Protein 3CMB (pdb70)

Foldseek 3Di:
DDDADPQFDDDVCRVHTDGDDQQDKKKWWKKKKKWKFAFDPVLVVVQPDDQKDFPGRMKIWMKMKTALIVVVNTDIKIKIWIWGWIWGDFPPDTDIDTETSEMEIADVVVCSCCQAVFQHHYDYWDKDDWDDDPPKTKIFIADPPHTFKIIWGFPFWQDDPRVVVVQVVFAWWYKHWHFDADPPDGGTPDTFMKTFIWGGFDIKTFTDDDMAGDQDDCSPVPCNVVSVSVNPTDRPDTDGTMMTIDMIIGSSPMDTTD/DADDDDDQFDDDVCRVDGGGDDQQDKKKWWKKKKKWKFAFDVVLVVVQDDPQKDFPGRMKMWMKMKTALIVVVNTDIKIKIWIWGWIWGRAPFDTDIDTETSEMEIADVVVCSCCQAVFQRHYDYWDKDDWDDDPPKTKIFTAQPPHTFKIIWGFDFWDDDPRVVVVQVVFQWWYKHWHFDADPPDGDTPDIFMKIFIWGGFDIKTFTDDDMAGDQDDCSPVVCRVVSVSVNPTDRPDTPGTMMTIDMTIGSSPMDTDD/DADDADDQFDDDVCRVDTDGDDLQDKKKWWKKKKKWKFAFDPVLVVVQPDPQKDQPGRMKIWMKMKTALIVVVNTHIWIKIWIWTWIWGDFPFDTDIDTETRAMEIADCVVQSCCQVVFQHRYDYWDKDDWDDPPQKTKIWIAHPPHTFKIIWGFDDWDDDPRVVVVFVVQAWWYKHWHFDADPPDGDTPDIFMKIFIWGGWDIKTWTDDDMAGDQDDCSPVVCNCSSVSVNVTDRPDTDGIMITIGMIIGSSPMDTTD/DDDDDDQFDDDVCRVDTGGDDQQDKKKWWKKKKKWKFAFDPVLVVVQPDPQKDQPGRMKIWMKMKTALIDVVNTHIWIKIWIWGWIWGNFPFDTDIDTETREMEIADVVVCSCCQQVFQRHYDYWDKDDWDDDPQKTKIWIADPPHTFKIIWGFDDWDDDPRVVVVQVVFAWWYKHWHFDADDPDGDTPDIFMKIFIWGGFDIKTFTDDDMAGDQDDCSPVVPRCSSVSVNPTDRPDTDGTMITIDMIIGSSPMDTTD

Sequence (1034 aa):
GFRPQDDFTYLPVHFGGGKFDPETLVTQKATALSLSSFETERDDLLENYIPEGFELLAPEVQVAFNKKFTEINWLHGGQYNLINVAAPVRFHGKKDELDGAYTLVVWENKTAPILGGREQTGIPKIYADIEDDLHIVRPHFATTVSYEGNTFLNDFEATGSITGRDLDALKSQFLTNTLGWRYIPKVGAPGAELSQFVLYPQGGEVETAEVGKGSLKWTELTPQSPAQYYIVNSLASLPIKRVTQAVLVEEGRAILRAGARVIEQGFRPQDDFTYLPVHFGGGKFDPETLVTQKATALSSLSFETEERDLLENYIPEGFELLAPEVQVAFNKKFTEINWLHGGQQYNLINVAAPVRFHGKKDEELDGAYTLVVWENKTAPILGGREQTTGIPKIYADIEDLHIVRPHFATTVSYEGNTFLNDFEATGSITGRDLDALKSQFLTNTLGWRYIPKVGAPGAELSQFVLYPQGEVEETAEVGKGSLKWTELTPQSPAQYYIVNSLASLPIKRVTQAVLVEGRAILRAGARRVIEQGFRPQDDFTYLPVHFGGGKFDPETLVTQKATALSLSFETERDDLLENYIPEGFELLAPEVQVAFNKFTEINWLHGGQYNLINVAAPVRFHGKKDELDGAYTLVVWENKTAPILGGREQTGIPKIYADIEDLHIVRPHFATTVSYEGNTFLNDFEATGSITGRDLDALKSQFLTNTLGWRYIPKVGAPGAELSQFVLYPQGEVEETAEVGKGSLKWTELTPQSPAQYYIVNSLASLPIKRVTQQAVLVEEGRAILRAGARVIEGFRPQDDDFTYLPVHFGGGKFDPETLVTQKATALSLSFETERDDLLENYIPEGFELLAPEVQVAFNKFTEINWLHGGQYNLINVAAPVRFHGKKDELDGAYTLVVWENKTAPILGGREQTGIPKIYADIEDDLHIVRPHFATTVSYEGNTFLNDFEATGSITGRDLDALKSQFLTNTLGWRYIPKVGAPGAELSQFVLYPQGEVEETAEVGKGSLKWTELTPQSPAQYYIVNSLASLPIKRVTQAVLVEEGRAILRAGARRVIE

Structure (mmCIF, N/CA/C/O backbone):
data_3CMB
#
_entry.id   3CMB
#
_cell.length_a   129.340
_cell.length_b   136.710
_cell.length_c   168.120
_cell.angle_alpha   90.000
_cell.angle_beta   90.000
_cell.angle_gamma   90.000
#
_symmetry.space_group_name_H-M   'I 2 2 2'
#
loop_
_entity.id
_entity.type
_entity.pdbx_description
1 polymer 'Acetoacetate decarboxylase'
2 non-polymer 'SODIUM ION'
3 non-polymer 'CHLORIDE ION'
4 non-polymer 3,6,9,12,15,18-HEXAOXAICOSANE-1,20-DIOL
5 non-polymer DI(HYDROXYETHYL)ETHER
6 non-polymer 3,6,9,12,15,18,21-HEPTAOXATRICOSANE-1,23-DIOL
7 water water
#
loop_
_atom_site.group_PDB
_atom_site.id
_atom_site.type_symbol
_atom_site.label_atom_id
_atom_site.label_alt_id
_atom_site.label_comp_id
_atom_site.label_asym_id
_atom_site.label_entity_id
_atom_site.label_seq_id
_atom_site.pdbx_PDB_ins_code
_atom_site.Cartn_x
_atom_site.Cartn_y
_atom_site.Cartn_z
_atom_site.occupancy
_atom_site.B_iso_or_equiv
_atom_site.auth_seq_id
_atom_site.auth_comp_id
_atom_site.auth_asym_id
_atom_site.auth_atom_id
_atom_site.pdbx_PDB_model_num
ATOM 1 N N . GLY A 1 19 ? 20.178 9.597 30.380 1.00 32.39 0 GLY A N 1
ATOM 2 C CA . GLY A 1 19 ? 19.786 9.406 31.801 1.00 38.52 0 GLY A CA 1
ATOM 3 C C . GLY A 1 19 ? 20.415 10.525 32.584 1.00 38.95 0 GLY A C 1
ATOM 4 O O . GLY A 1 19 ? 20.229 10.681 33.787 1.00 44.05 0 GLY A O 1
ATOM 13 N N . PHE A 1 21 ? 22.305 14.597 32.810 1.00 25.67 2 PHE A N 1
ATOM 14 C CA . PHE A 1 21 ? 21.865 15.970 32.943 1.00 24.10 2 PHE A CA 1
ATOM 15 C C . PHE A 1 21 ? 22.030 16.760 31.642 1.00 21.87 2 PHE A C 1
ATOM 16 O O . PHE A 1 21 ? 23.085 16.758 30.977 1.00 22.82 2 PHE A O 1
ATOM 24 N N . ARG A 1 22 ? 20.957 17.440 31.318 1.00 25.03 3 ARG A N 1
ATOM 25 C CA . ARG A 1 22 ? 20.922 18.423 30.236 1.00 24.53 3 ARG A CA 1
ATOM 26 C C . ARG A 1 22 ? 20.198 19.662 30.731 1.00 21.32 3 ARG A C 1
ATOM 27 O O . ARG A 1 22 ? 19.124 19.544 31.311 1.00 23.38 3 ARG A O 1
ATOM 29 N N . PRO A 1 23 ? 20.768 20.849 30.514 1.00 24.31 4 PRO A N 1
ATOM 30 C CA . PRO A 1 23 ? 20.004 22.032 30.913 1.00 27.92 4 PRO A CA 1
ATOM 31 C C . PRO A 1 23 ? 18.718 22.181 30.106 1.00 28.21 4 PRO A C 1
ATOM 32 O O . PRO A 1 23 ? 18.568 21.609 29.035 1.00 32.88 4 PRO A O 1
ATOM 36 N N . GLN A 1 24 ? 17.810 22.944 30.670 1.00 29.63 5 GLN A N 1
ATOM 37 C CA . GLN A 1 24 ? 16.558 23.287 30.004 1.00 32.02 5 GLN A CA 1
ATOM 38 C C . GLN A 1 24 ? 16.669 24.614 29.325 1.00 33.96 5 GLN A C 1
ATOM 39 O O . GLN A 1 24 ? 17.331 25.526 29.811 1.00 32.08 5 GLN A O 1
ATOM 45 N N . ASP A 1 25 ? 15.971 24.726 28.206 1.00 34.77 6 ASP A N 1
ATOM 46 C CA . ASP A 1 25 ? 16.049 25.936 27.391 1.00 36.95 6 ASP A CA 1
ATOM 47 C C . ASP A 1 25 ? 15.328 27.042 28.134 1.00 34.86 6 ASP A C 1
ATOM 48 O O . ASP A 1 25 ? 15.595 28.216 27.985 1.00 38.35 6 ASP A O 1
ATOM 53 N N . ASP A 1 26 ? 14.418 26.619 28.968 1.00 33.51 7 ASP A N 1
ATOM 54 C CA . ASP A 1 26 ? 13.575 27.562 29.678 1.00 34.60 7 ASP A CA 1
ATOM 55 C C . ASP A 1 26 ? 14.337 28.358 30.756 1.00 30.60 7 ASP A C 1
ATOM 56 O O . ASP A 1 26 ? 13.840 29.351 31.284 1.00 26.59 7 ASP A O 1
ATOM 58 N N . PHE A 1 27 ? 15.550 27.904 31.060 1.00 26.49 8 PHE A N 1
ATOM 59 C CA . PHE A 1 27 ? 16.130 28.085 32.408 1.00 26.36 8 PHE A CA 1
ATOM 60 C C . PHE A 1 27 ? 17.375 28.978 32.600 1.00 20.65 8 PHE A C 1
ATOM 61 O O . PHE A 1 27 ? 18.174 29.212 31.692 1.00 24.94 8 PHE A O 1
ATOM 69 N N . THR A 1 28 ? 17.401 29.545 33.795 1.00 19.21 9 THR A N 1
ATOM 70 C CA . THR A 1 28 ? 18.554 30.247 34.365 1.00 19.95 9 THR A CA 1
ATOM 71 C C . THR A 1 28 ? 19.271 29.360 35.394 1.00 19.93 9 THR A C 1
ATOM 72 O O . THR A 1 28 ? 18.656 28.696 36.229 1.00 20.07 9 THR A O 1
ATOM 76 N N . TYR A 1 29 ? 20.593 29.447 35.321 1.00 18.22 10 TYR A N 1
ATOM 77 C CA . TYR A 1 29 ? 21.507 28.632 36.172 1.00 19.12 10 TYR A CA 1
ATOM 78 C C . TYR A 1 29 ? 22.738 29.422 36.594 1.00 18.92 10 TYR A C 1
ATOM 79 O O . TYR A 1 29 ? 23.141 30.408 35.967 1.00 17.24 10 TYR A O 1
ATOM 88 N N . LEU A 1 30 ? 23.256 28.969 37.723 1.00 19.73 11 LEU A N 1
ATOM 89 C CA . LEU A 1 30 ? 24.587 29.281 38.211 1.00 19.82 11 LEU A CA 1
ATOM 90 C C . LEU A 1 30 ? 25.307 27.975 38.541 1.00 16.57 11 LEU A C 1
ATOM 91 O O . LEU A 1 30 ? 24.699 26.938 38.814 1.00 16.49 11 LEU A O 1
ATOM 112 N N . PRO A 1 32 ? 26.905 25.159 40.686 1.00 16.41 13 PRO A N 1
ATOM 113 C CA . PRO A 1 32 ? 26.836 23.955 39.768 1.00 20.39 13 PRO A CA 1
ATOM 114 C C . PRO A 1 32 ? 25.521 23.774 39.021 1.00 19.04 13 PRO A C 1
ATOM 115 O O . PRO A 1 32 ? 24.439 23.646 39.598 1.00 20.27 13 PRO A O 1
ATOM 119 N N . VAL A 1 33 ? 25.639 23.775 37.716 1.00 21.30 14 VAL A N 1
ATOM 120 C CA . VAL A 1 33 ? 24.459 23.813 36.835 1.00 20.02 14 VAL A CA 1
ATOM 121 C C . VAL A 1 33 ? 23.623 22.523 36.990 1.00 17.80 14 VAL A C 1
ATOM 122 O O . VAL A 1 33 ? 22.400 22.503 36.865 1.00 19.22 14 VAL A O 1
ATOM 126 N N . HIS A 1 34 ? 24.315 21.448 37.321 1.00 20.48 15 HIS A N 1
ATOM 127 C CA . HIS A 1 34 ? 23.713 20.091 37.272 1.00 16.49 15 HIS A CA 1
ATOM 128 C C . HIS A 1 34 ? 22.836 19.731 38.450 1.00 19.43 15 HIS A C 1
ATOM 129 O O . HIS A 1 34 ? 22.212 18.656 38.480 1.00 21.19 15 HIS A O 1
ATOM 136 N N . PHE A 1 35 ? 22.758 20.629 39.417 1.00 18.61 16 PHE A N 1
ATOM 137 C CA . PHE A 1 35 ? 21.793 20.439 40.470 1.00 21.98 16 PHE A CA 1
ATOM 138 C C . PHE A 1 35 ? 20.542 21.212 40.187 1.00 27.01 16 PHE A C 1
ATOM 139 O O . PHE A 1 35 ? 19.591 21.204 40.956 1.00 30.78 16 PHE A O 1
ATOM 147 N N . GLY A 1 36 ? 20.550 21.833 39.018 1.00 26.59 17 GLY A N 1
ATOM 148 C CA . GLY A 1 36 ? 19.341 22.401 38.449 1.00 26.97 17 GLY A CA 1
ATOM 149 C C . GLY A 1 36 ? 19.265 23.891 38.583 1.00 26.33 17 GLY A C 1
ATOM 150 O O . GLY A 1 36 ? 20.190 24.546 39.065 1.00 25.29 17 GLY A O 1
ATOM 151 N N . GLY A 1 37 ? 18.147 24.418 38.119 1.00 26.34 18 GLY A N 1
ATOM 152 C CA . GLY A 1 37 ? 17.968 25.878 37.971 1.00 27.18 18 GLY A CA 1
ATOM 153 C C . GLY A 1 37 ? 16.525 26.321 38.096 1.00 25.13 18 GLY A C 1
ATOM 154 O O . GLY A 1 37 ? 15.708 25.698 38.750 1.00 26.34 18 GLY A O 1
ATOM 155 N N . GLY A 1 38 ? 16.219 27.456 37.507 1.00 25.81 19 GLY A N 1
ATOM 156 C CA . GLY A 1 38 ? 14.832 27.947 37.556 1.00 26.07 19 GLY A CA 1
ATOM 157 C C . GLY A 1 38 ? 14.387 28.555 36.256 1.00 24.60 19 GLY A C 1
ATOM 158 O O . GLY A 1 38 ? 15.161 29.174 35.549 1.00 26.00 19 GLY A O 1
ATOM 159 N N . LYS A 1 39 ? 13.113 28.366 35.971 1.00 25.24 20 LYS A N 1
ATOM 160 C CA . LYS A 1 39 ? 12.529 28.934 34.779 1.00 22.28 20 LYS A CA 1
ATOM 161 C C . LYS A 1 39 ? 12.712 30.453 34.756 1.00 22.52 20 LYS A C 1
ATOM 162 O O . LYS A 1 39 ? 12.460 31.178 35.737 1.00 24.19 20 LYS A O 1
ATOM 165 N N . PHE A 1 40 ? 13.151 30.927 33.611 1.00 19.50 21 PHE A N 1
ATOM 166 C CA . PHE A 1 40 ? 13.283 32.358 33.398 1.00 24.16 21 PHE A CA 1
ATOM 167 C C . PHE A 1 40 ? 11.957 33.096 33.573 1.00 25.48 21 PHE A C 1
ATOM 168 O O . PHE A 1 40 ? 10.905 32.664 33.084 1.00 25.30 21 PHE A O 1
ATOM 176 N N . ASP A 1 41 ? 12.046 34.226 34.265 1.00 27.59 22 ASP A N 1
ATOM 177 C CA . ASP A 1 41 ? 10.929 35.167 34.414 1.00 25.12 22 ASP A CA 1
ATOM 178 C C . ASP A 1 41 ? 11.408 36.610 34.234 1.00 27.73 22 ASP A C 1
ATOM 179 O O . ASP A 1 41 ? 12.234 37.088 35.006 1.00 23.27 22 ASP A O 1
ATOM 184 N N . PRO A 1 42 ? 10.883 37.330 33.227 1.00 27.14 23 PRO A N 1
ATOM 185 C CA . PRO A 1 42 ? 11.444 38.644 33.017 1.00 25.52 23 PRO A CA 1
ATOM 186 C C . PRO A 1 42 ? 11.188 39.582 34.201 1.00 21.86 23 PRO A C 1
ATOM 187 O O . PRO A 1 42 ? 11.832 40.626 34.339 1.00 22.74 23 PRO A O 1
ATOM 191 N N . GLU A 1 43 ? 10.247 39.179 35.029 1.00 22.07 24 GLU A N 1
ATOM 192 C CA . GLU A 1 43 ? 9.833 39.959 36.191 1.00 25.87 24 GLU A CA 1
ATOM 193 C C . GLU A 1 43 ? 10.343 39.419 37.554 1.00 23.64 24 GLU A C 1
ATOM 194 O O . GLU A 1 43 ? 9.761 39.689 38.614 1.00 25.40 24 GLU A O 1
ATOM 200 N N . THR A 1 44 ? 11.424 38.650 37.505 1.00 20.06 25 THR A N 1
ATOM 201 C CA . THR A 1 44 ? 12.132 38.229 38.747 1.00 21.83 25 THR A CA 1
ATOM 202 C C . THR A 1 44 ? 12.592 39.446 39.545 1.00 19.29 25 THR A C 1
ATOM 203 O O . THR A 1 44 ? 13.287 40.310 39.034 1.00 18.48 25 THR A O 1
ATOM 207 N N . LEU A 1 45 ? 12.198 39.488 40.807 1.00 20.06 26 LEU A N 1
ATOM 208 C CA . LEU A 1 45 ? 12.495 40.605 41.660 1.00 22.20 26 LEU A CA 1
ATOM 209 C C . LEU A 1 45 ? 13.459 40.235 42.748 1.00 23.67 26 LEU A C 1
ATOM 210 O O . LEU A 1 45 ? 13.456 39.117 43.228 1.00 20.01 26 LEU A O 1
ATOM 215 N N . VAL A 1 46 ? 14.201 41.251 43.160 1.00 20.77 27 VAL A N 1
ATOM 216 C CA . VAL A 1 46 ? 14.794 41.304 44.516 1.00 21.98 27 VAL A CA 1
ATOM 217 C C . VAL A 1 46 ? 13.974 42.308 45.323 1.00 19.50 27 VAL A C 1
ATOM 218 O O . VAL A 1 46 ? 13.767 43.436 44.910 1.00 22.39 27 VAL A O 1
ATOM 222 N N . THR A 1 47 ? 13.522 41.872 46.480 1.00 17.90 28 THR A N 1
ATOM 223 C CA . THR A 1 47 ? 12.772 42.677 47.446 1.00 17.62 28 THR A CA 1
ATOM 224 C C . THR A 1 47 ? 13.362 42.478 48.877 1.00 19.14 28 THR A C 1
ATOM 225 O O . THR A 1 47 ? 13.642 41.370 49.287 1.00 18.48 28 THR A O 1
ATOM 229 N N . GLN A 1 48 ? 13.596 43.591 49.563 1.00 19.18 29 GLN A N 1
ATOM 230 C CA . GLN A 1 48 ? 14.321 43.598 50.833 1.00 17.27 29 GLN A CA 1
ATOM 231 C C . GLN A 1 48 ? 14.054 44.912 51.522 1.00 18.00 29 GLN A C 1
ATOM 232 O O . GLN A 1 48 ? 13.825 45.931 50.856 1.00 17.79 29 GLN A O 1
ATOM 238 N N . LYS A 1 49 ? 14.109 44.865 52.840 1.00 16.92 30 LYS A N 1
ATOM 239 C CA . LYS A 1 49 ? 14.186 46.067 53.642 1.00 18.75 30 LYS A CA 1
ATOM 240 C C . LYS A 1 49 ? 15.621 46.535 53.543 1.00 19.17 30 LYS A C 1
ATOM 241 O O . LYS A 1 49 ? 16.542 45.731 53.338 1.00 18.25 30 LYS A O 1
ATOM 247 N N . ALA A 1 50 ? 15.813 47.837 53.680 1.00 19.23 31 ALA A N 1
ATOM 248 C CA . ALA A 1 50 ? 17.167 48.419 53.560 1.00 13.88 31 ALA A CA 1
ATOM 249 C C . ALA A 1 50 ? 17.470 49.614 54.430 1.00 17.29 31 ALA A C 1
ATOM 250 O O . ALA A 1 50 ? 16.688 50.530 54.543 1.00 18.73 31 ALA A O 1
ATOM 252 N N . THR A 1 51 ? 18.679 49.583 54.984 1.00 15.53 32 THR A N 1
ATOM 253 C CA . THR A 1 51 ? 19.298 50.748 55.640 1.00 16.22 32 THR A CA 1
ATOM 254 C C . THR A 1 51 ? 20.537 51.067 54.882 1.00 16.61 32 THR A C 1
ATOM 255 O O . THR A 1 51 ? 21.257 50.164 54.498 1.00 15.76 32 THR A O 1
ATOM 259 N N . ALA A 1 52 ? 20.789 52.354 54.643 1.00 19.29 33 ALA A N 1
ATOM 260 C CA . ALA A 1 52 ? 22.090 52.817 54.109 1.00 17.72 33 ALA A CA 1
ATOM 261 C C . ALA A 1 52 ? 22.689 54.026 54.785 1.00 18.06 33 ALA A C 1
ATOM 262 O O . ALA A 1 52 ? 21.996 54.990 55.103 1.00 17.30 33 ALA A O 1
ATOM 264 N N . LEU A 1 53 ? 24.013 53.942 54.956 1.00 16.05 34 LEU A N 1
ATOM 265 C CA . LEU A 1 53 ? 24.843 55.055 55.409 1.00 16.48 34 LEU A CA 1
ATOM 266 C C . LEU A 1 53 ? 25.660 55.358 54.173 1.00 15.40 34 LEU A C 1
ATOM 267 O O . LEU A 1 53 ? 26.587 54.623 53.801 1.00 16.35 34 LEU A O 1
ATOM 272 N N . SER A 1 54 ? 25.278 56.446 53.526 1.00 20.23 35 SER A N 1
ATOM 273 C CA . SER A 1 54 ? 25.875 56.853 52.270 1.00 17.03 35 SER A CA 1
ATOM 274 C C . SER A 1 54 ? 26.735 58.114 52.378 1.00 18.46 35 SER A C 1
ATOM 275 O O . SER A 1 54 ? 26.242 59.198 52.766 1.00 16.88 35 SER A O 1
ATOM 278 N N . LEU A 1 55 ? 28.010 57.940 52.021 1.00 18.07 36 LEU A N 1
ATOM 279 C CA . LEU A 1 55 ? 29.001 59.010 51.956 1.00 20.64 36 LEU A CA 1
ATOM 280 C C . LEU A 1 55 ? 29.554 59.148 50.566 1.00 21.05 36 LEU A C 1
ATOM 281 O O . LEU A 1 55 ? 29.588 58.219 49.715 1.00 20.84 36 LEU A O 1
ATOM 286 N N A SER A 1 56 ? 30.003 60.361 50.331 0.50 21.08 37 SER A N 1
ATOM 287 N N B SER A 1 56 ? 30.012 60.363 50.346 0.50 20.61 37 SER A N 1
ATOM 288 C CA A SER A 1 56 ? 30.813 60.658 49.166 0.50 20.36 37 SER A CA 1
ATOM 289 C CA B SER A 1 56 ? 30.742 60.727 49.140 0.50 19.45 37 SER A CA 1
ATOM 290 C C A SER A 1 56 ? 31.887 61.620 49.560 0.50 19.36 37 SER A C 1
ATOM 291 C C B SER A 1 56 ? 31.876 61.639 49.550 0.50 18.94 37 SER A C 1
ATOM 292 O O A SER A 1 56 ? 31.713 62.470 50.439 0.50 18.83 37 SER A O 1
ATOM 293 O O B SER A 1 56 ? 31.730 62.476 50.446 0.50 18.51 37 SER A O 1
ATOM 298 N N . PHE A 1 57 ? 33.018 61.434 48.914 1.00 18.56 38 PHE A N 1
ATOM 299 C CA . PHE A 1 57 ? 34.178 62.266 49.136 1.00 20.56 38 PHE A CA 1
ATOM 300 C C . PHE A 1 57 ? 34.867 62.654 47.841 1.00 18.04 38 PHE A C 1
ATOM 301 O O . PHE A 1 57 ? 34.855 61.927 46.844 1.00 20.80 38 PHE A O 1
ATOM 309 N N . GLU A 1 58 ? 35.462 63.838 47.935 1.00 18.60 39 GLU A N 1
ATOM 310 C CA . GLU A 1 58 ? 36.208 64.470 46.833 1.00 17.79 39 GLU A CA 1
ATOM 311 C C . GLU A 1 58 ? 37.632 64.073 46.952 1.00 19.26 39 GLU A C 1
ATOM 312 O O . GLU A 1 58 ? 38.191 64.089 48.048 1.00 18.29 39 GLU A O 1
ATOM 318 N N . THR A 1 59 ? 38.227 63.752 45.808 1.00 19.27 40 THR A N 1
ATOM 319 C CA . THR A 1 59 ? 39.622 63.292 45.744 1.00 18.47 40 THR A CA 1
ATOM 320 C C . THR A 1 59 ? 40.325 63.894 44.518 1.00 20.18 40 THR A C 1
ATOM 321 O O . THR A 1 59 ? 39.900 64.917 43.973 1.00 20.48 40 THR A O 1
ATOM 325 N N . GLU A 1 60 ? 41.366 63.212 44.103 1.00 20.17 41 GLU A N 1
ATOM 326 C CA . GLU A 1 60 ? 42.242 63.685 43.012 1.00 24.28 41 GLU A CA 1
ATOM 327 C C . GLU A 1 60 ? 41.902 63.011 41.692 1.00 25.95 41 GLU A C 1
ATOM 328 O O . GLU A 1 60 ? 41.980 61.812 41.561 1.00 20.36 41 GLU A O 1
ATOM 334 N N . ARG A 1 61 ? 41.508 63.824 40.711 1.00 23.41 42 ARG A N 1
ATOM 335 C CA . ARG A 1 61 ? 40.987 63.277 39.474 1.00 21.78 42 ARG A CA 1
ATOM 336 C C . ARG A 1 61 ? 41.968 62.303 38.868 1.00 22.19 42 ARG A C 1
ATOM 337 O O . ARG A 1 61 ? 41.618 61.201 38.474 1.00 22.22 42 ARG A O 1
ATOM 345 N N A ASP A 1 62 ? 43.208 62.734 38.734 0.50 21.83 43 ASP A N 1
ATOM 346 N N B ASP A 1 62 ? 43.214 62.729 38.785 0.50 22.10 43 ASP A N 1
ATOM 347 C CA A ASP A 1 62 ? 44.141 61.954 37.935 0.50 23.37 43 ASP A CA 1
ATOM 348 C CA B ASP A 1 62 ? 44.182 62.012 37.961 0.50 23.35 43 ASP A CA 1
ATOM 349 C C A ASP A 1 62 ? 44.271 60.570 38.560 0.50 22.51 43 ASP A C 1
ATOM 350 C C B ASP A 1 62 ? 44.528 60.667 38.595 0.50 23.04 43 ASP A C 1
ATOM 351 O O A ASP A 1 62 ? 44.292 59.538 37.875 0.50 20.85 43 ASP A O 1
ATOM 352 O O B ASP A 1 62 ? 45.032 59.760 37.945 0.50 22.31 43 ASP A O 1
ATOM 361 N N . LEU A 1 63 ? 44.252 60.568 39.883 1.00 22.58 44 LEU A N 1
ATOM 362 C CA . LEU A 1 63 ? 44.575 59.342 40.644 1.00 20.31 44 LEU A CA 1
ATOM 363 C C . LEU A 1 63 ? 43.427 58.364 40.485 1.00 23.39 44 LEU A C 1
ATOM 364 O O . LEU A 1 63 ? 43.634 57.161 40.291 1.00 20.81 44 LEU A O 1
ATOM 369 N N . LEU A 1 64 ? 42.214 58.918 40.511 1.00 20.66 45 LEU A N 1
ATOM 370 C CA . LEU A 1 64 ? 40.993 58.113 40.394 1.00 19.00 45 LEU A CA 1
ATOM 371 C C . LEU A 1 64 ? 40.868 57.530 38.991 1.00 21.23 45 LEU A C 1
ATOM 372 O O . LEU A 1 64 ? 40.476 56.375 38.823 1.00 18.96 45 LEU A O 1
ATOM 377 N N . GLU A 1 65 ? 41.212 58.340 37.980 1.00 19.73 46 GLU A N 1
ATOM 378 C CA . GLU A 1 65 ? 41.020 57.925 36.588 1.00 20.57 46 GLU A CA 1
ATOM 379 C C . GLU A 1 65 ? 41.860 56.700 36.321 1.00 20.24 46 GLU A C 1
ATOM 380 O O . GLU A 1 65 ? 41.575 55.939 35.405 1.00 25.24 46 GLU A O 1
ATOM 386 N N . ASN A 1 66 ? 42.914 56.527 37.113 1.00 19.41 47 ASN A N 1
ATOM 387 C CA . ASN A 1 66 ? 43.793 55.335 36.973 1.00 21.66 47 ASN A CA 1
ATOM 388 C C . ASN A 1 66 ? 43.030 54.030 37.153 1.00 22.03 47 ASN A C 1
ATOM 389 O O . ASN A 1 66 ? 43.458 52.968 36.693 1.00 18.24 47 ASN A O 1
ATOM 394 N N . TYR A 1 67 ? 41.860 54.140 37.754 1.00 23.09 48 TYR A N 1
ATOM 395 C CA . TYR A 1 67 ? 41.067 52.953 38.108 1.00 21.22 48 TYR A CA 1
ATOM 396 C C . TYR A 1 67 ? 39.781 52.815 37.298 1.00 22.59 48 TYR A C 1
ATOM 397 O O . TYR A 1 67 ? 38.982 51.911 37.522 1.00 24.95 48 TYR A O 1
ATOM 406 N N . ILE A 1 68 ? 39.594 53.732 36.354 1.00 19.99 49 ILE A N 1
ATOM 407 C CA . ILE A 1 68 ? 38.399 53.769 35.508 1.00 23.09 49 ILE A CA 1
ATOM 408 C C . ILE A 1 68 ? 38.773 53.287 34.107 1.00 21.13 49 ILE A C 1
ATOM 409 O O . ILE A 1 68 ? 39.658 53.858 33.480 1.00 24.51 49 ILE A O 1
ATOM 414 N N . PRO A 1 69 ? 38.105 52.242 33.602 1.00 22.77 50 PRO A N 1
ATOM 415 C CA . PRO A 1 69 ? 38.360 51.741 32.253 1.00 24.02 50 PRO A CA 1
ATOM 416 C C . PRO A 1 69 ? 38.089 52.760 31.154 1.00 25.01 50 PRO A C 1
ATOM 417 O O . PRO A 1 69 ? 37.191 53.598 31.236 1.00 22.45 50 PRO A O 1
ATOM 421 N N . GLU A 1 70 ? 38.929 52.642 30.134 1.00 28.71 51 GLU A N 1
ATOM 422 C CA . GLU A 1 70 ? 38.741 53.326 28.849 1.00 28.85 51 GLU A CA 1
ATOM 423 C C . GLU A 1 70 ? 37.346 53.011 28.378 1.00 28.09 51 GLU A C 1
ATOM 424 O O . GLU A 1 70 ? 36.871 51.877 28.467 1.00 31.56 51 GLU A O 1
ATOM 430 N N . GLY A 1 71 ? 36.669 54.036 27.894 1.00 30.57 52 GLY A N 1
ATOM 431 C CA . GLY A 1 71 ? 35.287 53.894 27.471 1.00 31.01 52 GLY A CA 1
ATOM 432 C C . GLY A 1 71 ? 34.362 54.619 28.401 1.00 30.34 52 GLY A C 1
ATOM 433 O O . GLY A 1 71 ? 33.210 54.914 28.070 1.00 29.89 52 GLY A O 1
ATOM 434 N N . PHE A 1 72 ? 34.908 54.925 29.574 1.00 27.10 53 PHE A N 1
ATOM 435 C CA . PHE A 1 72 ? 34.221 55.748 30.567 1.00 24.54 53 PHE A CA 1
ATOM 436 C C . PHE A 1 72 ? 34.918 57.077 30.766 1.00 24.12 53 PHE A C 1
ATOM 437 O O . PHE A 1 72 ? 36.144 57.162 30.750 1.00 26.21 53 PHE A O 1
ATOM 445 N N . GLU A 1 73 ? 34.098 58.108 30.948 1.00 23.01 54 GLU A N 1
ATOM 446 C CA . GLU A 1 73 ? 34.563 59.453 31.351 1.00 22.81 54 GLU A CA 1
ATOM 447 C C . GLU A 1 73 ? 34.163 59.667 32.795 1.00 18.18 54 GLU A C 1
ATOM 448 O O . GLU A 1 73 ? 32.996 59.529 33.157 1.00 20.39 54 GLU A O 1
ATOM 454 N N . LEU A 1 74 ? 35.139 59.987 33.633 1.00 20.75 55 LEU A N 1
ATOM 455 C CA . LEU A 1 74 ? 34.847 60.347 35.042 1.00 19.85 55 LEU A CA 1
ATOM 456 C C . LEU A 1 74 ? 34.211 61.711 35.115 1.00 18.45 55 LEU A C 1
ATOM 457 O O . LEU A 1 74 ? 34.848 62.698 34.714 1.00 19.53 55 LEU A O 1
ATOM 462 N N . LEU A 1 75 ? 32.971 61.760 35.604 1.00 18.04 56 LEU A N 1
ATOM 463 C CA . LEU A 1 75 ? 32.180 62.993 35.614 1.00 19.71 56 LEU A CA 1
ATOM 464 C C . LEU A 1 75 ? 32.658 63.982 36.657 1.00 21.58 56 LEU A C 1
ATOM 465 O O . LEU A 1 75 ? 32.584 65.193 36.474 1.00 25.15 56 LEU A O 1
ATOM 470 N N . ALA A 1 76 ? 33.237 63.457 37.723 1.00 21.85 57 ALA A N 1
ATOM 471 C CA . ALA A 1 76 ? 33.661 64.262 38.891 1.00 21.90 57 ALA A CA 1
ATOM 472 C C . ALA A 1 76 ? 34.699 63.471 39.705 1.00 22.18 57 ALA A C 1
ATOM 473 O O . ALA A 1 76 ? 34.667 62.243 39.646 1.00 21.34 57 ALA A O 1
ATOM 475 N N . PRO A 1 77 ? 35.621 64.167 40.417 1.00 21.51 58 PRO A N 1
ATOM 476 C CA . PRO A 1 77 ? 36.633 63.557 41.283 1.00 19.87 58 PRO A CA 1
ATOM 477 C C . PRO A 1 77 ? 36.001 63.127 42.627 1.00 19.66 58 PRO A C 1
ATOM 478 O O . PRO A 1 77 ? 36.200 63.736 43.671 1.00 18.44 58 PRO A O 1
ATOM 482 N N . GLU A 1 78 ? 35.171 62.119 42.493 1.00 20.95 59 GLU A N 1
ATOM 483 C CA . GLU A 1 78 ? 34.277 61.689 43.579 1.00 23.26 59 GLU A CA 1
ATOM 484 C C . GLU A 1 78 ? 34.278 60.189 43.721 1.00 19.81 59 GLU A C 1
ATOM 485 O O . GLU A 1 78 ? 34.222 59.470 42.735 1.00 21.90 59 GLU A O 1
ATOM 491 N N . VAL A 1 79 ? 34.348 59.742 44.975 1.00 20.53 60 VAL A N 1
ATOM 492 C CA . VAL A 1 79 ? 34.139 58.339 45.328 1.00 16.63 60 VAL A CA 1
ATOM 493 C C . VAL A 1 79 ? 32.982 58.262 46.320 1.00 17.27 60 VAL A C 1
ATOM 494 O O . VAL A 1 79 ? 32.926 58.985 47.310 1.00 17.04 60 VAL A O 1
ATOM 498 N N . GLN A 1 80 ? 32.056 57.395 45.959 1.00 17.66 61 GLN A N 1
ATOM 499 C CA . GLN A 1 80 ? 30.827 57.122 46.705 1.00 15.26 61 GLN A CA 1
ATOM 500 C C . GLN A 1 80 ? 31.107 55.864 47.548 1.00 16.79 61 GLN A C 1
ATOM 501 O O . GLN A 1 80 ? 31.472 54.839 47.015 1.00 19.86 61 GLN A O 1
ATOM 507 N N . VAL A 1 81 ? 31.004 55.994 48.868 1.00 16.36 62 VAL A N 1
ATOM 508 C CA . VAL A 1 81 ? 31.152 54.840 49.768 1.00 13.96 62 VAL A CA 1
ATOM 509 C C . VAL A 1 81 ? 29.926 54.673 50.685 1.00 16.32 62 VAL A C 1
ATOM 510 O O . VAL A 1 81 ? 29.563 55.550 51.454 1.00 15.07 62 VAL A O 1
ATOM 514 N N . ALA A 1 82 ? 29.255 53.555 50.578 1.00 14.49 63 ALA A N 1
ATOM 515 C CA . ALA A 1 82 ? 27.991 53.368 51.274 1.00 14.86 63 ALA A CA 1
ATOM 516 C C . ALA A 1 82 ? 27.898 51.999 51.902 1.00 14.67 63 ALA A C 1
ATOM 517 O O . ALA A 1 82 ? 27.985 50.977 51.230 1.00 16.41 63 ALA A O 1
ATOM 519 N N . PHE A 1 83 ? 27.653 52.045 53.191 1.00 16.66 64 PHE A N 1
ATOM 520 C CA . PHE A 1 83 ? 27.180 50.855 53.921 1.00 15.39 64 PHE A CA 1
ATOM 521 C C . PHE A 1 83 ? 25.672 50.636 53.692 1.00 18.73 64 PHE A C 1
ATOM 522 O O . PHE A 1 83 ? 24.823 51.587 53.798 1.00 15.06 64 PHE A O 1
ATOM 530 N N . ASN A 1 84 ? 25.362 49.388 53.305 1.00 12.25 65 ASN A N 1
ATOM 531 C CA . ASN A 1 84 ? 23.957 48.933 53.174 1.00 12.24 65 ASN A CA 1
ATOM 532 C C . ASN A 1 84 ? 23.773 47.660 53.965 1.00 14.53 65 ASN A C 1
ATOM 533 O O . ASN A 1 84 ? 24.610 46.734 53.945 1.00 16.05 65 ASN A O 1
ATOM 538 N N A LYS A 1 85 ? 22.639 47.630 54.632 0.50 14.24 66 LYS A N 1
ATOM 539 N N B LYS A 1 85 ? 22.679 47.641 54.697 0.50 13.54 66 LYS A N 1
ATOM 540 C CA A LYS A 1 85 ? 22.134 46.444 55.314 0.50 14.58 66 LYS A CA 1
ATOM 541 C CA B LYS A 1 85 ? 22.152 46.415 55.287 0.50 13.50 66 LYS A CA 1
ATOM 542 C C A LYS A 1 85 ? 20.739 46.063 54.828 0.50 14.77 66 LYS A C 1
ATOM 543 C C B LYS A 1 85 ? 20.785 46.098 54.721 0.50 13.58 66 LYS A C 1
ATOM 544 O O A LYS A 1 85 ? 19.783 46.826 54.966 0.50 16.44 66 LYS A O 1
ATOM 545 O O B LYS A 1 85 ? 19.906 46.948 54.664 0.50 11.25 66 LYS A O 1
ATOM 556 N N . PHE A 1 86 ? 20.680 44.858 54.282 1.00 12.40 67 PHE A N 1
ATOM 557 C CA . PHE A 1 86 ? 19.493 44.340 53.559 1.00 14.49 67 PHE A CA 1
ATOM 558 C C . PHE A 1 86 ? 18.937 43.248 54.463 1.00 16.02 67 PHE A C 1
ATOM 559 O O . PHE A 1 86 ? 19.662 42.356 54.943 1.00 14.53 67 PHE A O 1
ATOM 567 N N . THR A 1 87 ? 17.650 43.349 54.740 1.00 15.78 68 THR A N 1
ATOM 568 C CA . THR A 1 87 ? 16.950 42.328 55.557 1.00 15.46 68 THR A CA 1
ATOM 569 C C . THR A 1 87 ? 15.670 41.865 54.892 1.00 17.91 68 THR A C 1
ATOM 570 O O . THR A 1 87 ? 15.136 42.521 54.008 1.00 15.10 68 THR A O 1
ATOM 574 N N . GLU A 1 88 ? 15.165 40.755 55.399 1.00 17.69 69 GLU A N 1
ATOM 575 C CA . GLU A 1 88 ? 13.932 40.129 54.954 1.00 19.82 69 GLU A CA 1
ATOM 576 C C . GLU A 1 88 ? 14.035 39.915 53.455 1.00 18.41 69 GLU A C 1
ATOM 577 O O . GLU A 1 88 ? 13.106 40.142 52.710 1.00 17.82 69 GLU A O 1
ATOM 583 N N . ILE A 1 89 ? 15.218 39.492 53.032 1.00 15.13 70 ILE A N 1
ATOM 584 C CA . ILE A 1 89 ? 15.557 39.340 51.612 1.00 14.03 70 ILE A CA 1
ATOM 585 C C . ILE A 1 89 ? 14.838 38.141 50.939 1.00 14.68 70 ILE A C 1
ATOM 586 O O . ILE A 1 89 ? 14.950 36.977 51.314 1.00 16.73 70 ILE A O 1
ATOM 591 N N . ASN A 1 90 ? 14.046 38.425 49.917 1.00 16.44 71 ASN A N 1
ATOM 592 C CA . ASN A 1 90 ? 13.168 37.394 49.354 1.00 16.49 71 ASN A CA 1
ATOM 593 C C . ASN A 1 90 ? 13.961 36.208 48.825 1.00 16.49 71 ASN A C 1
ATOM 594 O O . ASN A 1 90 ? 13.666 35.073 49.081 1.00 15.63 71 ASN A O 1
ATOM 599 N N . TRP A 1 91 ? 14.971 36.490 48.038 1.00 13.14 72 TRP A N 1
ATOM 600 C CA . TRP A 1 91 ? 15.654 35.436 47.329 1.00 14.75 72 TRP A CA 1
ATOM 601 C C . TRP A 1 91 ? 16.556 34.602 48.253 1.00 16.18 72 TRP A C 1
ATOM 602 O O . TRP A 1 91 ? 16.973 33.530 47.884 1.00 15.87 72 TRP A O 1
ATOM 613 N N . LEU A 1 92 ? 16.787 35.135 49.464 1.00 16.71 73 LEU A N 1
ATOM 614 C CA . LEU A 1 92 ? 17.539 34.470 50.540 1.00 15.98 73 LEU A CA 1
ATOM 615 C C . LEU A 1 92 ? 16.531 33.984 51.587 1.00 16.26 73 LEU A C 1
ATOM 616 O O . LEU A 1 92 ? 16.832 33.758 52.723 1.00 13.59 73 LEU A O 1
ATOM 621 N N . HIS A 1 93 ? 15.305 33.847 51.138 1.00 16.52 74 HIS A N 1
ATOM 622 C CA . HIS A 1 93 ? 14.219 33.323 51.956 1.00 18.76 74 HIS A CA 1
ATOM 623 C C . HIS A 1 93 ? 14.350 33.834 53.354 1.00 15.00 74 HIS A C 1
ATOM 624 O O . HIS A 1 93 ? 14.326 33.136 54.331 1.00 17.53 74 HIS A O 1
ATOM 631 N N . GLY A 1 94 ? 14.548 35.135 53.421 1.00 17.47 75 GLY A N 1
ATOM 632 C CA . GLY A 1 94 ? 14.294 35.855 54.649 1.00 16.03 75 GLY A CA 1
ATOM 633 C C . GLY A 1 94 ? 15.532 36.190 55.431 1.00 19.16 75 GLY A C 1
ATOM 634 O O . GLY A 1 94 ? 15.442 36.778 56.509 1.00 15.93 75 GLY A O 1
ATOM 635 N N . GLY A 1 95 ? 16.662 35.881 54.807 1.00 16.67 76 GLY A N 1
ATOM 636 C CA . GLY A 1 95 ? 18.016 36.226 55.298 1.00 13.84 76 GLY A CA 1
ATOM 637 C C . GLY A 1 95 ? 18.411 37.649 55.062 1.00 15.15 76 GLY A C 1
ATOM 638 O O . GLY A 1 95 ? 17.601 38.482 54.598 1.00 14.39 76 GLY A O 1
ATOM 639 N N . GLN A 1 96 ? 19.659 37.932 55.450 1.00 13.38 77 GLN A N 1
ATOM 640 C CA . GLN A 1 96 ? 20.208 39.301 55.522 1.00 16.07 77 GLN A CA 1
ATOM 641 C C . GLN A 1 96 ? 21.670 39.317 55.206 1.00 13.50 77 GLN A C 1
ATOM 642 O O . GLN A 1 96 ? 22.361 38.296 55.379 1.00 15.02 77 GLN A O 1
ATOM 648 N N . TYR A 1 97 ? 22.146 40.459 54.719 1.00 10.79 78 TYR A N 1
ATOM 649 C CA . TYR A 1 97 ? 23.572 40.715 54.680 1.00 11.25 78 TYR A CA 1
ATOM 650 C C . TYR A 1 97 ? 23.868 42.179 54.629 1.00 16.32 78 TYR A C 1
ATOM 651 O O . TYR A 1 97 ? 22.973 43.006 54.424 1.00 16.58 78 TYR A O 1
ATOM 660 N N . ASN A 1 98 ? 25.149 42.447 54.818 1.00 10.22 79 ASN A N 1
ATOM 661 C CA . ASN A 1 98 ? 25.726 43.797 54.815 1.00 14.38 79 ASN A CA 1
ATOM 662 C C . ASN A 1 98 ? 26.644 43.959 53.644 1.00 14.08 79 ASN A C 1
ATOM 663 O O . ASN A 1 98 ? 27.236 42.994 53.184 1.00 13.74 79 ASN A O 1
ATOM 668 N N . LEU A 1 99 ? 26.783 45.208 53.180 1.00 18.48 80 LEU A N 1
ATOM 669 C CA . LEU A 1 99 ? 27.737 45.518 52.117 1.00 13.56 80 LEU A CA 1
ATOM 670 C C . LEU A 1 99 ? 28.299 46.899 52.245 1.00 17.45 80 LEU A C 1
ATOM 671 O O . LEU A 1 99 ? 27.665 47.765 52.875 1.00 13.66 80 LEU A O 1
ATOM 676 N N . ILE A 1 100 ? 29.475 47.054 51.627 1.00 14.95 81 ILE A N 1
ATOM 677 C CA . ILE A 1 100 ? 30.139 48.344 51.415 1.00 18.59 81 ILE A CA 1
ATOM 678 C C . ILE A 1 100 ? 30.275 48.536 49.904 1.00 14.47 81 ILE A C 1
ATOM 679 O O . ILE A 1 100 ? 30.995 47.801 49.225 1.00 13.39 81 ILE A O 1
ATOM 684 N N . ASN A 1 101 ? 29.571 49.520 49.377 1.00 16.68 82 ASN A N 1
ATOM 685 C CA . ASN A 1 101 ? 29.650 49.832 47.949 1.00 16.72 82 ASN A CA 1
ATOM 686 C C . ASN A 1 101 ? 30.605 51.024 47.706 1.00 14.49 82 ASN A C 1
ATOM 687 O O . ASN A 1 101 ? 30.458 52.067 48.344 1.00 17.59 82 ASN A O 1
ATOM 692 N N . VAL A 1 102 ? 31.570 50.836 46.807 1.00 14.13 83 VAL A N 1
ATOM 693 C CA . VAL A 1 102 ? 32.533 51.892 46.413 1.00 14.82 83 VAL A CA 1
ATOM 694 C C . VAL A 1 102 ? 32.373 52.098 44.921 1.00 14.26 83 VAL A C 1
ATOM 695 O O . VAL A 1 102 ? 32.552 51.179 44.132 1.00 14.18 83 VAL A O 1
ATOM 699 N N . ALA A 1 103 ? 32.042 53.334 44.558 1.00 17.47 84 ALA A N 1
ATOM 700 C CA . ALA A 1 103 ? 31.838 53.680 43.136 1.00 15.34 84 ALA A CA 1
ATOM 701 C C . ALA A 1 103 ? 32.285 55.091 42.787 1.00 17.62 84 ALA A C 1
ATOM 702 O O . ALA A 1 103 ? 32.589 55.910 43.652 1.00 14.86 84 ALA A O 1
ATOM 704 N N . ALA A 1 104 ? 32.262 55.384 41.493 1.00 18.43 85 ALA A N 1
ATOM 705 C CA . ALA A 1 104 ? 32.589 56.757 41.002 1.00 18.90 85 ALA A CA 1
ATOM 706 C C . ALA A 1 104 ? 31.607 57.124 39.885 1.00 17.18 85 ALA A C 1
ATOM 707 O O . ALA A 1 104 ? 31.262 56.262 39.077 1.00 19.58 85 ALA A O 1
ATOM 709 N N . PRO A 1 105 ? 31.166 58.411 39.840 1.00 19.01 86 PRO A N 1
ATOM 710 C CA . PRO A 1 105 ? 30.257 58.859 38.736 1.00 16.96 86 PRO A CA 1
ATOM 711 C C . PRO A 1 105 ? 30.927 58.988 37.348 1.00 18.30 86 PRO A C 1
ATOM 712 O O . PRO A 1 105 ? 31.947 59.672 37.143 1.00 18.41 86 PRO A O 1
ATOM 716 N N . VAL A 1 106 ? 30.345 58.259 36.414 1.00 18.10 87 VAL A N 1
ATOM 717 C CA . VAL A 1 106 ? 30.852 58.161 35.060 1.00 17.51 87 VAL A CA 1
ATOM 718 C C . VAL A 1 106 ? 29.766 58.351 33.991 1.00 18.80 87 VAL A C 1
ATOM 719 O O . VAL A 1 106 ? 28.552 58.230 34.219 1.00 19.42 87 VAL A O 1
ATOM 723 N N . ARG A 1 107 ? 30.271 58.695 32.825 1.00 19.95 88 ARG A N 1
ATOM 724 C CA . ARG A 1 107 ? 29.535 58.665 31.571 1.00 19.59 88 ARG A CA 1
ATOM 725 C C . ARG A 1 107 ? 30.120 57.616 30.679 1.00 18.61 88 ARG A C 1
ATOM 726 O O . ARG A 1 107 ? 31.311 57.605 30.382 1.00 18.91 88 ARG A O 1
ATOM 734 N N . PHE A 1 108 ? 29.241 56.754 30.201 1.00 22.08 89 PHE A N 1
ATOM 735 C CA . PHE A 1 108 ? 29.630 55.688 29.273 1.00 24.59 89 PHE A CA 1
ATOM 736 C C . PHE A 1 108 ? 29.405 56.166 27.848 1.00 26.88 89 PHE A C 1
ATOM 737 O O . PHE A 1 108 ? 28.302 56.564 27.447 1.00 27.03 89 PHE A O 1
ATOM 745 N N . HIS A 1 109 ? 30.498 56.127 27.121 1.00 29.98 90 HIS A N 1
ATOM 746 C CA . HIS A 1 109 ? 30.504 56.528 25.729 1.00 31.28 90 HIS A CA 1
ATOM 747 C C . HIS A 1 109 ? 30.538 55.285 24.862 1.00 30.25 90 HIS A C 1
ATOM 748 O O . HIS A 1 109 ? 31.572 54.909 24.357 1.00 29.59 90 HIS A O 1
ATOM 755 N N . GLY A 1 110 ? 29.387 54.647 24.715 1.00 30.66 91 GLY A N 1
ATOM 756 C CA . GLY A 1 110 ? 29.317 53.393 23.997 1.00 32.32 91 GLY A CA 1
ATOM 757 C C . GLY A 1 110 ? 29.158 53.582 22.507 1.00 34.88 91 GLY A C 1
ATOM 758 O O . GLY A 1 110 ? 28.901 54.685 22.025 1.00 33.69 91 GLY A O 1
ATOM 759 N N . LYS A 1 111 ? 29.348 52.474 21.806 1.00 36.17 92 LYS A N 1
ATOM 760 C CA . LYS A 1 111 ? 29.057 52.378 20.373 1.00 38.35 92 LYS A CA 1
ATOM 761 C C . LYS A 1 111 ? 27.575 52.302 20.128 1.00 40.15 92 LYS A C 1
ATOM 762 O O . LYS A 1 111 ? 27.111 52.697 19.051 1.00 40.84 92 LYS A O 1
ATOM 768 N N . LYS A 1 112 ? 26.839 51.803 21.129 1.00 36.23 93 LYS A N 1
ATOM 769 C CA . LYS A 1 112 ? 25.355 51.725 21.072 1.00 36.36 93 LYS A CA 1
ATOM 770 C C . LYS A 1 112 ? 24.687 52.400 22.236 1.00 35.69 93 LYS A C 1
ATOM 771 O O . LYS A 1 112 ? 23.633 53.027 22.117 1.00 35.91 93 LYS A O 1
ATOM 777 N N . ASP A 1 113 ? 25.310 52.247 23.391 1.00 34.26 94 ASP A N 1
ATOM 778 C CA . ASP A 1 113 ? 24.746 52.784 24.614 1.00 31.44 94 ASP A CA 1
ATOM 779 C C . ASP A 1 113 ? 25.463 54.014 25.079 1.00 31.46 94 ASP A C 1
ATOM 780 O O . ASP A 1 113 ? 26.680 54.092 25.110 1.00 31.37 94 ASP A O 1
ATOM 785 N N . GLU A 1 114 ? 24.652 54.978 25.449 1.00 31.46 95 GLU A N 1
ATOM 786 C CA . GLU A 1 114 ? 25.166 56.231 25.965 1.00 32.41 95 GLU A CA 1
ATOM 787 C C . GLU A 1 114 ? 24.355 56.586 27.191 1.00 31.25 95 GLU A C 1
ATOM 788 O O . GLU A 1 114 ? 23.149 56.806 27.122 1.00 32.95 95 GLU A O 1
ATOM 794 N N . LEU A 1 115 ? 25.025 56.547 28.338 1.00 26.86 96 LEU A N 1
ATOM 795 C CA . LEU A 1 115 ? 24.346 56.749 29.597 1.00 26.19 96 LEU A CA 1
ATOM 796 C C . LEU A 1 115 ? 25.285 57.173 30.700 1.00 22.22 96 LEU A C 1
ATOM 797 O O . LEU A 1 115 ? 26.483 57.020 30.572 1.00 24.02 96 LEU A O 1
ATOM 802 N N . ASP A 1 116 ? 24.704 57.772 31.730 1.00 22.78 97 ASP A N 1
ATOM 803 C CA . ASP A 1 116 ? 25.448 58.134 32.946 1.00 21.51 97 ASP A CA 1
ATOM 804 C C . ASP A 1 116 ? 25.181 57.050 33.996 1.00 21.46 97 ASP A C 1
ATOM 805 O O . ASP A 1 116 ? 24.107 56.472 34.058 1.00 24.59 97 ASP A O 1
ATOM 810 N N . GLY A 1 117 ? 26.192 56.787 34.813 1.00 22.54 98 GLY A N 1
ATOM 811 C CA . GLY A 1 117 ? 26.049 55.782 35.875 1.00 22.69 98 GLY A CA 1
ATOM 812 C C . GLY A 1 117 ? 27.118 55.860 36.939 1.00 21.87 98 GLY A C 1
ATOM 813 O O . GLY A 1 117 ? 27.940 56.789 37.003 1.00 23.12 98 GLY A O 1
ATOM 814 N N . ALA A 1 118 ? 27.066 54.867 37.815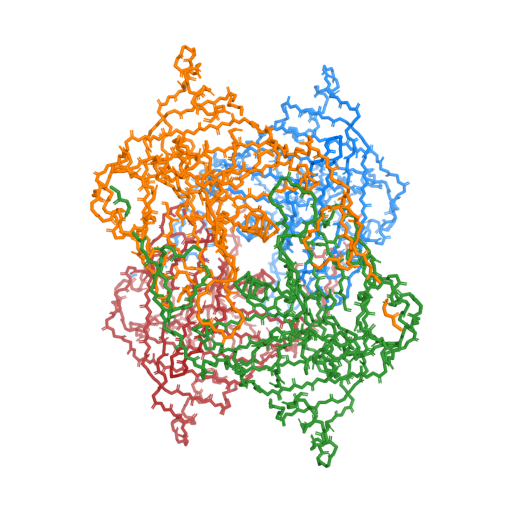 1.00 20.87 99 ALA A N 1
ATOM 815 C CA . ALA A 1 118 ? 28.021 54.740 38.921 1.00 20.44 99 ALA A CA 1
ATOM 816 C C . ALA A 1 118 ? 28.884 53.542 38.574 1.00 19.77 99 ALA A C 1
ATOM 817 O O . ALA A 1 118 ? 28.426 52.390 38.545 1.00 20.39 99 ALA A O 1
ATOM 819 N N . TYR A 1 119 ? 30.124 53.827 38.235 1.00 16.82 100 TYR A N 1
ATOM 820 C CA . TYR A 1 119 ? 31.070 52.753 37.992 1.00 15.73 100 TYR A CA 1
ATOM 821 C C . TYR A 1 119 ? 31.568 52.116 39.314 1.00 16.45 100 TYR A C 1
ATOM 822 O O . TYR A 1 119 ? 32.064 52.788 40.202 1.00 15.56 100 TYR A O 1
ATOM 831 N N . THR A 1 120 ? 31.357 50.801 39.417 1.00 14.28 101 THR A N 1
ATOM 832 C CA . THR A 1 120 ? 31.633 50.069 40.680 1.00 15.52 101 THR A CA 1
ATOM 833 C C . THR A 1 120 ? 33.080 49.710 40.769 1.00 13.26 101 THR A C 1
ATOM 834 O O . THR A 1 120 ? 33.541 48.927 39.932 1.00 16.11 101 THR A O 1
ATOM 838 N N . LEU A 1 121 ? 33.785 50.305 41.717 1.00 13.64 102 LEU A N 1
ATOM 839 C CA . LEU A 1 121 ? 35.231 50.044 41.928 1.00 13.27 102 LEU A CA 1
ATOM 840 C C . LEU A 1 121 ? 35.390 48.699 42.642 1.00 15.67 102 LEU A C 1
ATOM 841 O O . LEU A 1 121 ? 36.223 47.863 42.291 1.00 16.48 102 LEU A O 1
ATOM 846 N N . VAL A 1 122 ? 34.513 48.529 43.612 1.00 18.14 103 VAL A N 1
ATOM 847 C CA . VAL A 1 122 ? 34.486 47.328 44.495 1.00 17.01 103 VAL A CA 1
ATOM 848 C C . VAL A 1 122 ? 33.257 47.338 45.411 1.00 16.16 103 VAL A C 1
ATOM 849 O O . VAL A 1 122 ? 32.753 48.384 45.838 1.00 13.54 103 VAL A O 1
ATOM 853 N N . VAL A 1 123 ? 32.743 46.152 45.686 1.00 13.58 104 VAL A N 1
ATOM 854 C CA . VAL A 1 123 ? 31.697 45.966 46.697 1.00 14.64 104 VAL A CA 1
ATOM 855 C C . VAL A 1 123 ? 32.151 44.882 47.677 1.00 14.52 104 VAL A C 1
ATOM 856 O O . VAL A 1 123 ? 32.384 43.733 47.294 1.00 15.00 104 VAL A O 1
ATOM 860 N N . TRP A 1 124 ? 32.330 45.268 48.937 1.00 13.55 105 TRP A N 1
ATOM 861 C CA . TRP A 1 124 ? 32.463 44.249 49.958 1.00 12.55 105 TRP A CA 1
ATOM 862 C C . TRP A 1 124 ? 31.078 43.813 50.473 1.00 16.68 105 TRP A C 1
ATOM 863 O O . TRP A 1 124 ? 30.192 44.629 50.739 1.00 12.84 105 TRP A O 1
ATOM 874 N N . GLU A 1 125 ? 30.937 42.498 50.606 1.00 10.80 106 GLU A N 1
ATOM 875 C CA . GLU A 1 125 ? 29.776 41.841 51.238 1.00 13.37 106 GLU A CA 1
ATOM 876 C C . GLU A 1 125 ? 30.202 40.796 52.251 1.00 12.12 106 GLU A C 1
ATOM 877 O O . GLU A 1 125 ? 31.306 40.218 52.176 1.00 11.75 106 GLU A O 1
ATOM 883 N N . ASN A 1 126 ? 29.329 40.570 53.210 1.00 12.52 107 ASN A N 1
ATOM 884 C CA . ASN A 1 126 ? 29.660 39.626 54.269 1.00 13.67 107 ASN A CA 1
ATOM 885 C C . ASN A 1 126 ? 28.967 38.304 54.165 1.00 15.54 107 ASN A C 1
ATOM 886 O O . ASN A 1 126 ? 28.791 37.581 55.161 1.00 15.10 107 ASN A O 1
ATOM 891 N N . LYS A 1 127 ? 28.621 37.988 52.935 1.00 14.53 108 LYS A N 1
ATOM 892 C CA . LYS A 1 127 ? 28.021 36.695 52.614 1.00 13.95 108 LYS A CA 1
ATOM 893 C C . LYS A 1 127 ? 28.255 36.284 51.178 1.00 17.19 108 LYS A C 1
ATOM 894 O O . LYS A 1 127 ? 28.216 37.117 50.282 1.00 15.21 108 LYS A O 1
ATOM 900 N N . THR A 1 128 ? 28.564 35.018 50.980 1.00 14.83 109 THR A N 1
ATOM 901 C CA . THR A 1 128 ? 29.097 34.583 49.682 1.00 16.09 109 THR A CA 1
ATOM 902 C C . THR A 1 128 ? 28.076 34.564 48.602 1.00 13.51 109 THR A C 1
ATOM 903 O O . THR A 1 128 ? 28.370 34.859 47.454 1.00 14.00 109 THR A O 1
ATOM 907 N N . ALA A 1 129 ? 26.868 34.164 48.945 1.00 15.26 110 ALA A N 1
ATOM 908 C CA . ALA A 1 129 ? 25.805 34.027 47.917 1.00 13.42 110 ALA A CA 1
ATOM 909 C C . ALA A 1 129 ? 25.598 35.286 47.030 1.00 11.94 110 ALA A C 1
ATOM 910 O O . ALA A 1 129 ? 25.619 35.128 45.783 1.00 14.94 110 ALA A O 1
ATOM 912 N N . PRO A 1 130 ? 25.411 36.480 47.626 1.00 14.33 111 PRO A N 1
ATOM 913 C CA . PRO A 1 130 ? 25.301 37.693 46.783 1.00 13.92 111 PRO A CA 1
ATOM 914 C C . PRO A 1 130 ? 26.607 37.993 46.041 1.00 14.87 111 PRO A C 1
ATOM 915 O O . PRO A 1 130 ? 26.591 38.650 44.982 1.00 16.45 111 PRO A O 1
ATOM 919 N N . ILE A 1 131 ? 27.749 37.555 46.593 1.00 12.74 112 ILE A N 1
ATOM 920 C CA . ILE A 1 131 ? 29.075 37.819 45.980 1.00 12.44 112 ILE A CA 1
ATOM 921 C C . ILE A 1 131 ? 29.201 37.037 44.627 1.00 15.04 112 ILE A C 1
ATOM 922 O O . ILE A 1 131 ? 29.474 37.612 43.545 1.00 13.59 112 ILE A O 1
ATOM 927 N N . LEU A 1 132 ? 28.901 35.740 44.658 1.00 13.39 113 LEU A N 1
ATOM 928 C CA . LEU A 1 132 ? 28.954 34.906 43.435 1.00 15.87 113 LEU A CA 1
ATOM 929 C C . LEU A 1 132 ? 27.904 35.422 42.396 1.00 16.43 113 LEU A C 1
ATOM 930 O O . LEU A 1 132 ? 28.165 35.519 41.178 1.00 15.21 113 LEU A O 1
ATOM 935 N N . GLY A 1 133 ? 26.730 35.756 42.885 1.00 19.02 114 GLY A N 1
ATOM 936 C CA . GLY A 1 133 ? 25.663 36.226 42.024 1.00 20.11 114 GLY A CA 1
ATOM 937 C C . GLY A 1 133 ? 26.019 37.500 41.289 1.00 21.16 114 GLY A C 1
ATOM 938 O O . GLY A 1 133 ? 25.832 37.646 40.060 1.00 19.99 114 GLY A O 1
ATOM 939 N N . GLY A 1 134 ? 26.530 38.436 42.060 1.00 17.38 115 GLY A N 1
ATOM 940 C CA . GLY A 1 134 ? 26.844 39.741 41.530 1.00 19.30 115 GLY A CA 1
ATOM 941 C C . GLY A 1 134 ? 27.909 39.669 40.472 1.00 20.27 115 GLY A C 1
ATOM 942 O O . GLY A 1 134 ? 27.843 40.342 39.457 1.00 15.73 115 GLY A O 1
ATOM 943 N N . ARG A 1 135 ? 28.938 38.884 40.767 1.00 16.22 116 ARG A N 1
ATOM 944 C CA . ARG A 1 135 ? 30.103 38.752 39.878 1.00 13.06 116 ARG A CA 1
ATOM 945 C C . ARG A 1 135 ? 29.682 38.073 38.583 1.00 17.32 116 ARG A C 1
ATOM 946 O O . ARG A 1 135 ? 29.860 38.592 37.475 1.00 16.64 116 ARG A O 1
ATOM 954 N N . GLU A 1 136 ? 29.070 36.922 38.749 1.00 14.05 117 GLU A N 1
ATOM 955 C CA . GLU A 1 136 ? 28.789 36.048 37.613 1.00 14.76 117 GLU A CA 1
ATOM 956 C C . GLU A 1 136 ? 27.589 36.472 36.803 1.00 14.60 117 GLU A C 1
ATOM 957 O O . GLU A 1 136 ? 27.535 36.215 35.609 1.00 15.47 117 GLU A O 1
ATOM 963 N N . GLN A 1 137 ? 26.617 37.117 37.430 1.00 17.93 118 GLN A N 1
ATOM 964 C CA . GLN A 1 137 ? 25.430 37.522 36.665 1.00 19.09 118 GLN A CA 1
ATOM 965 C C . GLN A 1 137 ? 25.492 38.910 36.064 1.00 20.92 118 GLN A C 1
ATOM 966 O O . GLN A 1 137 ? 24.809 39.197 35.065 1.00 21.56 118 GLN A O 1
ATOM 972 N N . THR A 1 138 ? 26.283 39.764 36.677 1.00 18.68 119 THR A N 1
ATOM 973 C CA . THR A 1 138 ? 26.219 41.176 36.362 1.00 21.16 119 THR A CA 1
ATOM 974 C C . THR A 1 138 ? 27.541 41.900 36.393 1.00 17.16 119 THR A C 1
ATOM 975 O O . THR A 1 138 ? 27.581 43.129 36.189 1.00 19.52 119 THR A O 1
ATOM 979 N N . GLY A 1 139 ? 28.613 41.167 36.670 1.00 19.82 120 GLY A N 1
ATOM 980 C CA . GLY A 1 139 ? 29.987 41.740 36.664 1.00 17.49 120 GLY A CA 1
ATOM 981 C C . GLY A 1 139 ? 30.260 42.835 37.681 1.00 16.62 120 GLY A C 1
ATOM 982 O O . GLY A 1 139 ? 31.150 43.713 37.517 1.00 18.84 120 GLY A O 1
ATOM 983 N N . ILE A 1 140 ? 29.532 42.745 38.780 1.00 15.31 121 ILE A N 1
ATOM 984 C CA . ILE A 1 140 ? 29.778 43.589 39.922 1.00 12.05 121 ILE A CA 1
ATOM 985 C C . ILE A 1 140 ? 30.944 42.995 40.726 1.00 17.61 121 ILE A C 1
ATOM 986 O O . ILE A 1 140 ? 30.890 41.824 41.074 1.00 17.70 121 ILE A O 1
ATOM 991 N N . PRO A 1 141 ? 32.005 43.793 40.961 1.00 13.88 122 PRO A N 1
ATOM 992 C CA . PRO A 1 141 ? 33.232 43.291 41.613 1.00 14.18 122 PRO A CA 1
ATOM 993 C C . PRO A 1 141 ? 33.110 43.111 43.142 1.00 15.23 122 PRO A C 1
ATOM 994 O O . PRO A 1 141 ? 33.658 43.857 43.949 1.00 14.57 122 PRO A O 1
ATOM 998 N N . LYS A 1 142 ? 32.356 42.087 43.494 1.00 15.81 123 LYS A N 1
ATOM 999 C CA . LYS A 1 142 ? 32.028 41.780 44.888 1.00 14.56 123 LYS A CA 1
ATOM 1000 C C . LYS A 1 142 ? 33.123 40.893 45.466 1.00 12.04 123 LYS A C 1
ATOM 1001 O O . LYS A 1 142 ? 33.622 39.976 44.816 1.00 13.82 123 LYS A O 1
ATOM 1007 N N . ILE A 1 143 ? 33.536 41.230 46.670 1.00 12.00 124 ILE A N 1
ATOM 1008 C CA . ILE A 1 143 ? 34.518 40.427 47.371 1.00 12.92 124 ILE A CA 1
ATOM 1009 C C . ILE A 1 143 ? 34.135 40.372 48.836 1.00 13.96 124 ILE A C 1
ATOM 1010 O O . ILE A 1 143 ? 33.244 41.100 49.259 1.00 11.96 124 ILE A O 1
ATOM 1015 N N . TYR A 1 144 ? 34.816 39.530 49.614 1.00 13.12 125 TYR A N 1
ATOM 1016 C CA . TYR A 1 144 ? 34.344 39.297 50.957 1.00 13.83 125 TYR A CA 1
ATOM 1017 C C . TYR A 1 144 ? 35.058 40.170 51.996 1.00 12.45 125 TYR A C 1
ATOM 1018 O O . TYR A 1 144 ? 36.258 40.373 51.954 1.00 14.63 125 TYR A O 1
ATOM 1027 N N . ALA A 1 145 ? 34.270 40.595 52.953 1.00 11.10 126 ALA A N 1
ATOM 1028 C CA . ALA A 1 145 ? 34.814 41.060 54.248 1.00 11.49 126 ALA A CA 1
ATOM 1029 C C . ALA A 1 145 ? 33.795 40.967 55.390 1.00 12.29 126 ALA A C 1
ATOM 1030 O O . ALA A 1 145 ? 32.572 40.843 55.158 1.00 14.90 126 ALA A O 1
ATOM 1032 N N . ASP A 1 146 ? 34.340 40.965 56.603 1.0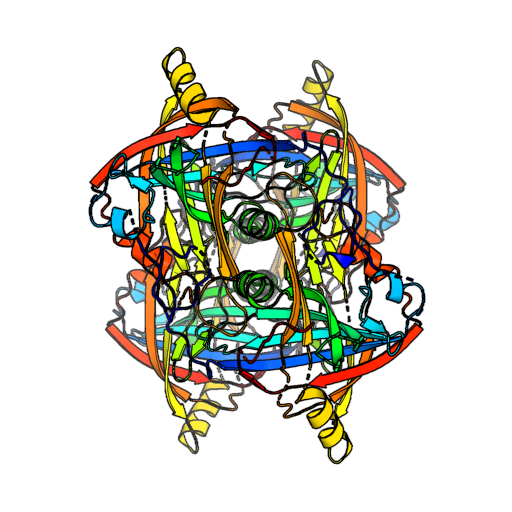0 15.37 127 ASP A N 1
ATOM 1033 C CA . ASP A 1 146 ? 33.540 41.129 57.838 1.00 11.88 127 ASP A CA 1
ATOM 1034 C C . ASP A 1 146 ? 33.119 42.585 57.942 1.00 14.07 127 ASP A C 1
ATOM 1035 O O . ASP A 1 146 ? 33.966 43.492 57.852 1.00 14.86 127 ASP A O 1
ATOM 1040 N N . ILE A 1 147 ? 31.792 42.759 58.068 1.00 14.74 128 ILE A N 1
ATOM 1041 C CA . ILE A 1 147 ? 31.147 44.066 58.110 1.00 16.05 128 ILE A CA 1
ATOM 1042 C C . ILE A 1 147 ? 30.240 44.159 59.306 1.00 13.73 128 ILE A C 1
ATOM 1043 O O . ILE A 1 147 ? 29.177 43.499 59.310 1.00 13.95 128 ILE A O 1
ATOM 1048 N N . GLU A 1 148 ? 30.583 44.999 60.290 1.00 13.00 129 GLU A N 1
ATOM 1049 C CA . GLU A 1 148 ? 29.718 45.162 61.478 1.00 13.92 129 GLU A CA 1
ATOM 1050 C C . GLU A 1 148 ? 28.377 45.806 61.056 1.00 13.20 129 GLU A C 1
ATOM 1051 O O . GLU A 1 148 ? 28.343 46.670 60.158 1.00 16.35 129 GLU A O 1
ATOM 1057 N N A ASP A 1 149 ? 27.316 45.366 61.725 0.50 14.19 130 ASP A N 1
ATOM 1058 N N B ASP A 1 149 ? 27.272 45.417 61.681 0.50 13.30 130 ASP A N 1
ATOM 1059 C CA A ASP A 1 149 ? 26.049 46.086 61.774 0.50 14.90 130 ASP A CA 1
ATOM 1060 C CA B ASP A 1 149 ? 26.053 46.231 61.570 0.50 13.28 130 ASP A CA 1
ATOM 1061 C C A ASP A 1 149 ? 26.398 47.488 62.353 0.50 14.68 130 ASP A C 1
ATOM 1062 C C B ASP A 1 149 ? 26.342 47.461 62.398 0.50 14.49 130 ASP A C 1
ATOM 1063 O O A ASP A 1 149 ? 27.484 47.670 62.912 0.50 13.78 130 ASP A O 1
ATOM 1064 O O B ASP A 1 149 ? 27.280 47.470 63.211 0.50 16.03 130 ASP A O 1
ATOM 1073 N N . LEU A 1 150 ? 25.518 48.484 62.193 1.00 14.94 131 LEU A N 1
ATOM 1074 C CA . LEU A 1 150 ? 25.768 49.786 62.792 1.00 17.10 131 LEU A CA 1
ATOM 1075 C C . LEU A 1 150 ? 25.812 49.664 64.287 1.00 14.42 131 LEU A C 1
ATOM 1076 O O . LEU A 1 150 ? 24.972 48.982 64.890 1.00 16.99 131 LEU A O 1
ATOM 1081 N N . HIS A 1 151 ? 26.796 50.338 64.882 1.00 15.15 132 HIS A N 1
ATOM 1082 C CA . HIS A 1 151 ? 26.831 50.584 66.316 1.00 12.09 132 HIS A CA 1
ATOM 1083 C C . HIS A 1 151 ? 26.315 51.974 66.566 1.00 13.25 132 HIS A C 1
ATOM 1084 O O . HIS A 1 151 ? 26.710 52.909 65.893 1.00 14.92 132 HIS A O 1
ATOM 1091 N N . ILE A 1 152 ? 25.367 52.021 67.496 1.00 15.96 133 ILE A N 1
ATOM 1092 C CA . ILE A 1 152 ? 24.475 53.163 67.661 1.00 17.68 133 ILE A CA 1
ATOM 1093 C C . ILE A 1 152 ? 24.428 53.634 69.111 1.00 14.58 133 ILE A C 1
ATOM 1094 O O . ILE A 1 152 ? 23.875 52.982 70.010 1.00 19.61 133 ILE A O 1
ATOM 1099 N N . VAL A 1 153 ? 25.025 54.807 69.301 1.00 18.46 134 VAL A N 1
ATOM 1100 C CA . VAL A 1 153 ? 24.789 55.670 70.472 1.00 15.23 134 VAL A CA 1
ATOM 1101 C C . VAL A 1 153 ? 24.405 57.062 69.971 1.00 17.90 134 VAL A C 1
ATOM 1102 O O . VAL A 1 153 ? 25.249 57.915 69.673 1.00 16.80 134 VAL A O 1
ATOM 1106 N N . ARG A 1 154 ? 23.114 57.241 69.820 1.00 18.57 135 ARG A N 1
ATOM 1107 C CA . ARG A 1 154 ? 22.589 58.408 69.100 1.00 17.51 135 ARG A CA 1
ATOM 1108 C C . ARG A 1 154 ? 23.142 59.662 69.762 1.00 18.24 135 ARG A C 1
ATOM 1109 O O . ARG A 1 154 ? 23.096 59.769 70.982 1.00 18.95 135 ARG A O 1
ATOM 1117 N N . PRO A 1 155 ? 23.650 60.603 68.959 1.00 17.87 136 PRO A N 1
ATOM 1118 C CA . PRO A 1 155 ? 23.425 60.636 67.518 1.00 19.65 136 PRO A CA 1
ATOM 1119 C C . PRO A 1 155 ? 24.508 60.025 66.649 1.00 20.52 136 PRO A C 1
ATOM 1120 O O . PRO A 1 155 ? 24.541 60.284 65.477 1.00 18.59 136 PRO A O 1
ATOM 1124 N N . HIS A 1 156 ? 25.358 59.239 67.285 1.00 18.14 137 HIS A N 1
ATOM 1125 C CA . HIS A 1 156 ? 26.551 58.595 66.667 1.00 19.42 137 HIS A CA 1
ATOM 1126 C C . HIS A 1 156 ? 26.285 57.172 66.183 1.00 16.75 137 HIS A C 1
ATOM 1127 O O . HIS A 1 156 ? 25.739 56.333 66.907 1.00 19.21 137 HIS A O 1
ATOM 1134 N N . PHE A 1 157 ? 26.692 56.945 64.945 1.00 19.49 138 PHE A N 1
ATOM 1135 C CA . PHE A 1 157 ? 26.651 55.646 64.267 1.00 18.08 138 PHE A CA 1
ATOM 1136 C C . PHE A 1 157 ? 28.038 55.310 63.714 1.00 20.68 138 PHE A C 1
ATOM 1137 O O . PHE A 1 157 ? 28.807 56.182 63.277 1.00 18.91 138 PHE A O 1
ATOM 1145 N N . ALA A 1 158 ? 28.357 54.019 63.743 1.00 12.79 139 ALA A N 1
ATOM 1146 C CA . ALA A 1 158 ? 29.702 53.591 63.331 1.00 14.73 139 ALA A CA 1
ATOM 1147 C C . ALA A 1 158 ? 29.660 52.142 62.848 1.00 13.48 139 ALA A C 1
ATOM 1148 O O . ALA A 1 158 ? 28.833 51.338 63.296 1.00 14.10 139 ALA A O 1
ATOM 1150 N N . THR A 1 159 ? 30.512 51.859 61.906 1.00 16.18 140 THR A N 1
ATOM 1151 C CA . THR A 1 159 ? 30.850 50.470 61.520 1.00 13.76 140 THR A CA 1
ATOM 1152 C C . THR A 1 159 ? 32.355 50.353 61.217 1.00 16.47 140 THR A C 1
ATOM 1153 O O . THR A 1 159 ? 33.071 51.312 60.927 1.00 14.39 140 THR A O 1
ATOM 1157 N N . THR A 1 160 ? 32.787 49.102 61.262 1.00 11.69 141 THR A N 1
ATOM 1158 C CA . THR A 1 160 ? 34.168 48.645 61.068 1.00 13.75 141 THR A CA 1
ATOM 1159 C C . THR A 1 160 ? 34.138 47.462 60.106 1.00 12.31 141 THR A C 1
ATOM 1160 O O . THR A 1 160 ? 33.291 46.532 60.197 1.00 13.14 141 THR A O 1
ATOM 1164 N N . VAL A 1 161 ? 35.024 47.534 59.146 1.00 12.20 142 VAL A N 1
ATOM 1165 C CA . VAL A 1 161 ? 35.187 46.512 58.151 1.00 12.42 142 VAL A CA 1
ATOM 1166 C C . VAL A 1 161 ? 36.623 46.003 58.185 1.00 15.89 142 VAL A C 1
ATOM 1167 O O . VAL A 1 161 ? 37.597 46.772 58.194 1.00 11.81 142 VAL A O 1
ATOM 1171 N N . SER A 1 162 ? 36.712 44.689 58.151 1.00 11.75 143 SER A N 1
ATOM 1172 C CA . SER A 1 162 ? 37.943 43.980 58.390 1.00 13.85 143 SER A CA 1
ATOM 1173 C C . SER A 1 162 ? 38.023 42.693 57.565 1.00 8.45 143 SER A C 1
ATOM 1174 O O . SER A 1 162 ? 37.025 42.115 57.100 1.00 12.65 143 SER A O 1
ATOM 1177 N N . TYR A 1 163 ? 39.259 42.265 57.402 1.00 11.25 144 TYR A N 1
ATOM 1178 C CA . TYR A 1 163 ? 39.574 40.973 56.796 1.00 10.43 144 TYR A CA 1
ATOM 1179 C C . TYR A 1 163 ? 40.467 40.129 57.702 1.00 13.78 144 TYR A C 1
ATOM 1180 O O . TYR A 1 163 ? 41.571 40.517 58.044 1.00 11.86 144 TYR A O 1
ATOM 1189 N N . GLU A 1 164 ? 39.948 38.967 58.096 1.00 16.56 145 GLU A N 1
ATOM 1190 C CA . GLU A 1 164 ? 40.627 38.024 59.036 1.00 16.55 145 GLU A CA 1
ATOM 1191 C C . GLU A 1 164 ? 41.283 38.744 60.221 1.00 13.92 145 GLU A C 1
ATOM 1192 O O . GLU A 1 164 ? 42.455 38.543 60.593 1.00 16.35 145 GLU A O 1
ATOM 1198 N N . GLY A 1 165 ? 40.511 39.648 60.803 1.00 13.38 146 GLY A N 1
ATOM 1199 C CA . GLY A 1 165 ? 40.943 40.335 62.005 1.00 12.03 146 GLY A CA 1
ATOM 1200 C C . GLY A 1 165 ? 41.618 41.683 61.804 1.00 13.99 146 GLY A C 1
ATOM 1201 O O . GLY A 1 165 ? 41.900 42.415 62.750 1.00 15.07 146 GLY A O 1
ATOM 1202 N N . ASN A 1 166 ? 41.916 41.968 60.546 1.00 11.85 147 ASN A N 1
ATOM 1203 C CA . ASN A 1 166 ? 42.580 43.202 60.144 1.00 14.37 147 ASN A CA 1
ATOM 1204 C C . ASN A 1 166 ? 41.615 44.289 59.640 1.00 13.86 147 ASN A C 1
ATOM 1205 O O . ASN A 1 166 ? 41.120 44.238 58.519 1.00 15.15 147 ASN A O 1
ATOM 1210 N N . THR A 1 167 ? 41.358 45.263 60.502 1.00 14.26 148 THR A N 1
ATOM 1211 C CA . THR A 1 167 ? 40.618 46.494 60.117 1.00 10.71 148 THR A CA 1
ATOM 1212 C C . THR A 1 167 ? 41.226 47.165 58.921 1.00 10.43 148 THR A C 1
ATOM 1213 O O . THR A 1 167 ? 42.432 47.437 58.878 1.00 13.58 148 THR A O 1
ATOM 1217 N N . PHE A 1 168 ? 40.335 47.473 57.977 1.00 12.91 149 PHE A N 1
ATOM 1218 C CA . PHE A 1 168 ? 40.666 48.301 56.782 1.00 12.61 149 PHE A CA 1
ATOM 1219 C C . PHE A 1 168 ? 39.770 49.477 56.429 1.00 14.06 149 PHE A C 1
ATOM 1220 O O . PHE A 1 168 ? 40.210 50.368 55.672 1.00 13.83 149 PHE A O 1
ATOM 1228 N N . LEU A 1 169 ? 38.527 49.475 56.916 1.00 13.61 150 LEU A N 1
ATOM 1229 C CA . LEU A 1 169 ? 37.666 50.654 56.754 1.00 12.38 150 LEU A CA 1
ATOM 1230 C C . LEU A 1 169 ? 36.967 50.928 58.089 1.00 13.63 150 LEU A C 1
ATOM 1231 O O . LEU A 1 169 ? 36.413 50.038 58.677 1.00 15.92 150 LEU A O 1
ATOM 1236 N N . ASN A 1 170 ? 36.992 52.187 58.543 1.00 15.98 151 ASN A N 1
ATOM 1237 C CA . ASN A 1 170 ? 36.060 52.646 59.554 1.00 14.41 151 ASN A CA 1
ATOM 1238 C C . ASN A 1 170 ? 35.135 53.729 58.954 1.00 15.82 151 ASN A C 1
ATOM 1239 O O . ASN A 1 170 ? 35.610 54.608 58.235 1.00 16.60 151 ASN A O 1
ATOM 1260 N N . ASP A 1 172 ? 32.068 56.576 60.172 1.00 19.69 153 ASP A N 1
ATOM 1261 C CA . ASP A 1 172 ? 31.316 57.216 61.260 1.00 16.87 153 ASP A CA 1
ATOM 1262 C C . ASP A 1 172 ? 30.337 58.255 60.720 1.00 19.34 153 ASP A C 1
ATOM 1263 O O . ASP A 1 172 ? 30.556 58.879 59.682 1.00 17.85 153 ASP A O 1
ATOM 1268 N N . PHE A 1 173 ? 29.271 58.435 61.483 1.00 17.11 154 PHE A N 1
ATOM 1269 C CA . PHE A 1 173 ? 28.197 59.391 61.111 1.00 16.65 154 PHE A CA 1
ATOM 1270 C C . PHE A 1 173 ? 27.555 59.932 62.328 1.00 12.87 154 PHE A C 1
ATOM 1271 O O . PHE A 1 173 ? 27.145 59.196 63.203 1.00 16.55 154 PHE A O 1
ATOM 1279 N N . GLU A 1 174 ? 27.536 61.262 62.426 1.00 20.38 155 GLU A N 1
ATOM 1280 C CA . GLU A 1 174 ? 26.754 61.950 63.481 1.00 17.80 155 GLU A CA 1
ATOM 1281 C C . GLU A 1 174 ? 25.556 62.648 62.876 1.00 17.51 155 GLU A C 1
ATOM 1282 O O . GLU A 1 174 ? 25.695 63.562 62.069 1.00 20.09 155 GLU A O 1
ATOM 1288 N N . ALA A 1 175 ? 24.381 62.155 63.243 1.00 18.07 156 ALA A N 1
ATOM 1289 C CA . ALA A 1 175 ? 23.093 62.687 62.778 1.00 19.58 156 ALA A CA 1
ATOM 1290 C C . ALA A 1 175 ? 22.867 64.059 63.387 1.00 22.25 156 ALA A C 1
ATOM 1291 O O . ALA A 1 175 ? 22.977 64.255 64.584 1.00 23.57 156 ALA A O 1
ATOM 1293 N N . THR A 1 176 ? 22.559 64.999 62.512 1.00 22.02 157 THR A N 1
ATOM 1294 C CA . THR A 1 176 ? 22.323 66.379 62.926 1.00 23.47 157 THR A CA 1
ATOM 1295 C C . THR A 1 176 ? 20.859 66.768 62.712 1.00 27.13 157 THR A C 1
ATOM 1296 O O . THR A 1 176 ? 20.373 67.755 63.269 1.00 28.51 157 THR A O 1
ATOM 1300 N N . GLY A 1 177 ? 20.150 65.970 61.939 1.00 25.22 158 GLY A N 1
ATOM 1301 C CA . GLY A 1 177 ? 18.710 66.205 61.723 1.00 26.37 158 GLY A CA 1
ATOM 1302 C C . GLY A 1 177 ? 18.008 65.320 60.732 1.00 26.57 158 GLY A C 1
ATOM 1303 O O . GLY A 1 177 ? 18.639 64.644 59.942 1.00 26.71 158 GLY A O 1
ATOM 1304 N N . SER A 1 178 ? 16.677 65.328 60.801 1.00 28.37 159 SER A N 1
ATOM 1305 C CA . SER A 1 178 ? 15.825 64.638 59.807 1.00 28.32 159 SER A CA 1
ATOM 1306 C C . SER A 1 178 ? 15.735 65.436 58.542 1.00 29.06 159 SER A C 1
ATOM 1307 O O . SER A 1 178 ? 15.774 66.674 58.552 1.00 32.55 159 SER A O 1
ATOM 1310 N N . ILE A 1 179 ? 15.651 64.711 57.447 1.00 28.28 160 ILE A N 1
ATOM 1311 C CA . ILE A 1 179 ? 15.522 65.296 56.117 1.00 30.50 160 ILE A CA 1
ATOM 1312 C C . ILE A 1 179 ? 14.075 65.150 55.744 1.00 32.31 160 ILE A C 1
ATOM 1313 O O . ILE A 1 179 ? 13.527 64.046 55.768 1.00 33.66 160 ILE A O 1
ATOM 1318 N N . THR A 1 180 ? 13.455 66.276 55.416 1.00 35.32 161 THR A N 1
ATOM 1319 C CA . THR A 1 180 ? 12.033 66.294 55.099 1.00 36.26 161 THR A CA 1
ATOM 1320 C C . THR A 1 180 ? 11.655 67.172 53.920 1.00 38.13 161 THR A C 1
ATOM 1321 O O . THR A 1 180 ? 12.491 67.733 53.209 1.00 38.74 161 THR A O 1
ATOM 1325 N N . GLY A 1 181 ? 10.352 67.214 53.712 1.00 38.63 162 GLY A N 1
ATOM 1326 C CA . GLY A 1 181 ? 9.749 67.919 52.596 1.00 40.52 162 GLY A CA 1
ATOM 1327 C C . GLY A 1 181 ? 10.494 67.829 51.284 1.00 40.71 162 GLY A C 1
ATOM 1328 O O . GLY A 1 181 ? 10.753 66.754 50.761 1.00 41.06 162 GLY A O 1
ATOM 1329 N N . ARG A 1 182 ? 10.830 68.982 50.734 1.00 40.89 163 ARG A N 1
ATOM 1330 C CA . ARG A 1 182 ? 11.308 68.996 49.369 1.00 40.65 163 ARG A CA 1
ATOM 1331 C C . ARG A 1 182 ? 12.679 68.366 49.364 1.00 39.51 163 ARG A C 1
ATOM 1332 O O . ARG A 1 182 ? 13.139 67.821 48.366 1.00 38.78 163 ARG A O 1
ATOM 1334 N N . ASP A 1 183 ? 13.333 68.444 50.511 1.00 40.32 164 ASP A N 1
ATOM 1335 C CA . ASP A 1 183 ? 14.703 67.907 50.633 1.00 39.46 164 ASP A CA 1
ATOM 1336 C C . ASP A 1 183 ? 14.665 66.387 50.524 1.00 34.80 164 ASP A C 1
ATOM 1337 O O . ASP A 1 183 ? 15.517 65.755 49.915 1.00 34.54 164 ASP A O 1
ATOM 1339 N N . LEU A 1 184 ? 13.628 65.841 51.122 1.00 33.09 165 LEU A N 1
ATOM 1340 C CA . LEU A 1 184 ? 13.386 64.404 51.147 1.00 31.94 165 LEU A CA 1
ATOM 1341 C C . LEU A 1 184 ? 12.961 63.945 49.755 1.00 32.98 165 LEU A C 1
ATOM 1342 O O . LEU A 1 184 ? 13.452 62.935 49.250 1.00 33.03 165 LEU A O 1
ATOM 1347 N N . ASP A 1 185 ? 12.109 64.722 49.093 1.00 31.21 166 ASP A N 1
ATOM 1348 C CA . ASP A 1 185 ? 11.751 64.404 47.699 1.00 30.70 166 ASP A CA 1
ATOM 1349 C C . ASP A 1 185 ? 13.004 64.269 46.818 1.00 30.38 166 ASP A C 1
ATOM 1350 O O . ASP A 1 185 ? 13.129 63.371 45.980 1.00 32.76 166 ASP A O 1
ATOM 1355 N N . ALA A 1 186 ? 13.967 65.146 47.030 1.00 30.39 167 ALA A N 1
ATOM 1356 C CA . ALA A 1 186 ? 15.110 65.215 46.127 1.00 31.23 167 ALA A CA 1
ATOM 1357 C C . ALA A 1 186 ? 15.951 63.974 46.372 1.00 30.23 167 ALA A C 1
ATOM 1358 O O . ALA A 1 186 ? 16.407 63.307 45.458 1.00 33.33 167 ALA A O 1
ATOM 1360 N N . LEU A 1 187 ? 16.107 63.669 47.649 1.00 32.68 168 LEU A N 1
ATOM 1361 C CA . LEU A 1 187 ? 16.966 62.549 48.056 1.00 30.92 168 LEU A CA 1
ATOM 1362 C C . LEU A 1 187 ? 16.345 61.236 47.588 1.00 29.39 168 LEU A C 1
ATOM 1363 O O . LEU A 1 187 ? 17.035 60.336 47.119 1.00 27.77 168 LEU A O 1
ATOM 1368 N N . LYS A 1 188 ? 15.029 61.150 47.717 1.00 28.40 169 LYS A N 1
ATOM 1369 C CA . LYS A 1 188 ? 14.287 59.977 47.222 1.00 29.41 169 LYS A CA 1
ATOM 1370 C C . LYS A 1 188 ? 14.521 59.752 45.738 1.00 31.49 169 LYS A C 1
ATOM 1371 O O . LYS A 1 188 ? 14.645 58.617 45.266 1.00 29.27 169 LYS A O 1
ATOM 1377 N N . SER A 1 189 ? 14.578 60.863 45.003 1.00 33.50 170 SER A N 1
ATOM 1378 C CA . SER A 1 189 ? 14.840 60.811 43.551 1.00 32.39 170 SER A CA 1
ATOM 1379 C C . SER A 1 189 ? 16.235 60.316 43.264 1.00 30.06 170 SER A C 1
ATOM 1380 O O . SER A 1 189 ? 16.462 59.528 42.354 1.00 30.34 170 SER A O 1
ATOM 1383 N N . GLN A 1 190 ? 17.168 60.821 44.050 1.00 28.03 171 GLN A N 1
ATOM 1384 C CA . GLN A 1 190 ? 18.581 60.464 43.877 1.00 30.40 171 GLN A CA 1
ATOM 1385 C C . GLN A 1 190 ? 18.716 58.916 44.000 1.00 28.10 171 GLN A C 1
ATOM 1386 O O . GLN A 1 190 ? 19.420 58.255 43.241 1.00 28.86 171 GLN A O 1
ATOM 1392 N N . PHE A 1 191 ? 17.968 58.352 44.937 1.00 30.39 172 PHE A N 1
ATOM 1393 C CA . PHE A 1 191 ? 18.139 56.929 45.351 1.00 28.96 172 PHE A CA 1
ATOM 1394 C C . PHE A 1 191 ? 17.291 55.930 44.555 1.00 30.07 172 PHE A C 1
ATOM 1395 O O . PHE A 1 191 ? 17.676 54.777 44.386 1.00 26.50 172 PHE A O 1
ATOM 1403 N N . LEU A 1 192 ? 16.146 56.388 44.061 1.00 26.68 173 LEU A N 1
ATOM 1404 C CA . LEU A 1 192 ? 15.167 55.493 43.396 1.00 28.50 173 LEU A CA 1
ATOM 1405 C C . LEU A 1 192 ? 15.708 54.861 42.130 1.00 29.08 173 LEU A C 1
ATOM 1406 O O . LEU A 1 192 ? 15.437 53.703 41.800 1.00 30.54 173 LEU A O 1
ATOM 1411 N N . THR A 1 193 ? 16.458 55.652 41.393 1.00 29.31 174 THR A N 1
ATOM 1412 C CA . THR A 1 193 ? 16.978 55.179 40.110 1.00 30.25 174 THR A CA 1
ATOM 1413 C C . THR A 1 193 ? 18.456 55.410 40.036 1.00 30.65 174 THR A C 1
ATOM 1414 O O . THR A 1 193 ? 18.954 56.547 39.988 1.00 38.10 174 THR A O 1
ATOM 1426 N N . ASN A 1 195 ? 21.845 53.821 38.026 1.00 23.09 176 ASN A N 1
ATOM 1427 C CA . ASN A 1 195 ? 22.499 53.018 36.977 1.00 21.54 176 ASN A CA 1
ATOM 1428 C C . ASN A 1 195 ? 23.849 52.472 37.442 1.00 20.46 176 ASN A C 1
ATOM 1429 O O . ASN A 1 195 ? 24.892 53.075 37.278 1.00 21.57 176 ASN A O 1
ATOM 1434 N N . THR A 1 196 ? 23.802 51.283 38.007 1.00 16.74 177 THR A N 1
ATOM 1435 C CA . THR A 1 196 ? 25.007 50.634 38.552 1.00 18.90 177 THR A CA 1
ATOM 1436 C C . THR A 1 196 ? 25.725 50.001 37.414 1.00 17.77 177 THR A C 1
ATOM 1437 O O . THR A 1 196 ? 25.126 49.238 36.672 1.00 19.69 177 THR A O 1
ATOM 1441 N N . LEU A 1 197 ? 27.001 50.340 37.259 1.00 15.47 178 LEU A N 1
ATOM 1442 C CA . LEU A 1 197 ? 27.809 49.810 36.182 1.00 16.12 178 LEU A CA 1
ATOM 1443 C C . LEU A 1 197 ? 28.857 48.828 36.680 1.00 19.97 178 LEU A C 1
ATOM 1444 O O . LEU A 1 197 ? 29.588 49.068 37.644 1.00 19.14 178 LEU A O 1
ATOM 1449 N N . GLY A 1 198 ? 28.899 47.711 35.979 1.00 19.88 179 GLY A N 1
ATOM 1450 C CA . GLY A 1 198 ? 29.904 46.667 36.199 1.00 20.34 179 GLY A CA 1
ATOM 1451 C C . GLY A 1 198 ? 30.768 46.332 35.007 1.00 21.61 179 GLY A C 1
ATOM 1452 O O . GLY A 1 198 ? 30.612 46.844 33.896 1.00 17.82 179 GLY A O 1
ATOM 1453 N N . TRP A 1 199 ? 31.710 45.453 35.283 1.00 20.31 180 TRP A N 1
ATOM 1454 C CA . TRP A 1 199 ? 32.573 44.853 34.252 1.00 21.48 180 TRP A CA 1
ATOM 1455 C C . TRP A 1 199 ? 32.719 43.353 34.519 1.00 17.69 180 TRP A C 1
ATOM 1456 O O . TRP A 1 199 ? 33.429 42.926 35.401 1.00 21.25 180 TRP A O 1
ATOM 1467 N N . ARG A 1 200 ? 32.000 42.569 33.725 1.00 18.35 181 ARG A N 1
ATOM 1468 C CA . ARG A 1 200 ? 32.038 41.101 33.810 1.00 14.59 181 ARG A CA 1
ATOM 1469 C C . ARG A 1 200 ? 33.210 40.604 32.991 1.00 19.28 181 ARG A C 1
ATOM 1470 O O . ARG A 1 200 ? 33.251 40.741 31.758 1.00 17.38 181 ARG A O 1
ATOM 1478 N N . TYR A 1 201 ? 34.197 40.066 33.703 1.00 15.68 182 TYR A N 1
ATOM 1479 C CA . TYR A 1 201 ? 35.456 39.587 33.152 1.00 18.90 182 TYR A CA 1
ATOM 1480 C C . TYR A 1 201 ? 35.710 38.201 33.680 1.00 19.58 182 TYR A C 1
ATOM 1481 O O . TYR A 1 201 ? 35.733 37.945 34.900 1.00 19.44 182 TYR A O 1
ATOM 1490 N N . ILE A 1 202 ? 35.859 37.312 32.729 1.00 16.92 183 ILE A N 1
ATOM 1491 C CA . ILE A 1 202 ? 36.225 35.919 32.980 1.00 15.86 183 ILE A CA 1
ATOM 1492 C C . ILE A 1 202 ? 37.575 35.587 32.283 1.00 20.58 183 ILE A C 1
ATOM 1493 O O . ILE A 1 202 ? 37.711 35.743 31.053 1.00 20.35 183 ILE A O 1
ATOM 1498 N N . PRO A 1 203 ? 38.563 35.109 33.055 1.00 16.49 184 PRO A N 1
ATOM 1499 C CA . PRO A 1 203 ? 39.883 34.910 32.463 1.00 18.66 184 PRO A CA 1
ATOM 1500 C C . PRO A 1 203 ? 39.911 33.666 31.586 1.00 20.03 184 PRO A C 1
ATOM 1501 O O . PRO A 1 203 ? 39.077 32.755 31.710 1.00 20.38 184 PRO A O 1
ATOM 1505 N N . LYS A 1 204 ? 40.834 33.653 30.647 1.00 20.75 185 LYS A N 1
ATOM 1506 C CA . LYS A 1 204 ? 41.060 32.435 29.937 1.00 18.41 185 LYS A CA 1
ATOM 1507 C C . LYS A 1 204 ? 41.633 31.427 30.892 1.00 21.74 185 LYS A C 1
ATOM 1508 O O . LYS A 1 204 ? 42.205 31.772 31.919 1.00 21.33 185 LYS A O 1
ATOM 1514 N N . VAL A 1 205 ? 41.442 30.170 30.547 1.00 21.16 186 VAL A N 1
ATOM 1515 C CA . VAL A 1 205 ? 41.990 29.058 31.329 1.00 23.13 186 VAL A CA 1
ATOM 1516 C C . VAL A 1 205 ? 43.404 28.760 30.892 1.00 26.99 186 VAL A C 1
ATOM 1517 O O . VAL A 1 205 ? 43.636 28.405 29.748 1.00 27.20 186 VAL A O 1
ATOM 1521 N N . GLY A 1 206 ? 44.338 28.941 31.816 1.00 27.07 187 GLY A N 1
ATOM 1522 C CA . GLY A 1 206 ? 45.754 28.567 31.632 1.00 29.04 187 GLY A CA 1
ATOM 1523 C C . GLY A 1 206 ? 46.510 29.410 30.641 1.00 29.20 187 GLY A C 1
ATOM 1524 O O . GLY A 1 206 ? 47.475 28.963 30.036 1.00 28.61 187 GLY A O 1
ATOM 1525 N N . ALA A 1 207 ? 46.036 30.643 30.482 1.00 27.88 188 ALA A N 1
ATOM 1526 C CA . ALA A 1 207 ? 46.614 31.608 29.539 1.00 28.73 188 ALA A CA 1
ATOM 1527 C C . ALA A 1 207 ? 46.248 33.039 29.924 1.00 28.13 188 ALA A C 1
ATOM 1528 O O . ALA A 1 207 ? 45.251 33.249 30.580 1.00 26.75 188 ALA A O 1
ATOM 1530 N N . PRO A 1 208 ? 47.052 34.020 29.511 1.00 27.74 189 PRO A N 1
ATOM 1531 C CA . PRO A 1 208 ? 46.731 35.401 29.853 1.00 27.91 189 PRO A CA 1
ATOM 1532 C C . PRO A 1 208 ? 45.496 35.878 29.116 1.00 25.20 189 PRO A C 1
ATOM 1533 O O . PRO A 1 208 ? 45.121 35.302 28.103 1.00 26.93 189 PRO A O 1
ATOM 1537 N N . GLY A 1 209 ? 44.823 36.856 29.694 1.00 22.89 190 GLY A N 1
ATOM 1538 C CA . GLY A 1 209 ? 43.691 37.459 29.042 1.00 22.55 190 GLY A CA 1
ATOM 1539 C C . GLY A 1 209 ? 42.345 36.879 29.363 1.00 22.59 190 GLY A C 1
ATOM 1540 O O . GLY A 1 209 ? 42.194 36.029 30.220 1.00 22.38 190 GLY A O 1
ATOM 1541 N N . ALA A 1 210 ? 41.380 37.372 28.614 1.00 22.53 191 ALA A N 1
ATOM 1542 C CA . ALA A 1 210 ? 39.945 37.149 28.861 1.00 21.32 191 ALA A CA 1
ATOM 1543 C C . ALA A 1 210 ? 39.291 36.212 27.895 1.00 25.28 191 ALA A C 1
ATOM 1544 O O . ALA A 1 210 ? 39.507 36.252 26.682 1.00 25.57 191 ALA A O 1
ATOM 1546 N N . GLU A 1 211 ? 38.407 35.428 28.476 1.00 23.50 192 GLU A N 1
ATOM 1547 C CA . GLU A 1 211 ? 37.477 34.575 27.743 1.00 24.32 192 GLU A CA 1
ATOM 1548 C C . GLU A 1 211 ? 36.202 35.346 27.502 1.00 24.93 192 GLU A C 1
ATOM 1549 O O . GLU A 1 211 ? 35.525 35.181 26.488 1.00 24.78 192 GLU A O 1
ATOM 1555 N N . LEU A 1 212 ? 35.869 36.198 28.473 1.00 20.21 193 LEU A N 1
ATOM 1556 C CA . LEU A 1 212 ? 34.659 37.050 28.437 1.00 20.84 193 LEU A CA 1
ATOM 1557 C C . LEU A 1 212 ? 34.981 38.391 29.054 1.00 20.08 193 LEU A C 1
ATOM 1558 O O . LEU A 1 212 ? 35.593 38.475 30.114 1.00 18.78 193 LEU A O 1
ATOM 1563 N N . SER A 1 213 ? 34.619 39.450 28.361 1.00 21.97 194 SER A N 1
ATOM 1564 C CA . SER A 1 213 ? 34.838 40.797 28.898 1.00 23.06 194 SER A CA 1
ATOM 1565 C C . SER A 1 213 ? 33.837 41.768 28.325 1.00 24.81 194 SER A C 1
ATOM 1566 O O . SER A 1 213 ? 33.843 42.071 27.127 1.00 25.86 194 SER A O 1
ATOM 1569 N N . GLN A 1 214 ? 32.959 42.219 29.200 1.00 23.02 195 GLN A N 1
ATOM 1570 C CA . GLN A 1 214 ? 31.823 43.037 28.807 1.00 21.30 195 GLN A CA 1
ATOM 1571 C C . GLN A 1 214 ? 31.358 43.949 29.920 1.00 22.22 195 GLN A C 1
ATOM 1572 O O . GLN A 1 214 ? 31.463 43.610 31.096 1.00 21.81 195 GLN A O 1
ATOM 1578 N N . PHE A 1 215 ? 30.853 45.110 29.553 1.00 21.85 196 PHE A N 1
ATOM 1579 C CA . PHE A 1 215 ? 30.366 46.032 30.565 1.00 20.35 196 PHE A CA 1
ATOM 1580 C C . PHE A 1 215 ? 28.879 45.735 30.723 1.00 21.47 196 PHE A C 1
ATOM 1581 O O . PHE A 1 215 ? 28.173 45.348 29.774 1.00 18.64 196 PHE A O 1
ATOM 1589 N N . VAL A 1 216 ? 28.414 45.942 31.950 1.00 18.66 197 VAL A N 1
ATOM 1590 C CA . VAL A 1 216 ? 27.021 45.655 32.331 1.00 19.27 197 VAL A CA 1
ATOM 1591 C C . VAL A 1 216 ? 26.382 46.838 33.079 1.00 18.13 197 VAL A C 1
ATOM 1592 O O . VAL A 1 216 ? 27.030 47.530 33.889 1.00 18.55 197 VAL A O 1
ATOM 1596 N N . LEU A 1 217 ? 25.108 47.064 32.784 1.00 17.24 198 LEU A N 1
ATOM 1597 C CA . LEU A 1 217 ? 24.280 48.006 33.525 1.00 17.96 198 LEU A CA 1
ATOM 1598 C C . LEU A 1 217 ? 23.218 47.210 34.292 1.00 19.39 198 LEU A C 1
ATOM 1599 O O . LEU A 1 217 ? 22.597 46.287 33.770 1.00 20.70 198 LEU A O 1
ATOM 1604 N N . TYR A 1 218 ? 23.072 47.555 35.559 1.00 19.81 199 TYR A N 1
ATOM 1605 C CA . TYR A 1 218 ? 22.044 46.986 36.404 1.00 17.51 199 TYR A CA 1
ATOM 1606 C C . TYR A 1 218 ? 21.219 48.151 36.964 1.00 20.76 199 TYR A C 1
ATOM 1607 O O . TYR A 1 218 ? 21.628 48.797 37.914 1.00 18.31 199 TYR A O 1
ATOM 1616 N N . PRO A 1 219 ? 20.107 48.496 36.303 1.00 19.51 200 PRO A N 1
ATOM 1617 C CA . PRO A 1 219 ? 19.307 49.543 36.910 1.00 18.23 200 PRO A CA 1
ATOM 1618 C C . PRO A 1 219 ? 18.711 49.084 38.221 1.00 19.78 200 PRO A C 1
ATOM 1619 O O . PRO A 1 219 ? 18.079 48.049 38.287 1.00 22.96 200 PRO A O 1
ATOM 1623 N N . GLN A 1 220 ? 18.959 49.866 39.252 1.00 21.17 201 GLN A N 1
ATOM 1624 C CA . GLN A 1 220 ? 18.395 49.579 40.605 1.00 20.35 201 GLN A CA 1
ATOM 1625 C C . GLN A 1 220 ? 18.178 50.780 41.451 1.00 26.18 201 GLN A C 1
ATOM 1626 O O . GLN A 1 220 ? 17.767 51.828 40.992 1.00 28.32 201 GLN A O 1
ATOM 1632 N N A GLY A 1 221 ? 18.520 50.616 42.723 0.50 26.56 202 GLY A N 1
ATOM 1633 N N B GLY A 1 221 ? 18.517 50.596 42.717 0.50 27.48 202 GLY A N 1
ATOM 1634 C CA A GLY A 1 221 ? 18.309 51.657 43.744 0.50 26.58 202 GLY A CA 1
ATOM 1635 C CA B GLY A 1 221 ? 18.264 51.591 43.756 0.50 28.04 202 GLY A CA 1
ATOM 1636 C C A GLY A 1 221 ? 17.524 51.211 44.966 0.50 24.86 202 GLY A C 1
ATOM 1637 C C B GLY A 1 221 ? 17.172 51.209 44.736 0.50 26.97 202 GLY A C 1
ATOM 1638 O O A GLY A 1 221 ? 17.638 50.066 45.410 0.50 22.10 202 GLY A O 1
ATOM 1639 O O B GLY A 1 221 ? 16.618 50.114 44.717 0.50 26.34 202 GLY A O 1
ATOM 1648 N N . GLU A 1 223 ? 13.756 52.615 47.468 1.00 23.26 204 GLU A N 1
ATOM 1649 C CA . GLU A 1 223 ? 12.727 53.536 47.938 1.00 22.75 204 GLU A CA 1
ATOM 1650 C C . GLU A 1 223 ? 13.070 54.001 49.343 1.00 22.29 204 GLU A C 1
ATOM 1651 O O . GLU A 1 223 ? 12.901 53.279 50.315 1.00 25.47 204 GLU A O 1
ATOM 1657 N N . VAL A 1 224 ? 13.507 55.242 49.449 1.00 20.63 205 VAL A N 1
ATOM 1658 C CA . VAL A 1 224 ? 13.710 55.858 50.768 1.00 21.44 205 VAL A CA 1
ATOM 1659 C C . VAL A 1 224 ? 12.393 56.280 51.396 1.00 23.73 205 VAL A C 1
ATOM 1660 O O . VAL A 1 224 ? 11.522 56.896 50.741 1.00 25.33 205 VAL A O 1
ATOM 1664 N N . GLU A 1 225 ? 12.260 55.938 52.676 1.00 22.45 206 GLU A N 1
ATOM 1665 C CA . GLU A 1 225 ? 11.081 56.256 53.496 1.00 22.49 206 GLU A CA 1
ATOM 1666 C C . GLU A 1 225 ? 11.371 57.365 54.513 1.00 22.69 206 GLU A C 1
ATOM 1667 O O . GLU A 1 225 ? 10.603 58.329 54.669 1.00 24.46 206 GLU A O 1
ATOM 1669 N N . THR A 1 226 ? 12.507 57.236 55.183 1.00 20.12 207 THR A N 1
ATOM 1670 C CA . THR A 1 226 ? 12.959 58.230 56.129 1.00 21.23 207 THR A CA 1
ATOM 1671 C C . THR A 1 226 ? 14.470 58.364 56.022 1.00 21.21 207 THR A C 1
ATOM 1672 O O . THR A 1 226 ? 15.156 57.500 55.498 1.00 19.42 207 THR A O 1
ATOM 1676 N N . ALA A 1 227 ? 14.946 59.500 56.501 1.00 22.58 208 ALA A N 1
ATOM 1677 C CA . ALA A 1 227 ? 16.326 59.930 56.287 1.00 21.99 208 ALA A CA 1
ATOM 1678 C C . ALA A 1 227 ? 16.811 60.998 57.240 1.00 25.14 208 ALA A C 1
ATOM 1679 O O . ALA A 1 227 ? 16.068 61.875 57.679 1.00 24.96 208 ALA A O 1
ATOM 1681 N N . GLU A 1 228 ? 18.100 60.893 57.524 1.00 21.16 209 GLU A N 1
ATOM 1682 C CA . GLU A 1 228 ? 18.796 61.821 58.376 1.00 23.31 209 GLU A CA 1
ATOM 1683 C C . GLU A 1 228 ? 20.034 62.318 57.666 1.00 22.17 209 GLU A C 1
ATOM 1684 O O . GLU A 1 228 ? 20.660 61.594 56.898 1.00 22.33 209 GLU A O 1
ATOM 1690 N N . VAL A 1 229 ? 20.328 63.585 57.935 1.00 23.64 210 VAL A N 1
ATOM 1691 C CA . VAL A 1 229 ? 21.521 64.243 57.467 1.00 21.93 210 VAL A CA 1
ATOM 1692 C C . VAL A 1 229 ? 22.493 64.333 58.636 1.00 20.24 210 VAL A C 1
ATOM 1693 O O . VAL A 1 229 ? 22.118 64.254 59.793 1.00 21.81 210 VAL A O 1
ATOM 1697 N N . GLY A 1 230 ? 23.759 64.459 58.313 1.00 22.44 211 GLY A N 1
ATOM 1698 C CA . GLY A 1 230 ? 24.761 64.575 59.361 1.00 22.05 211 GLY A CA 1
ATOM 1699 C C . GLY A 1 230 ? 26.181 64.719 58.892 1.00 21.09 211 GLY A C 1
ATOM 1700 O O . GLY A 1 230 ? 26.478 65.003 57.710 1.00 21.45 211 GLY A O 1
ATOM 1701 N N . LYS A 1 231 ? 27.056 64.530 59.862 1.00 20.27 212 LYS A N 1
ATOM 1702 C CA . LYS A 1 231 ? 28.473 64.635 59.653 1.00 20.91 212 LYS A CA 1
ATOM 1703 C C . LYS A 1 231 ? 29.061 63.262 59.519 1.00 19.45 212 LYS A C 1
ATOM 1704 O O . LYS A 1 231 ? 29.078 62.476 60.468 1.00 19.48 212 LYS A O 1
ATOM 1710 N N . GLY A 1 232 ? 29.558 63.016 58.322 1.00 20.13 213 GLY A N 1
ATOM 1711 C CA . GLY A 1 232 ? 30.201 61.735 57.947 1.00 17.36 213 GLY A CA 1
ATOM 1712 C C . GLY A 1 232 ? 31.729 61.785 57.841 1.00 20.03 213 GLY A C 1
ATOM 1713 O O . GLY A 1 232 ? 32.358 62.818 57.535 1.00 19.11 213 GLY A O 1
ATOM 1714 N N . SER A 1 233 ? 32.337 60.651 58.156 1.00 14.94 214 SER A N 1
ATOM 1715 C CA . SER A 1 233 ? 33.797 60.436 58.047 1.00 17.60 214 SER A CA 1
ATOM 1716 C C . SER A 1 233 ? 34.099 58.952 57.805 1.00 17.12 214 SER A C 1
ATOM 1717 O O . SER A 1 233 ? 33.311 58.095 58.144 1.00 17.68 214 SER A O 1
ATOM 1720 N N . LEU A 1 234 ? 35.176 58.742 57.082 1.00 20.09 215 LEU A N 1
ATOM 1721 C CA . LEU A 1 234 ? 35.708 57.415 56.783 1.00 17.09 215 LEU A CA 1
ATOM 1722 C C . LEU A 1 234 ? 37.232 57.443 56.786 1.00 18.42 215 LEU A C 1
ATOM 1723 O O . LEU A 1 234 ? 37.879 58.476 56.548 1.00 19.24 215 LEU A O 1
ATOM 1728 N N . LYS A 1 235 ? 37.794 56.298 57.115 1.00 16.81 216 LYS A N 1
ATOM 1729 C CA . LYS A 1 235 ? 39.265 56.113 57.211 1.00 18.96 216 LYS A CA 1
ATOM 1730 C C . LYS A 1 235 ? 39.642 54.741 56.755 1.00 16.68 216 LYS A C 1
ATOM 1731 O O . LYS A 1 235 ? 39.034 53.750 57.184 1.00 14.95 216 LYS A O 1
ATOM 1737 N N . TRP A 1 236 ? 40.645 54.693 55.895 1.00 17.30 217 TRP A N 1
ATOM 1738 C CA . TRP A 1 236 ? 41.194 53.450 55.373 1.00 15.37 217 TRP A CA 1
ATOM 1739 C C . TRP A 1 236 ? 42.482 53.162 56.112 1.00 18.25 217 TRP A C 1
ATOM 1740 O O . TRP A 1 236 ? 43.218 54.085 56.478 1.00 17.87 217 TRP A O 1
ATOM 1751 N N . THR A 1 237 ? 42.748 51.874 56.291 1.00 14.65 218 THR A N 1
ATOM 1752 C CA . THR A 1 237 ? 43.987 51.343 56.912 1.00 15.45 218 THR A CA 1
ATOM 1753 C C . THR A 1 237 ? 44.619 50.378 55.949 1.00 16.19 218 THR A C 1
ATOM 1754 O O . THR A 1 237 ? 44.027 49.389 55.509 1.00 15.44 218 THR A O 1
ATOM 1758 N N . GLU A 1 238 ? 45.783 50.778 55.476 1.00 16.08 219 GLU A N 1
ATOM 1759 C CA . GLU A 1 238 ? 46.524 49.958 54.510 1.00 16.57 219 GLU A CA 1
ATOM 1760 C C . GLU A 1 238 ? 46.902 48.642 55.150 1.00 16.03 219 GLU A C 1
ATOM 1761 O O . GLU A 1 238 ? 47.260 48.557 56.325 1.00 17.34 219 GLU A O 1
ATOM 1767 N N . LEU A 1 239 ? 46.808 47.626 54.314 1.00 16.13 220 LEU A N 1
ATOM 1768 C CA . LEU A 1 239 ? 47.122 46.235 54.684 1.00 15.16 220 LEU A CA 1
ATOM 1769 C C . LEU A 1 239 ? 48.314 45.620 53.942 1.00 14.05 220 LEU A C 1
ATOM 1770 O O . LEU A 1 239 ? 48.635 45.994 52.852 1.00 16.49 220 LEU A O 1
ATOM 1775 N N . THR A 1 240 ? 48.944 44.631 54.568 1.00 15.10 221 THR A N 1
ATOM 1776 C CA . THR A 1 240 ? 50.041 43.871 53.927 1.00 14.70 221 THR A CA 1
ATOM 1777 C C . THR A 1 240 ? 49.514 42.557 53.329 1.00 11.77 221 THR A C 1
ATOM 1778 O O . THR A 1 240 ? 48.342 42.138 53.563 1.00 15.89 221 THR A O 1
ATOM 1782 N N . PRO A 1 241 ? 50.319 41.945 52.468 1.00 15.14 222 PRO A N 1
ATOM 1783 C CA . PRO A 1 241 ? 49.886 40.725 51.835 1.00 14.54 222 PRO A CA 1
ATOM 1784 C C . PRO A 1 241 ? 49.559 39.639 52.821 1.00 14.39 222 PRO A C 1
ATOM 1785 O O . PRO A 1 241 ? 48.633 38.870 52.625 1.00 17.00 222 PRO A O 1
ATOM 1797 N N . GLN A 1 243 ? 48.269 40.087 55.598 1.00 16.30 224 GLN A N 1
ATOM 1798 C CA . GLN A 1 243 ? 47.017 40.442 56.314 1.00 14.11 224 GLN A CA 1
ATOM 1799 C C . GLN A 1 243 ? 45.746 40.238 55.464 1.00 15.36 224 GLN A C 1
ATOM 1800 O O . GLN A 1 243 ? 44.718 39.809 55.980 1.00 19.04 224 GLN A O 1
ATOM 1806 N N . SER A 1 244 ? 45.857 40.531 54.178 1.00 14.31 225 SER A N 1
ATOM 1807 C CA . SER A 1 244 ? 44.747 40.393 53.176 1.00 14.64 225 SER A CA 1
ATOM 1808 C C . SER A 1 244 ? 45.345 40.054 51.784 1.00 15.68 225 SER A C 1
ATOM 1809 O O . SER A 1 244 ? 45.565 40.910 50.916 1.00 14.37 225 SER A O 1
ATOM 1812 N N . PRO A 1 245 ? 45.706 38.795 51.600 1.00 12.64 226 PRO A N 1
ATOM 1813 C CA . PRO A 1 245 ? 46.521 38.333 50.481 1.00 15.46 226 PRO A CA 1
ATOM 1814 C C . PRO A 1 245 ? 45.836 38.532 49.162 1.00 13.19 226 PRO A C 1
ATOM 1815 O O . PRO A 1 245 ? 46.534 38.667 48.135 1.00 16.42 226 PRO A O 1
ATOM 1819 N N . ALA A 1 246 ? 44.502 38.558 49.183 1.00 15.41 227 ALA A N 1
ATOM 1820 C CA . ALA A 1 246 ? 43.777 38.702 47.900 1.00 16.88 227 ALA A CA 1
ATOM 1821 C C . ALA A 1 246 ? 43.212 40.080 47.614 1.00 16.38 227 ALA A C 1
ATOM 1822 O O . ALA A 1 246 ? 42.662 40.321 46.534 1.00 16.92 227 ALA A O 1
ATOM 1824 N N . GLN A 1 247 ? 43.319 40.949 48.598 1.00 14.58 228 GLN A N 1
ATOM 1825 C CA . GLN A 1 247 ? 42.731 42.268 48.496 1.00 13.38 228 GLN A CA 1
ATOM 1826 C C . GLN A 1 247 ? 43.624 43.416 48.920 1.00 12.72 228 GLN A C 1
ATOM 1827 O O . GLN A 1 247 ? 43.192 44.582 48.745 1.00 13.69 228 GLN A O 1
ATOM 1833 N N . TYR A 1 248 ? 44.851 43.164 49.409 1.00 14.71 229 TYR A N 1
ATOM 1834 C CA . TYR A 1 248 ? 45.651 44.266 49.959 1.00 13.71 229 TYR A CA 1
ATOM 1835 C C . TYR A 1 248 ? 45.825 45.422 48.985 1.00 11.53 229 TYR A C 1
ATOM 1836 O O . TYR A 1 248 ? 45.721 46.574 49.358 1.00 14.36 229 TYR A O 1
ATOM 1845 N N . TYR A 1 249 ? 45.938 45.071 47.717 1.00 14.61 230 TYR A N 1
ATOM 1846 C CA . TYR A 1 249 ? 46.241 46.062 46.656 1.00 18.73 230 TYR A CA 1
ATOM 1847 C C . TYR A 1 249 ? 45.025 46.906 46.267 1.00 16.51 230 TYR A C 1
ATOM 1848 O O . TYR A 1 249 ? 45.159 48.071 45.827 1.00 18.79 230 TYR A O 1
ATOM 1857 N N . ILE A 1 250 ? 43.855 46.384 46.592 1.00 14.87 231 ILE A N 1
ATOM 1858 C CA . ILE A 1 250 ? 42.583 47.101 46.405 1.00 14.54 231 ILE A CA 1
ATOM 1859 C C . ILE A 1 250 ? 42.419 48.119 47.498 1.00 15.35 231 ILE A C 1
ATOM 1860 O O . ILE A 1 250 ? 42.214 49.327 47.229 1.00 18.99 231 ILE A O 1
ATOM 1865 N N . VAL A 1 251 ? 42.540 47.633 48.730 1.00 16.95 232 VAL A N 1
ATOM 1866 C CA . VAL A 1 251 ? 42.536 48.510 49.894 1.00 12.72 232 VAL A CA 1
ATOM 1867 C C . VAL A 1 251 ? 43.533 49.619 49.773 1.00 16.18 232 VAL A C 1
ATOM 1868 O O . VAL A 1 251 ? 43.182 50.773 50.000 1.00 17.22 232 VAL A O 1
ATOM 1872 N N . ASN A 1 252 ? 44.743 49.274 49.347 1.00 16.33 233 ASN A N 1
ATOM 1873 C CA . ASN A 1 252 ? 45.863 50.242 49.353 1.00 14.85 233 ASN A CA 1
ATOM 1874 C C . ASN A 1 252 ? 45.707 51.268 48.241 1.00 13.19 233 ASN A C 1
ATOM 1875 O O . ASN A 1 252 ? 46.079 52.447 48.429 1.00 18.01 233 ASN A O 1
ATOM 1880 N N . SER A 1 253 ? 45.120 50.818 47.128 1.00 16.32 234 SER A N 1
ATOM 1881 C CA . SER A 1 253 ? 44.715 51.725 46.027 1.00 15.70 234 SER A CA 1
ATOM 1882 C C . SER A 1 253 ? 43.696 52.736 46.506 1.00 13.88 234 SER A C 1
ATOM 1883 O O . SER A 1 253 ? 43.864 53.969 46.324 1.00 18.65 234 SER A O 1
ATOM 1886 N N . LEU A 1 254 ? 42.640 52.264 47.158 1.00 16.63 235 LEU A N 1
ATOM 1887 C CA . LEU A 1 254 ? 41.593 53.167 47.660 1.00 18.25 235 LEU A CA 1
ATOM 1888 C C . LEU A 1 254 ? 42.147 54.134 48.719 1.00 16.57 235 LEU A C 1
ATOM 1889 O O . LEU A 1 254 ? 41.794 55.304 48.767 1.00 18.10 235 LEU A O 1
ATOM 1894 N N . ALA A 1 255 ? 43.055 53.633 49.544 1.00 18.28 236 ALA A N 1
ATOM 1895 C CA . ALA A 1 255 ? 43.650 54.407 50.639 1.00 19.22 236 ALA A CA 1
ATOM 1896 C C . ALA A 1 255 ? 44.517 55.530 50.112 1.00 16.38 236 ALA A C 1
ATOM 1897 O O . ALA A 1 255 ? 44.701 56.547 50.788 1.00 19.20 236 ALA A O 1
ATOM 1899 N N . SER A 1 256 ? 44.965 55.350 48.870 1.00 19.89 237 SER A N 1
ATOM 1900 C CA . SER A 1 256 ? 45.901 56.264 48.196 1.00 18.31 237 SER A CA 1
ATOM 1901 C C . SER A 1 256 ? 45.174 57.485 47.638 1.00 17.78 237 SER A C 1
ATOM 1902 O O . SER A 1 256 ? 45.815 58.526 47.281 1.00 20.73 237 SER A O 1
ATOM 1905 N N . LEU A 1 257 ? 43.851 57.380 47.615 1.00 16.91 238 LEU A N 1
ATOM 1906 C CA . LEU A 1 257 ? 42.988 58.467 47.107 1.00 16.56 238 LEU A CA 1
ATOM 1907 C C . LEU A 1 257 ? 42.749 59.510 48.208 1.00 19.51 238 LEU A C 1
ATOM 1908 O O . LEU A 1 257 ? 41.977 59.305 49.146 1.00 22.19 238 LEU A O 1
ATOM 1913 N N . PRO A 1 258 ? 43.400 60.674 48.103 1.00 19.79 239 PRO A N 1
ATOM 1914 C CA . PRO A 1 258 ? 43.225 61.582 49.235 1.00 19.07 239 PRO A CA 1
ATOM 1915 C C . PRO A 1 258 ? 41.796 61.983 49.438 1.00 18.29 239 PRO A C 1
ATOM 1916 O O . PRO A 1 258 ? 41.055 62.297 48.496 1.00 19.62 239 PRO A O 1
ATOM 1920 N N . ILE A 1 259 ? 41.398 62.003 50.690 1.00 19.29 240 ILE A N 1
ATOM 1921 C CA . ILE A 1 259 ? 40.018 62.417 51.065 1.00 20.22 240 ILE A CA 1
ATOM 1922 C C . ILE A 1 259 ? 39.979 63.924 51.347 1.00 24.31 240 ILE A C 1
ATOM 1923 O O . ILE A 1 259 ? 40.271 64.388 52.440 1.00 21.91 240 ILE A O 1
ATOM 1928 N N . LYS A 1 260 ? 39.672 64.696 50.309 1.00 22.41 241 LYS A N 1
ATOM 1929 C CA . LYS A 1 260 ? 39.856 66.149 50.401 1.00 24.27 241 LYS A CA 1
ATOM 1930 C C . LYS A 1 260 ? 38.735 66.783 51.170 1.00 22.13 241 LYS A C 1
ATOM 1931 O O . LYS A 1 260 ? 38.920 67.736 51.931 1.00 24.40 241 LYS A O 1
ATOM 1937 N N . ARG A 1 261 ? 37.557 66.230 50.940 1.00 22.36 242 ARG A N 1
ATOM 1938 C CA . ARG A 1 261 ? 36.320 66.746 51.508 1.00 21.67 242 ARG A CA 1
ATOM 1939 C C . ARG A 1 261 ? 35.252 65.670 51.516 1.00 20.01 242 ARG A C 1
ATOM 1940 O O . ARG A 1 261 ? 35.121 64.969 50.535 1.00 23.74 242 ARG A O 1
ATOM 1948 N N . VAL A 1 262 ? 34.504 65.532 52.619 1.00 22.09 243 VAL A N 1
ATOM 1949 C CA . VAL A 1 262 ? 33.263 64.720 52.597 1.00 21.06 243 VAL A CA 1
ATOM 1950 C C . VAL A 1 262 ? 32.097 65.565 52.134 1.00 18.87 243 VAL A C 1
ATOM 1951 O O . VAL A 1 262 ? 31.692 66.522 52.786 1.00 23.51 243 VAL A O 1
ATOM 1955 N N . THR A 1 263 ? 31.623 65.204 50.955 1.00 19.49 244 THR A N 1
ATOM 1956 C CA . THR A 1 263 ? 30.638 65.995 50.184 1.00 21.43 244 THR A CA 1
ATOM 1957 C C . THR A 1 263 ? 29.172 65.612 50.301 1.00 24.16 244 THR A C 1
ATOM 1958 O O . THR A 1 263 ? 28.281 66.403 49.972 1.00 25.00 244 THR A O 1
ATOM 1962 N N . GLN A 1 264 ? 28.904 64.410 50.778 1.00 22.04 245 GLN A N 1
ATOM 1963 C CA . GLN A 1 264 ? 27.528 64.040 51.168 1.00 21.28 245 GLN A CA 1
ATOM 1964 C C . GLN A 1 264 ? 27.613 62.981 52.235 1.00 20.47 245 GLN A C 1
ATOM 1965 O O . GLN A 1 264 ? 28.510 62.165 52.216 1.00 19.58 245 GLN A O 1
ATOM 1971 N N . ALA A 1 265 ? 26.707 63.095 53.193 1.00 20.68 246 ALA A N 1
ATOM 1972 C CA . ALA A 1 265 ? 26.528 62.106 54.312 1.00 18.53 246 ALA A CA 1
ATOM 1973 C C . ALA A 1 265 ? 25.098 62.014 54.829 1.00 19.65 246 ALA A C 1
ATOM 1974 O O . ALA A 1 265 ? 24.573 62.924 55.522 1.00 21.95 246 ALA A O 1
ATOM 1976 N N . VAL A 1 266 ? 24.472 60.903 54.473 1.00 16.85 247 VAL A N 1
ATOM 1977 C CA . VAL A 1 266 ? 23.053 60.650 54.775 1.00 21.94 247 VAL A CA 1
ATOM 1978 C C . VAL A 1 266 ? 22.852 59.215 55.234 1.00 20.24 247 VAL A C 1
ATOM 1979 O O . VAL A 1 266 ? 23.567 58.308 54.816 1.00 20.15 247 VAL A O 1
ATOM 1983 N N . LEU A 1 267 ? 21.887 59.074 56.112 1.00 19.95 248 LEU A N 1
ATOM 1984 C CA . LEU A 1 267 ? 21.483 57.798 56.691 1.00 17.39 248 LEU A CA 1
ATOM 1985 C C . LEU A 1 267 ? 19.975 57.610 56.419 1.00 20.09 248 LEU A C 1
ATOM 1986 O O . LEU A 1 267 ? 19.108 58.415 56.865 1.00 19.05 248 LEU A O 1
ATOM 1991 N N . VAL A 1 268 ? 19.710 56.600 55.611 1.00 17.44 249 VAL A N 1
ATOM 1992 C CA . VAL A 1 268 ? 18.387 56.349 55.011 1.00 18.96 249 VAL A CA 1
ATOM 1993 C C . VAL A 1 268 ? 17.882 54.954 55.332 1.00 19.07 249 VAL A C 1
ATOM 1994 O O . VAL A 1 268 ? 18.635 54.014 55.552 1.00 21.30 249 VAL A O 1
ATOM 1998 N N A GLU A 1 269 ? 16.565 54.885 55.461 0.50 20.11 250 GLU A N 1
ATOM 1999 N N B GLU A 1 269 ? 16.576 54.887 55.442 0.50 20.14 250 GLU A N 1
ATOM 2000 C CA A GLU A 1 269 ? 15.820 53.638 55.691 0.50 18.08 250 GLU A CA 1
ATOM 2001 C CA B GLU A 1 269 ? 15.903 53.624 55.526 0.50 17.89 250 GLU A CA 1
ATOM 2002 C C A GLU A 1 269 ? 14.590 53.550 54.794 0.50 17.88 250 GLU A C 1
ATOM 2003 C C B GLU A 1 269 ? 14.722 53.597 54.590 0.50 18.61 250 GLU A C 1
ATOM 2004 O O A GLU A 1 269 ? 13.816 54.491 54.661 0.50 18.15 250 GLU A O 1
ATOM 2005 O O B GLU A 1 269 ? 14.169 54.621 54.171 0.50 18.78 250 GLU A O 1
ATOM 2010 N N . GLY A 1 270 ? 14.422 52.381 54.207 1.00 15.89 251 GLY A N 1
ATOM 2011 C CA . GLY A 1 270 ? 13.268 52.071 53.373 1.00 18.25 251 GLY A CA 1
ATOM 2012 C C . GLY A 1 270 ? 13.283 50.651 52.877 1.00 19.90 251 GLY A C 1
ATOM 2013 O O . GLY A 1 270 ? 13.496 49.702 53.616 1.00 19.62 251 GLY A O 1
ATOM 2014 N N . ARG A 1 271 ? 13.027 50.510 51.610 1.00 20.08 252 ARG A N 1
ATOM 2015 C CA . ARG A 1 271 ? 13.038 49.198 50.981 1.00 20.03 252 ARG A CA 1
ATOM 2016 C C . ARG A 1 271 ? 13.491 49.265 49.533 1.00 22.78 252 ARG A C 1
ATOM 2017 O O . ARG A 1 271 ? 13.622 50.335 48.932 1.00 25.36 252 ARG A O 1
ATOM 2025 N N . ALA A 1 272 ? 13.734 48.095 48.965 1.00 18.46 253 ALA A N 1
ATOM 2026 C CA . ALA A 1 272 ? 14.138 47.991 47.543 1.00 19.22 253 ALA A CA 1
ATOM 2027 C C . ALA A 1 272 ? 13.338 46.955 46.822 1.00 20.18 253 ALA A C 1
ATOM 2028 O O . ALA A 1 272 ? 13.024 45.903 47.362 1.00 21.56 253 ALA A O 1
ATOM 2030 N N . ILE A 1 273 ? 12.965 47.301 45.593 1.00 20.94 254 ILE A N 1
ATOM 2031 C CA . ILE A 1 273 ? 12.250 46.403 44.657 1.00 20.14 254 ILE A CA 1
ATOM 2032 C C . ILE A 1 273 ? 12.938 46.462 43.280 1.00 19.75 254 ILE A C 1
ATOM 2033 O O . ILE A 1 273 ? 12.777 47.426 42.500 1.00 21.97 254 ILE A O 1
ATOM 2038 N N . LEU A 1 274 ? 13.761 45.448 43.032 1.00 19.76 255 LEU A N 1
ATOM 2039 C CA . LEU A 1 274 ? 14.729 45.444 41.922 1.00 18.87 255 LEU A CA 1
ATOM 2040 C C . LEU A 1 274 ? 14.325 44.429 40.877 1.00 19.31 255 LEU A C 1
ATOM 2041 O O . LEU A 1 274 ? 13.952 43.320 41.202 1.00 21.16 255 LEU A O 1
ATOM 2046 N N . ARG A 1 275 ? 14.353 44.865 39.612 1.00 20.65 256 ARG A N 1
ATOM 2047 C CA . ARG A 1 275 ? 14.070 43.987 38.477 1.00 20.70 256 ARG A CA 1
ATOM 2048 C C . ARG A 1 275 ? 15.362 43.323 38.027 1.00 22.91 256 ARG A C 1
ATOM 2049 O O . ARG A 1 275 ? 16.168 43.909 37.307 1.00 22.55 256 ARG A O 1
ATOM 2057 N N . ALA A 1 276 ? 15.567 42.106 38.497 1.00 21.00 257 ALA A N 1
ATOM 2058 C CA . ALA A 1 276 ? 16.874 41.430 38.343 1.00 23.69 257 ALA A CA 1
ATOM 2059 C C . ALA A 1 276 ? 17.187 41.160 36.885 1.00 23.55 257 ALA A C 1
ATOM 2060 O O . ALA A 1 276 ? 18.337 41.158 36.442 1.00 25.66 257 ALA A O 1
ATOM 2070 N N . GLY A 1 278 ? 16.501 42.955 34.434 1.00 23.82 259 GLY A N 1
ATOM 2071 C CA . GLY A 1 278 ? 16.630 44.235 33.731 1.00 23.50 259 GLY A CA 1
ATOM 2072 C C . GLY A 1 278 ? 18.066 44.629 33.460 1.00 22.37 259 GLY A C 1
ATOM 2073 O O . GLY A 1 278 ? 18.368 45.610 32.740 1.00 21.93 259 GLY A O 1
ATOM 2074 N N . ALA A 1 279 ? 18.973 43.889 34.087 1.00 20.56 260 ALA A N 1
ATOM 2075 C CA . ALA A 1 279 ? 20.393 44.077 33.815 1.00 20.53 260 ALA A CA 1
ATOM 2076 C C . ALA A 1 279 ? 20.625 43.724 32.342 1.00 16.80 260 ALA A C 1
ATOM 2077 O O . ALA A 1 279 ? 19.990 42.840 31.793 1.00 22.52 260 ALA A O 1
ATOM 2079 N N . ARG A 1 280 ? 21.493 44.490 31.705 1.00 18.72 261 ARG A N 1
ATOM 2080 C CA . ARG A 1 280 ? 21.883 44.263 30.310 1.00 22.62 261 ARG A CA 1
ATOM 2081 C C . ARG A 1 280 ? 23.333 44.655 30.050 1.00 20.24 261 ARG A C 1
ATOM 2082 O O . ARG A 1 280 ? 23.889 45.529 30.718 1.00 19.36 261 ARG A O 1
ATOM 2090 N N . VAL A 1 281 ? 23.891 43.980 29.049 1.00 22.37 262 VAL A N 1
ATOM 2091 C CA . VAL A 1 281 ? 2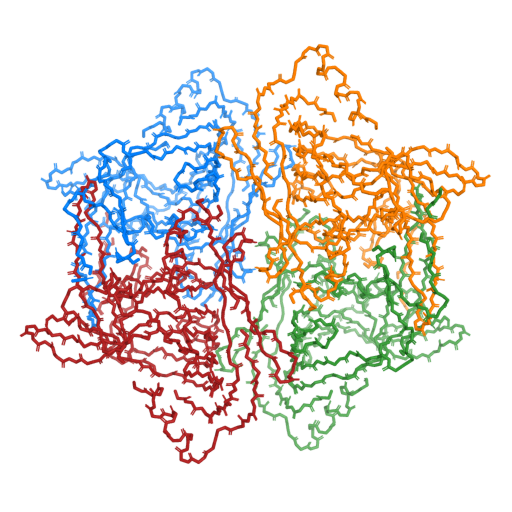5.208 44.290 28.490 1.00 22.07 262 VAL A CA 1
ATOM 2092 C C . VAL A 1 281 ? 25.117 45.596 27.721 1.00 24.67 262 VAL A C 1
ATOM 2093 O O . VAL A 1 281 ? 24.175 45.816 26.953 1.00 23.30 262 VAL A O 1
ATOM 2097 N N . ILE A 1 282 ? 26.093 46.445 27.973 1.00 22.30 263 ILE A N 1
ATOM 2098 C CA . ILE A 1 282 ? 26.221 47.749 27.314 1.00 22.69 263 ILE A CA 1
ATOM 2099 C C . ILE A 1 282 ? 27.459 47.758 26.426 1.00 25.99 263 ILE A C 1
ATOM 2100 O O . ILE A 1 282 ? 28.446 47.078 26.676 1.00 24.40 263 ILE A O 1
ATOM 2105 N N . GLU A 1 283 ? 27.335 48.491 25.330 1.00 25.46 264 GLU A N 1
ATOM 2106 C CA . GLU A 1 283 ? 28.339 48.511 24.272 1.00 27.66 264 GLU A CA 1
ATOM 2107 C C . GLU A 1 283 ? 28.423 49.864 23.596 1.00 28.02 264 GLU A C 1
ATOM 2108 O O . GLU A 1 283 ? 27.415 50.583 23.497 1.00 26.66 264 GLU A O 1
ATOM 2115 N N . GLN B 1 18 ? 57.218 46.666 95.457 1.00 28.91 -1 GLN B N 1
ATOM 2116 C CA . GLN B 1 18 ? 55.755 46.199 95.586 1.00 31.00 -1 GLN B CA 1
ATOM 2117 C C . GLN B 1 18 ? 54.694 46.869 94.691 1.00 27.18 -1 GLN B C 1
ATOM 2118 O O . GLN B 1 18 ? 54.799 48.013 94.267 1.00 28.47 -1 GLN B O 1
ATOM 2124 N N . GLY B 1 19 ? 53.662 46.095 94.401 1.00 23.96 0 GLY B N 1
ATOM 2125 C CA . GLY B 1 19 ? 52.580 46.551 93.514 1.00 24.86 0 GLY B CA 1
ATOM 2126 C C . GLY B 1 19 ? 51.788 47.706 94.074 1.00 23.78 0 GLY B C 1
ATOM 2127 O O . GLY B 1 19 ? 51.631 47.834 95.276 1.00 24.08 0 GLY B O 1
ATOM 2137 N N . PHE B 1 21 ? 48.591 48.681 92.905 1.00 17.96 2 PHE B N 1
ATOM 2138 C CA . PHE B 1 21 ? 47.119 48.588 92.738 1.00 18.11 2 PHE B CA 1
ATOM 2139 C C . PHE B 1 21 ? 46.366 48.181 93.969 1.00 20.07 2 PHE B C 1
ATOM 2140 O O . PHE B 1 21 ? 46.632 47.156 94.598 1.00 21.86 2 PHE B O 1
ATOM 2148 N N . ARG B 1 22 ? 45.363 49.001 94.268 1.00 21.97 3 ARG B N 1
ATOM 2149 C CA . ARG B 1 22 ? 44.416 48.714 95.329 1.00 23.29 3 ARG B CA 1
ATOM 2150 C C . ARG B 1 22 ? 43.010 49.132 94.891 1.00 20.34 3 ARG B C 1
ATOM 2151 O O . ARG B 1 22 ? 42.831 50.236 94.399 1.00 20.90 3 ARG B O 1
ATOM 2159 N N . PRO B 1 23 ? 42.030 48.239 95.023 1.00 20.69 4 PRO B N 1
ATOM 2160 C CA . PRO B 1 23 ? 40.631 48.673 94.742 1.00 22.30 4 PRO B CA 1
ATOM 2161 C C . PRO B 1 23 ? 40.182 49.919 95.551 1.00 24.69 4 PRO B C 1
ATOM 2162 O O . PRO B 1 23 ? 40.652 50.142 96.672 1.00 24.57 4 PRO B O 1
ATOM 2166 N N . GLN B 1 24 ? 39.303 50.705 94.933 1.00 24.68 5 GLN B N 1
ATOM 2167 C CA . GLN B 1 24 ? 38.619 51.854 95.580 1.00 26.79 5 GLN B CA 1
ATOM 2168 C C . GLN B 1 24 ? 37.349 51.408 96.247 1.00 28.98 5 GLN B C 1
ATOM 2169 O O . GLN B 1 24 ? 36.640 50.546 95.764 1.00 26.01 5 GLN B O 1
ATOM 2175 N N . ASP B 1 25 ? 37.093 52.000 97.404 1.00 31.17 6 ASP B N 1
ATOM 2176 C CA . ASP B 1 25 ? 35.959 51.572 98.240 1.00 34.16 6 ASP B CA 1
ATOM 2177 C C . ASP B 1 25 ? 34.600 51.623 97.582 1.00 33.11 6 ASP B C 1
ATOM 2178 O O . ASP B 1 25 ? 33.757 50.760 97.817 1.00 38.15 6 ASP B O 1
ATOM 2183 N N . ASP B 1 26 ? 34.388 52.634 96.779 1.00 30.17 7 ASP B N 1
ATOM 2184 C CA . ASP B 1 26 ? 33.017 52.916 96.309 1.00 28.49 7 ASP B CA 1
ATOM 2185 C C . ASP B 1 26 ? 32.847 52.506 94.870 1.00 26.24 7 ASP B C 1
ATOM 2186 O O . ASP B 1 26 ? 31.988 53.012 94.153 1.00 23.88 7 ASP B O 1
ATOM 2189 N N . PHE B 1 27 ? 33.759 51.630 94.465 1.00 25.04 8 PHE B N 1
ATOM 2190 C CA . PHE B 1 27 ? 33.852 51.137 93.078 1.00 22.70 8 PHE B CA 1
ATOM 2191 C C . PHE B 1 27 ? 33.296 49.717 92.954 1.00 18.36 8 PHE B C 1
ATOM 2192 O O . PHE B 1 27 ? 33.364 48.916 93.869 1.00 21.43 8 PHE B O 1
ATOM 2200 N N . THR B 1 28 ? 32.733 49.466 91.778 1.00 19.84 9 THR B N 1
ATOM 2201 C CA . THR B 1 28 ? 32.444 48.109 91.256 1.00 15.86 9 THR B CA 1
ATOM 2202 C C . THR B 1 28 ? 33.467 47.619 90.185 1.00 18.63 9 THR B C 1
ATOM 2203 O O . THR B 1 28 ? 33.960 48.390 89.365 1.00 17.78 9 THR B O 1
ATOM 2207 N N . TYR B 1 29 ? 33.762 46.327 90.263 1.00 16.17 10 TYR B N 1
ATOM 2208 C CA . TYR B 1 29 ? 34.777 45.634 89.441 1.00 16.04 10 TYR B CA 1
ATOM 2209 C C . TYR B 1 29 ? 34.289 44.279 88.976 1.00 15.78 10 TYR B C 1
ATOM 2210 O O . TYR B 1 29 ? 33.404 43.657 89.579 1.00 17.57 10 TYR B O 1
ATOM 2219 N N . LEU B 1 30 ? 34.883 43.872 87.861 1.00 21.67 11 LEU B N 1
ATOM 2220 C CA . LEU B 1 30 ? 34.913 42.475 87.371 1.00 18.22 11 LEU B CA 1
ATOM 2221 C C . LEU B 1 30 ? 36.373 42.166 87.051 1.00 17.20 11 LEU B C 1
ATOM 2222 O O . LEU B 1 30 ? 37.140 43.075 86.733 1.00 15.53 11 LEU B O 1
ATOM 2235 N N . PRO B 1 32 ? 39.557 41.432 84.968 1.00 18.12 13 PRO B N 1
ATOM 2236 C CA . PRO B 1 32 ? 40.712 41.837 85.833 1.00 16.39 13 PRO B CA 1
ATOM 2237 C C . PRO B 1 32 ? 40.445 43.136 86.584 1.00 19.11 13 PRO B C 1
ATOM 2238 O O . PRO B 1 32 ? 40.172 44.152 85.965 1.00 22.00 13 PRO B O 1
ATOM 2242 N N . VAL B 1 33 ? 40.522 43.053 87.912 1.00 18.43 14 VAL B N 1
ATOM 2243 C CA . VAL B 1 33 ? 40.206 44.173 88.809 1.00 17.92 14 VAL B CA 1
ATOM 2244 C C . VAL B 1 33 ? 41.285 45.253 88.693 1.00 12.99 14 VAL B C 1
ATOM 2245 O O . VAL B 1 33 ? 41.015 46.458 88.748 1.00 16.01 14 VAL B O 1
ATOM 2249 N N . HIS B 1 34 ? 42.496 44.819 88.409 1.00 17.12 15 HIS B N 1
ATOM 2250 C CA . HIS B 1 34 ? 43.660 45.716 88.387 1.00 16.25 15 HIS B CA 1
ATOM 2251 C C . HIS B 1 34 ? 43.705 46.660 87.197 1.00 16.86 15 HIS B C 1
ATOM 2252 O O . HIS B 1 34 ? 44.504 47.588 87.192 1.00 20.18 15 HIS B O 1
ATOM 2259 N N . PHE B 1 35 ? 42.785 46.485 86.234 1.00 20.38 16 PHE B N 1
ATOM 2260 C CA . PHE B 1 35 ? 42.635 47.444 85.135 1.00 22.87 16 PHE B CA 1
ATOM 2261 C C . PHE B 1 35 ? 41.538 48.471 85.412 1.00 27.39 16 PHE B C 1
ATOM 2262 O O . PHE B 1 35 ? 41.205 49.304 84.574 1.00 29.32 16 PHE B O 1
ATOM 2270 N N . GLY B 1 36 ? 41.043 48.448 86.649 1.00 27.67 17 GLY B N 1
ATOM 2271 C CA . GLY B 1 36 ? 40.046 49.441 87.114 1.00 28.73 17 GLY B CA 1
ATOM 2272 C C . GLY B 1 36 ? 38.589 49.067 86.983 1.00 26.33 17 GLY B C 1
ATOM 2273 O O . GLY B 1 36 ? 38.214 48.021 86.477 1.00 26.58 17 GLY B O 1
ATOM 2274 N N . GLY B 1 37 ? 37.761 49.969 87.470 1.00 27.08 18 GLY B N 1
ATOM 2275 C CA . GLY B 1 37 ? 36.298 49.758 87.438 1.00 23.48 18 GLY B CA 1
ATOM 2276 C C . GLY B 1 37 ? 35.549 51.054 87.329 1.00 22.47 18 GLY B C 1
ATOM 2277 O O . GLY B 1 37 ? 36.060 52.047 86.799 1.00 23.76 18 GLY B O 1
ATOM 2278 N N . GLY B 1 38 ? 34.331 51.050 87.864 1.00 21.51 19 GLY B N 1
ATOM 2279 C CA . GLY B 1 38 ? 33.463 52.255 87.852 1.00 25.07 19 GLY B CA 1
ATOM 2280 C C . GLY B 1 38 ? 32.884 52.583 89.204 1.00 22.56 19 GLY B C 1
ATOM 2281 O O . GLY B 1 38 ? 32.626 51.692 89.976 1.00 19.35 19 GLY B O 1
ATOM 2282 N N . LYS B 1 39 ? 32.672 53.865 89.486 1.00 26.00 20 LYS B N 1
ATOM 2283 C CA . LYS B 1 39 ? 32.059 54.250 90.782 1.00 23.07 20 LYS B CA 1
ATOM 2284 C C . LYS B 1 39 ? 30.642 53.713 90.782 1.00 18.90 20 LYS B C 1
ATOM 2285 O O . LYS B 1 39 ? 29.964 53.753 89.749 1.00 21.03 20 LYS B O 1
ATOM 2291 N N . PHE B 1 40 ? 30.260 53.202 91.938 1.00 20.58 21 PHE B N 1
ATOM 2292 C CA . PHE B 1 40 ? 28.894 52.687 92.191 1.00 20.60 21 PHE B CA 1
ATOM 2293 C C . PHE B 1 40 ? 27.872 53.778 92.023 1.00 20.31 21 PHE B C 1
ATOM 2294 O O . PHE B 1 40 ? 28.049 54.911 92.465 1.00 22.70 21 PHE B O 1
ATOM 2302 N N . ASP B 1 41 ? 26.803 53.425 91.334 1.00 21.24 22 ASP B N 1
ATOM 2303 C CA . ASP B 1 41 ? 25.669 54.318 91.164 1.00 20.59 22 ASP B CA 1
ATOM 2304 C C . ASP B 1 41 ? 24.413 53.472 91.340 1.00 21.44 22 ASP B C 1
ATOM 2305 O O . ASP B 1 41 ? 24.198 52.527 90.605 1.00 18.86 22 ASP B O 1
ATOM 2310 N N . PRO B 1 42 ? 23.600 53.786 92.349 1.00 21.69 23 PRO B N 1
ATOM 2311 C CA . PRO B 1 42 ? 22.432 52.940 92.531 1.00 23.53 23 PRO B CA 1
ATOM 2312 C C . PRO B 1 42 ? 21.475 52.947 91.352 1.00 21.30 23 PRO B C 1
ATOM 2313 O O . PRO B 1 42 ? 20.663 52.035 91.226 1.00 27.31 23 PRO B O 1
ATOM 2317 N N . GLU B 1 43 ? 21.590 53.963 90.516 1.00 20.73 24 GLU B N 1
ATOM 2318 C CA . GLU B 1 43 ? 20.702 54.116 89.345 1.00 24.32 24 GLU B CA 1
ATOM 2319 C C . GLU B 1 43 ? 21.417 53.771 88.038 1.00 22.85 24 GLU B C 1
ATOM 2320 O O . GLU B 1 43 ? 21.039 54.243 86.955 1.00 19.12 24 GLU B O 1
ATOM 2326 N N . THR B 1 44 ? 22.456 52.952 88.144 1.00 18.99 25 THR B N 1
ATOM 2327 C CA . THR B 1 44 ? 23.067 52.368 86.908 1.00 19.48 25 THR B CA 1
ATOM 2328 C C . THR B 1 44 ? 22.000 51.672 86.089 1.00 18.25 25 THR B C 1
ATOM 2329 O O . THR B 1 44 ? 21.318 50.811 86.577 1.00 19.98 25 THR B O 1
ATOM 2333 N N . LEU B 1 45 ? 21.863 52.061 84.826 1.00 18.44 26 LEU B N 1
ATOM 2334 C CA . LEU B 1 45 ? 20.843 51.483 83.936 1.00 18.49 26 LEU B CA 1
ATOM 2335 C C . LEU B 1 45 ? 21.446 50.676 82.817 1.00 21.00 26 LEU B C 1
ATOM 2336 O O . LEU B 1 45 ? 22.502 51.025 82.286 1.00 22.03 26 LEU B O 1
ATOM 2341 N N . VAL B 1 46 ? 20.698 49.650 82.451 1.00 18.51 27 VAL B N 1
ATOM 2342 C CA . VAL B 1 46 ? 20.759 49.019 81.127 1.00 18.09 27 VAL B CA 1
ATOM 2343 C C . VAL B 1 46 ? 19.603 49.515 80.257 1.00 17.01 27 VAL B C 1
ATOM 2344 O O . VAL B 1 46 ? 18.415 49.406 80.621 1.00 17.83 27 VAL B O 1
ATOM 2348 N N . THR B 1 47 ? 19.960 50.141 79.148 1.00 15.67 28 THR B N 1
ATOM 2349 C CA . THR B 1 47 ? 18.994 50.582 78.125 1.00 14.48 28 THR B CA 1
ATOM 2350 C C . THR B 1 47 ? 19.335 49.983 76.739 1.00 15.11 28 THR B C 1
ATOM 2351 O O . THR B 1 47 ? 20.486 49.923 76.321 1.00 12.68 28 THR B O 1
ATOM 2355 N N . GLN B 1 48 ? 18.287 49.562 76.046 1.00 13.45 29 GLN B N 1
ATOM 2356 C CA . GLN B 1 48 ? 18.386 48.875 74.740 1.00 13.64 29 GLN B CA 1
ATOM 2357 C C . GLN B 1 48 ? 17.053 48.770 74.059 1.00 18.46 29 GLN B C 1
ATOM 2358 O O . GLN B 1 48 ? 16.003 48.699 74.742 1.00 16.98 29 GLN B O 1
ATOM 2364 N N . LYS B 1 49 ? 17.104 48.733 72.743 1.00 14.84 30 LYS B N 1
ATOM 2365 C CA . LYS B 1 49 ? 15.967 48.265 71.925 1.00 14.90 30 LYS B CA 1
ATOM 2366 C C . LYS B 1 49 ? 15.864 46.739 72.032 1.00 14.53 30 LYS B C 1
ATOM 2367 O O . LYS B 1 49 ? 16.866 46.063 72.218 1.00 16.79 30 LYS B O 1
ATOM 2373 N N . ALA B 1 50 ? 14.661 46.189 71.905 1.00 17.49 31 ALA B N 1
ATOM 2374 C CA . ALA B 1 50 ? 14.415 44.751 72.114 1.00 12.95 31 ALA B CA 1
ATOM 2375 C C . ALA B 1 50 ? 13.300 44.209 71.254 1.00 18.03 31 ALA B C 1
ATOM 2376 O O . ALA B 1 50 ? 12.293 44.871 71.007 1.00 16.38 31 ALA B O 1
ATOM 2378 N N . THR B 1 51 ? 13.616 43.060 70.675 1.00 16.68 32 THR B N 1
ATOM 2379 C CA . THR B 1 51 ? 12.659 42.195 69.999 1.00 17.59 32 THR B CA 1
ATOM 2380 C C . THR B 1 51 ? 12.672 40.888 70.784 1.00 16.73 32 THR B C 1
ATOM 2381 O O . THR B 1 51 ? 13.719 40.439 71.246 1.00 17.91 32 THR B O 1
ATOM 2385 N N . ALA B 1 52 ? 11.510 40.292 70.973 1.00 18.59 33 ALA B N 1
ATOM 2386 C CA . ALA B 1 52 ? 11.439 38.970 71.674 1.00 15.68 33 ALA B CA 1
ATOM 2387 C C . ALA B 1 52 ? 10.419 38.109 71.032 1.00 19.72 33 ALA B C 1
ATOM 2388 O O . ALA B 1 52 ? 9.289 38.544 70.731 1.00 17.97 33 ALA B O 1
ATOM 2390 N N . LEU B 1 53 ? 10.843 36.884 70.793 1.00 17.85 34 LEU B N 1
ATOM 2391 C CA . LEU B 1 53 ? 9.930 35.854 70.364 1.00 14.27 34 LEU B CA 1
ATOM 2392 C C . LEU B 1 53 ? 9.828 34.909 71.544 1.00 16.99 34 LEU B C 1
ATOM 2393 O O . LEU B 1 53 ? 10.775 34.204 71.893 1.00 16.26 34 LEU B O 1
ATOM 2398 N N A SER B 1 54 ? 8.678 34.970 72.208 0.70 13.32 35 SER B N 1
ATOM 2399 N N B SER B 1 54 ? 8.685 34.956 72.211 0.30 15.21 35 SER B N 1
ATOM 2400 C CA A SER B 1 54 ? 8.478 34.277 73.492 0.70 13.96 35 SER B CA 1
ATOM 2401 C CA B SER B 1 54 ? 8.525 34.247 73.478 0.30 15.51 35 SER B CA 1
ATOM 2402 C C A SER B 1 54 ? 7.488 33.121 73.381 0.70 18.22 35 SER B C 1
ATOM 2403 C C B SER B 1 54 ? 7.501 33.126 73.393 0.30 17.22 35 SER B C 1
ATOM 2404 O O A SER B 1 54 ? 6.311 33.292 72.978 0.70 15.95 35 SER B O 1
ATOM 2405 O O B SER B 1 54 ? 6.327 33.325 73.040 0.30 16.26 35 SER B O 1
ATOM 2410 N N . LEU B 1 55 ? 7.992 31.940 73.716 1.00 15.05 36 LEU B N 1
ATOM 2411 C CA . LEU B 1 55 ? 7.173 30.711 73.740 1.00 18.56 36 LEU B CA 1
ATOM 2412 C C . LEU B 1 55 ? 7.046 30.168 75.153 1.00 17.54 36 LEU B C 1
ATOM 2413 O O . LEU B 1 55 ? 7.916 30.314 75.990 1.00 18.22 36 LEU B O 1
ATOM 2418 N N . SER B 1 56 ? 5.941 29.479 75.376 1.00 15.47 37 SER B N 1
ATOM 2419 C CA . SER B 1 56 ? 5.869 28.540 76.476 1.00 16.77 37 SER B CA 1
ATOM 2420 C C . SER B 1 56 ? 5.289 27.241 76.011 1.00 13.72 37 SER B C 1
ATOM 2421 O O . SER B 1 56 ? 4.382 27.199 75.136 1.00 17.32 37 SER B O 1
ATOM 2424 N N . PHE B 1 57 ? 5.782 26.176 76.639 1.00 14.04 38 PHE B N 1
ATOM 2425 C CA . PHE B 1 57 ? 5.229 24.846 76.438 1.00 14.51 38 PHE B CA 1
ATOM 2426 C C . PHE B 1 57 ? 4.952 24.108 77.703 1.00 14.76 38 PHE B C 1
ATOM 2427 O O . PHE B 1 57 ? 5.587 24.326 78.701 1.00 15.59 38 PHE B O 1
ATOM 2435 N N . GLU B 1 58 ? 3.889 23.311 77.645 1.00 16.36 39 GLU B N 1
ATOM 2436 C CA . GLU B 1 58 ? 3.465 22.392 78.728 1.00 14.80 39 GLU B CA 1
ATOM 2437 C C . GLU B 1 58 ? 4.240 21.074 78.640 1.00 16.45 39 GLU B C 1
ATOM 2438 O O . GLU B 1 58 ? 4.442 20.507 77.568 1.00 19.44 39 GLU B O 1
ATOM 2444 N N . THR B 1 59 ? 4.695 20.635 79.794 1.00 16.25 40 THR B N 1
ATOM 2445 C CA . THR B 1 59 ? 5.463 19.411 79.894 1.00 16.29 40 THR B CA 1
ATOM 2446 C C . THR B 1 59 ? 5.068 18.594 81.097 1.00 17.64 40 THR B C 1
ATOM 2447 O O . THR B 1 59 ? 4.039 18.845 81.713 1.00 19.15 40 THR B O 1
ATOM 2451 N N A GLU B 1 60 ? 5.908 17.622 81.417 0.50 17.07 41 GLU B N 1
ATOM 2452 N N B GLU B 1 60 ? 5.908 17.635 81.437 0.50 17.65 41 GLU B N 1
ATOM 2453 C CA A GLU B 1 60 ? 5.701 16.752 82.598 0.50 17.31 41 GLU B CA 1
ATOM 2454 C CA B GLU B 1 60 ? 5.638 16.736 82.576 0.50 18.59 41 GLU B CA 1
ATOM 2455 C C A GLU B 1 60 ? 6.251 17.409 83.839 0.50 17.56 41 GLU B C 1
ATOM 2456 C C B GLU B 1 60 ? 6.256 17.256 83.864 0.50 18.80 41 GLU B C 1
ATOM 2457 O O A GLU B 1 60 ? 7.421 17.784 83.911 0.50 15.74 41 GLU B O 1
ATOM 2458 O O B GLU B 1 60 ? 7.475 17.353 83.990 0.50 18.92 41 GLU B O 1
ATOM 2469 N N . ARG B 1 61 ? 5.395 17.536 84.838 1.00 17.41 42 ARG B N 1
ATOM 2470 C CA . ARG B 1 61 ? 5.830 18.099 86.122 1.00 18.10 42 ARG B CA 1
ATOM 2471 C C . ARG B 1 61 ? 7.040 17.378 86.700 1.00 19.44 42 ARG B C 1
ATOM 2472 O O . ARG B 1 61 ? 8.026 18.033 87.104 1.00 18.43 42 ARG B O 1
ATOM 2480 N N . ASP B 1 62 ? 6.976 16.057 86.810 1.00 18.07 43 ASP B N 1
ATOM 2481 C CA . ASP B 1 62 ? 7.981 15.397 87.662 1.00 22.59 43 ASP B CA 1
ATOM 2482 C C . ASP B 1 62 ? 9.356 15.463 87.047 1.00 22.45 43 ASP B C 1
ATOM 2483 O O . ASP B 1 62 ? 10.361 15.587 87.759 1.00 23.87 43 ASP B O 1
ATOM 2488 N N . LEU B 1 63 ? 9.379 15.494 85.717 1.00 17.22 44 LEU B N 1
ATOM 2489 C CA . LEU B 1 63 ? 10.662 15.586 84.999 1.00 16.52 44 LEU B CA 1
ATOM 2490 C C . LEU B 1 63 ? 11.256 16.981 85.149 1.00 17.73 44 LEU B C 1
ATOM 2491 O O . LEU B 1 63 ? 12.482 17.140 85.392 1.00 19.40 44 LEU B O 1
ATOM 2496 N N . LEU B 1 64 ? 10.418 17.997 85.059 1.00 17.93 45 LEU B N 1
ATOM 2497 C CA . LEU B 1 64 ? 10.918 19.394 85.149 1.00 17.88 45 LEU B CA 1
ATOM 2498 C C . LEU B 1 64 ? 11.409 19.656 86.570 1.00 18.41 45 LEU B C 1
ATOM 2499 O O . LEU B 1 64 ? 12.389 20.381 86.806 1.00 18.12 45 LEU B O 1
ATOM 2504 N N . GLU B 1 65 ? 10.725 19.035 87.542 1.00 16.68 46 GLU B N 1
ATOM 2505 C CA . GLU B 1 65 ? 11.096 19.229 88.954 1.00 17.02 46 GLU B CA 1
ATOM 2506 C C . GLU B 1 65 ? 12.527 18.778 89.292 1.00 15.93 46 GLU B C 1
ATOM 2507 O O . GLU B 1 65 ? 13.115 19.248 90.263 1.00 19.17 46 GLU B O 1
ATOM 2513 N N . ASN B 1 66 ? 13.056 17.875 88.471 1.00 18.03 47 ASN B N 1
ATOM 2514 C CA . ASN B 1 66 ? 14.434 17.346 88.660 1.00 18.73 47 ASN B CA 1
ATOM 2515 C C . ASN B 1 66 ? 15.499 18.411 88.523 1.00 20.00 47 ASN B C 1
ATOM 2516 O O . ASN B 1 66 ? 16.614 18.240 89.046 1.00 22.73 47 ASN B O 1
ATOM 2521 N N . TYR B 1 67 ? 15.132 19.517 87.874 1.00 20.05 48 TYR B N 1
ATOM 2522 C CA . TYR B 1 67 ? 16.091 20.615 87.578 1.00 15.14 48 TYR B CA 1
ATOM 2523 C C . TYR B 1 67 ? 15.853 21.903 88.361 1.00 19.66 48 TYR B C 1
ATOM 2524 O O . TYR B 1 67 ? 16.515 22.943 88.165 1.00 19.82 48 TYR B O 1
ATOM 2533 N N . ILE B 1 68 ? 14.846 21.854 89.219 1.00 16.24 49 ILE B N 1
ATOM 2534 C CA . ILE B 1 68 ? 14.497 22.950 90.115 1.00 17.71 49 ILE B CA 1
ATOM 2535 C C . ILE B 1 68 ? 15.151 22.681 91.497 1.00 19.04 49 ILE B C 1
ATOM 2536 O O . ILE B 1 68 ? 14.942 21.623 92.105 1.00 17.04 49 ILE B O 1
ATOM 2541 N N . PRO B 1 69 ? 15.973 23.615 91.974 1.00 18.37 50 PRO B N 1
ATOM 2542 C CA . PRO B 1 69 ? 16.517 23.472 93.316 1.00 18.08 50 PRO B CA 1
ATOM 2543 C C . PRO B 1 69 ? 15.447 23.379 94.421 1.00 20.20 50 PRO B C 1
ATOM 2544 O O . PRO B 1 69 ? 14.429 24.045 94.380 1.00 17.49 50 PRO B O 1
ATOM 2548 N N . GLU B 1 70 ? 15.724 22.532 95.390 1.00 21.89 51 GLU B N 1
ATOM 2549 C CA . GLU B 1 70 ? 15.005 22.566 96.650 1.00 23.78 51 GLU B CA 1
ATOM 2550 C C . GLU B 1 70 ? 14.962 24.002 97.139 1.00 24.68 51 GLU B C 1
ATOM 2551 O O . GLU B 1 70 ? 15.916 24.773 97.032 1.00 26.71 51 GLU B O 1
ATOM 2557 N N . GLY B 1 71 ? 13.832 24.371 97.691 1.00 23.61 52 GLY B N 1
ATOM 2558 C CA . GLY B 1 71 ? 13.649 25.761 98.161 1.00 24.82 52 GLY B CA 1
ATOM 2559 C C . GLY B 1 71 ? 12.764 26.575 97.234 1.00 24.67 52 GLY B C 1
ATOM 2560 O O . GLY B 1 71 ? 12.155 27.579 97.638 1.00 22.70 52 GLY B O 1
ATOM 2561 N N . PHE B 1 72 ? 12.702 26.130 95.975 1.00 22.13 53 PHE B N 1
ATOM 2562 C CA . PHE B 1 72 ? 11.765 26.622 94.988 1.00 19.11 53 PHE B CA 1
ATOM 2563 C C . PHE B 1 72 ? 10.614 25.626 94.817 1.00 21.42 53 PHE B C 1
ATOM 2564 O O . PHE B 1 72 ? 10.774 24.489 94.896 1.00 20.07 53 PHE B O 1
ATOM 2572 N N . GLU B 1 73 ? 9.447 26.179 94.576 1.00 19.81 54 GLU B N 1
ATOM 2573 C CA . GLU B 1 73 ? 8.296 25.370 94.186 1.00 20.42 54 GLU B CA 1
ATOM 2574 C C . GLU B 1 73 ? 7.917 25.692 92.750 1.00 16.89 54 GLU B C 1
ATOM 2575 O O . GLU B 1 73 ? 7.689 26.831 92.389 1.00 20.36 54 GLU B O 1
ATOM 2581 N N . LEU B 1 74 ? 7.856 24.660 91.946 1.00 14.36 55 LEU B N 1
ATOM 2582 C CA . LEU B 1 74 ? 7.431 24.784 90.539 1.00 16.55 55 LEU B CA 1
ATOM 2583 C C . LEU B 1 74 ? 5.926 24.977 90.453 1.00 13.45 55 LEU B C 1
ATOM 2584 O O . LEU B 1 74 ? 5.152 24.085 90.831 1.00 18.38 55 LEU B O 1
ATOM 2589 N N . LEU B 1 75 ? 5.523 26.126 89.927 1.00 16.18 56 LEU B N 1
ATOM 2590 C CA . LEU B 1 75 ? 4.111 26.575 90.000 1.00 15.71 56 LEU B CA 1
ATOM 2591 C C . LEU B 1 75 ? 3.231 26.076 88.867 1.00 16.39 56 LEU B C 1
ATOM 2592 O O . LEU B 1 75 ? 2.032 26.116 88.977 1.00 18.67 56 LEU B O 1
ATOM 2597 N N . ALA B 1 76 ? 3.849 25.603 87.780 1.00 15.20 57 ALA B N 1
ATOM 2598 C CA . ALA B 1 76 ? 3.135 25.007 86.609 1.00 16.20 57 ALA B CA 1
ATOM 2599 C C . ALA B 1 76 ? 4.079 24.070 85.859 1.00 17.81 57 ALA B C 1
ATOM 2600 O O . ALA B 1 76 ? 5.298 24.279 85.919 1.00 16.88 57 ALA B O 1
ATOM 2602 N N . PRO B 1 77 ? 3.539 23.090 85.132 1.00 16.11 58 PRO B N 1
ATOM 2603 C CA . PRO B 1 77 ? 4.388 22.183 84.345 1.00 16.41 58 PRO B CA 1
ATOM 2604 C C . PRO B 1 77 ? 4.730 22.795 82.977 1.00 14.62 58 PRO B C 1
ATOM 2605 O O . PRO B 1 77 ? 4.215 22.399 81.925 1.00 18.20 58 PRO B O 1
ATOM 2609 N N . GLU B 1 78 ? 5.508 23.863 83.061 1.00 15.52 59 GLU B N 1
ATOM 2610 C CA . GLU B 1 78 ? 5.730 24.764 81.945 1.00 14.11 59 GLU B CA 1
ATOM 2611 C C . GLU B 1 78 ? 7.194 25.228 81.860 1.00 16.39 59 GLU B C 1
ATOM 2612 O O . GLU B 1 78 ? 7.827 25.488 82.851 1.00 18.19 59 GLU B O 1
ATOM 2618 N N . VAL B 1 79 ? 7.680 25.217 80.634 1.00 14.00 60 VAL B N 1
ATOM 2619 C CA . VAL B 1 79 ? 8.984 25.772 80.228 1.00 13.74 60 VAL B CA 1
ATOM 2620 C C . VAL B 1 79 ? 8.772 26.964 79.318 1.00 10.76 60 VAL B C 1
ATOM 2621 O O . VAL B 1 79 ? 8.012 26.883 78.340 1.00 16.63 60 VAL B O 1
ATOM 2625 N N . GLN B 1 80 ? 9.428 28.066 79.635 1.00 14.12 61 GLN B N 1
ATOM 2626 C CA . GLN B 1 80 ? 9.349 29.283 78.834 1.00 14.28 61 GLN B CA 1
ATOM 2627 C C . GLN B 1 80 ? 10.681 29.380 78.095 1.00 17.34 61 GLN B C 1
ATOM 2628 O O . GLN B 1 80 ? 11.742 29.217 78.717 1.00 15.49 61 GLN B O 1
ATOM 2634 N N . VAL B 1 81 ? 10.564 29.575 76.772 1.00 16.35 62 VAL B N 1
ATOM 2635 C CA . VAL B 1 81 ? 11.694 29.703 75.848 1.00 15.49 62 VAL B CA 1
ATOM 2636 C C . VAL B 1 81 ? 11.470 30.935 74.944 1.00 15.70 62 VAL B C 1
ATOM 2637 O O . VAL B 1 81 ? 10.451 31.047 74.271 1.00 16.75 62 VAL B O 1
ATOM 2641 N N . ALA B 1 82 ? 12.428 31.854 74.966 1.00 14.47 63 ALA B N 1
ATOM 2642 C CA . ALA B 1 82 ? 12.297 33.153 74.292 1.00 13.92 63 ALA B CA 1
ATOM 2643 C C . ALA B 1 82 ? 13.614 33.536 73.647 1.00 13.40 63 ALA B C 1
ATOM 2644 O O . ALA B 1 82 ? 14.691 33.441 74.244 1.00 15.01 63 ALA B O 1
ATOM 2646 N N . PHE B 1 83 ? 13.508 33.820 72.357 1.00 11.52 64 PHE B N 1
ATOM 2647 C CA . PHE B 1 83 ? 14.572 34.540 71.605 1.00 12.79 64 PHE B CA 1
ATOM 2648 C C . PHE B 1 83 ? 14.420 36.009 71.913 1.00 17.50 64 PHE B C 1
ATOM 2649 O O . PHE B 1 83 ? 13.306 36.571 71.838 1.00 14.62 64 PHE B O 1
ATOM 2657 N N . ASN B 1 84 ? 15.547 36.632 72.242 1.00 11.36 65 ASN B N 1
ATOM 2658 C CA . ASN B 1 84 ? 15.611 38.087 72.380 1.00 18.61 65 ASN B CA 1
ATOM 2659 C C . ASN B 1 84 ? 16.756 38.624 71.560 1.00 15.70 65 ASN B C 1
ATOM 2660 O O . ASN B 1 84 ? 17.833 38.062 71.536 1.00 18.66 65 ASN B O 1
ATOM 2665 N N A LYS B 1 85 ? 16.501 39.771 70.944 0.50 15.32 66 LYS B N 1
ATOM 2666 N N B LYS B 1 85 ? 16.502 39.728 70.862 0.50 14.96 66 LYS B N 1
ATOM 2667 C CA A LYS B 1 85 ? 17.543 40.552 70.276 0.50 14.44 66 LYS B CA 1
ATOM 2668 C CA B LYS B 1 85 ? 17.594 40.541 70.305 0.50 13.70 66 LYS B CA 1
ATOM 2669 C C A LYS B 1 85 ? 17.612 41.981 70.846 0.50 16.08 66 LYS B C 1
ATOM 2670 C C B LYS B 1 85 ? 17.601 41.934 70.937 0.50 15.49 66 LYS B C 1
ATOM 2671 O O A LYS B 1 85 ? 16.632 42.746 70.787 0.50 14.25 66 LYS B O 1
ATOM 2672 O O B LYS B 1 85 ? 16.578 42.619 71.020 0.50 13.24 66 LYS B O 1
ATOM 2683 N N . PHE B 1 86 ? 18.780 42.318 71.384 1.00 13.00 67 PHE B N 1
ATOM 2684 C CA . PHE B 1 86 ? 19.047 43.626 71.983 1.00 16.34 67 PHE B CA 1
ATOM 2685 C C . PHE B 1 86 ? 19.934 44.415 71.020 1.00 12.00 67 PHE B C 1
ATOM 2686 O O . PHE B 1 86 ? 20.989 43.923 70.618 1.00 16.89 67 PHE B O 1
ATOM 2694 N N . THR B 1 87 ? 19.556 45.666 70.766 1.00 14.95 68 THR B N 1
ATOM 2695 C CA . THR B 1 87 ? 20.363 46.598 69.970 1.00 12.65 68 THR B CA 1
ATOM 2696 C C . THR B 1 87 ? 20.480 47.956 70.630 1.00 17.30 68 THR B C 1
ATOM 2697 O O . THR B 1 87 ? 19.721 48.306 71.508 1.00 15.63 68 THR B O 1
ATOM 2701 N N . GLU B 1 88 ? 21.470 48.707 70.205 1.00 14.51 69 GLU B N 1
ATOM 2702 C CA . GLU B 1 88 ? 21.610 50.073 70.671 1.00 13.79 69 GLU B CA 1
ATOM 2703 C C . GLU B 1 88 ? 21.778 50.042 72.180 1.00 15.94 69 GLU B C 1
ATOM 2704 O O . GLU B 1 88 ? 21.290 50.926 72.918 1.00 15.69 69 GLU B O 1
ATOM 2710 N N . ILE B 1 89 ? 22.576 49.063 72.614 1.00 14.61 70 ILE B N 1
ATOM 2711 C CA . ILE B 1 89 ? 22.821 48.762 74.038 1.00 15.01 70 ILE B CA 1
ATOM 2712 C C . ILE B 1 89 ? 23.790 49.766 74.701 1.00 13.94 70 ILE B C 1
ATOM 2713 O O . ILE B 1 89 ? 24.929 49.930 74.305 1.00 12.99 70 ILE B O 1
ATOM 2718 N N . ASN B 1 90 ? 23.339 50.437 75.747 1.00 16.10 71 ASN B N 1
ATOM 2719 C CA . ASN B 1 90 ? 24.155 51.493 76.317 1.00 15.21 71 ASN B CA 1
ATOM 2720 C C . ASN B 1 90 ? 25.512 51.062 76.853 1.00 16.24 71 ASN B C 1
ATOM 2721 O O . ASN B 1 90 ? 26.526 51.676 76.593 1.00 15.49 71 ASN B O 1
ATOM 2726 N N . TRP B 1 91 ? 25.517 49.987 77.587 1.00 14.61 72 TRP B N 1
ATOM 2727 C CA . TRP B 1 91 ? 26.742 49.611 78.329 1.00 14.38 72 TRP B CA 1
ATOM 2728 C C . TRP B 1 91 ? 27.721 48.921 77.379 1.00 14.67 72 TRP B C 1
ATOM 2729 O O . TRP B 1 91 ? 28.896 48.720 77.723 1.00 18.33 72 TRP B O 1
ATOM 2740 N N . LEU B 1 92 ? 27.213 48.567 76.203 1.00 14.46 73 LEU B N 1
ATOM 2741 C CA . LEU B 1 92 ? 28.070 48.101 75.104 1.00 12.81 73 LEU B CA 1
ATOM 2742 C C . LEU B 1 92 ? 28.288 49.179 74.024 1.00 13.73 73 LEU B C 1
ATOM 2743 O O . LEU B 1 92 ? 28.682 48.921 72.879 1.00 17.76 73 LEU B O 1
ATOM 2748 N N . HIS B 1 93 ? 28.023 50.393 74.437 1.00 15.21 74 HIS B N 1
ATOM 2749 C CA . HIS B 1 93 ? 28.280 51.576 73.611 1.00 14.30 74 HIS B CA 1
ATOM 2750 C C . HIS B 1 93 ? 27.794 51.364 72.198 1.00 16.94 74 HIS B C 1
ATOM 2751 O O . HIS B 1 93 ? 28.460 51.677 71.232 1.00 18.28 74 HIS B O 1
ATOM 2758 N N . GLY B 1 94 ? 26.556 50.879 72.153 1.00 16.69 75 GLY B N 1
ATOM 2759 C CA . GLY B 1 94 ? 25.724 50.829 70.963 1.00 14.21 75 GLY B CA 1
ATOM 2760 C C . GLY B 1 94 ? 25.764 49.529 70.220 1.00 13.19 75 GLY B C 1
ATOM 2761 O O . GLY B 1 94 ? 25.307 49.421 69.074 1.00 14.12 75 GLY B O 1
ATOM 2762 N N . GLY B 1 95 ? 26.422 48.591 70.869 1.00 13.92 76 GLY B N 1
ATOM 2763 C CA . GLY B 1 95 ? 26.442 47.178 70.449 1.00 12.77 76 GLY B CA 1
ATOM 2764 C C . GLY B 1 95 ? 25.144 46.407 70.544 1.00 17.06 76 GLY B C 1
ATOM 2765 O O . GLY B 1 95 ? 24.094 46.939 70.867 1.00 13.17 76 GLY B O 1
ATOM 2766 N N A GLN B 1 96 ? 25.239 45.165 70.110 0.70 13.32 77 GLN B N 1
ATOM 2767 N N B GLN B 1 96 ? 25.277 45.121 70.257 0.30 14.46 77 GLN B N 1
ATOM 2768 C CA A GLN B 1 96 ? 24.111 44.210 70.108 0.70 17.75 77 GLN B CA 1
ATOM 2769 C CA B GLN B 1 96 ? 24.142 44.205 70.098 0.30 15.98 77 GLN B CA 1
ATOM 2770 C C A GLN B 1 96 ? 24.516 42.775 70.364 0.70 14.61 77 GLN B C 1
ATOM 2771 C C B GLN B 1 96 ? 24.496 42.751 70.295 0.30 14.58 77 GLN B C 1
ATOM 2772 O O A GLN B 1 96 ? 25.668 42.375 70.205 0.70 16.05 77 GLN B O 1
ATOM 2773 O O B GLN B 1 96 ? 25.596 42.304 69.977 0.30 14.47 77 GLN B O 1
ATOM 2784 N N . TYR B 1 97 ? 23.498 42.023 70.782 1.00 15.78 78 TYR B N 1
ATOM 2785 C CA . TYR B 1 97 ? 23.549 40.563 70.898 1.00 10.45 78 TYR B CA 1
ATOM 2786 C C . TYR B 1 97 ? 22.186 39.921 71.050 1.00 15.80 78 TYR B C 1
ATOM 2787 O O . TYR B 1 97 ? 21.171 40.590 71.312 1.00 12.77 78 TYR B O 1
ATOM 2796 N N . ASN B 1 98 ? 22.208 38.624 70.787 1.00 10.05 79 ASN B N 1
ATOM 2797 C CA . ASN B 1 98 ? 21.065 37.760 70.783 1.00 12.97 79 ASN B CA 1
ATOM 2798 C C . ASN B 1 98 ? 21.161 36.841 71.975 1.00 15.61 79 ASN B C 1
ATOM 2799 O O . ASN B 1 98 ? 22.237 36.516 72.424 1.00 16.72 79 ASN B O 1
ATOM 2804 N N . LEU B 1 99 ? 19.999 36.401 72.440 1.00 13.14 80 LEU B N 1
ATOM 2805 C CA . LEU B 1 99 ? 19.948 35.314 73.402 1.00 12.85 80 LEU B CA 1
ATOM 2806 C C . LEU B 1 99 ? 18.717 34.468 73.328 1.00 16.02 80 LEU B C 1
ATOM 2807 O O . LEU B 1 99 ? 17.703 34.835 72.758 1.00 17.36 80 LEU B O 1
ATOM 2812 N N . ILE B 1 100 ? 18.858 33.344 73.993 1.00 12.77 81 ILE B N 1
ATOM 2813 C CA . ILE B 1 100 ? 17.767 32.401 74.238 1.00 15.96 81 ILE B CA 1
ATOM 2814 C C . ILE B 1 100 ? 17.628 32.194 75.721 1.00 14.43 81 ILE B C 1
ATOM 2815 O O . ILE B 1 100 ? 18.545 31.710 76.364 1.00 13.86 81 ILE B O 1
ATOM 2820 N N . ASN B 1 101 ? 16.462 32.554 76.241 1.00 13.25 82 ASN B N 1
ATOM 2821 C CA . ASN B 1 101 ? 16.209 32.413 77.649 1.00 14.67 82 ASN B CA 1
ATOM 2822 C C . ASN B 1 101 ? 15.362 31.183 77.862 1.00 16.92 82 ASN B C 1
ATOM 2823 O O . ASN B 1 101 ? 14.303 31.036 77.239 1.00 16.67 82 ASN B O 1
ATOM 2828 N N . VAL B 1 102 ? 15.776 30.338 78.788 1.00 12.15 83 VAL B N 1
ATOM 2829 C CA . VAL B 1 102 ? 15.000 29.118 79.166 1.00 13.54 83 VAL B CA 1
ATOM 2830 C C . VAL B 1 102 ? 14.703 29.188 80.657 1.00 15.11 83 VAL B C 1
ATOM 2831 O O . VAL B 1 102 ? 15.632 29.240 81.469 1.00 12.82 83 VAL B O 1
ATOM 2835 N N . ALA B 1 103 ? 13.413 29.215 81.020 1.00 12.47 84 ALA B N 1
ATOM 2836 C CA . ALA B 1 103 ? 12.972 29.365 82.453 1.00 9.88 84 ALA B CA 1
ATOM 2837 C C . ALA B 1 103 ? 11.693 28.612 82.762 1.00 12.21 84 ALA B C 1
ATOM 2838 O O . ALA B 1 103 ? 10.984 28.147 81.892 1.00 15.55 84 ALA B O 1
ATOM 2840 N N . ALA B 1 104 ? 11.447 28.528 84.047 1.00 15.39 85 ALA B N 1
ATOM 2841 C CA . ALA B 1 104 ? 10.230 27.916 84.591 1.00 17.83 85 ALA B CA 1
ATOM 2842 C C . ALA B 1 104 ? 9.675 28.776 85.733 1.00 14.16 85 ALA B C 1
ATOM 2843 O O . ALA B 1 104 ? 10.405 29.283 86.568 1.00 13.31 85 ALA B O 1
ATOM 2845 N N . PRO B 1 105 ? 8.343 28.869 85.808 1.00 15.30 86 PRO B N 1
ATOM 2846 C CA . PRO B 1 105 ? 7.678 29.583 86.889 1.00 15.43 86 PRO B CA 1
ATOM 2847 C C . PRO B 1 105 ? 7.756 28.877 88.240 1.00 15.05 86 PRO B C 1
ATOM 2848 O O . PRO B 1 105 ? 7.304 27.740 88.383 1.00 17.68 86 PRO B O 1
ATOM 2852 N N . VAL B 1 106 ? 8.242 29.644 89.222 1.00 14.10 87 VAL B N 1
ATOM 2853 C CA . VAL B 1 106 ? 8.457 29.156 90.598 1.00 15.79 87 VAL B CA 1
ATOM 2854 C C . VAL B 1 106 ? 8.041 30.177 91.612 1.00 13.87 87 VAL B C 1
ATOM 2855 O O . VAL B 1 106 ? 7.879 31.365 91.313 1.00 18.63 87 VAL B O 1
ATOM 2859 N N . ARG B 1 107 ? 7.876 29.676 92.826 1.00 15.03 88 ARG B N 1
ATOM 2860 C CA . ARG B 1 107 ? 7.823 30.466 94.027 1.00 15.03 88 ARG B CA 1
ATOM 2861 C C . ARG B 1 107 ? 9.047 30.124 94.899 1.00 17.11 88 ARG B C 1
ATOM 2862 O O . ARG B 1 107 ? 9.325 28.961 95.164 1.00 16.64 88 ARG B O 1
ATOM 2870 N N . PHE B 1 108 ? 9.755 31.156 95.320 1.00 18.83 89 PHE B N 1
ATOM 2871 C CA . PHE B 1 108 ? 10.879 30.994 96.221 1.00 19.23 89 PHE B CA 1
ATOM 2872 C C . PHE B 1 108 ? 10.303 31.022 97.613 1.00 19.15 89 PHE B C 1
ATOM 2873 O O . PHE B 1 108 ? 9.637 31.983 98.026 1.00 22.50 89 PHE B O 1
ATOM 2881 N N . HIS B 1 109 ? 10.602 29.959 98.325 1.00 17.39 90 HIS B N 1
ATOM 2882 C CA . HIS B 1 109 ? 10.218 29.794 99.734 1.00 20.42 90 HIS B CA 1
ATOM 2883 C C . HIS B 1 109 ? 11.399 29.997 100.676 1.00 19.93 90 HIS B C 1
ATOM 2884 O O . HIS B 1 109 ? 11.960 29.053 101.177 1.00 22.91 90 HIS B O 1
ATOM 2891 N N . GLY B 1 110 ? 11.747 31.254 100.918 1.00 22.28 91 GLY B N 1
ATOM 2892 C CA . GLY B 1 110 ? 13.017 31.573 101.614 1.00 21.74 91 GLY B CA 1
ATOM 2893 C C . GLY B 1 110 ? 12.788 31.699 103.102 1.00 27.22 91 GLY B C 1
ATOM 2894 O O . GLY B 1 110 ? 11.644 31.719 103.564 1.00 27.46 91 GLY B O 1
ATOM 2895 N N . LYS B 1 111 ? 13.881 31.770 103.847 1.00 28.03 92 LYS B N 1
ATOM 2896 C CA . LYS B 1 111 ? 13.779 31.968 105.288 1.00 29.29 92 LYS B CA 1
ATOM 2897 C C . LYS B 1 111 ? 13.476 33.417 105.500 1.00 30.12 92 LYS B C 1
ATOM 2898 O O . LYS B 1 111 ? 12.946 33.835 106.539 1.00 32.87 92 LYS B O 1
ATOM 2904 N N . LYS B 1 112 ? 13.788 34.196 104.479 1.00 29.92 93 LYS B N 1
ATOM 2905 C CA . LYS B 1 112 ? 13.628 35.665 104.563 1.00 30.69 93 LYS B CA 1
ATOM 2906 C C . LYS B 1 112 ? 12.736 36.256 103.497 1.00 30.27 93 LYS B C 1
ATOM 2907 O O . LYS B 1 112 ? 11.947 37.194 103.729 1.00 31.30 93 LYS B O 1
ATOM 2910 N N . ASP B 1 113 ? 12.913 35.735 102.296 1.00 25.94 94 ASP B N 1
ATOM 2911 C CA . ASP B 1 113 ? 12.229 36.265 101.134 1.00 25.71 94 ASP B CA 1
ATOM 2912 C C . ASP B 1 113 ? 11.302 35.194 100.627 1.00 26.30 94 ASP B C 1
ATOM 2913 O O . ASP B 1 113 ? 11.657 34.027 100.559 1.00 25.37 94 ASP B O 1
ATOM 2918 N N A GLU B 1 114 ? 10.110 35.643 100.274 0.50 24.13 95 GLU B N 1
ATOM 2919 N N B GLU B 1 114 ? 10.063 35.592 100.362 0.50 24.98 95 GLU B N 1
ATOM 2920 C CA A GLU B 1 114 ? 9.095 34.808 99.649 0.50 22.78 95 GLU B CA 1
ATOM 2921 C CA B GLU B 1 114 ? 9.106 34.757 99.616 0.50 24.76 95 GLU B CA 1
ATOM 2922 C C A GLU B 1 114 ? 8.498 35.568 98.488 0.50 22.66 95 GLU B C 1
ATOM 2923 C C B GLU B 1 114 ? 8.538 35.570 98.485 0.50 23.69 95 GLU B C 1
ATOM 2924 O O A GLU B 1 114 ? 7.907 36.642 98.641 0.50 23.22 95 GLU B O 1
ATOM 2925 O O B GLU B 1 114 ? 7.996 36.666 98.654 0.50 24.29 95 GLU B O 1
ATOM 2930 N N . LEU B 1 115 ? 8.716 35.014 97.306 1.00 22.61 96 LEU B N 1
ATOM 2931 C CA . LEU B 1 115 ? 8.302 35.665 96.078 1.00 21.84 96 LEU B CA 1
ATOM 2932 C C . LEU B 1 115 ? 8.180 34.686 94.922 1.00 22.25 96 LEU B C 1
ATOM 2933 O O . LEU B 1 115 ? 8.630 33.575 94.990 1.00 23.59 96 LEU B O 1
ATOM 2938 N N . ASP B 1 116 ? 7.543 35.164 93.873 1.00 20.08 97 ASP B N 1
ATOM 2939 C CA . ASP B 1 116 ? 7.320 34.363 92.673 1.00 21.09 97 ASP B CA 1
ATOM 2940 C C . ASP B 1 116 ? 8.158 34.957 91.567 1.00 17.90 97 ASP B C 1
ATOM 2941 O O . ASP B 1 116 ? 8.348 36.159 91.469 1.00 21.46 97 ASP B O 1
ATOM 2946 N N . GLY B 1 117 ? 8.595 34.115 90.677 1.00 18.40 98 GLY B N 1
ATOM 2947 C CA . GLY B 1 117 ? 9.369 34.611 89.529 1.00 19.96 98 GLY B CA 1
ATOM 2948 C C . GLY B 1 117 ? 9.671 33.488 88.570 1.00 19.25 98 GLY B C 1
ATOM 2949 O O . GLY B 1 117 ? 9.035 32.452 88.596 1.00 20.14 98 GLY B O 1
ATOM 2950 N N . ALA B 1 118 ? 10.657 33.710 87.711 1.00 17.28 99 ALA B N 1
ATOM 2951 C CA . ALA B 1 118 ? 11.050 32.700 86.712 1.00 15.55 99 ALA B CA 1
ATOM 2952 C C . ALA B 1 118 ? 12.428 32.189 87.045 1.00 15.60 99 ALA B C 1
ATOM 2953 O O . ALA B 1 118 ? 13.367 32.951 87.047 1.00 17.00 99 ALA B O 1
ATOM 2955 N N . TYR B 1 119 ? 12.510 30.908 87.339 1.00 13.24 100 TYR B N 1
ATOM 2956 C CA . TYR B 1 119 ? 13.816 30.256 87.610 1.00 13.40 100 TYR B CA 1
ATOM 2957 C C . TYR B 1 119 ? 14.523 30.024 86.294 1.00 15.79 100 TYR B C 1
ATOM 2958 O O . TYR B 1 119 ? 14.013 29.363 85.404 1.00 16.04 100 TYR B O 1
ATOM 2967 N N . THR B 1 120 ? 15.709 30.616 86.193 1.00 14.90 101 THR B N 1
ATOM 2968 C CA . THR B 1 120 ? 16.438 30.571 84.932 1.00 12.61 101 THR B CA 1
ATOM 2969 C C . THR B 1 120 ? 17.155 29.222 84.873 1.00 11.87 101 THR B C 1
ATOM 2970 O O . THR B 1 120 ? 18.111 28.931 85.635 1.00 14.47 101 THR B O 1
ATOM 2974 N N . LEU B 1 121 ? 16.731 28.411 83.918 1.00 15.05 102 LEU B N 1
ATOM 2975 C CA . LEU B 1 121 ? 17.338 27.100 83.698 1.00 12.75 102 LEU B CA 1
ATOM 2976 C C . LEU B 1 121 ? 18.686 27.216 82.943 1.00 12.94 102 LEU B C 1
ATOM 2977 O O . LEU B 1 121 ? 19.713 26.589 83.273 1.00 16.20 102 LEU B O 1
ATOM 2982 N N . VAL B 1 122 ? 18.669 28.060 81.926 1.00 12.68 103 VAL B N 1
ATOM 2983 C CA . VAL B 1 122 ? 19.858 28.312 81.083 1.00 14.91 103 VAL B CA 1
ATOM 2984 C C . VAL B 1 122 ? 19.604 29.503 80.156 1.00 12.94 103 VAL B C 1
ATOM 2985 O O . VAL B 1 122 ? 18.452 29.776 79.764 1.00 13.10 103 VAL B O 1
ATOM 2989 N N . VAL B 1 123 ? 20.653 30.272 79.857 1.00 13.15 104 VAL B N 1
ATOM 2990 C CA . VAL B 1 123 ? 20.547 31.329 78.833 1.00 11.12 104 VAL B CA 1
ATOM 2991 C C . VAL B 1 123 ? 21.715 31.128 77.898 1.00 14.31 104 VAL B C 1
ATOM 2992 O O . VAL B 1 123 ? 22.827 31.044 78.362 1.00 17.57 104 VAL B O 1
ATOM 2996 N N . TRP B 1 124 ? 21.420 30.998 76.613 1.00 13.71 105 TRP B N 1
ATOM 2997 C CA . TRP B 1 124 ? 22.457 31.041 75.547 1.00 11.39 105 TRP B CA 1
ATOM 2998 C C . TRP B 1 124 ? 22.591 32.491 75.092 1.00 13.95 105 TRP B C 1
ATOM 2999 O O . TRP B 1 124 ? 21.590 33.130 74.878 1.00 13.12 105 TRP B O 1
ATOM 3010 N N . GLU B 1 125 ? 23.810 33.013 74.985 1.00 11.96 106 GLU B N 1
ATOM 3011 C CA . GLU B 1 125 ? 24.053 34.322 74.324 1.00 14.11 106 GLU B CA 1
ATOM 3012 C C . GLU B 1 125 ? 25.139 34.127 73.300 1.00 11.90 106 GLU B C 1
ATOM 3013 O O . GLU B 1 125 ? 25.968 33.238 73.448 1.00 13.36 106 GLU B O 1
ATOM 3019 N N . ASN B 1 126 ? 25.182 35.019 72.331 1.00 12.85 107 ASN B N 1
ATOM 3020 C CA . ASN B 1 126 ? 26.158 34.933 71.254 1.00 16.03 107 ASN B CA 1
ATOM 3021 C C . ASN B 1 126 ? 27.231 36.027 71.399 1.00 17.54 107 ASN B C 1
ATOM 3022 O O . ASN B 1 126 ? 27.870 36.446 70.447 1.00 13.35 107 ASN B O 1
ATOM 3027 N N . LYS B 1 127 ? 27.423 36.479 72.633 1.00 16.31 108 LYS B N 1
ATOM 3028 C CA . LYS B 1 127 ? 28.470 37.438 72.940 1.00 13.60 108 LYS B CA 1
ATOM 3029 C C . LYS B 1 127 ? 29.007 37.186 74.372 1.00 11.77 108 LYS B C 1
ATOM 3030 O O . LYS B 1 127 ? 28.234 36.958 75.277 1.00 12.59 108 LYS B O 1
ATOM 3036 N N . THR B 1 128 ? 30.339 37.154 74.561 1.00 10.75 109 THR B N 1
ATOM 3037 C CA . THR B 1 128 ? 30.890 36.819 75.934 1.00 10.00 109 THR B CA 1
ATOM 3038 C C . THR B 1 128 ? 30.695 37.853 77.044 1.00 7.91 109 THR B C 1
ATOM 3039 O O . THR B 1 128 ? 30.443 37.483 78.202 1.00 13.38 109 THR B O 1
ATOM 3043 N N . ALA B 1 129 ? 30.768 39.142 76.682 1.00 14.97 110 ALA B N 1
ATOM 3044 C CA . ALA B 1 129 ? 30.638 40.224 77.663 1.00 13.96 110 ALA B CA 1
ATOM 3045 C C . ALA B 1 129 ? 29.409 40.030 78.573 1.00 15.47 110 ALA B C 1
ATOM 3046 O O . ALA B 1 129 ? 29.587 40.037 79.796 1.00 15.57 110 ALA B O 1
ATOM 3048 N N . PRO B 1 130 ? 28.182 39.863 77.997 1.00 15.66 111 PRO B N 1
ATOM 3049 C CA . PRO B 1 130 ? 27.003 39.683 78.858 1.00 13.76 111 PRO B CA 1
ATOM 3050 C C . PRO B 1 130 ? 26.928 38.371 79.576 1.00 13.42 111 PRO B C 1
ATOM 3051 O O . PRO B 1 130 ? 26.294 38.237 80.648 1.00 16.93 111 PRO B O 1
ATOM 3055 N N . ILE B 1 131 ? 27.599 37.395 78.984 1.00 12.62 112 ILE B N 1
ATOM 3056 C CA . ILE B 1 131 ? 27.696 36.058 79.612 1.00 12.74 112 ILE B CA 1
ATOM 3057 C C . ILE B 1 131 ? 28.477 36.175 80.964 1.00 13.79 112 ILE B C 1
ATOM 3058 O O . ILE B 1 131 ? 28.026 35.685 82.029 1.00 13.93 112 ILE B O 1
ATOM 3063 N N . LEU B 1 132 ? 29.641 36.870 80.946 1.00 12.59 113 LEU B N 1
ATOM 3064 C CA . LEU B 1 132 ? 30.475 37.043 82.155 1.00 17.19 113 LEU B CA 1
ATOM 3065 C C . LEU B 1 132 ? 29.745 37.869 83.171 1.00 16.76 113 LEU B C 1
ATOM 3066 O O . LEU B 1 132 ? 29.674 37.539 84.377 1.00 15.16 113 LEU B O 1
ATOM 3071 N N . GLY B 1 133 ? 29.121 38.932 82.693 1.00 15.99 114 GLY B N 1
ATOM 3072 C CA . GLY B 1 133 ? 28.443 39.831 83.617 1.00 17.30 114 GLY B CA 1
ATOM 3073 C C . GLY B 1 133 ? 27.273 39.157 84.291 1.00 17.58 114 GLY B C 1
ATOM 3074 O O . GLY B 1 133 ? 27.087 39.199 85.491 1.00 18.29 114 GLY B O 1
ATOM 3075 N N . GLY B 1 134 ? 26.462 38.494 83.499 1.00 14.21 115 GLY B N 1
ATOM 3076 C CA . GLY B 1 134 ? 25.300 37.823 84.057 1.00 15.44 115 GLY B CA 1
ATOM 3077 C C . GLY B 1 134 ? 25.615 36.747 85.076 1.00 15.62 115 GLY B C 1
ATOM 3078 O O . GLY B 1 134 ? 25.007 36.664 86.146 1.00 15.03 115 GLY B O 1
ATOM 3079 N N . ARG B 1 135 ? 26.616 35.934 84.772 1.00 13.87 116 ARG B N 1
ATOM 3080 C CA . ARG B 1 135 ? 27.033 34.830 85.657 1.00 12.99 116 ARG B CA 1
ATOM 3081 C C . ARG B 1 135 ? 27.589 35.455 86.952 1.00 14.74 116 ARG B C 1
ATOM 3082 O O . ARG B 1 135 ? 27.148 35.063 88.056 1.00 16.92 116 ARG B O 1
ATOM 3090 N N . GLU B 1 136 ? 28.535 36.411 86.816 1.00 13.72 117 GLU B N 1
ATOM 3091 C CA . GLU B 1 136 ? 29.330 36.870 87.965 1.00 16.00 117 GLU B CA 1
ATOM 3092 C C . GLU B 1 136 ? 28.664 37.906 88.858 1.00 17.09 117 GLU B C 1
ATOM 3093 O O . GLU B 1 136 ? 28.990 38.041 90.059 1.00 16.52 117 GLU B O 1
ATOM 3099 N N . GLN B 1 137 ? 27.729 38.631 88.261 1.00 15.22 118 GLN B N 1
ATOM 3100 C CA . GLN B 1 137 ? 27.076 39.733 88.950 1.00 14.92 118 GLN B CA 1
ATOM 3101 C C . GLN B 1 137 ? 25.794 39.290 89.540 1.00 16.91 118 GLN B C 1
ATOM 3102 O O . GLN B 1 137 ? 25.362 39.829 90.569 1.00 18.45 118 GLN B O 1
ATOM 3108 N N A THR B 1 138 ? 25.153 38.329 88.886 0.70 13.61 119 THR B N 1
ATOM 3109 N N B THR B 1 138 ? 25.193 38.296 88.890 0.30 15.88 119 THR B N 1
ATOM 3110 C CA A THR B 1 138 ? 23.757 37.973 89.238 0.70 14.75 119 THR B CA 1
ATOM 3111 C CA B THR B 1 138 ? 23.754 37.990 89.045 0.30 15.92 119 THR B CA 1
ATOM 3112 C C A THR B 1 138 ? 23.356 36.489 89.280 0.70 13.11 119 THR B C 1
ATOM 3113 C C B THR B 1 138 ? 23.359 36.508 89.220 0.30 15.75 119 THR B C 1
ATOM 3114 O O A THR B 1 138 ? 22.220 36.144 89.617 0.70 18.37 119 THR B O 1
ATOM 3115 O O B THR B 1 138 ? 22.221 36.196 89.576 0.30 17.96 119 THR B O 1
ATOM 3122 N N . GLY B 1 139 ? 24.305 35.611 88.978 1.00 17.59 120 GLY B N 1
ATOM 3123 C CA . GLY B 1 139 ? 24.043 34.152 88.993 1.00 14.45 120 GLY B CA 1
ATOM 3124 C C . GLY B 1 139 ? 23.115 33.654 87.901 1.00 15.72 120 GLY B C 1
ATOM 3125 O O . GLY B 1 139 ? 22.387 32.648 88.072 1.00 15.13 120 GLY B O 1
ATOM 3126 N N . ILE B 1 140 ? 23.088 34.376 86.783 1.00 14.12 121 ILE B N 1
ATOM 3127 C CA . ILE B 1 140 ? 22.248 33.938 85.656 1.00 15.57 121 ILE B CA 1
ATOM 3128 C C . ILE B 1 140 ? 23.117 32.953 84.894 1.00 18.44 121 ILE B C 1
ATOM 3129 O O . ILE B 1 140 ? 24.242 33.297 84.533 1.00 14.32 121 ILE B O 1
ATOM 3134 N N . PRO B 1 141 ? 22.607 31.727 84.690 1.00 15.28 122 PRO B N 1
ATOM 3135 C CA . PRO B 1 141 ? 23.454 30.684 84.076 1.00 15.49 122 PRO B CA 1
ATOM 3136 C C . PRO B 1 141 ? 23.601 30.796 82.543 1.00 12.34 122 PRO B C 1
ATOM 3137 O O . PRO B 1 141 ? 22.974 30.067 81.740 1.00 13.72 122 PRO B O 1
ATOM 3141 N N . LYS B 1 142 ? 24.371 31.811 82.177 1.00 12.67 123 LYS B N 1
ATOM 3142 C CA . LYS B 1 142 ? 24.636 32.136 80.777 1.00 10.08 123 LYS B CA 1
ATOM 3143 C C . LYS B 1 142 ? 25.797 31.369 80.205 1.00 11.70 123 LYS B C 1
ATOM 3144 O O . LYS B 1 142 ? 26.830 31.174 80.873 1.00 12.95 123 LYS B O 1
ATOM 3150 N N . ILE B 1 143 ? 25.546 30.849 79.012 1.00 13.20 124 ILE B N 1
ATOM 3151 C CA . ILE B 1 143 ? 26.527 30.099 78.211 1.00 14.23 124 ILE B CA 1
ATOM 3152 C C . ILE B 1 143 ? 26.475 30.507 76.737 1.00 14.41 124 ILE B C 1
ATOM 3153 O O . ILE B 1 143 ? 25.573 31.171 76.308 1.00 14.49 124 ILE B O 1
ATOM 3158 N N . TYR B 1 144 ? 27.508 30.110 76.004 1.00 12.58 125 TYR B N 1
ATOM 3159 C CA . TYR B 1 144 ? 27.625 30.504 74.593 1.00 13.20 125 TYR B CA 1
ATOM 3160 C C . TYR B 1 144 ? 27.004 29.560 73.539 1.00 16.45 125 TYR B C 1
ATOM 3161 O O . TYR B 1 144 ? 27.163 28.359 73.581 1.00 14.21 125 TYR B O 1
ATOM 3170 N N . ALA B 1 145 ? 26.308 30.195 72.572 1.00 11.86 126 ALA B N 1
ATOM 3171 C CA . ALA B 1 145 ? 25.891 29.560 71.300 1.00 12.42 126 ALA B CA 1
ATOM 3172 C C . ALA B 1 145 ? 25.803 30.588 70.226 1.00 9.93 126 ALA B C 1
ATOM 3173 O O . ALA B 1 145 ? 25.598 31.786 70.503 1.00 14.01 126 ALA B O 1
ATOM 3175 N N . ASP B 1 146 ? 25.987 30.120 68.987 1.00 11.74 127 ASP B N 1
ATOM 3176 C CA . ASP B 1 146 ? 25.736 30.966 67.814 1.00 9.46 127 ASP B CA 1
ATOM 3177 C C . ASP B 1 146 ? 24.199 31.012 67.690 1.00 13.60 127 ASP B C 1
ATOM 3178 O O . ASP B 1 146 ? 23.534 30.022 67.805 1.00 12.62 127 ASP B O 1
ATOM 3183 N N . ILE B 1 147 ? 23.666 32.222 67.577 1.00 14.17 128 ILE B N 1
ATOM 3184 C CA . ILE B 1 147 ? 22.241 32.436 67.469 1.00 11.03 128 ILE B CA 1
ATOM 3185 C C . ILE B 1 147 ? 21.954 33.320 66.281 1.00 8.93 128 ILE B C 1
ATOM 3186 O O . ILE B 1 147 ? 22.382 34.472 66.237 1.00 14.17 128 ILE B O 1
ATOM 3191 N N . GLU B 1 148 ? 21.200 32.782 65.315 1.00 13.81 129 GLU B N 1
ATOM 3192 C CA . GLU B 1 148 ? 20.763 33.567 64.141 1.00 15.24 129 GLU B CA 1
ATOM 3193 C C . GLU B 1 148 ? 19.793 34.676 64.548 1.00 14.07 129 GLU B C 1
ATOM 3194 O O . GLU B 1 148 ? 18.981 34.500 65.461 1.00 18.01 129 GLU B O 1
ATOM 3200 N N . ASP B 1 149 ? 19.942 35.824 63.895 1.00 14.52 130 ASP B N 1
ATOM 3201 C CA . ASP B 1 149 ? 18.892 36.838 63.883 1.00 15.88 130 ASP B CA 1
ATOM 3202 C C . ASP B 1 149 ? 17.673 36.145 63.270 1.00 15.95 130 ASP B C 1
ATOM 3203 O O . ASP B 1 149 ? 17.785 35.108 62.618 1.00 16.16 130 ASP B O 1
ATOM 3208 N N . LEU B 1 150 ? 16.492 36.709 63.492 1.00 15.51 131 LEU B N 1
ATOM 3209 C CA . LEU B 1 150 ? 15.313 36.154 62.873 1.00 16.07 131 LEU B CA 1
ATOM 3210 C C . LEU B 1 150 ? 15.515 36.162 61.352 1.00 12.90 131 LEU B C 1
ATOM 3211 O O . LEU B 1 150 ? 15.923 37.167 60.737 1.00 14.94 131 LEU B O 1
ATOM 3216 N N . HIS B 1 151 ? 15.171 35.044 60.758 1.00 15.41 132 HIS B N 1
ATOM 3217 C CA . HIS B 1 151 ? 14.930 34.953 59.316 1.00 14.02 132 HIS B CA 1
ATOM 3218 C C . HIS B 1 151 ? 13.429 35.172 59.051 1.00 15.39 132 HIS B C 1
ATOM 3219 O O . HIS B 1 151 ? 12.599 34.613 59.755 1.00 15.45 132 HIS B O 1
ATOM 3226 N N . ILE B 1 152 ? 13.121 36.048 58.094 1.00 13.58 133 ILE B N 1
ATOM 3227 C CA . ILE B 1 152 ? 11.768 36.624 57.994 1.00 11.93 133 ILE B CA 1
ATOM 3228 C C . ILE B 1 152 ? 11.213 36.585 56.557 1.00 14.65 133 ILE B C 1
ATOM 3229 O O . ILE B 1 152 ? 11.697 37.273 55.631 1.00 13.33 133 ILE B O 1
ATOM 3234 N N . VAL B 1 153 ? 10.164 35.778 56.412 1.00 17.50 134 VAL B N 1
ATOM 3235 C CA . VAL B 1 153 ? 9.358 35.740 55.187 1.00 15.28 134 VAL B CA 1
ATOM 3236 C C . VAL B 1 153 ? 7.893 35.767 55.626 1.00 13.00 134 VAL B C 1
ATOM 3237 O O . VAL B 1 153 ? 7.296 34.741 55.826 1.00 17.17 134 VAL B O 1
ATOM 3241 N N . ARG B 1 154 ? 7.375 36.983 55.806 1.00 19.39 135 ARG B N 1
ATOM 3242 C CA . ARG B 1 154 ? 6.134 37.186 56.560 1.00 17.54 135 ARG B CA 1
ATOM 3243 C C . ARG B 1 154 ? 5.054 36.340 55.935 1.00 18.42 135 ARG B C 1
ATOM 3244 O O . ARG B 1 154 ? 4.944 36.313 54.715 1.00 20.54 135 ARG B O 1
ATOM 3252 N N . PRO B 1 155 ? 4.231 35.664 56.755 1.00 19.13 136 PRO B N 1
ATOM 3253 C CA . PRO B 1 155 ? 4.119 35.793 58.201 1.00 17.99 136 PRO B CA 1
ATOM 3254 C C . PRO B 1 155 ? 5.032 34.853 58.992 1.00 19.72 136 PRO B C 1
ATOM 3255 O O . PRO B 1 155 ? 4.859 34.672 60.198 1.00 17.95 136 PRO B O 1
ATOM 3259 N N . HIS B 1 156 ? 6.030 34.295 58.310 1.00 17.21 137 HIS B N 1
ATOM 3260 C CA . HIS B 1 156 ? 6.916 33.305 58.958 1.00 16.54 137 HIS B CA 1
ATOM 3261 C C . HIS B 1 156 ? 8.244 33.880 59.450 1.00 17.48 137 HIS B C 1
ATOM 3262 O O . HIS B 1 156 ? 8.918 34.676 58.786 1.00 14.10 137 HIS B O 1
ATOM 3269 N N . PHE B 1 157 ? 8.565 33.481 60.667 1.00 14.72 138 PHE B N 1
ATOM 3270 C CA . PHE B 1 157 ? 9.765 33.948 61.345 1.00 13.58 138 PHE B CA 1
ATOM 3271 C C . PHE B 1 157 ? 10.508 32.727 61.914 1.00 18.16 138 PHE B C 1
ATOM 3272 O O . PHE B 1 157 ? 9.907 31.812 62.475 1.00 16.65 138 PHE B O 1
ATOM 3280 N N . ALA B 1 158 ? 11.829 32.728 61.831 1.00 15.21 139 ALA B N 1
ATOM 3281 C CA . ALA B 1 158 ? 12.578 31.547 62.348 1.00 14.06 139 ALA B CA 1
ATOM 3282 C C . ALA B 1 158 ? 13.959 31.896 62.833 1.00 14.02 139 ALA B C 1
ATOM 3283 O O . ALA B 1 158 ? 14.560 32.844 62.372 1.00 14.02 139 ALA B O 1
ATOM 3285 N N . THR B 1 159 ? 14.437 31.108 63.775 1.00 13.82 140 THR B N 1
ATOM 3286 C CA . THR B 1 159 ? 15.861 31.175 64.142 1.00 12.62 140 THR B CA 1
ATOM 3287 C C . THR B 1 159 ? 16.430 29.771 64.355 1.00 13.49 140 THR B C 1
ATOM 3288 O O . THR B 1 159 ? 15.696 28.799 64.493 1.00 15.54 140 THR B O 1
ATOM 3292 N N . THR B 1 160 ? 17.748 29.696 64.318 1.00 15.56 141 THR B N 1
ATOM 3293 C CA . THR B 1 160 ? 18.495 28.468 64.564 1.00 12.98 141 THR B CA 1
ATOM 3294 C C . THR B 1 160 ? 19.662 28.777 65.506 1.00 11.04 141 THR B C 1
ATOM 3295 O O . THR B 1 160 ? 20.338 29.824 65.385 1.00 14.07 141 THR B O 1
ATOM 3299 N N . VAL B 1 161 ? 19.791 27.866 66.465 1.00 11.34 142 VAL B N 1
ATOM 3300 C CA . VAL B 1 161 ? 20.740 27.981 67.601 1.00 12.78 142 VAL B CA 1
ATOM 3301 C C . VAL B 1 161 ? 21.681 26.772 67.471 1.00 16.63 142 VAL B C 1
ATOM 3302 O O . VAL B 1 161 ? 21.267 25.654 67.365 1.00 13.08 142 VAL B O 1
ATOM 3306 N N . SER B 1 162 ? 22.978 27.018 67.449 1.00 13.72 143 SER B N 1
ATOM 3307 C CA . SER B 1 162 ? 23.955 25.962 67.228 1.00 11.86 143 SER B CA 1
ATOM 3308 C C . SER B 1 162 ? 25.214 26.149 68.084 1.00 10.40 143 SER B C 1
ATOM 3309 O O . SER B 1 162 ? 25.512 27.251 68.553 1.00 14.81 143 SER B O 1
ATOM 3312 N N . TYR B 1 163 ? 25.970 25.073 68.208 1.00 10.47 144 TYR B N 1
ATOM 3313 C CA . TYR B 1 163 ? 27.318 25.080 68.818 1.00 11.23 144 TYR B CA 1
ATOM 3314 C C . TYR B 1 163 ? 28.421 24.431 67.949 1.00 13.42 144 TYR B C 1
ATOM 3315 O O . TYR B 1 163 ? 28.367 23.272 67.589 1.00 11.07 144 TYR B O 1
ATOM 3324 N N . GLU B 1 164 ? 29.357 25.260 67.519 1.00 12.16 145 GLU B N 1
ATOM 3325 C CA . GLU B 1 164 ? 30.418 24.825 66.592 1.00 15.40 145 GLU B CA 1
ATOM 3326 C C . GLU B 1 164 ? 29.849 23.976 65.437 1.00 14.90 145 GLU B C 1
ATOM 3327 O O . GLU B 1 164 ? 30.352 22.904 65.050 1.00 13.56 145 GLU B O 1
ATOM 3333 N N . GLY B 1 165 ? 28.798 24.516 64.829 1.00 12.36 146 GLY B N 1
ATOM 3334 C CA . GLY B 1 165 ? 28.268 23.944 63.591 1.00 11.94 146 GLY B CA 1
ATOM 3335 C C . GLY B 1 165 ? 27.166 22.954 63.792 1.00 14.92 146 GLY B C 1
ATOM 3336 O O . GLY B 1 165 ? 26.525 22.547 62.824 1.00 13.31 146 GLY B O 1
ATOM 3337 N N . ASN B 1 166 ? 26.963 22.594 65.052 1.00 15.64 147 ASN B N 1
ATOM 3338 C CA . ASN B 1 166 ? 25.996 21.584 65.428 1.00 14.45 147 ASN B CA 1
ATOM 3339 C C . ASN B 1 166 ? 24.684 22.207 65.928 1.00 10.11 147 ASN B C 1
ATOM 3340 O O . ASN B 1 166 ? 24.600 22.749 67.024 1.00 11.08 147 ASN B O 1
ATOM 3345 N N . THR B 1 167 ? 23.672 22.131 65.078 1.00 13.11 148 THR B N 1
ATOM 3346 C CA . THR B 1 167 ? 22.322 22.612 65.446 1.00 12.30 148 THR B CA 1
ATOM 3347 C C . THR B 1 167 ? 21.740 21.903 66.682 1.00 15.70 148 THR B C 1
ATOM 3348 O O . THR B 1 167 ? 21.775 20.674 66.766 1.00 13.19 148 THR B O 1
ATOM 3352 N N . PHE B 1 168 ? 21.199 22.695 67.625 1.00 14.07 149 PHE B N 1
ATOM 3353 C CA . PHE B 1 168 ? 20.551 22.081 68.781 1.00 13.97 149 PHE B CA 1
ATOM 3354 C C . PHE B 1 168 ? 19.172 22.631 69.090 1.00 9.64 149 PHE B C 1
ATOM 3355 O O . PHE B 1 168 ? 18.445 22.016 69.835 1.00 15.30 149 PHE B O 1
ATO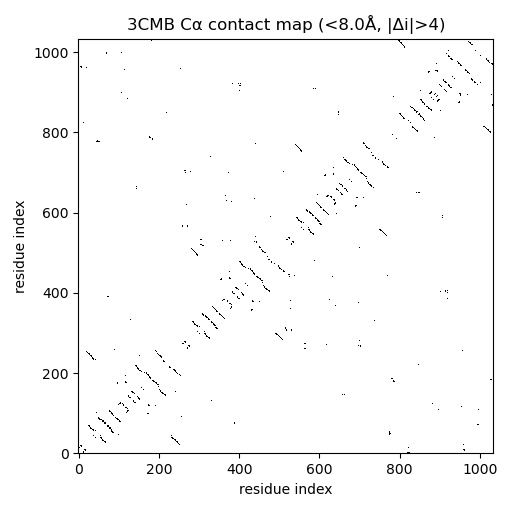M 3363 N N . LEU B 1 169 ? 18.880 23.797 68.568 1.00 11.14 150 LEU B N 1
ATOM 3364 C CA . LEU B 1 169 ? 17.528 24.432 68.746 1.00 12.51 150 LEU B CA 1
ATOM 3365 C C . LEU B 1 169 ? 17.098 25.147 67.487 1.00 13.60 150 LEU B C 1
ATOM 3366 O O . LEU B 1 169 ? 17.800 25.977 66.957 1.00 12.77 150 LEU B O 1
ATOM 3371 N N . ASN B 1 170 ? 15.892 24.787 67.037 1.00 15.93 151 ASN B N 1
ATOM 3372 C CA . ASN B 1 170 ? 15.174 25.519 65.990 1.00 15.71 151 ASN B CA 1
ATOM 3373 C C . ASN B 1 170 ? 13.934 26.137 66.658 1.00 11.80 151 ASN B C 1
ATOM 3374 O O . ASN B 1 170 ? 13.319 25.516 67.524 1.00 16.25 151 ASN B O 1
ATOM 3387 N N . ASP B 1 172 ? 10.344 28.434 65.443 1.00 13.17 153 ASP B N 1
ATOM 3388 C CA . ASP B 1 172 ? 9.533 28.896 64.319 1.00 15.12 153 ASP B CA 1
ATOM 3389 C C . ASP B 1 172 ? 8.276 29.582 64.833 1.00 14.36 153 ASP B C 1
ATOM 3390 O O . ASP B 1 172 ? 7.735 29.213 65.889 1.00 16.80 153 ASP B O 1
ATOM 3395 N N . PHE B 1 173 ? 7.881 30.626 64.129 1.00 18.16 154 PHE B N 1
ATOM 3396 C CA . PHE B 1 173 ? 6.687 31.386 64.494 1.00 13.47 154 PHE B CA 1
ATOM 3397 C C . PHE B 1 173 ? 5.984 31.905 63.238 1.00 14.61 154 PHE B C 1
ATOM 3398 O O . PHE B 1 173 ? 6.608 32.537 62.368 1.00 16.79 154 PHE B O 1
ATOM 3406 N N . GLU B 1 174 ? 4.681 31.617 63.178 1.00 16.34 155 GLU B N 1
ATOM 3407 C CA . GLU B 1 174 ? 3.787 32.195 62.164 1.00 15.26 155 GLU B CA 1
ATOM 3408 C C . GLU B 1 174 ? 2.855 33.228 62.785 1.00 14.09 155 GLU B C 1
ATOM 3409 O O . GLU B 1 174 ? 2.037 32.923 63.617 1.00 16.45 155 GLU B O 1
ATOM 3415 N N . ALA B 1 175 ? 3.021 34.464 62.377 1.00 17.75 156 ALA B N 1
ATOM 3416 C CA . ALA B 1 175 ? 2.206 35.561 62.893 1.00 14.66 156 ALA B CA 1
ATOM 3417 C C . ALA B 1 175 ? 0.802 35.366 62.356 1.00 19.01 156 ALA B C 1
ATOM 3418 O O . ALA B 1 175 ? 0.621 35.132 61.169 1.00 19.39 156 ALA B O 1
ATOM 3420 N N . THR B 1 176 ? -0.185 35.462 63.244 1.00 18.88 157 THR B N 1
ATOM 3421 C CA . THR B 1 176 ? -1.623 35.319 62.832 1.00 19.88 157 THR B CA 1
ATOM 3422 C C . THR B 1 176 ? -2.470 36.565 63.121 1.00 22.54 157 THR B C 1
ATOM 3423 O O . THR B 1 176 ? -3.620 36.669 62.689 1.00 22.27 157 THR B O 1
ATOM 3427 N N . GLY B 1 177 ? -1.912 37.499 63.852 1.00 18.69 158 GLY B N 1
ATOM 3428 C CA . GLY B 1 177 ? -2.658 38.720 64.185 1.00 23.07 158 GLY B CA 1
ATOM 3429 C C . GLY B 1 177 ? -1.897 39.699 65.023 1.00 20.61 158 GLY B C 1
ATOM 3430 O O . GLY B 1 177 ? -1.000 39.336 65.738 1.00 21.22 158 GLY B O 1
ATOM 3431 N N . SER B 1 178 ? -2.202 40.964 64.854 1.00 20.65 159 SER B N 1
ATOM 3432 C CA . SER B 1 178 ? -1.656 41.987 65.737 1.00 21.30 159 SER B CA 1
ATOM 3433 C C . SER B 1 178 ? -2.498 42.026 66.998 1.00 24.59 159 SER B C 1
ATOM 3434 O O . SER B 1 178 ? -3.731 41.847 66.957 1.00 28.81 159 SER B O 1
ATOM 3437 N N . ILE B 1 179 ? -1.814 42.209 68.115 1.00 19.41 160 ILE B N 1
ATOM 3438 C CA . ILE B 1 179 ? -2.440 42.400 69.425 1.00 19.60 160 ILE B CA 1
ATOM 3439 C C . ILE B 1 179 ? -2.617 43.896 69.670 1.00 22.21 160 ILE B C 1
ATOM 3440 O O . ILE B 1 179 ? -1.683 44.697 69.633 1.00 21.70 160 ILE B O 1
ATOM 3445 N N . THR B 1 180 ? -3.880 44.281 69.850 1.00 19.96 161 THR B N 1
ATOM 3446 C CA . THR B 1 180 ? -4.195 45.676 69.992 1.00 23.05 161 THR B CA 1
ATOM 3447 C C . THR B 1 180 ? -5.121 45.929 71.155 1.00 23.11 161 THR B C 1
ATOM 3448 O O . THR B 1 180 ? -5.629 45.018 71.794 1.00 26.30 161 THR B O 1
ATOM 3452 N N . GLY B 1 181 ? -5.293 47.217 71.387 1.00 30.09 162 GLY B N 1
ATOM 3453 C CA . GLY B 1 181 ? -6.179 47.743 72.436 1.00 29.85 162 GLY B CA 1
ATOM 3454 C C . GLY B 1 181 ? -6.052 47.094 73.792 1.00 30.00 162 GLY B C 1
ATOM 3455 O O . GLY B 1 181 ? -4.975 47.005 74.413 1.00 25.43 162 GLY B O 1
ATOM 3456 N N . ARG B 1 182 ? -7.187 46.657 74.296 1.00 28.81 163 ARG B N 1
ATOM 3457 C CA . ARG B 1 182 ? -7.209 46.194 75.667 1.00 24.75 163 ARG B CA 1
ATOM 3458 C C . ARG B 1 182 ? -6.273 45.016 75.873 1.00 24.14 163 ARG B C 1
ATOM 3459 O O . ARG B 1 182 ? -5.585 44.900 76.888 1.00 24.86 163 ARG B O 1
ATOM 3467 N N . ASP B 1 183 ? -6.242 44.127 74.896 1.00 22.49 164 ASP B N 1
ATOM 3468 C CA . ASP B 1 183 ? -5.380 42.945 75.043 1.00 22.51 164 ASP B CA 1
ATOM 3469 C C . ASP B 1 183 ? -3.875 43.335 74.953 1.00 21.85 164 ASP B C 1
ATOM 3470 O O . ASP B 1 183 ? -3.012 42.685 75.566 1.00 22.00 164 ASP B O 1
ATOM 3475 N N . LEU B 1 184 ? -3.606 44.408 74.213 1.00 23.92 165 LEU B N 1
ATOM 3476 C CA . LEU B 1 184 ? -2.216 44.912 74.100 1.00 21.86 165 LEU B CA 1
ATOM 3477 C C . LEU B 1 184 ? -1.828 45.516 75.445 1.00 25.28 165 LEU B C 1
ATOM 3478 O O . LEU B 1 184 ? -0.701 45.391 75.923 1.00 21.95 165 LEU B O 1
ATOM 3483 N N . ASP B 1 185 ? -2.813 46.117 76.082 1.00 29.12 166 ASP B N 1
ATOM 3484 C CA . ASP B 1 185 ? -2.611 46.753 77.387 1.00 30.52 166 ASP B CA 1
ATOM 3485 C C . ASP B 1 185 ? -2.255 45.685 78.395 1.00 32.03 166 ASP B C 1
ATOM 3486 O O . ASP B 1 185 ? -1.354 45.850 79.219 1.00 36.27 166 ASP B O 1
ATOM 3491 N N . ALA B 1 186 ? -2.926 44.550 78.298 1.00 29.47 167 ALA B N 1
ATOM 3492 C CA . ALA B 1 186 ? -2.658 43.414 79.185 1.00 29.66 167 ALA B CA 1
ATOM 3493 C C . ALA B 1 186 ? -1.229 42.895 79.011 1.00 30.05 167 ALA B C 1
ATOM 3494 O O . ALA B 1 186 ? -0.503 42.663 79.975 1.00 29.50 167 ALA B O 1
ATOM 3496 N N . LEU B 1 187 ? -0.853 42.685 77.756 1.00 27.61 168 LEU B N 1
ATOM 3497 C CA . LEU B 1 187 ? 0.479 42.150 77.430 1.00 26.22 168 LEU B CA 1
ATOM 3498 C C . LEU B 1 187 ? 1.577 43.093 77.936 1.00 24.39 168 LEU B C 1
ATOM 3499 O O . LEU B 1 187 ? 2.576 42.659 78.503 1.00 27.41 168 LEU B O 1
ATOM 3504 N N . LYS B 1 188 ? 1.397 44.371 77.694 1.00 25.87 169 LYS B N 1
ATOM 3505 C CA . LYS B 1 188 ? 2.367 45.356 78.152 1.00 27.18 169 LYS B CA 1
ATOM 3506 C C . LYS B 1 188 ? 2.634 45.169 79.654 1.00 31.99 169 LYS B C 1
ATOM 3507 O O . LYS B 1 188 ? 3.759 45.291 80.137 1.00 31.73 169 LYS B O 1
ATOM 3513 N N . SER B 1 189 ? 1.592 44.774 80.379 1.00 32.06 170 SER B N 1
ATOM 3514 C CA . SER B 1 189 ? 1.642 44.751 81.863 1.00 29.44 170 SER B CA 1
ATOM 3515 C C . SER B 1 189 ? 2.418 43.579 82.353 1.00 32.42 170 SER B C 1
ATOM 3516 O O . SER B 1 189 ? 3.264 43.614 83.271 1.00 33.08 170 SER B O 1
ATOM 3519 N N . GLN B 1 190 ? 2.049 42.500 81.731 1.00 29.69 171 GLN B N 1
ATOM 3520 C CA . GLN B 1 190 ? 2.698 41.254 81.965 1.00 33.32 171 GLN B CA 1
ATOM 3521 C C . GLN B 1 190 ? 4.200 41.392 81.756 1.00 34.50 171 GLN B C 1
ATOM 3522 O O . GLN B 1 190 ? 4.987 40.740 82.425 1.00 34.76 171 GLN B O 1
ATOM 3528 N N . PHE B 1 191 ? 4.572 42.242 80.805 1.00 33.65 172 PHE B N 1
ATOM 3529 C CA . PHE B 1 191 ? 5.968 42.313 80.354 1.00 31.38 172 PHE B CA 1
ATOM 3530 C C . PHE B 1 191 ? 6.771 43.366 81.135 1.00 28.88 172 PHE B C 1
ATOM 3531 O O . PHE B 1 191 ? 7.993 43.316 81.213 1.00 25.81 172 PHE B O 1
ATOM 3539 N N . LEU B 1 192 ? 6.058 44.291 81.735 1.00 28.01 173 LEU B N 1
ATOM 3540 C CA . LEU B 1 192 ? 6.704 45.431 82.416 1.00 27.85 173 LEU B CA 1
ATOM 3541 C C . LEU B 1 192 ? 7.488 44.951 83.643 1.00 26.81 173 LEU B C 1
ATOM 3542 O O . LEU B 1 192 ? 8.529 45.513 83.996 1.00 26.43 173 LEU B O 1
ATOM 3547 N N . THR B 1 193 ? 6.983 43.886 84.259 1.00 23.89 174 THR B N 1
ATOM 3548 C CA . THR B 1 193 ? 7.532 43.359 85.528 1.00 25.97 174 THR B CA 1
ATOM 3549 C C . THR B 1 193 ? 7.740 41.869 85.482 1.00 26.36 174 THR B C 1
ATOM 3550 O O . THR B 1 193 ? 6.804 41.056 85.413 1.00 30.40 174 THR B O 1
ATOM 3562 N N . ASN B 1 195 ? 10.361 38.984 87.442 1.00 20.89 176 ASN B N 1
ATOM 3563 C CA . ASN B 1 195 ? 11.274 38.628 88.527 1.00 20.49 176 ASN B CA 1
ATOM 3564 C C . ASN B 1 195 ? 12.142 37.476 88.077 1.00 20.87 176 ASN B C 1
ATOM 3565 O O . ASN B 1 195 ? 11.763 36.311 88.141 1.00 19.80 176 ASN B O 1
ATOM 3570 N N . THR B 1 196 ? 13.324 37.826 87.590 1.00 15.78 177 THR B N 1
ATOM 3571 C CA . THR B 1 196 ? 14.270 36.807 87.123 1.00 16.80 177 THR B CA 1
ATOM 3572 C C . THR B 1 196 ? 15.102 36.304 88.274 1.00 19.00 177 THR B C 1
ATOM 3573 O O . THR B 1 196 ? 15.722 37.092 88.973 1.00 18.15 177 THR B O 1
ATOM 3577 N N . LEU B 1 197 ? 15.116 34.983 88.388 1.00 13.60 178 LEU B N 1
ATOM 3578 C CA . LEU B 1 197 ? 15.725 34.241 89.470 1.00 16.75 178 LEU B CA 1
ATOM 3579 C C . LEU B 1 197 ? 16.884 33.420 88.960 1.00 16.93 178 LEU B C 1
ATOM 3580 O O . LEU B 1 197 ? 16.835 32.714 87.932 1.00 16.07 178 LEU B O 1
ATOM 3585 N N . GLY B 1 198 ? 17.939 33.557 89.734 1.00 17.80 179 GLY B N 1
ATOM 3586 C CA . GLY B 1 198 ? 19.183 32.913 89.435 1.00 16.15 179 GLY B CA 1
ATOM 3587 C C . GLY B 1 198 ? 19.855 32.316 90.640 1.00 15.82 179 GLY B C 1
ATOM 3588 O O . GLY B 1 198 ? 19.376 32.368 91.776 1.00 15.83 179 GLY B O 1
ATOM 3589 N N . TRP B 1 199 ? 20.946 31.669 90.330 1.00 14.90 180 TRP B N 1
ATOM 3590 C CA . TRP B 1 199 ? 21.761 30.993 91.343 1.00 17.48 180 TRP B CA 1
ATOM 3591 C C . TRP B 1 199 ? 23.239 31.229 91.092 1.00 15.09 180 TRP B C 1
ATOM 3592 O O . TRP B 1 199 ? 23.782 30.703 90.155 1.00 16.56 180 TRP B O 1
ATOM 3603 N N . ARG B 1 200 ? 23.814 32.077 91.935 1.00 15.71 181 ARG B N 1
ATOM 3604 C CA . ARG B 1 200 ? 25.235 32.391 91.902 1.00 15.32 181 ARG B CA 1
ATOM 3605 C C . ARG B 1 200 ? 26.019 31.373 92.702 1.00 13.37 181 ARG B C 1
ATOM 3606 O O . ARG B 1 200 ? 26.001 31.332 93.944 1.00 16.41 181 ARG B O 1
ATOM 3614 N N . TYR B 1 201 ? 26.745 30.570 91.950 1.00 15.98 182 TYR B N 1
ATOM 3615 C CA . TYR B 1 201 ? 27.573 29.476 92.453 1.00 13.71 182 TYR B CA 1
ATOM 3616 C C . TYR B 1 201 ? 29.007 29.609 91.952 1.00 17.55 182 TYR B C 1
ATOM 3617 O O . TYR B 1 201 ? 29.267 29.749 90.769 1.00 14.94 182 TYR B O 1
ATOM 3626 N N . ILE B 1 202 ? 29.929 29.576 92.884 1.00 14.31 183 ILE B N 1
ATOM 3627 C CA . ILE B 1 202 ? 31.367 29.636 92.538 1.00 14.93 183 ILE B CA 1
ATOM 3628 C C . ILE B 1 202 ? 32.009 28.444 93.233 1.00 17.93 183 ILE B C 1
ATOM 3629 O O . ILE B 1 202 ? 31.847 28.268 94.444 1.00 16.44 183 ILE B O 1
ATOM 3634 N N . PRO B 1 203 ? 32.664 27.553 92.464 1.00 19.40 184 PRO B N 1
ATOM 3635 C CA . PRO B 1 203 ? 33.232 26.328 93.042 1.00 18.16 184 PRO B CA 1
ATOM 3636 C C . PRO B 1 203 ? 34.468 26.567 93.925 1.00 19.93 184 PRO B C 1
ATOM 3637 O O . PRO B 1 203 ? 35.230 27.555 93.778 1.00 14.90 184 PRO B O 1
ATOM 3641 N N . LYS B 1 204 ? 34.682 25.686 94.882 1.00 18.39 185 LYS B N 1
ATOM 3642 C CA . LYS B 1 204 ? 35.964 25.739 95.608 1.00 18.23 185 LYS B CA 1
ATOM 3643 C C . LYS B 1 204 ? 37.125 25.466 94.672 1.00 17.74 185 LYS B C 1
ATOM 3644 O O . LYS B 1 204 ? 36.987 24.806 93.647 1.00 17.03 185 LYS B O 1
ATOM 3650 N N . VAL B 1 205 ? 38.281 25.987 95.032 1.00 16.66 186 VAL B N 1
ATOM 3651 C CA . VAL B 1 205 ? 39.483 25.726 94.235 1.00 18.32 186 VAL B CA 1
ATOM 3652 C C . VAL B 1 205 ? 40.073 24.399 94.675 1.00 20.48 186 VAL B C 1
ATOM 3653 O O . VAL B 1 205 ? 40.462 24.186 95.831 1.00 21.98 186 VAL B O 1
ATOM 3657 N N . GLY B 1 206 ? 40.107 23.489 93.719 1.00 20.53 187 GLY B N 1
ATOM 3658 C CA . GLY B 1 206 ? 40.777 22.192 93.854 1.00 22.52 187 GLY B CA 1
ATOM 3659 C C . GLY B 1 206 ? 40.160 21.249 94.848 1.00 25.67 187 GLY B C 1
ATOM 3660 O O . GLY B 1 206 ? 40.796 20.326 95.350 1.00 29.27 187 GLY B O 1
ATOM 3661 N N . ALA B 1 207 ? 38.881 21.478 95.100 1.00 23.59 188 ALA B N 1
ATOM 3662 C CA . ALA B 1 207 ? 38.095 20.669 96.040 1.00 23.79 188 ALA B CA 1
ATOM 3663 C C . ALA B 1 207 ? 36.652 20.638 95.563 1.00 22.31 188 ALA B C 1
ATOM 3664 O O . ALA B 1 207 ? 36.234 21.532 94.839 1.00 24.85 188 ALA B O 1
ATOM 3666 N N . PRO B 1 208 ? 35.889 19.622 95.975 1.00 24.19 189 PRO B N 1
ATOM 3667 C CA . PRO B 1 208 ? 34.451 19.623 95.667 1.00 23.70 189 PRO B CA 1
ATOM 3668 C C . PRO B 1 208 ? 33.678 20.647 96.480 1.00 20.77 189 PRO B C 1
ATOM 3669 O O . PRO B 1 208 ? 34.122 21.103 97.519 1.00 21.81 189 PRO B O 1
ATOM 3673 N N . GLY B 1 209 ? 32.547 21.055 95.939 1.00 19.57 190 GLY B N 1
ATOM 3674 C CA . GLY B 1 209 ? 31.660 22.011 96.592 1.00 17.69 190 GLY B CA 1
ATOM 3675 C C . GLY B 1 209 ? 31.874 23.464 96.280 1.00 18.77 190 GLY B C 1
ATOM 3676 O O . GLY B 1 209 ? 32.646 23.852 95.402 1.00 18.16 190 GLY B O 1
ATOM 3677 N N . ALA B 1 210 ? 31.172 24.276 97.047 1.00 18.10 191 ALA B N 1
ATOM 3678 C CA . ALA B 1 210 ? 31.086 25.690 96.794 1.00 19.73 191 ALA B CA 1
ATOM 3679 C C . ALA B 1 210 ? 31.946 26.561 97.721 1.00 20.71 191 ALA B C 1
ATOM 3680 O O . ALA B 1 210 ? 32.015 26.372 98.937 1.00 24.33 191 ALA B O 1
ATOM 3682 N N . GLU B 1 211 ? 32.534 27.572 97.118 1.00 19.93 192 GLU B N 1
ATOM 3683 C CA . GLU B 1 211 ? 33.076 28.694 97.856 1.00 21.54 192 GLU B CA 1
ATOM 3684 C C . GLU B 1 211 ? 31.948 29.716 98.100 1.00 18.99 192 GLU B C 1
ATOM 3685 O O . GLU B 1 211 ? 31.886 30.402 99.112 1.00 21.74 192 GLU B O 1
ATOM 3691 N N . LEU B 1 212 ? 31.071 29.836 97.111 1.00 14.95 193 LEU B N 1
ATOM 3692 C CA . LEU B 1 212 ? 29.957 30.771 97.135 1.00 18.71 193 LEU B CA 1
ATOM 3693 C C . LEU B 1 212 ? 28.718 30.120 96.538 1.00 18.25 193 LEU B C 1
ATOM 3694 O O . LEU B 1 212 ? 28.760 29.497 95.483 1.00 16.33 193 LEU B O 1
ATOM 3699 N N . SER B 1 213 ? 27.600 30.227 97.238 1.00 18.25 194 SER B N 1
ATOM 3700 C CA . SER B 1 213 ? 26.317 29.651 96.737 1.00 17.78 194 SER B CA 1
ATOM 3701 C C . SER B 1 213 ? 25.142 30.412 97.279 1.00 19.28 194 SER B C 1
ATOM 3702 O O . SER B 1 213 ? 24.813 30.290 98.455 1.00 20.69 194 SER B O 1
ATOM 3705 N N . GLN B 1 214 ? 24.518 31.193 96.413 1.00 18.81 195 GLN B N 1
ATOM 3706 C CA . GLN B 1 214 ? 23.363 31.990 96.829 1.00 19.18 195 GLN B CA 1
ATOM 3707 C C . GLN B 1 214 ? 22.377 32.235 95.689 1.00 17.87 195 GLN B C 1
ATOM 3708 O O . GLN B 1 214 ? 22.740 32.320 94.542 1.00 17.62 195 GLN B O 1
ATOM 3714 N N . PHE B 1 215 ? 21.114 32.365 96.047 1.00 17.22 196 PHE B N 1
ATOM 3715 C CA . PHE B 1 215 ? 20.085 32.676 95.056 1.00 14.48 196 PHE B CA 1
ATOM 3716 C C . PHE B 1 215 ? 19.979 34.173 94.891 1.00 17.83 196 PHE B C 1
ATOM 3717 O O . PHE B 1 215 ? 20.238 34.959 95.828 1.00 18.53 196 PHE B O 1
ATOM 3725 N N . VAL B 1 216 ? 19.623 34.576 93.678 1.00 16.18 197 VAL B N 1
ATOM 3726 C CA . VAL B 1 216 ? 19.561 35.986 93.315 1.00 18.44 197 VAL B CA 1
ATOM 3727 C C . VAL B 1 216 ? 18.305 36.333 92.549 1.00 15.99 197 VAL B C 1
ATOM 3728 O O . VAL B 1 216 ? 17.849 35.595 91.688 1.00 16.59 197 VAL B O 1
ATOM 3732 N N . LEU B 1 217 ? 17.807 37.502 92.875 1.00 18.36 198 LEU B N 1
ATOM 3733 C CA . LEU B 1 217 ? 16.747 38.183 92.117 1.00 18.37 198 LEU B CA 1
ATOM 3734 C C . LEU B 1 217 ? 17.240 39.373 91.303 1.00 16.22 198 LEU B C 1
ATOM 3735 O O . LEU B 1 217 ? 17.876 40.296 91.844 1.00 16.48 198 LEU B O 1
ATOM 3740 N N . TYR B 1 218 ? 16.887 39.360 90.018 1.00 17.78 199 TYR B N 1
ATOM 3741 C CA . TYR B 1 218 ? 17.090 40.492 89.092 1.00 14.99 199 TYR B CA 1
ATOM 3742 C C . TYR B 1 218 ? 15.686 40.955 88.637 1.00 15.49 199 TYR B C 1
ATOM 3743 O O . TYR B 1 218 ? 15.114 40.400 87.701 1.00 18.50 199 TYR B O 1
ATOM 3752 N N . PRO B 1 219 ? 15.142 41.988 89.305 1.00 15.59 200 PRO B N 1
ATOM 3753 C CA . PRO B 1 219 ? 13.895 42.549 88.787 1.00 16.52 200 PRO B CA 1
ATOM 3754 C C . PRO B 1 219 ? 14.090 43.236 87.437 1.00 15.00 200 PRO B C 1
ATOM 3755 O O . PRO B 1 219 ? 14.867 44.198 87.301 1.00 19.59 200 PRO B O 1
ATOM 3759 N N . GLN B 1 220 ? 13.377 42.737 86.426 1.00 18.19 201 GLN B N 1
ATOM 3760 C CA . GLN B 1 220 ? 13.462 43.376 85.119 1.00 19.71 201 GLN B CA 1
ATOM 3761 C C . GLN B 1 220 ? 12.144 43.388 84.356 1.00 22.46 201 GLN B C 1
ATOM 3762 O O . GLN B 1 220 ? 11.084 43.368 84.925 1.00 20.17 201 GLN B O 1
ATOM 3768 N N . GLY B 1 221 ? 12.245 43.497 83.048 1.00 27.92 202 GLY B N 1
ATOM 3769 C CA . GLY B 1 221 ? 11.048 43.694 82.216 1.00 28.95 202 GLY B CA 1
ATOM 3770 C C . GLY B 1 221 ? 11.248 44.735 81.142 1.00 28.46 202 GLY B C 1
ATOM 3771 O O . GLY B 1 221 ? 12.130 45.579 81.224 1.00 30.41 202 GLY B O 1
ATOM 3780 N N . GLU B 1 223 ? 9.475 47.380 77.939 1.00 18.96 204 GLU B N 1
ATOM 3781 C CA . GLU B 1 223 ? 8.404 48.231 77.455 1.00 22.08 204 GLU B CA 1
ATOM 3782 C C . GLU B 1 223 ? 8.022 47.850 76.041 1.00 22.93 204 GLU B C 1
ATOM 3783 O O . GLU B 1 223 ? 8.701 48.233 75.092 1.00 19.82 204 GLU B O 1
ATOM 3789 N N . VAL B 1 224 ? 6.910 47.120 75.921 1.00 21.04 205 VAL B N 1
ATOM 3790 C CA . VAL B 1 224 ? 6.418 46.612 74.617 1.00 20.29 205 VAL B CA 1
ATOM 3791 C C . VAL B 1 224 ? 5.683 47.719 73.903 1.00 22.58 205 VAL B C 1
ATOM 3792 O O . VAL B 1 224 ? 4.794 48.402 74.469 1.00 25.52 205 VAL B O 1
ATOM 3796 N N A GLU B 1 225 ? 6.056 47.894 72.640 0.50 22.86 206 GLU B N 1
ATOM 3797 N N B GLU B 1 225 ? 6.055 47.892 72.639 0.50 22.87 206 GLU B N 1
ATOM 3798 C CA A GLU B 1 225 ? 5.455 48.887 71.768 0.50 22.44 206 GLU B CA 1
ATOM 3799 C CA B GLU B 1 225 ? 5.455 48.886 71.767 0.50 22.45 206 GLU B CA 1
ATOM 3800 C C A GLU B 1 225 ? 4.409 48.234 70.861 0.50 22.62 206 GLU B C 1
ATOM 3801 C C B GLU B 1 225 ? 4.410 48.237 70.858 0.50 22.63 206 GLU B C 1
ATOM 3802 O O A GLU B 1 225 ? 3.266 48.678 70.783 0.50 23.62 206 GLU B O 1
ATOM 3803 O O B GLU B 1 225 ? 3.269 48.685 70.773 0.50 23.64 206 GLU B O 1
ATOM 3811 N N . THR B 1 226 ? 4.811 47.153 70.218 1.00 20.77 207 THR B N 1
ATOM 3812 C CA . THR B 1 226 ? 3.923 46.374 69.338 1.00 20.78 207 THR B CA 1
ATOM 3813 C C . THR B 1 226 ? 4.073 44.874 69.586 1.00 19.01 207 THR B C 1
ATOM 3814 O O . THR B 1 226 ? 5.131 44.388 70.075 1.00 20.54 207 THR B O 1
ATOM 3818 N N . ALA B 1 227 ? 3.006 44.147 69.268 1.00 20.35 208 ALA B N 1
ATOM 3819 C CA . ALA B 1 227 ? 2.933 42.680 69.519 1.00 16.36 208 ALA B CA 1
ATOM 3820 C C . ALA B 1 227 ? 2.067 41.950 68.538 1.00 18.59 208 ALA B C 1
ATOM 3821 O O . ALA B 1 227 ? 1.036 42.433 68.107 1.00 18.22 208 ALA B O 1
ATOM 3823 N N . GLU B 1 228 ? 2.552 40.796 68.136 1.00 18.40 209 GLU B N 1
ATOM 3824 C CA . GLU B 1 228 ? 1.828 39.871 67.265 1.00 16.29 209 GLU B CA 1
ATOM 3825 C C . GLU B 1 228 ? 1.705 38.554 68.001 1.00 17.97 209 GLU B C 1
ATOM 3826 O O . GLU B 1 228 ? 2.599 38.132 68.711 1.00 18.83 209 GLU B O 1
ATOM 3832 N N . VAL B 1 229 ? 0.524 37.975 67.855 1.00 18.43 210 VAL B N 1
ATOM 3833 C CA . VAL B 1 229 ? 0.211 36.610 68.273 1.00 14.91 210 VAL B CA 1
ATOM 3834 C C . VAL B 1 229 ? 0.296 35.695 67.077 1.00 13.57 210 VAL B C 1
ATOM 3835 O O . VAL B 1 229 ? 0.222 36.101 65.909 1.00 17.42 210 VAL B O 1
ATOM 3839 N N . GLY B 1 230 ? 0.505 34.427 67.373 1.00 15.19 211 GLY B N 1
ATOM 3840 C CA . GLY B 1 230 ? 0.629 33.437 66.314 1.00 17.04 211 GLY B CA 1
ATOM 3841 C C . GLY B 1 230 ? 0.889 32.026 66.782 1.00 16.69 211 GLY B C 1
ATOM 3842 O O . GLY B 1 230 ? 0.799 31.706 67.988 1.00 19.40 211 GLY B O 1
ATOM 3843 N N . LYS B 1 231 ? 1.267 31.195 65.818 1.00 18.24 212 LYS B N 1
ATOM 3844 C CA . LYS B 1 231 ? 1.616 29.783 66.028 1.00 18.23 212 LYS B CA 1
ATOM 3845 C C . LYS B 1 231 ? 3.113 29.521 66.162 1.00 18.86 212 LYS B C 1
ATOM 3846 O O . LYS B 1 231 ? 3.865 29.670 65.193 1.00 19.73 212 LYS B O 1
ATOM 3852 N N . GLY B 1 232 ? 3.488 29.115 67.373 1.00 17.39 213 GLY B N 1
ATOM 3853 C CA . GLY B 1 232 ? 4.894 28.841 67.722 1.00 17.87 213 GLY B CA 1
ATOM 3854 C C . GLY B 1 232 ? 5.233 27.359 67.717 1.00 15.00 213 GLY B C 1
ATOM 3855 O O . GLY B 1 232 ? 4.441 26.516 68.061 1.00 17.06 213 GLY B O 1
ATOM 3856 N N . SER B 1 233 ? 6.448 27.040 67.307 1.00 19.94 214 SER B N 1
ATOM 3857 C CA . SER B 1 233 ? 7.024 25.703 67.500 1.00 16.77 214 SER B CA 1
ATOM 3858 C C . SER B 1 233 ? 8.537 25.777 67.802 1.00 15.46 214 SER B C 1
ATOM 3859 O O . SER B 1 233 ? 9.218 26.745 67.542 1.00 14.66 214 SER B O 1
ATOM 3862 N N . LEU B 1 234 ? 8.998 24.739 68.434 1.00 14.82 215 LEU B N 1
ATOM 3863 C CA . LEU B 1 234 ? 10.461 24.573 68.738 1.00 13.73 215 LEU B CA 1
ATOM 3864 C C . LEU B 1 234 ? 10.837 23.118 68.723 1.00 13.88 215 LEU B C 1
ATOM 3865 O O . LEU B 1 234 ? 10.041 22.236 68.973 1.00 18.20 215 LEU B O 1
ATOM 3870 N N . LYS B 1 235 ? 12.099 22.875 68.465 1.00 15.47 216 LYS B N 1
ATOM 3871 C CA . LYS B 1 235 ? 12.633 21.523 68.405 1.00 12.07 216 LYS B CA 1
ATOM 3872 C C . LYS B 1 235 ? 14.084 21.554 68.884 1.00 14.91 216 LYS B C 1
ATOM 3873 O O . LYS B 1 235 ? 14.857 22.370 68.383 1.00 14.56 216 LYS B O 1
ATOM 3879 N N . TRP B 1 236 ? 14.370 20.686 69.862 1.00 14.83 217 TRP B N 1
ATOM 3880 C CA . TRP B 1 236 ? 15.718 20.365 70.417 1.00 14.74 217 TRP B CA 1
ATOM 3881 C C . TRP B 1 236 ? 16.341 19.220 69.638 1.00 14.75 217 TRP B C 1
ATOM 3882 O O . TRP B 1 236 ? 15.685 18.249 69.263 1.00 15.90 217 TRP B O 1
ATOM 3893 N N . THR B 1 237 ? 17.634 19.353 69.370 1.00 14.13 218 THR B N 1
ATOM 3894 C CA . THR B 1 237 ? 18.394 18.269 68.792 1.00 13.02 218 THR B CA 1
ATOM 3895 C C . THR B 1 237 ? 19.543 17.837 69.723 1.00 17.03 218 THR B C 1
ATOM 3896 O O . THR B 1 237 ? 20.379 18.647 70.157 1.00 16.31 218 THR B O 1
ATOM 3900 N N . GLU B 1 238 ? 19.485 16.573 70.107 1.00 15.40 219 GLU B N 1
ATOM 3901 C CA . GLU B 1 238 ? 20.438 15.989 71.024 1.00 17.24 219 GLU B CA 1
ATOM 3902 C C . GLU B 1 238 ? 21.837 16.030 70.466 1.00 15.42 219 GLU B C 1
ATOM 3903 O O . GLU B 1 238 ? 22.032 15.807 69.271 1.00 17.05 219 GLU B O 1
ATOM 3909 N N . LEU B 1 239 ? 22.775 16.337 71.356 1.00 16.32 220 LEU B N 1
ATOM 3910 C CA . LEU B 1 239 ? 24.187 16.498 70.985 1.00 12.96 220 LEU B CA 1
ATOM 3911 C C . LEU B 1 239 ? 25.059 15.499 71.709 1.00 16.39 220 LEU B C 1
ATOM 3912 O O . LEU B 1 239 ? 24.758 15.089 72.832 1.00 16.69 220 LEU B O 1
ATOM 3917 N N . THR B 1 240 ? 26.153 15.093 71.066 1.00 16.16 221 THR B N 1
ATOM 3918 C CA . THR B 1 240 ? 27.119 14.177 71.699 1.00 15.53 221 THR B CA 1
ATOM 3919 C C . THR B 1 240 ? 28.216 15.046 72.333 1.00 12.01 221 THR B C 1
ATOM 3920 O O . THR B 1 240 ? 28.327 16.228 72.028 1.00 15.35 221 THR B O 1
ATOM 3924 N N . PRO B 1 241 ? 29.062 14.478 73.171 1.00 14.65 222 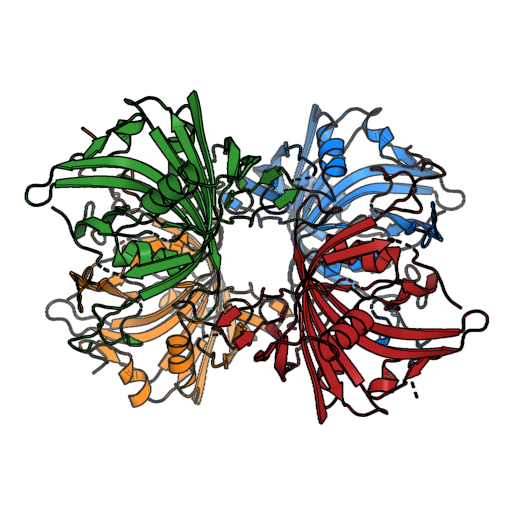PRO B N 1
ATOM 3925 C CA . PRO B 1 241 ? 30.115 15.234 73.833 1.00 14.99 222 PRO B CA 1
ATOM 3926 C C . PRO B 1 241 ? 31.120 15.818 72.852 1.00 15.23 222 PRO B C 1
ATOM 3927 O O . PRO B 1 241 ? 31.650 16.902 73.083 1.00 17.88 222 PRO B O 1
ATOM 3939 N N . GLN B 1 243 ? 30.345 16.919 69.892 1.00 14.40 224 GLN B N 1
ATOM 3940 C CA . GLN B 1 243 ? 29.617 18.071 69.301 1.00 14.05 224 GLN B CA 1
ATOM 3941 C C . GLN B 1 243 ? 29.577 19.301 70.226 1.00 12.93 224 GLN B C 1
ATOM 3942 O O . GLN B 1 243 ? 29.794 20.442 69.744 1.00 16.37 224 GLN B O 1
ATOM 3948 N N . SER B 1 244 ? 29.271 19.099 71.518 1.00 14.66 225 SER B N 1
ATOM 3949 C CA . SER B 1 244 ? 29.133 20.225 72.484 1.00 14.47 225 SER B CA 1
ATOM 3950 C C . SER B 1 244 ? 29.643 19.769 73.828 1.00 13.52 225 SER B C 1
ATOM 3951 O O . SER B 1 244 ? 28.896 19.326 74.695 1.00 15.61 225 SER B O 1
ATOM 3954 N N . PRO B 1 245 ? 30.962 19.772 73.972 1.00 15.32 226 PRO B N 1
ATOM 3955 C CA . PRO B 1 245 ? 31.559 19.054 75.071 1.00 14.74 226 PRO B CA 1
ATOM 3956 C C . PRO B 1 245 ? 31.150 19.622 76.436 1.00 11.23 226 PRO B C 1
ATOM 3957 O O . PRO B 1 245 ? 31.267 18.942 77.485 1.00 16.30 226 PRO B O 1
ATOM 3961 N N . ALA B 1 246 ? 30.795 20.899 76.457 1.00 15.82 227 ALA B N 1
ATOM 3962 C CA . ALA B 1 246 ? 30.616 21.596 77.741 1.00 16.27 227 ALA B CA 1
ATOM 3963 C C . ALA B 1 246 ? 29.173 21.793 78.047 1.00 17.18 227 ALA B C 1
ATOM 3964 O O . ALA B 1 246 ? 28.820 22.237 79.144 1.00 16.87 227 ALA B O 1
ATOM 3966 N N . GLN B 1 247 ? 28.352 21.408 77.091 1.00 16.04 228 GLN B N 1
ATOM 3967 C CA . GLN B 1 247 ? 26.908 21.751 77.163 1.00 14.60 228 GLN B CA 1
ATOM 3968 C C . GLN B 1 247 ? 25.973 20.610 76.777 1.00 17.21 228 GLN B C 1
ATOM 3969 O O . GLN B 1 247 ? 24.746 20.784 76.796 1.00 14.44 228 GLN B O 1
ATOM 3975 N N . TYR B 1 248 ? 26.516 19.483 76.330 1.00 15.37 229 TYR B N 1
ATOM 3976 C CA . TYR B 1 248 ? 25.651 18.451 75.708 1.00 16.10 229 TYR B CA 1
ATOM 3977 C C . TYR B 1 248 ? 24.556 17.982 76.643 1.00 15.38 229 TYR B C 1
ATOM 3978 O O . TYR B 1 248 ? 23.433 17.710 76.211 1.00 15.61 229 TYR B O 1
ATOM 3987 N N . TYR B 1 249 ? 24.930 17.888 77.894 1.00 16.55 230 TYR B N 1
ATOM 3988 C CA . TYR B 1 249 ? 24.057 17.315 78.942 1.00 15.87 230 TYR B CA 1
ATOM 3989 C C . TYR B 1 249 ? 22.946 18.317 79.267 1.00 13.37 230 TYR B C 1
ATOM 3990 O O . TYR B 1 249 ? 21.854 17.933 79.661 1.00 17.21 230 TYR B O 1
ATOM 3999 N N . ILE B 1 250 ? 23.202 19.609 79.034 1.00 13.59 231 ILE B N 1
ATOM 4000 C CA . ILE B 1 250 ? 22.202 20.649 79.234 1.00 14.59 231 ILE B CA 1
ATOM 4001 C C . ILE B 1 250 ? 21.157 20.523 78.144 1.00 14.56 231 ILE B C 1
ATOM 4002 O O . ILE B 1 250 ? 19.959 20.370 78.395 1.00 15.59 231 ILE B O 1
ATOM 4007 N N . VAL B 1 251 ? 21.647 20.494 76.906 1.00 13.86 232 VAL B N 1
ATOM 4008 C CA . VAL B 1 251 ? 20.793 20.383 75.731 1.00 15.38 232 VAL B CA 1
ATOM 4009 C C . VAL B 1 251 ? 19.949 19.126 75.870 1.00 16.02 232 VAL B C 1
ATOM 4010 O O . VAL B 1 251 ? 18.720 19.109 75.686 1.00 17.34 232 VAL B O 1
ATOM 4014 N N . ASN B 1 252 ? 20.612 18.027 76.210 1.00 14.37 233 ASN B N 1
ATOM 4015 C CA . ASN B 1 252 ? 19.915 16.710 76.264 1.00 16.49 233 ASN B CA 1
ATOM 4016 C C . ASN B 1 252 ? 18.879 16.566 77.409 1.00 14.31 233 ASN B C 1
ATOM 4017 O O . ASN B 1 252 ? 17.865 15.883 77.262 1.00 17.88 233 ASN B O 1
ATOM 4022 N N . SER B 1 253 ? 19.106 17.305 78.478 1.00 16.89 234 SER B N 1
ATOM 4023 C CA . SER B 1 253 ? 18.154 17.329 79.605 1.00 15.82 234 SER B CA 1
ATOM 4024 C C . SER B 1 253 ? 16.922 18.074 79.137 1.00 16.92 234 SER B C 1
ATOM 4025 O O . SER B 1 253 ? 15.787 17.648 79.319 1.00 18.74 234 SER B O 1
ATOM 4028 N N . LEU B 1 254 ? 17.157 19.172 78.454 1.00 17.74 235 LEU B N 1
ATOM 4029 C CA . LEU B 1 254 ? 16.070 19.960 77.917 1.00 16.50 235 LEU B CA 1
ATOM 4030 C C . LEU B 1 254 ? 15.258 19.172 76.911 1.00 18.14 235 LEU B C 1
ATOM 4031 O O . LEU B 1 254 ? 14.020 19.200 76.933 1.00 18.10 235 LEU B O 1
ATOM 4036 N N . ALA B 1 255 ? 15.963 18.492 76.001 1.00 14.94 236 ALA B N 1
ATOM 4037 C CA . ALA B 1 255 ? 15.323 17.687 74.927 1.00 16.78 236 ALA B CA 1
ATOM 4038 C C . ALA B 1 255 ? 14.386 16.616 75.530 1.00 17.78 236 ALA B C 1
ATOM 4039 O O . ALA B 1 255 ? 13.377 16.252 74.950 1.00 20.02 236 ALA B O 1
ATOM 4041 N N . SER B 1 256 ? 14.722 16.169 76.725 1.00 18.10 237 SER B N 1
ATOM 4042 C CA . SER B 1 256 ? 13.995 15.058 77.360 1.00 19.94 237 SER B CA 1
ATOM 4043 C C . SER B 1 256 ? 12.705 15.500 77.993 1.00 19.76 237 SER B C 1
ATOM 4044 O O . SER B 1 256 ? 11.921 14.664 78.449 1.00 19.65 237 SER B O 1
ATOM 4047 N N . LEU B 1 257 ? 12.487 16.811 78.033 1.00 18.48 238 LEU B N 1
ATOM 4048 C CA . LEU B 1 257 ? 11.241 17.396 78.639 1.00 16.07 238 LEU B CA 1
ATOM 4049 C C . LEU B 1 257 ? 10.193 17.383 77.481 1.00 19.63 238 LEU B C 1
ATOM 4050 O O . LEU B 1 257 ? 10.318 18.119 76.515 1.00 17.26 238 LEU B O 1
ATOM 4055 N N . PRO B 1 258 ? 9.147 16.518 77.545 1.00 15.90 239 PRO B N 1
ATOM 4056 C CA . PRO B 1 258 ? 8.171 16.455 76.414 1.00 18.04 239 PRO B CA 1
ATOM 4057 C C . PRO B 1 258 ? 7.444 17.765 76.145 1.00 18.32 239 PRO B C 1
ATOM 4058 O O . PRO B 1 258 ? 7.036 18.439 77.071 1.00 16.30 239 PRO B O 1
ATOM 4062 N N . ILE B 1 259 ? 7.379 18.137 74.870 1.00 17.40 240 ILE B N 1
ATOM 4063 C CA . ILE B 1 259 ? 6.675 19.321 74.424 1.00 16.02 240 ILE B CA 1
ATOM 4064 C C . ILE B 1 259 ? 5.282 18.829 74.139 1.00 16.49 240 ILE B C 1
ATOM 4065 O O . ILE B 1 259 ? 4.987 18.303 73.074 1.00 16.58 240 ILE B O 1
ATOM 4070 N N . LYS B 1 260 ? 4.446 18.894 75.151 1.00 16.14 241 LYS B N 1
ATOM 4071 C CA . LYS B 1 260 ? 3.090 18.393 74.988 1.00 18.67 241 LYS B CA 1
ATOM 4072 C C . LYS B 1 260 ? 2.316 19.297 74.055 1.00 18.14 241 LYS B C 1
ATOM 4073 O O . LYS B 1 260 ? 1.494 18.856 73.244 1.00 23.43 241 LYS B O 1
ATOM 4079 N N . ARG B 1 261 ? 2.610 20.581 74.160 1.00 18.66 242 ARG B N 1
ATOM 4080 C CA . ARG B 1 261 ? 1.931 21.629 73.386 1.00 19.61 242 ARG B CA 1
ATOM 4081 C C . ARG B 1 261 ? 2.570 22.955 73.710 1.00 19.68 242 ARG B C 1
ATOM 4082 O O . ARG B 1 261 ? 2.842 23.251 74.869 1.00 18.12 242 ARG B O 1
ATOM 4090 N N . VAL B 1 262 ? 2.802 23.727 72.670 1.00 16.28 243 VAL B N 1
ATOM 4091 C CA . VAL B 1 262 ? 3.168 25.121 72.834 1.00 17.81 243 VAL B CA 1
ATOM 4092 C C . VAL B 1 262 ? 1.866 25.878 73.156 1.00 17.76 243 VAL B C 1
ATOM 4093 O O . VAL B 1 262 ? 0.937 25.935 72.347 1.00 19.91 243 VAL B O 1
ATOM 4097 N N . THR B 1 263 ? 1.833 26.506 74.318 1.00 16.29 244 THR B N 1
ATOM 4098 C CA . THR B 1 263 ? 0.590 27.077 74.837 1.00 15.80 244 THR B CA 1
ATOM 4099 C C . THR B 1 263 ? 0.518 28.566 74.635 1.00 21.49 244 THR B C 1
ATOM 4100 O O . THR B 1 263 ? -0.534 29.175 74.771 1.00 21.65 244 THR B O 1
ATOM 4104 N N . GLN B 1 264 ? 1.687 29.151 74.391 1.00 17.58 245 GLN B N 1
ATOM 4105 C CA . GLN B 1 264 ? 1.822 30.598 74.202 1.00 19.37 245 GLN B CA 1
ATOM 4106 C C . GLN B 1 264 ? 2.878 30.869 73.162 1.00 16.41 245 GLN B C 1
ATOM 4107 O O . GLN B 1 264 ? 3.955 30.257 73.174 1.00 16.35 245 GLN B O 1
ATOM 4109 N N . ALA B 1 265 ? 2.549 31.813 72.292 1.00 15.35 246 ALA B N 1
ATOM 4110 C CA . ALA B 1 265 ? 3.497 32.300 71.273 1.00 14.00 246 ALA B CA 1
ATOM 4111 C C . ALA B 1 265 ? 3.216 33.740 70.854 1.00 17.51 246 ALA B C 1
ATOM 4112 O O . ALA B 1 265 ? 2.167 34.052 70.326 1.00 17.86 246 ALA B O 1
ATOM 4114 N N . VAL B 1 266 ? 4.147 34.628 71.174 1.00 16.19 247 VAL B N 1
ATOM 4115 C CA . VAL B 1 266 ? 4.005 36.030 70.787 1.00 16.76 247 VAL B CA 1
ATOM 4116 C C . VAL B 1 266 ? 5.320 36.613 70.349 1.00 16.70 247 VAL B C 1
ATOM 4117 O O . VAL B 1 266 ? 6.400 36.204 70.802 1.00 19.61 247 VAL B O 1
ATOM 4121 N N . LEU B 1 267 ? 5.204 37.603 69.476 1.00 14.72 248 LEU B N 1
ATOM 4122 C CA . LEU B 1 267 ? 6.390 38.333 69.030 1.00 14.73 248 LEU B CA 1
ATOM 4123 C C . LEU B 1 267 ? 6.212 39.810 69.327 1.00 18.03 248 LEU B C 1
ATOM 4124 O O . LEU B 1 267 ? 5.321 40.430 68.759 1.00 16.99 248 LEU B O 1
ATOM 4129 N N . VAL B 1 268 ? 7.076 40.323 70.187 1.00 14.97 249 VAL B N 1
ATOM 4130 C CA . VAL B 1 268 ? 7.043 41.709 70.677 1.00 18.47 249 VAL B CA 1
ATOM 4131 C C . VAL B 1 268 ? 8.275 42.518 70.284 1.00 17.16 249 VAL B C 1
ATOM 4132 O O . VAL B 1 268 ? 9.383 42.006 70.211 1.00 18.69 249 VAL B O 1
ATOM 4136 N N . GLU B 1 269 ? 8.048 43.807 70.071 1.00 17.43 250 GLU B N 1
ATOM 4137 C CA . GLU B 1 269 ? 9.130 44.800 69.958 1.00 16.44 250 GLU B CA 1
ATOM 4138 C C . GLU B 1 269 ? 8.912 45.936 70.895 1.00 19.08 250 GLU B C 1
ATOM 4139 O O . GLU B 1 269 ? 7.794 46.358 71.128 1.00 18.49 250 GLU B O 1
ATOM 4141 N N . GLY B 1 270 ? 10.015 46.453 71.384 1.00 15.34 251 GLY B N 1
ATOM 4142 C CA . GLY B 1 270 ? 10.045 47.645 72.229 1.00 15.83 251 GLY B CA 1
ATOM 4143 C C . GLY B 1 270 ? 11.455 48.006 72.622 1.00 16.92 251 GLY B C 1
ATOM 4144 O O . GLY B 1 270 ? 12.384 48.015 71.802 1.00 17.94 251 GLY B O 1
ATOM 4145 N N . ARG B 1 271 ? 11.561 48.289 73.900 1.00 17.70 252 ARG B N 1
ATOM 4146 C CA . ARG B 1 271 ? 12.788 48.729 74.550 1.00 18.45 252 ARG B CA 1
ATOM 4147 C C . ARG B 1 271 ? 12.776 48.315 76.019 1.00 18.97 252 ARG B C 1
ATOM 4148 O O . ARG B 1 271 ? 11.753 47.879 76.569 1.00 20.19 252 ARG B O 1
ATOM 4156 N N . ALA B 1 272 ? 13.945 48.395 76.635 1.00 16.74 253 ALA B N 1
ATOM 4157 C CA . ALA B 1 272 ? 14.050 48.071 78.056 1.00 17.53 253 ALA B CA 1
ATOM 4158 C C . ALA B 1 272 ? 14.869 49.131 78.739 1.00 19.43 253 ALA B C 1
ATOM 4159 O O . ALA B 1 272 ? 15.802 49.676 78.176 1.00 17.25 253 ALA B O 1
ATOM 4161 N N . ILE B 1 273 ? 14.440 49.417 79.963 1.00 16.23 254 ILE B N 1
ATOM 4162 C CA . ILE B 1 273 ? 15.130 50.289 80.915 1.00 19.09 254 ILE B CA 1
ATOM 4163 C C . ILE B 1 273 ? 15.232 49.557 82.228 1.00 18.01 254 ILE B C 1
ATOM 4164 O O . ILE B 1 273 ? 14.254 49.421 82.971 1.00 19.83 254 ILE B O 1
ATOM 4169 N N . LEU B 1 274 ? 16.426 49.037 82.496 1.00 16.12 255 LEU B N 1
ATOM 4170 C CA . LEU B 1 274 ? 16.617 48.147 83.633 1.00 16.39 255 LEU B CA 1
ATOM 4171 C C . LEU B 1 274 ? 17.518 48.773 84.691 1.00 19.00 255 LEU B C 1
ATOM 4172 O O . LEU B 1 274 ? 18.553 49.361 84.379 1.00 18.06 255 LEU B O 1
ATOM 4177 N N . ARG B 1 275 ? 17.076 48.632 85.933 1.00 17.89 256 ARG B N 1
ATOM 4178 C CA . ARG B 1 275 ? 17.825 49.040 87.135 1.00 18.31 256 ARG B CA 1
ATOM 4179 C C . ARG B 1 275 ? 18.765 47.958 87.565 1.00 18.49 256 ARG B C 1
ATOM 4180 O O . ARG B 1 275 ? 18.430 47.049 88.300 1.00 19.53 256 ARG B O 1
ATOM 4188 N N . ALA B 1 276 ? 19.991 48.083 87.098 1.00 19.51 257 ALA B N 1
ATOM 4189 C CA . ALA B 1 276 ? 20.974 47.007 87.302 1.00 22.57 257 ALA B CA 1
ATOM 4190 C C . ALA B 1 276 ? 21.332 46.744 88.772 1.00 22.92 257 ALA B C 1
ATOM 4191 O O . ALA B 1 276 ? 21.639 45.624 89.147 1.00 21.63 257 ALA B O 1
ATOM 4201 N N . GLY B 1 278 ? 19.528 46.969 91.200 1.00 22.28 259 GLY B N 1
ATOM 4202 C CA . GLY B 1 278 ? 18.279 46.483 91.833 1.00 22.36 259 GLY B CA 1
ATOM 4203 C C . GLY B 1 278 ? 18.226 44.970 92.061 1.00 20.13 259 GLY B C 1
ATOM 4204 O O . GLY B 1 278 ? 17.381 44.429 92.801 1.00 19.00 259 GLY B O 1
ATOM 4205 N N . ALA B 1 279 ? 19.169 44.268 91.434 1.00 22.06 260 ALA B N 1
ATOM 4206 C CA . ALA B 1 279 ? 19.371 42.871 91.742 1.00 18.06 260 ALA B CA 1
ATOM 4207 C C . ALA B 1 279 ? 19.834 42.736 93.196 1.00 18.54 260 ALA B C 1
ATOM 4208 O O . ALA B 1 279 ? 20.480 43.612 93.787 1.00 20.80 260 ALA B O 1
ATOM 4210 N N A ARG B 1 280 ? 19.406 41.633 93.780 0.50 18.55 261 ARG B N 1
ATOM 4211 N N B ARG B 1 280 ? 19.443 41.631 93.789 0.50 18.86 261 ARG B N 1
ATOM 4212 C CA A ARG B 1 280 ? 19.655 41.353 95.187 0.50 17.50 261 ARG B CA 1
ATOM 4213 C CA B ARG B 1 280 ? 19.808 41.365 95.165 0.50 18.10 261 ARG B CA 1
ATOM 4214 C C A ARG B 1 280 ? 19.679 39.869 95.489 0.50 15.68 261 ARG B C 1
ATOM 4215 C C B ARG B 1 280 ? 19.705 39.895 95.486 0.50 16.12 261 ARG B C 1
ATOM 4216 O O A ARG B 1 280 ? 19.021 39.065 94.840 0.50 17.81 261 ARG B O 1
ATOM 4217 O O B ARG B 1 280 ? 18.981 39.134 94.860 0.50 18.33 261 ARG B O 1
ATOM 4232 N N . VAL B 1 281 ? 20.507 39.509 96.454 1.00 18.52 262 VAL B N 1
ATOM 4233 C CA . VAL B 1 281 ? 20.488 38.147 96.970 1.00 17.57 262 VAL B CA 1
ATOM 4234 C C . VAL B 1 281 ? 19.216 37.935 97.781 1.00 22.48 262 VAL B C 1
ATOM 4235 O O . VAL B 1 281 ? 18.787 38.802 98.553 1.00 23.97 262 VAL B O 1
ATOM 4239 N N . ILE B 1 282 ? 18.641 36.768 97.588 1.00 18.94 263 ILE B N 1
ATOM 4240 C CA . ILE B 1 282 ? 17.396 36.338 98.257 1.00 19.93 263 ILE B CA 1
ATOM 4241 C C . ILE B 1 282 ? 17.655 35.063 99.038 1.00 19.48 263 ILE B C 1
ATOM 4242 O O . ILE B 1 282 ? 18.425 34.188 98.623 1.00 22.47 263 ILE B O 1
ATOM 4247 N N . GLU B 1 283 ? 17.057 34.973 100.225 1.00 22.26 264 GLU B N 1
ATOM 4248 C CA . GLU B 1 283 ? 17.291 33.812 101.062 1.00 23.01 264 GLU B CA 1
ATOM 4249 C C . GLU B 1 283 ? 16.107 33.397 101.933 1.00 23.27 264 GLU B C 1
ATOM 4250 O O . GLU B 1 283 ? 15.163 34.178 102.122 1.00 23.27 264 GLU B O 1
ATOM 4257 N N . GLN C 1 18 ? 7.532 20.963 95.587 1.00 33.12 -1 GLN C N 1
ATOM 4258 C CA . GLN C 1 18 ? 8.970 21.473 95.676 1.00 31.60 -1 GLN C CA 1
ATOM 4259 C C . GLN C 1 18 ? 10.055 20.801 94.805 1.00 29.53 -1 GLN C C 1
ATOM 4260 O O . GLN C 1 18 ? 10.015 19.635 94.462 1.00 28.54 -1 GLN C O 1
ATOM 4266 N N . GLY C 1 19 ? 11.029 21.632 94.478 1.00 26.40 0 GLY C N 1
ATOM 4267 C CA . GLY C 1 19 ? 12.087 21.287 93.540 1.00 25.62 0 GLY C CA 1
ATOM 4268 C C . GLY C 1 19 ? 12.827 20.093 94.072 1.00 20.98 0 GLY C C 1
ATOM 4269 O O . GLY C 1 19 ? 12.988 19.923 95.274 1.00 23.54 0 GLY C O 1
ATOM 4278 N N . PHE C 1 21 ? 16.068 19.190 92.819 1.00 22.36 2 PHE C N 1
ATOM 4279 C CA . PHE C 1 21 ? 17.513 19.223 92.652 1.00 20.95 2 PHE C CA 1
ATOM 4280 C C . PHE C 1 21 ? 18.263 19.563 93.929 1.00 18.25 2 PHE C C 1
ATOM 4281 O O . PHE C 1 21 ? 18.030 20.570 94.538 1.00 17.02 2 PHE C O 1
ATOM 4289 N N . ARG C 1 22 ? 19.239 18.712 94.235 1.00 23.19 3 ARG C N 1
ATOM 4290 C CA . ARG C 1 22 ? 20.247 18.919 95.298 1.00 25.17 3 ARG C CA 1
ATOM 4291 C C . ARG C 1 22 ? 21.654 18.488 94.835 1.00 23.13 3 ARG C C 1
ATOM 4292 O O . ARG C 1 22 ? 21.818 17.399 94.275 1.00 24.59 3 ARG C O 1
ATOM 4294 N N . PRO C 1 23 ? 22.668 19.358 95.046 1.00 23.93 4 PRO C N 1
ATOM 4295 C CA . PRO C 1 23 ? 24.044 19.016 94.701 1.00 24.49 4 PRO C CA 1
ATOM 4296 C C . PRO C 1 23 ? 24.460 17.806 95.479 1.00 25.54 4 PRO C C 1
ATOM 4297 O O . PRO C 1 23 ? 24.011 17.600 96.603 1.00 26.81 4 PRO C O 1
ATOM 4301 N N . GLN C 1 24 ? 25.306 17.011 94.861 1.00 23.22 5 GLN C N 1
ATOM 4302 C CA . GLN C 1 24 ? 25.915 15.840 95.507 1.00 26.08 5 GLN C CA 1
ATOM 4303 C C . GLN C 1 24 ? 27.236 16.212 96.176 1.00 27.23 5 GLN C C 1
ATOM 4304 O O . GLN C 1 24 ? 27.997 17.056 95.696 1.00 23.67 5 GLN C O 1
ATOM 4310 N N . ASP C 1 25 ? 27.486 15.519 97.274 1.00 30.40 6 ASP C N 1
ATOM 4311 C CA . ASP C 1 25 ? 28.596 15.809 98.190 1.00 31.38 6 ASP C CA 1
ATOM 4312 C C . ASP C 1 25 ? 30.025 15.876 97.657 1.00 31.29 6 ASP C C 1
ATOM 4313 O O . ASP C 1 25 ? 30.832 16.696 98.108 1.00 35.76 6 ASP C O 1
ATOM 4318 N N . ASP C 1 26 ? 30.369 14.955 96.800 1.00 29.71 7 ASP C N 1
ATOM 4319 C CA . ASP C 1 26 ? 31.771 14.848 96.369 1.00 29.25 7 ASP C CA 1
ATOM 4320 C C . ASP C 1 26 ? 31.845 15.235 94.902 1.00 24.37 7 ASP C C 1
ATOM 4321 O O . ASP C 1 26 ? 32.654 14.729 94.141 1.00 27.25 7 ASP C O 1
ATOM 4326 N N . PHE C 1 27 ? 30.971 16.141 94.507 1.00 22.92 8 PHE C N 1
ATOM 4327 C CA . PHE C 1 27 ? 30.953 16.603 93.097 1.00 20.61 8 PHE C CA 1
ATOM 4328 C C . PHE C 1 27 ? 31.440 18.024 92.904 1.00 20.65 8 PHE C C 1
ATOM 4329 O O . PHE C 1 27 ? 31.432 18.846 93.845 1.00 19.59 8 PHE C O 1
ATOM 4337 N N . THR C 1 28 ? 31.830 18.305 91.658 1.00 17.85 9 THR C N 1
ATOM 4338 C CA . THR C 1 28 ? 32.226 19.674 91.258 1.00 20.95 9 THR C CA 1
ATOM 4339 C C . THR C 1 28 ? 31.233 20.140 90.234 1.00 16.45 9 THR C C 1
ATOM 4340 O O . THR C 1 28 ? 30.714 19.350 89.483 1.00 19.59 9 THR C O 1
ATOM 4344 N N . TYR C 1 29 ? 31.006 21.434 90.240 1.00 19.32 10 TYR C N 1
ATOM 4345 C CA . TYR C 1 29 ? 30.053 22.104 89.346 1.00 16.90 10 TYR C CA 1
ATOM 4346 C C . TYR C 1 29 ? 30.478 23.470 88.884 1.00 19.08 10 TYR C C 1
ATOM 4347 O O . TYR C 1 29 ? 31.297 24.149 89.507 1.00 16.69 10 TYR C O 1
ATOM 4356 N N . LEU C 1 30 ? 29.845 23.871 87.782 1.00 14.38 11 LEU C N 1
ATOM 4357 C CA . LEU C 1 30 ? 29.779 25.275 87.403 1.00 15.42 11 LEU C CA 1
ATOM 4358 C C . LEU C 1 30 ? 28.316 25.639 87.107 1.00 13.44 11 LEU C C 1
ATOM 4359 O O . LEU C 1 30 ? 27.506 24.776 86.765 1.00 16.96 11 LEU C O 1
ATOM 4372 N N . PRO C 1 32 ? 25.157 26.470 84.964 1.00 14.44 13 PRO C N 1
ATOM 4373 C CA . PRO C 1 32 ? 24.011 26.040 85.817 1.00 17.90 13 PRO C CA 1
ATOM 4374 C C . PRO C 1 32 ? 24.181 24.722 86.575 1.00 16.73 13 PRO C C 1
ATOM 4375 O O . PRO C 1 32 ? 24.327 23.637 86.013 1.00 18.24 13 PRO C O 1
ATOM 4379 N N . VAL C 1 33 ? 24.178 24.830 87.876 1.00 18.03 14 VAL C N 1
ATOM 4380 C CA . VAL C 1 33 ? 24.503 23.652 88.717 1.00 17.65 14 VAL C CA 1
ATOM 4381 C C . VAL C 1 33 ? 23.470 22.508 88.579 1.00 18.63 14 VAL C C 1
ATOM 4382 O O . VAL C 1 33 ? 23.785 21.332 88.678 1.00 18.07 14 VAL C O 1
ATOM 4386 N N . HIS C 1 34 ? 22.229 22.911 88.354 1.00 16.66 15 HIS C N 1
ATOM 4387 C CA . HIS C 1 34 ? 21.092 21.997 88.356 1.00 16.49 15 HIS C CA 1
ATOM 4388 C C . HIS C 1 34 ? 21.033 21.052 87.167 1.00 19.21 15 HIS C C 1
ATOM 4389 O O . HIS C 1 34 ? 20.150 20.194 87.085 1.00 18.62 15 HIS C O 1
ATOM 4396 N N . PHE C 1 35 ? 21.942 21.234 86.223 1.00 18.35 16 PHE C N 1
ATOM 4397 C CA . PHE C 1 35 ? 22.028 20.273 85.130 1.00 21.05 16 PHE C CA 1
ATOM 4398 C C . PHE C 1 35 ? 23.075 19.216 85.371 1.00 26.97 16 PHE C C 1
ATOM 4399 O O . PHE C 1 35 ? 23.389 18.379 84.517 1.00 29.94 16 PHE C O 1
ATOM 4407 N N . GLY C 1 36 ? 23.604 19.284 86.578 1.00 28.80 17 GLY C N 1
ATOM 4408 C CA . GLY C 1 36 ? 24.450 18.224 87.082 1.00 27.82 17 GLY C CA 1
ATOM 4409 C C . GLY C 1 36 ? 25.887 18.608 86.977 1.00 25.32 17 GLY C C 1
ATOM 4410 O O . GLY C 1 36 ? 26.239 19.703 86.540 1.00 24.67 17 GLY C O 1
ATOM 4411 N N . GLY C 1 37 ? 26.717 17.719 87.449 1.00 26.67 18 GLY C N 1
ATOM 4412 C CA . GLY C 1 37 ? 28.169 17.997 87.513 1.00 24.72 18 GLY C CA 1
ATOM 4413 C C . GLY C 1 37 ? 28.988 16.731 87.477 1.00 23.01 18 GLY C C 1
ATOM 4414 O O . GLY C 1 37 ? 28.577 15.742 86.902 1.00 22.90 18 GLY C O 1
ATOM 4415 N N . GLY C 1 38 ? 30.121 16.728 88.146 1.00 23.16 19 GLY C N 1
ATOM 4416 C CA . GLY C 1 38 ? 30.941 15.523 88.084 1.00 24.05 19 GLY C CA 1
ATOM 4417 C C . GLY C 1 38 ? 31.700 15.189 89.324 1.00 24.48 19 GLY C C 1
ATOM 4418 O O . GLY C 1 38 ? 32.123 16.056 90.087 1.00 19.81 19 GLY C O 1
ATOM 4419 N N . LYS C 1 39 ? 31.929 13.900 89.461 1.00 24.07 20 LYS C N 1
ATOM 4420 C CA . LYS C 1 39 ? 32.636 13.389 90.630 1.00 26.17 20 LYS C CA 1
ATOM 4421 C C . LYS C 1 39 ? 34.034 14.014 90.733 1.00 24.60 20 LYS C C 1
ATOM 4422 O O . LYS C 1 39 ? 34.839 13.989 89.797 1.00 25.48 20 LYS C O 1
ATOM 4428 N N . PHE C 1 40 ? 34.317 14.549 91.903 1.00 22.77 21 PHE C N 1
ATOM 4429 C CA . PHE C 1 40 ? 35.669 15.079 92.173 1.00 23.34 21 PHE C CA 1
ATOM 4430 C C . PHE C 1 40 ? 36.731 13.994 92.031 1.00 24.00 21 PHE C C 1
ATOM 4431 O O . PHE C 1 40 ? 36.601 12.917 92.565 1.00 22.43 21 PHE C O 1
ATOM 4439 N N . ASP C 1 41 ? 37.797 14.337 91.323 1.00 23.20 22 ASP C N 1
ATOM 4440 C CA . ASP C 1 41 ? 38.985 13.465 91.169 1.00 22.14 22 ASP C CA 1
ATOM 4441 C C . ASP C 1 41 ? 40.223 14.329 91.307 1.00 20.72 22 ASP C C 1
ATOM 4442 O O . ASP C 1 41 ? 40.391 15.267 90.533 1.00 23.14 22 ASP C O 1
ATOM 4447 N N . PRO C 1 42 ? 41.058 14.053 92.318 1.00 21.89 23 PRO C N 1
ATOM 4448 C CA . PRO C 1 42 ? 42.251 14.866 92.614 1.00 22.34 23 PRO C CA 1
ATOM 4449 C C . PRO C 1 42 ? 43.259 14.851 91.470 1.00 21.71 23 PRO C C 1
ATOM 4450 O O . PRO C 1 42 ? 44.126 15.713 91.371 1.00 20.93 23 PRO C O 1
ATOM 4454 N N . GLU C 1 43 ? 43.079 13.862 90.621 1.00 19.55 24 GLU C N 1
ATOM 4455 C CA . GLU C 1 43 ? 43.940 13.613 89.473 1.00 23.43 24 GLU C CA 1
ATOM 4456 C C . GLU C 1 43 ? 43.247 13.938 88.134 1.00 23.57 24 GLU C C 1
ATOM 4457 O O . GLU C 1 43 ? 43.646 13.481 87.074 1.00 25.28 24 GLU C O 1
ATOM 4463 N N . THR C 1 44 ? 42.229 14.793 88.201 1.00 22.22 25 THR C N 1
ATOM 4464 C CA . THR C 1 44 ? 41.648 15.355 86.964 1.00 20.31 25 THR C CA 1
ATOM 4465 C C . THR C 1 44 ? 42.710 16.096 86.134 1.00 18.09 25 THR C C 1
ATOM 4466 O O . THR C 1 44 ? 43.466 16.922 86.633 1.00 21.65 25 THR C O 1
ATOM 4470 N N . LEU C 1 45 ? 42.752 15.758 84.859 1.00 21.07 26 LEU C N 1
ATOM 4471 C CA . LEU C 1 45 ? 43.757 16.288 83.938 1.00 18.29 26 LEU C CA 1
ATOM 4472 C C . LEU C 1 45 ? 43.195 17.135 82.773 1.00 15.76 26 LEU C C 1
ATOM 4473 O O . LEU C 1 45 ? 42.073 16.911 82.273 1.00 18.87 26 LEU C O 1
ATOM 4478 N N . VAL C 1 46 ? 44.002 18.108 82.380 1.00 15.19 27 VAL C N 1
ATOM 4479 C CA . VAL C 1 46 ? 43.809 18.778 81.082 1.00 13.70 27 VAL C CA 1
ATOM 4480 C C . VAL C 1 46 ? 44.972 18.317 80.261 1.00 17.52 27 VAL C C 1
ATOM 4481 O O . VAL C 1 46 ? 46.113 18.470 80.688 1.00 18.23 27 VAL C O 1
ATOM 4485 N N . THR C 1 47 ? 44.684 17.706 79.125 1.00 17.29 28 THR C N 1
ATOM 4486 C CA . THR C 1 47 ? 45.712 17.282 78.175 1.00 17.93 28 THR C CA 1
ATOM 4487 C C . THR C 1 47 ? 45.400 17.830 76.803 1.00 19.50 28 THR C C 1
ATOM 4488 O O . THR C 1 47 ? 44.254 17.847 76.345 1.00 21.90 28 THR C O 1
ATOM 4492 N N . GLN C 1 48 ? 46.454 18.293 76.160 1.00 18.29 29 GLN C N 1
ATOM 4493 C CA . GLN C 1 48 ? 46.302 18.924 74.869 1.00 15.32 29 GLN C CA 1
ATOM 4494 C C . GLN C 1 48 ? 47.658 19.093 74.149 1.00 15.58 29 GLN C C 1
ATOM 4495 O O . GLN C 1 48 ? 48.728 19.069 74.764 1.00 15.68 29 GLN C O 1
ATOM 4501 N N . LYS C 1 49 ? 47.572 19.191 72.843 1.00 15.93 30 LYS C N 1
ATOM 4502 C CA . LYS C 1 49 ? 48.737 19.533 72.045 1.00 11.55 30 LYS C CA 1
ATOM 4503 C C . LYS C 1 49 ? 48.771 21.046 72.119 1.00 14.65 30 LYS C C 1
ATOM 4504 O O . LYS C 1 49 ? 47.735 21.690 72.209 1.00 15.62 30 LYS C O 1
ATOM 4510 N N . ALA C 1 50 ? 49.977 21.618 72.118 1.00 11.51 31 ALA C N 1
ATOM 4511 C CA . ALA C 1 50 ? 50.165 23.049 72.259 1.00 14.81 31 ALA C CA 1
ATOM 4512 C C . ALA C 1 50 ? 51.245 23.569 71.298 1.00 16.24 31 ALA C C 1
ATOM 4513 O O . ALA C 1 50 ? 52.338 22.972 71.203 1.00 19.59 31 ALA C O 1
ATOM 4515 N N . THR C 1 51 ? 50.974 24.742 70.694 1.00 14.59 32 THR C N 1
ATOM 4516 C CA . THR C 1 51 ? 52.016 25.626 70.116 1.00 16.89 32 THR C CA 1
ATOM 4517 C C . THR C 1 51 ? 51.967 26.949 70.825 1.00 16.55 32 THR C C 1
ATOM 4518 O O . THR C 1 51 ? 50.898 27.447 71.136 1.00 15.29 32 THR C O 1
ATOM 4522 N N . ALA C 1 52 ? 53.134 27.493 71.121 1.00 12.76 33 ALA C N 1
ATOM 4523 C CA . ALA C 1 52 ? 53.237 28.810 71.700 1.00 14.58 33 ALA C CA 1
ATOM 4524 C C . ALA C 1 52 ? 54.299 29.675 71.011 1.00 14.98 33 ALA C C 1
ATOM 4525 O O . ALA C 1 52 ? 55.440 29.232 70.791 1.00 15.04 33 ALA C O 1
ATOM 4527 N N . LEU C 1 53 ? 53.903 30.917 70.709 1.00 13.51 34 LEU C N 1
ATOM 4528 C CA . LEU C 1 53 ? 54.825 32.017 70.320 1.00 12.74 34 LEU C CA 1
ATOM 4529 C C . LEU C 1 53 ? 54.896 32.923 71.539 1.00 14.20 34 LEU C C 1
ATOM 4530 O O . LEU C 1 53 ? 53.953 33.652 71.866 1.00 13.72 34 LEU C O 1
ATOM 4535 N N . SER C 1 54 ? 56.053 32.898 72.176 1.00 13.31 35 SER C N 1
ATOM 4536 C CA . SER C 1 54 ? 56.292 33.554 73.468 1.00 15.97 35 SER C CA 1
ATOM 4537 C C . SER C 1 54 ? 57.302 34.696 73.369 1.00 15.79 35 SER C C 1
ATOM 4538 O O . SER C 1 54 ? 58.458 34.483 73.014 1.00 20.26 35 SER C O 1
ATOM 4541 N N . LEU C 1 55 ? 56.849 35.880 73.740 1.00 17.78 36 LEU C N 1
ATOM 4542 C CA . LEU C 1 55 ? 57.636 37.106 73.714 1.00 14.31 36 LEU C CA 1
ATOM 4543 C C . LEU C 1 55 ? 57.698 37.686 75.117 1.00 17.00 36 LEU C C 1
ATOM 4544 O O . LEU C 1 55 ? 56.801 37.496 75.910 1.00 15.78 36 LEU C O 1
ATOM 4549 N N . SER C 1 56 ? 58.812 38.335 75.402 1.00 14.96 37 SER C N 1
ATOM 4550 C CA . SER C 1 56 ? 59.024 39.213 76.572 1.00 13.87 37 SER C CA 1
ATOM 4551 C C . SER C 1 56 ? 59.481 40.578 76.095 1.00 16.68 37 SER C C 1
ATOM 4552 O O . SER C 1 56 ? 60.238 40.701 75.142 1.00 14.19 37 SER C O 1
ATOM 4555 N N . PHE C 1 57 ? 58.991 41.608 76.738 1.00 16.05 38 PHE C N 1
ATOM 4556 C CA . PHE C 1 57 ? 59.508 42.958 76.457 1.00 16.65 38 PHE C CA 1
ATOM 4557 C C . PHE C 1 57 ? 59.736 43.732 77.746 1.00 15.29 38 PHE C C 1
ATOM 4558 O O . PHE C 1 57 ? 59.076 43.540 78.778 1.00 16.22 38 PHE C O 1
ATOM 4566 N N . GLU C 1 58 ? 60.757 44.547 77.652 1.00 15.64 39 GLU C N 1
ATOM 4567 C CA . GLU C 1 58 ? 61.113 45.437 78.726 1.00 14.05 39 GLU C CA 1
ATOM 4568 C C . GLU C 1 58 ? 60.308 46.717 78.612 1.00 15.58 39 GLU C C 1
ATOM 4569 O O . GLU C 1 58 ? 60.146 47.290 77.536 1.00 13.79 39 GLU C O 1
ATOM 4575 N N . THR C 1 59 ? 59.820 47.149 79.754 1.00 16.31 40 THR C N 1
ATOM 4576 C CA . THR C 1 59 ? 59.006 48.356 79.874 1.00 16.27 40 THR C CA 1
ATOM 4577 C C . THR C 1 59 ? 59.487 49.201 81.066 1.00 18.00 40 THR C C 1
ATOM 4578 O O . THR C 1 59 ? 60.630 49.032 81.546 1.00 18.36 40 THR C O 1
ATOM 4582 N N . GLU C 1 60 ? 58.658 50.153 81.449 1.00 18.45 41 GLU C N 1
ATOM 4583 C CA . GLU C 1 60 ? 58.904 51.034 82.605 1.00 18.32 41 GLU C CA 1
ATOM 4584 C C . GLU C 1 60 ? 58.318 50.449 83.857 1.00 18.93 41 GLU C C 1
ATOM 4585 O O . GLU C 1 60 ? 57.123 50.160 83.936 1.00 20.02 41 GLU C O 1
ATOM 4591 N N . ARG C 1 61 ? 59.165 50.265 84.860 1.00 16.13 42 ARG C N 1
ATOM 4592 C CA . ARG C 1 61 ? 58.741 49.637 86.104 1.00 16.08 42 ARG C CA 1
ATOM 4593 C C . ARG C 1 61 ? 57.600 50.328 86.777 1.00 17.03 42 ARG C C 1
ATOM 4594 O O . ARG C 1 61 ? 56.645 49.728 87.216 1.00 17.44 42 ARG C O 1
ATOM 4602 N N A ASP C 1 62 ? 57.720 51.630 86.896 0.70 20.13 43 ASP C N 1
ATOM 4603 N N B ASP C 1 62 ? 57.718 51.636 86.846 0.30 18.53 43 ASP C N 1
ATOM 4604 C CA A ASP C 1 62 ? 56.735 52.391 87.670 0.70 21.39 43 ASP C CA 1
ATOM 4605 C CA B ASP C 1 62 ? 56.788 52.437 87.625 0.30 18.96 43 ASP C CA 1
ATOM 4606 C C A ASP C 1 62 ? 55.359 52.234 87.028 0.70 20.93 43 ASP C C 1
ATOM 4607 C C B ASP C 1 62 ? 55.390 52.362 87.016 0.30 19.36 43 ASP C C 1
ATOM 4608 O O A ASP C 1 62 ? 54.351 52.020 87.707 0.70 19.58 43 ASP C O 1
ATOM 4609 O O B ASP C 1 62 ? 54.380 52.394 87.715 0.30 19.68 43 ASP C O 1
ATOM 4618 N N . LEU C 1 63 ? 55.350 52.234 85.699 1.00 18.25 44 LEU C N 1
ATOM 4619 C CA . LEU C 1 63 ? 54.080 52.245 84.982 1.00 19.67 44 LEU C CA 1
ATOM 4620 C C . LEU C 1 63 ? 53.424 50.877 85.099 1.00 20.60 44 LEU C C 1
ATOM 4621 O O . LEU C 1 63 ? 52.198 50.716 85.248 1.00 19.44 44 LEU C O 1
ATOM 4626 N N . LEU C 1 64 ? 54.261 49.870 85.067 1.00 17.42 45 LEU C N 1
ATOM 4627 C CA . LEU C 1 64 ? 53.749 48.497 85.141 1.00 15.57 45 LEU C CA 1
ATOM 4628 C C . LEU C 1 64 ? 53.285 48.168 86.570 1.00 18.42 45 LEU C C 1
ATOM 4629 O O . LEU C 1 64 ? 52.320 47.444 86.790 1.00 18.17 45 LEU C O 1
ATOM 4634 N N . GLU C 1 65 ? 53.946 48.771 87.561 1.00 17.22 46 GLU C N 1
ATOM 4635 C CA . GLU C 1 65 ? 53.554 48.545 88.965 1.00 17.44 46 GLU C CA 1
ATOM 4636 C C . GLU C 1 65 ? 52.134 48.989 89.303 1.00 18.10 46 GLU C C 1
ATOM 4637 O O . GLU C 1 65 ? 51.504 48.483 90.254 1.00 19.01 46 GLU C O 1
ATOM 4643 N N . ASN C 1 66 ? 51.663 49.935 88.507 1.00 16.30 47 ASN C N 1
ATOM 4644 C CA . ASN C 1 66 ? 50.299 50.490 88.662 1.00 17.28 47 ASN C CA 1
ATOM 4645 C C . ASN C 1 66 ? 49.198 49.401 88.487 1.00 20.56 47 ASN C C 1
ATOM 4646 O O . ASN C 1 66 ? 48.037 49.556 88.902 1.00 20.24 47 ASN C O 1
ATOM 4651 N N . TYR C 1 67 ? 49.596 48.325 87.847 1.00 16.35 48 TYR C N 1
ATOM 4652 C CA . TYR C 1 67 ? 48.667 47.221 87.442 1.00 17.38 48 TYR C CA 1
ATOM 4653 C C . TYR C 1 67 ? 48.897 45.950 88.242 1.00 18.12 48 TYR C C 1
ATOM 4654 O O . TYR C 1 67 ? 48.307 44.915 88.007 1.00 20.77 48 TYR C O 1
ATOM 4663 N N . ILE C 1 68 ? 49.809 46.031 89.193 1.00 17.78 49 ILE C N 1
ATOM 4664 C CA . ILE C 1 68 ? 50.167 44.858 90.030 1.00 18.15 49 ILE C CA 1
ATOM 4665 C C . ILE C 1 68 ? 49.638 45.056 91.468 1.00 15.83 49 ILE C C 1
ATOM 4666 O O . ILE C 1 68 ? 49.934 46.084 92.098 1.00 17.10 49 ILE C O 1
ATOM 4671 N N . PRO C 1 69 ? 48.887 44.086 92.001 1.00 16.84 50 PRO C N 1
ATOM 4672 C CA . PRO C 1 69 ? 48.221 44.365 93.263 1.00 16.27 50 PRO C CA 1
ATOM 4673 C C . PRO C 1 69 ? 49.189 44.388 94.414 1.00 17.47 50 PRO C C 1
ATOM 4674 O O . PRO C 1 69 ? 50.210 43.733 94.380 1.00 20.89 50 PRO C O 1
ATOM 4678 N N . GLU C 1 70 ? 48.823 45.149 95.421 1.00 21.10 51 GLU C N 1
ATOM 4679 C CA . GLU C 1 70 ? 49.526 45.094 96.698 1.00 24.12 51 GLU C CA 1
ATOM 4680 C C . GLU C 1 70 ? 49.569 43.624 97.112 1.00 23.78 51 GLU C C 1
ATOM 4681 O O . GLU C 1 70 ? 48.616 42.876 96.957 1.00 28.72 51 GLU C O 1
ATOM 4687 N N . GLY C 1 71 ? 50.695 43.199 97.618 1.00 25.88 52 GLY C N 1
ATOM 4688 C CA . GLY C 1 71 ? 50.837 41.802 98.020 1.00 22.98 52 GLY C CA 1
ATOM 4689 C C . GLY C 1 71 ? 51.818 41.065 97.163 1.00 20.28 52 GLY C C 1
ATOM 4690 O O . GLY C 1 71 ? 52.339 40.012 97.536 1.00 24.12 52 GLY C O 1
ATOM 4691 N N . PHE C 1 72 ? 52.020 41.655 95.994 1.00 17.42 53 PHE C N 1
ATOM 4692 C CA . PHE C 1 72 ? 53.017 41.168 95.025 1.00 19.73 53 PHE C CA 1
ATOM 4693 C C . PHE C 1 72 ? 54.078 42.200 94.836 1.00 16.91 53 PHE C C 1
ATOM 4694 O O . PHE C 1 72 ? 53.826 43.421 94.866 1.00 23.37 53 PHE C O 1
ATOM 4702 N N . GLU C 1 73 ? 55.281 41.676 94.608 1.00 15.83 54 GLU C N 1
ATOM 4703 C CA . GLU C 1 73 ? 56.439 42.446 94.163 1.00 14.64 54 GLU C CA 1
ATOM 4704 C C . GLU C 1 73 ? 56.718 42.119 92.704 1.00 14.75 54 GLU C C 1
ATOM 4705 O O . GLU C 1 73 ? 56.818 40.964 92.349 1.00 13.50 54 GLU C O 1
ATOM 4711 N N . LEU C 1 74 ? 56.847 43.174 91.912 1.00 16.01 55 LEU C N 1
ATOM 4712 C CA . LEU C 1 74 ? 57.244 43.107 90.502 1.00 12.08 55 LEU C CA 1
ATOM 4713 C C . LEU C 1 74 ? 58.752 42.836 90.538 1.00 17.02 55 LEU C C 1
ATOM 4714 O O . LEU C 1 74 ? 59.492 43.622 91.093 1.00 16.14 55 LEU C O 1
ATOM 4719 N N . LEU C 1 75 ? 59.135 41.691 90.005 1.00 15.00 56 LEU C N 1
ATOM 4720 C CA . LEU C 1 75 ? 60.551 41.219 90.013 1.00 14.54 56 LEU C CA 1
ATOM 4721 C C . LEU C 1 75 ? 61.417 41.765 88.898 1.00 18.19 56 LEU C C 1
ATOM 4722 O O . LEU C 1 75 ? 62.642 41.679 88.959 1.00 16.74 56 LEU C O 1
ATOM 4727 N N . ALA C 1 76 ? 60.761 42.326 87.891 1.00 17.49 57 ALA C N 1
ATOM 4728 C CA . ALA C 1 76 ? 61.425 42.786 86.664 1.00 16.25 57 ALA C CA 1
ATOM 4729 C C . ALA C 1 76 ? 60.510 43.698 85.822 1.00 16.24 57 ALA C C 1
ATOM 4730 O O . ALA C 1 76 ? 59.291 43.503 85.891 1.00 16.23 57 ALA C O 1
ATOM 4732 N N . PRO C 1 77 ? 61.071 44.703 85.105 1.00 16.54 58 PRO C N 1
ATOM 4733 C CA . PRO C 1 77 ? 60.259 45.597 84.316 1.00 16.72 58 PRO C CA 1
ATOM 4734 C C . PRO C 1 77 ? 59.989 44.953 82.993 1.00 17.63 58 PRO C C 1
ATOM 4735 O O . PRO C 1 77 ? 60.458 45.373 81.965 1.00 15.17 58 PRO C O 1
ATOM 4739 N N . GLU C 1 78 ? 59.173 43.925 83.095 1.00 16.87 59 GLU C N 1
ATOM 4740 C CA . GLU C 1 78 ? 58.911 43.041 81.980 1.00 18.48 59 GLU C CA 1
ATOM 4741 C C . GLU C 1 78 ? 57.462 42.641 81.850 1.00 16.36 59 GLU C C 1
ATOM 4742 O O . GLU C 1 78 ? 56.812 42.289 82.842 1.00 15.25 59 GLU C O 1
ATOM 4748 N N . VAL C 1 79 ? 56.978 42.647 80.615 1.00 15.21 60 VAL C N 1
ATOM 4749 C CA . VAL C 1 79 ? 55.683 42.033 80.283 1.00 14.90 60 VAL C CA 1
ATOM 4750 C C . VAL C 1 79 ? 55.948 40.854 79.347 1.00 15.22 60 VAL C C 1
ATOM 4751 O O . VAL C 1 79 ? 56.740 40.935 78.395 1.00 15.47 60 VAL C O 1
ATOM 4755 N N . GLN C 1 80 ? 55.308 39.771 79.692 1.00 14.69 61 GLN C N 1
ATOM 4756 C CA . GLN C 1 80 ? 55.306 38.531 78.908 1.00 13.17 61 GLN C CA 1
ATOM 4757 C C . GLN C 1 80 ? 54.022 38.467 78.070 1.00 13.44 61 GLN C C 1
ATOM 4758 O O . GLN C 1 80 ? 52.942 38.528 78.619 1.00 13.05 61 GLN C O 1
ATOM 4764 N N . VAL C 1 81 ? 54.155 38.327 76.757 1.00 13.45 62 VAL C N 1
ATOM 4765 C CA . VAL C 1 81 ? 52.953 38.186 75.887 1.00 11.21 62 VAL C CA 1
ATOM 4766 C C . VAL C 1 81 ? 53.148 36.921 75.051 1.00 14.19 62 VAL C C 1
ATOM 4767 O O . VAL C 1 81 ? 54.132 36.815 74.295 1.00 15.64 62 VAL C O 1
ATOM 4771 N N . ALA C 1 82 ? 52.191 35.998 75.141 1.00 14.67 63 ALA C N 1
ATOM 4772 C CA . ALA C 1 82 ? 52.274 34.726 74.381 1.00 14.12 63 ALA C CA 1
ATOM 4773 C C . ALA C 1 82 ? 50.970 34.358 73.712 1.00 15.22 63 ALA C C 1
ATOM 4774 O O . ALA C 1 82 ? 49.938 34.327 74.332 1.00 17.29 63 ALA C O 1
ATOM 4776 N N . PHE C 1 83 ? 51.079 34.111 72.424 1.00 13.43 64 PHE C N 1
ATOM 4777 C CA . PHE C 1 83 ? 50.067 33.331 71.679 1.00 13.80 64 PHE C CA 1
ATOM 4778 C C . PHE C 1 83 ? 50.218 31.829 71.955 1.00 11.20 64 PHE C C 1
ATOM 4779 O O . PHE C 1 83 ? 51.321 31.263 71.926 1.00 15.23 64 PHE C O 1
ATOM 4787 N N . ASN C 1 84 ? 49.098 31.179 72.275 1.00 11.89 65 ASN C N 1
ATOM 4788 C CA . ASN C 1 84 ? 49.039 29.709 72.366 1.00 9.49 65 ASN C CA 1
ATOM 4789 C C . ASN C 1 84 ? 47.859 29.178 71.585 1.00 14.47 65 ASN C C 1
ATOM 4790 O O . ASN C 1 84 ? 46.787 29.766 71.594 1.00 13.84 65 ASN C O 1
ATOM 4795 N N . LYS C 1 85 ? 48.084 28.051 70.944 1.00 11.10 66 LYS C N 1
ATOM 4796 C CA . LYS C 1 85 ? 47.041 27.284 70.259 1.00 13.60 66 LYS C CA 1
ATOM 4797 C C . LYS C 1 85 ? 47.020 25.899 70.836 1.00 10.89 66 LYS C C 1
ATOM 4798 O O . LYS C 1 85 ? 48.008 25.167 70.816 1.00 18.18 66 LYS C O 1
ATOM 4804 N N . PHE C 1 86 ? 45.856 25.532 71.343 1.00 13.25 67 PHE C N 1
ATOM 4805 C CA . PHE C 1 86 ? 45.655 24.238 71.977 1.00 10.60 67 PHE C CA 1
ATOM 4806 C C . PHE C 1 86 ? 44.741 23.404 71.102 1.00 17.14 67 PHE C C 1
ATOM 4807 O O . PHE C 1 86 ? 43.662 23.847 70.669 1.00 12.50 67 PHE C O 1
ATOM 4815 N N . THR C 1 87 ? 45.168 22.198 70.815 1.00 12.88 68 THR C N 1
ATOM 4816 C CA . THR C 1 87 ? 44.372 21.279 69.964 1.00 16.22 68 THR C CA 1
ATOM 4817 C C . THR C 1 87 ? 44.273 19.900 70.613 1.00 13.92 68 THR C C 1
ATOM 4818 O O . THR C 1 87 ? 44.921 19.611 71.632 1.00 16.63 68 THR C O 1
ATOM 4822 N N . GLU C 1 88 ? 43.355 19.102 70.070 1.00 17.11 69 GLU C N 1
ATOM 4823 C CA . GLU C 1 88 ? 43.002 17.783 70.619 1.00 16.63 69 GLU C CA 1
ATOM 4824 C C . GLU C 1 88 ? 42.712 17.755 72.132 1.00 15.61 69 GLU C C 1
ATOM 4825 O O . GLU C 1 88 ? 43.110 16.832 72.869 1.00 16.64 69 GLU C O 1
ATOM 4831 N N . ILE C 1 89 ? 42.010 18.772 72.597 1.00 14.26 70 ILE C N 1
ATOM 4832 C CA . ILE C 1 89 ? 41.818 19.046 74.041 1.00 14.52 70 ILE C CA 1
ATOM 4833 C C . ILE C 1 89 ? 40.889 18.050 74.694 1.00 16.75 70 ILE C C 1
ATOM 4834 O O . ILE C 1 89 ? 39.729 17.950 74.332 1.00 17.88 70 ILE C O 1
ATOM 4839 N N . ASN C 1 90 ? 41.390 17.308 75.681 1.00 15.07 71 ASN C N 1
ATOM 4840 C CA . ASN C 1 90 ? 40.604 16.233 76.269 1.00 14.68 71 ASN C CA 1
ATOM 4841 C C . ASN C 1 90 ? 39.243 16.699 76.816 1.00 14.51 71 ASN C C 1
ATOM 4842 O O . ASN C 1 90 ? 38.201 16.152 76.485 1.00 18.36 71 ASN C O 1
ATOM 4847 N N . TRP C 1 91 ? 39.282 17.748 77.622 1.00 14.66 72 TRP C N 1
ATOM 4848 C CA . TRP C 1 91 ? 38.079 18.244 78.326 1.00 14.40 72 TRP C CA 1
ATOM 4849 C C . TRP C 1 91 ? 37.070 18.914 77.400 1.00 15.85 72 TRP C C 1
ATOM 4850 O O . TRP C 1 91 ? 35.870 19.107 77.745 1.00 16.15 72 TRP C O 1
ATOM 4861 N N . LEU C 1 92 ? 37.529 19.226 76.206 1.00 16.32 73 LEU C N 1
ATOM 4862 C CA . LEU C 1 92 ? 36.655 19.763 75.137 1.00 16.86 73 LEU C CA 1
ATOM 4863 C C . LEU C 1 92 ? 36.371 18.678 74.103 1.00 14.02 73 LEU C C 1
ATOM 4864 O O . LEU C 1 92 ? 36.007 18.928 72.952 1.00 12.76 73 LEU C O 1
ATOM 4869 N N . HIS C 1 93 ? 36.552 17.449 74.533 1.00 14.01 74 HIS C N 1
ATOM 4870 C CA . HIS C 1 93 ? 36.339 16.265 73.690 1.00 18.07 74 HIS C CA 1
ATOM 4871 C C . HIS C 1 93 ? 36.819 16.451 72.241 1.00 15.72 74 HIS C C 1
ATOM 4872 O O . HIS C 1 93 ? 36.124 16.164 71.256 1.00 16.28 74 HIS C O 1
ATOM 4879 N N . GLY C 1 94 ? 38.043 16.941 72.116 1.00 14.67 75 GLY C N 1
ATOM 4880 C CA . GLY C 1 94 ? 38.697 16.977 70.832 1.00 15.69 75 GLY C CA 1
ATOM 4881 C C . GLY C 1 94 ? 38.729 18.310 70.126 1.00 13.47 75 GLY C C 1
ATOM 4882 O O . GLY C 1 94 ? 39.380 18.431 69.075 1.00 14.75 75 GLY C O 1
ATOM 4883 N N . GLY C 1 95 ? 38.146 19.335 70.730 1.00 15.46 76 GLY C N 1
ATOM 4884 C CA . GLY C 1 95 ? 38.171 20.688 70.105 1.00 14.97 76 GLY C CA 1
ATOM 4885 C C . GLY C 1 95 ? 39.489 21.427 70.380 1.00 12.64 76 GLY C C 1
ATOM 4886 O O . GLY C 1 95 ? 40.463 20.890 70.930 1.00 14.66 76 GLY C O 1
ATOM 4887 N N . GLN C 1 96 ? 39.437 22.716 70.057 1.00 16.53 77 GLN C N 1
ATOM 4888 C CA . GLN C 1 96 ? 40.623 23.570 70.083 1.00 12.22 77 GLN C CA 1
ATOM 4889 C C . GLN C 1 96 ? 40.262 24.995 70.400 1.00 12.62 77 GLN C C 1
ATOM 4890 O O . GLN C 1 96 ? 39.068 25.392 70.283 1.00 13.24 77 GLN C O 1
ATOM 4896 N N . TYR C 1 97 ? 41.268 25.744 70.819 1.00 10.21 78 TYR C N 1
ATOM 4897 C CA . TYR C 1 97 ? 41.126 27.199 70.926 1.00 15.45 78 TYR C CA 1
ATOM 4898 C C . TYR C 1 97 ? 42.447 27.881 70.957 1.00 10.68 78 TYR C C 1
ATOM 4899 O O . TYR C 1 97 ? 43.454 27.243 71.172 1.00 15.04 78 TYR C O 1
ATOM 4908 N N . ASN C 1 98 ? 42.428 29.185 70.714 1.00 12.60 79 ASN C N 1
ATOM 4909 C CA . ASN C 1 98 ? 43.597 30.052 70.892 1.00 11.05 79 ASN C CA 1
ATOM 4910 C C . ASN C 1 98 ? 43.477 31.034 72.042 1.00 12.44 79 ASN C C 1
ATOM 4911 O O . ASN C 1 98 ? 42.395 31.353 72.517 1.00 11.34 79 ASN C O 1
ATOM 4916 N N . LEU C 1 99 ? 44.636 31.463 72.531 1.00 14.14 80 LEU C N 1
ATOM 4917 C CA . LEU C 1 99 ? 44.746 32.422 73.615 1.00 13.90 80 LEU C CA 1
ATOM 4918 C C . LEU C 1 99 ? 45.954 33.326 73.474 1.00 13.39 80 LEU C C 1
ATOM 4919 O O . LEU C 1 99 ? 46.960 33.021 72.744 1.00 14.43 80 LEU C O 1
ATOM 4924 N N . ILE C 1 100 ? 45.799 34.508 74.059 1.00 13.00 81 ILE C N 1
ATOM 4925 C CA . ILE C 1 100 ? 46.878 35.460 74.200 1.00 12.29 81 ILE C CA 1
ATOM 4926 C C . ILE C 1 100 ? 47.019 35.683 75.705 1.00 15.01 81 ILE C C 1
ATOM 4927 O O . ILE C 1 100 ? 46.105 36.144 76.378 1.00 15.11 81 ILE C O 1
ATOM 4932 N N . ASN C 1 101 ? 48.170 35.314 76.211 1.00 14.03 82 ASN C N 1
ATOM 4933 C CA . ASN C 1 101 ? 48.511 35.446 77.631 1.00 14.75 82 ASN C CA 1
ATOM 4934 C C . ASN C 1 101 ? 49.351 36.692 77.890 1.00 15.93 82 ASN C C 1
ATOM 4935 O O . ASN C 1 101 ? 50.317 36.943 77.175 1.00 17.18 82 ASN C O 1
ATOM 4940 N N . VAL C 1 102 ? 48.961 37.515 78.852 1.00 13.41 83 VAL C N 1
ATOM 4941 C CA . VAL C 1 102 ? 49.752 38.697 79.206 1.00 14.10 83 VAL C CA 1
ATOM 4942 C C . VAL C 1 102 ? 50.004 38.653 80.711 1.00 11.53 83 VAL C C 1
ATOM 4943 O O . VAL C 1 102 ? 49.059 38.621 81.516 1.00 13.28 83 VAL C O 1
ATOM 4947 N N . ALA C 1 103 ? 51.286 38.565 81.090 1.00 13.51 84 ALA C N 1
ATOM 4948 C CA . ALA C 1 103 ? 51.639 38.427 82.494 1.00 16.05 84 ALA C CA 1
ATOM 4949 C C . ALA C 1 103 ? 52.944 39.210 82.842 1.00 14.61 84 ALA C C 1
ATOM 4950 O O . ALA C 1 103 ? 53.650 39.683 81.949 1.00 14.58 84 ALA C O 1
ATOM 4952 N N . ALA C 1 104 ? 53.184 39.365 84.131 1.00 16.54 85 ALA C N 1
ATOM 4953 C CA . ALA C 1 104 ? 54.410 40.009 84.663 1.00 13.34 85 ALA C CA 1
ATOM 4954 C C . ALA C 1 104 ? 55.014 39.142 85.767 1.00 11.91 85 ALA C C 1
ATOM 4955 O O . ALA C 1 104 ? 54.316 38.545 86.558 1.00 14.65 85 ALA C O 1
ATOM 4957 N N . PRO C 1 105 ? 56.357 39.093 85.840 1.00 14.78 86 PRO C N 1
ATOM 4958 C CA . PRO C 1 105 ? 56.977 38.217 86.811 1.00 14.92 86 PRO C CA 1
ATOM 4959 C C . PRO C 1 105 ? 56.982 38.843 88.202 1.00 11.92 86 PRO C C 1
ATOM 4960 O O . PRO C 1 105 ? 57.371 40.005 88.360 1.00 14.77 86 PRO C O 1
ATOM 4964 N N . VAL C 1 106 ? 56.471 38.064 89.141 1.00 14.52 87 VAL C N 1
ATOM 4965 C CA . VAL C 1 106 ? 56.228 38.520 90.497 1.00 14.18 87 VAL C CA 1
ATOM 4966 C C . VAL C 1 106 ? 56.646 37.528 91.580 1.00 14.81 87 VAL C C 1
ATOM 4967 O O . VAL C 1 106 ? 56.833 36.340 91.387 1.00 14.62 87 VAL C O 1
ATOM 4971 N N . ARG C 1 107 ? 56.763 38.104 92.767 1.00 15.84 88 ARG C N 1
ATOM 4972 C CA . ARG C 1 107 ? 56.820 37.340 94.011 1.00 16.55 88 ARG C CA 1
ATOM 4973 C C . ARG C 1 107 ? 55.613 37.724 94.850 1.00 15.47 88 ARG C C 1
ATOM 4974 O O . ARG C 1 107 ? 55.289 38.912 95.019 1.00 20.40 88 ARG C O 1
ATOM 4982 N N . PHE C 1 108 ? 54.972 36.693 95.349 1.00 15.92 89 PHE C N 1
ATOM 4983 C CA . PHE C 1 108 ? 53.826 36.776 96.321 1.00 15.05 89 PHE C CA 1
ATOM 4984 C C . PHE C 1 108 ? 54.306 36.697 97.772 1.00 17.41 89 PHE C C 1
ATOM 4985 O O . PHE C 1 108 ? 54.868 35.701 98.206 1.00 19.85 89 PHE C O 1
ATOM 4993 N N . HIS C 1 109 ? 54.037 37.785 98.481 1.00 21.44 90 HIS C N 1
ATOM 4994 C CA . HIS C 1 109 ? 54.408 37.917 99.905 1.00 20.95 90 HIS C CA 1
ATOM 4995 C C . HIS C 1 109 ? 53.126 37.761 100.741 1.00 21.12 90 HIS C C 1
ATOM 4996 O O . HIS C 1 109 ? 52.506 38.729 101.206 1.00 24.84 90 HIS C O 1
ATOM 5003 N N . GLY C 1 110 ? 52.734 36.519 100.865 1.00 19.81 91 GLY C N 1
ATOM 5004 C CA . GLY C 1 110 ? 51.563 36.153 101.624 1.00 21.17 91 GLY C CA 1
ATOM 5005 C C . GLY C 1 110 ? 51.876 36.051 103.088 1.00 23.08 91 GLY C C 1
ATOM 5006 O O . GLY C 1 110 ? 53.047 36.116 103.501 1.00 25.01 91 GLY C O 1
ATOM 5007 N N . LYS C 1 111 ? 50.818 35.873 103.863 1.00 23.55 92 LYS C N 1
ATOM 5008 C CA . LYS C 1 111 ? 50.971 35.604 105.290 1.00 27.54 92 LYS C CA 1
ATOM 5009 C C . LYS C 1 111 ? 51.205 34.136 105.519 1.00 27.01 92 LYS C C 1
ATOM 5010 O O . LYS C 1 111 ? 51.666 33.729 106.579 1.00 30.93 92 LYS C O 1
ATOM 5014 N N . LYS C 1 112 ? 50.905 33.343 104.504 1.00 25.59 93 LYS C N 1
ATOM 5015 C CA . LYS C 1 112 ? 51.078 31.864 104.587 1.00 25.95 93 LYS C CA 1
ATOM 5016 C C . LYS C 1 112 ? 51.937 31.305 103.473 1.00 27.13 93 LYS C C 1
ATOM 5017 O O . LYS C 1 112 ? 52.784 30.432 103.675 1.00 30.77 93 LYS C O 1
ATOM 5023 N N . ASP C 1 113 ? 51.745 31.860 102.293 1.00 23.86 94 ASP C N 1
ATOM 5024 C CA . ASP C 1 113 ? 52.459 31.428 101.102 1.00 22.05 94 ASP C CA 1
ATOM 5025 C C . ASP C 1 113 ? 53.405 32.503 100.613 1.00 20.68 94 ASP C C 1
ATOM 5026 O O . ASP C 1 113 ? 53.069 33.682 100.532 1.00 20.81 94 ASP C O 1
ATOM 5031 N N . GLU C 1 114 ? 54.632 32.088 100.346 1.00 23.13 95 GLU C N 1
ATOM 5032 C CA . GLU C 1 114 ? 55.542 32.910 99.528 1.00 25.76 95 GLU C CA 1
ATOM 5033 C C . GLU C 1 114 ? 56.080 32.069 98.381 1.00 25.21 95 GLU C C 1
ATOM 5034 O O . GLU C 1 114 ? 56.474 30.923 98.548 1.00 24.04 95 GLU C O 1
ATOM 5040 N N . LEU C 1 115 ? 56.054 32.682 97.209 1.00 20.07 96 LEU C N 1
ATOM 5041 C CA . LEU C 1 115 ? 56.435 32.005 95.975 1.00 18.75 96 LEU C CA 1
ATOM 5042 C C . LEU C 1 115 ? 56.480 32.981 94.831 1.00 15.54 96 LEU C C 1
ATOM 5043 O O . LEU C 1 115 ? 55.907 34.076 94.936 1.00 17.85 96 LEU C O 1
ATOM 5048 N N . ASP C 1 116 ? 57.240 32.602 93.817 1.00 18.80 97 ASP C N 1
ATOM 5049 C CA . ASP C 1 116 ? 57.391 33.363 92.597 1.00 14.90 97 ASP C CA 1
ATOM 5050 C C . ASP C 1 116 ? 56.555 32.752 91.438 1.00 19.13 97 ASP C C 1
ATOM 5051 O O . ASP C 1 116 ? 56.425 31.556 91.305 1.00 17.84 97 ASP C O 1
ATOM 5056 N N . GLY C 1 117 ? 55.996 33.636 90.624 1.00 17.73 98 GLY C N 1
ATOM 5057 C CA . GLY C 1 117 ? 55.238 33.209 89.422 1.00 17.63 98 GLY C CA 1
ATOM 5058 C C . GLY C 1 117 ? 54.987 34.336 88.456 1.00 17.17 98 GLY C C 1
ATOM 5059 O O . GLY C 1 117 ? 55.694 35.344 88.450 1.00 19.70 98 GLY C O 1
ATOM 5060 N N . ALA C 1 118 ? 54.012 34.103 87.574 1.00 17.42 99 ALA C N 1
ATOM 5061 C CA . ALA C 1 118 ? 53.618 35.083 86.615 1.00 15.78 99 ALA C CA 1
ATOM 5062 C C . ALA C 1 118 ? 52.256 35.578 87.055 1.00 11.82 99 ALA C C 1
ATOM 5063 O O . ALA C 1 118 ? 51.298 34.822 87.096 1.00 16.46 99 ALA C O 1
ATOM 5065 N N . TYR C 1 119 ? 52.197 36.859 87.409 1.00 15.22 100 TYR C N 1
ATOM 5066 C CA . TYR C 1 119 ? 50.919 37.531 87.705 1.00 11.80 100 TYR C CA 1
ATOM 5067 C C . TYR C 1 119 ? 50.168 37.751 86.386 1.00 16.20 100 TYR C C 1
ATOM 5068 O O . TYR C 1 119 ? 50.616 38.491 85.515 1.00 14.88 100 TYR C O 1
ATOM 5077 N N . THR C 1 120 ? 48.993 37.114 86.251 1.00 15.21 101 THR C N 1
ATOM 5078 C CA . THR C 1 120 ? 48.188 37.257 85.002 1.00 17.12 101 THR C CA 1
ATOM 5079 C C . THR C 1 120 ? 47.473 38.594 84.893 1.00 16.65 101 THR C C 1
ATOM 5080 O O . THR C 1 120 ? 46.581 38.880 85.697 1.00 13.53 101 THR C O 1
ATOM 5084 N N . LEU C 1 121 ? 47.824 39.364 83.867 1.00 12.96 102 LEU C N 1
ATOM 5085 C CA . LEU C 1 121 ? 47.230 40.696 83.638 1.00 13.91 102 LEU C CA 1
ATOM 5086 C C . LEU C 1 121 ? 45.897 40.576 82.922 1.00 14.46 102 LEU C C 1
ATOM 5087 O O . LEU C 1 121 ? 44.930 41.203 83.284 1.00 14.88 102 LEU C O 1
ATOM 5092 N N . VAL C 1 122 ? 45.918 39.786 81.872 1.00 15.50 103 VAL C N 1
ATOM 5093 C CA . VAL C 1 122 ? 44.723 39.539 81.063 1.00 13.17 103 VAL C CA 1
ATOM 5094 C C . VAL C 1 122 ? 45.069 38.339 80.197 1.00 13.92 103 VAL C C 1
ATOM 5095 O O . VAL C 1 122 ? 46.240 38.111 79.836 1.00 14.00 103 VAL C O 1
ATOM 5099 N N . VAL C 1 123 ? 44.057 37.578 79.905 1.00 15.98 104 VAL C N 1
ATOM 5100 C CA . VAL C 1 123 ? 44.139 36.554 78.877 1.00 12.07 104 VAL C CA 1
ATOM 5101 C C . VAL C 1 123 ? 42.957 36.720 77.946 1.00 12.53 104 VAL C C 1
ATOM 5102 O O . VAL C 1 123 ? 41.800 36.740 78.376 1.00 14.03 104 VAL C O 1
ATOM 5106 N N . TRP C 1 124 ? 43.254 36.836 76.662 1.00 11.33 105 TRP C N 1
ATOM 5107 C CA . TRP C 1 124 ? 42.217 36.759 75.646 1.00 11.65 105 TRP C CA 1
ATOM 5108 C C . TRP C 1 124 ? 42.185 35.294 75.175 1.00 12.48 105 TRP C C 1
ATOM 5109 O O . TRP C 1 124 ? 43.209 34.630 74.951 1.00 12.07 105 TRP C O 1
ATOM 5120 N N . GLU C 1 125 ? 40.971 34.807 75.046 1.00 12.73 106 GLU C N 1
ATOM 5121 C CA . GLU C 1 125 ? 40.679 33.522 74.433 1.00 11.01 106 GLU C CA 1
ATOM 5122 C C . GLU C 1 125 ? 39.509 33.644 73.430 1.00 11.99 106 GLU C C 1
ATOM 5123 O O . GLU C 1 125 ? 38.652 34.546 73.570 1.00 11.40 106 GLU C O 1
ATOM 5129 N N . ASN C 1 126 ? 39.537 32.792 72.398 1.00 13.54 107 ASN C N 1
ATOM 5130 C CA . ASN C 1 126 ? 38.535 32.826 71.295 1.00 10.79 107 ASN C CA 1
ATOM 5131 C C . ASN C 1 126 ? 37.433 31.809 71.403 1.00 11.81 107 ASN C C 1
ATOM 5132 O O . ASN C 1 126 ? 36.744 31.457 70.420 1.00 16.95 107 ASN C O 1
ATOM 5137 N N . LYS C 1 127 ? 37.255 31.322 72.631 1.00 12.27 108 LYS C N 1
ATOM 5138 C CA . LYS C 1 127 ? 36.178 30.387 72.998 1.00 12.22 108 LYS C CA 1
ATOM 5139 C C . LYS C 1 127 ? 35.745 30.632 74.422 1.00 15.91 108 LYS C C 1
ATOM 5140 O O . LYS C 1 127 ? 36.542 30.766 75.335 1.00 15.56 108 LYS C O 1
ATOM 5146 N N . THR C 1 128 ? 34.442 30.633 74.598 1.00 15.21 109 THR C N 1
ATOM 5147 C CA . THR C 1 128 ? 33.843 31.046 75.865 1.00 13.06 109 THR C CA 1
ATOM 5148 C C . THR C 1 128 ? 34.031 30.033 77.000 1.00 12.72 109 THR C C 1
ATOM 5149 O O . THR C 1 128 ? 34.260 30.381 78.156 1.00 12.91 109 THR C O 1
ATOM 5153 N N . ALA C 1 129 ? 33.946 28.772 76.676 1.00 11.64 110 ALA C N 1
ATOM 5154 C CA . ALA C 1 129 ? 34.002 27.735 77.717 1.00 14.88 110 ALA C CA 1
ATOM 5155 C C . ALA C 1 129 ? 35.268 27.837 78.600 1.00 13.60 110 ALA C C 1
ATOM 5156 O O . ALA C 1 129 ? 35.199 27.786 79.846 1.00 14.58 110 ALA C O 1
ATOM 5158 N N . PRO C 1 130 ? 36.466 27.939 77.975 1.00 13.45 111 PRO C N 1
ATOM 5159 C CA . PRO C 1 130 ? 37.604 28.142 78.870 1.00 12.58 111 PRO C CA 1
ATOM 5160 C C . PRO C 1 130 ? 37.650 29.465 79.597 1.00 14.07 111 PRO C C 1
ATOM 5161 O O . PRO C 1 130 ? 38.318 29.598 80.625 1.00 14.30 111 PRO C O 1
ATOM 5165 N N . ILE C 1 131 ? 36.931 30.444 79.077 1.00 13.11 112 ILE C N 1
ATOM 5166 C CA . ILE C 1 131 ? 36.860 31.752 79.691 1.00 13.41 112 ILE C CA 1
ATOM 5167 C C . ILE C 1 131 ? 36.160 31.623 81.032 1.00 13.69 112 ILE C C 1
ATOM 5168 O O . ILE C 1 131 ? 36.657 32.031 82.105 1.00 13.69 112 ILE C O 1
ATOM 5173 N N . LEU C 1 132 ? 34.998 31.005 80.958 1.00 17.17 113 LEU C N 1
ATOM 5174 C CA . LEU C 1 132 ? 34.153 30.799 82.162 1.00 16.32 113 LEU C CA 1
ATOM 5175 C C . LEU C 1 132 ? 34.873 29.990 83.236 1.00 17.90 113 LEU C C 1
ATOM 5176 O O . LEU C 1 132 ? 34.952 30.363 84.410 1.00 16.71 113 LEU C O 1
ATOM 5181 N N . GLY C 1 133 ? 35.431 28.896 82.780 1.00 16.12 114 GLY C N 1
ATOM 5182 C CA . GLY C 1 133 ? 36.169 27.961 83.610 1.00 20.81 114 GLY C CA 1
ATOM 5183 C C . GLY C 1 133 ? 37.346 28.627 84.282 1.00 19.63 114 GLY C C 1
ATOM 5184 O O . GLY C 1 133 ? 37.498 28.541 85.505 1.00 17.25 114 GLY C O 1
ATOM 5185 N N . GLY C 1 134 ? 38.172 29.317 83.487 1.00 16.70 115 GLY C N 1
ATOM 5186 C CA . GLY C 1 134 ? 39.357 29.996 84.006 1.00 15.73 115 GLY C CA 1
ATOM 5187 C C . GLY C 1 134 ? 39.070 31.030 85.065 1.00 13.32 115 GLY C C 1
ATOM 5188 O O . GLY C 1 134 ? 39.746 31.131 86.084 1.00 16.37 115 GLY C O 1
ATOM 5189 N N . ARG C 1 135 ? 38.012 31.816 84.826 1.00 12.71 116 ARG C N 1
ATOM 5190 C CA . ARG C 1 135 ? 37.640 32.898 85.762 1.00 13.21 116 ARG C CA 1
ATOM 5191 C C . ARG C 1 135 ? 37.038 32.331 87.024 1.00 15.52 116 ARG C C 1
ATOM 5192 O O . ARG C 1 135 ? 37.391 32.708 88.119 1.00 15.49 116 ARG C O 1
ATOM 5200 N N . GLU C 1 136 ? 36.061 31.463 86.821 1.00 17.55 117 GLU C N 1
ATOM 5201 C CA . GLU C 1 136 ? 35.226 30.939 87.923 1.00 18.00 117 GLU C CA 1
ATOM 5202 C C . GLU C 1 136 ? 35.955 29.908 88.782 1.00 16.91 117 GLU C C 1
ATOM 5203 O O . GLU C 1 136 ? 35.741 29.855 89.967 1.00 15.95 117 GLU C O 1
ATOM 5209 N N . GLN C 1 137 ? 36.830 29.115 88.185 1.00 14.72 118 GLN C N 1
ATOM 5210 C CA . GLN C 1 137 ? 37.563 28.063 88.924 1.00 16.05 118 GLN C CA 1
ATOM 5211 C C . GLN C 1 137 ? 38.911 28.549 89.477 1.00 17.42 118 GLN C C 1
ATOM 5212 O O . GLN C 1 137 ? 39.388 28.062 90.499 1.00 18.03 118 GLN C O 1
ATOM 5218 N N . THR C 1 138 ? 39.507 29.531 88.818 1.00 16.62 119 THR C N 1
ATOM 5219 C CA . THR C 1 138 ? 40.873 29.897 89.152 1.00 17.39 119 THR C CA 1
ATOM 5220 C C . THR C 1 138 ? 41.277 31.368 89.152 1.00 17.29 119 THR C C 1
ATOM 5221 O O . THR C 1 138 ? 42.433 31.673 89.397 1.00 14.74 119 THR C O 1
ATOM 5225 N N . GLY C 1 139 ? 40.336 32.286 88.981 1.00 11.78 120 GLY C N 1
ATOM 5226 C CA . GLY C 1 139 ? 40.656 33.724 89.060 1.00 16.52 120 GLY C CA 1
ATOM 5227 C C . GLY C 1 139 ? 41.620 34.197 88.005 1.00 14.45 120 GLY C C 1
ATOM 5228 O O . GLY C 1 139 ? 42.286 35.215 88.148 1.00 17.55 120 GLY C O 1
ATOM 5229 N N . ILE C 1 140 ? 41.638 33.453 86.908 1.00 15.32 121 ILE C N 1
ATOM 5230 C CA . ILE C 1 140 ? 42.334 33.899 85.674 1.00 13.87 121 ILE C CA 1
ATOM 5231 C C . ILE C 1 140 ? 41.467 34.929 84.910 1.00 12.45 121 ILE C C 1
ATOM 5232 O O . ILE C 1 140 ? 40.318 34.617 84.565 1.00 16.12 121 ILE C O 1
ATOM 5237 N N . PRO C 1 141 ? 42.003 36.143 84.612 1.00 13.42 122 PRO C N 1
ATOM 5238 C CA . PRO C 1 141 ? 41.251 37.238 83.964 1.00 13.74 122 PRO C CA 1
ATOM 5239 C C . PRO C 1 141 ? 41.153 37.067 82.457 1.00 17.02 122 PRO C C 1
ATOM 5240 O O . PRO C 1 141 ? 41.663 37.860 81.665 1.00 13.95 122 PRO C O 1
ATOM 5244 N N . LYS C 1 142 ? 40.384 36.043 82.126 1.00 16.84 123 LYS C N 1
ATOM 5245 C CA . LYS C 1 142 ? 40.017 35.664 80.732 1.00 17.81 123 LYS C CA 1
ATOM 5246 C C . LYS C 1 142 ? 38.875 36.551 80.193 1.00 13.90 123 LYS C C 1
ATOM 5247 O O . LYS C 1 142 ? 37.876 36.764 80.870 1.00 14.23 123 LYS C O 1
ATOM 5253 N N . ILE C 1 143 ? 39.048 37.029 78.955 1.00 12.73 124 ILE C N 1
ATOM 5254 C CA . ILE C 1 143 ? 37.997 37.800 78.256 1.00 10.38 124 ILE C CA 1
ATOM 5255 C C . ILE C 1 143 ? 38.089 37.394 76.764 1.00 11.59 124 ILE C C 1
ATOM 5256 O O . ILE C 1 143 ? 39.115 36.805 76.316 1.00 13.14 124 ILE C O 1
ATOM 5261 N N . TYR C 1 144 ? 37.082 37.727 75.969 1.00 13.45 125 TYR C N 1
ATOM 5262 C CA . TYR C 1 144 ? 37.016 37.207 74.609 1.00 13.57 125 TYR C CA 1
ATOM 5263 C C . TYR C 1 144 ? 37.716 38.087 73.577 1.00 9.22 125 TYR C C 1
ATOM 5264 O O . TYR C 1 144 ? 37.650 39.297 73.592 1.00 11.61 125 TYR C O 1
ATOM 5273 N N . ALA C 1 145 ? 38.358 37.436 72.650 1.00 14.49 126 ALA C N 1
ATOM 5274 C CA . ALA C 1 145 ? 38.634 38.113 71.396 1.00 13.64 126 ALA C CA 1
ATOM 5275 C C . ALA C 1 145 ? 38.728 37.098 70.230 1.00 11.29 126 ALA C C 1
ATOM 5276 O O . ALA C 1 145 ? 38.886 35.930 70.417 1.00 12.09 126 ALA C O 1
ATOM 5278 N N . ASP C 1 146 ? 38.642 37.639 69.024 1.00 12.87 127 ASP C N 1
ATOM 5279 C CA . ASP C 1 146 ? 38.993 36.910 67.781 1.00 13.48 127 ASP C CA 1
ATOM 5280 C C . ASP C 1 146 ? 40.517 36.924 67.679 1.00 13.63 127 ASP C C 1
ATOM 5281 O O . ASP C 1 146 ? 41.172 37.961 67.751 1.00 13.67 127 ASP C O 1
ATOM 5286 N N . ILE C 1 147 ? 41.028 35.719 67.526 1.00 10.10 128 ILE C N 1
ATOM 5287 C CA . ILE C 1 147 ? 42.490 35.362 67.532 1.00 12.62 128 ILE C CA 1
ATOM 5288 C C . ILE C 1 147 ? 42.827 34.436 66.378 1.00 14.09 128 ILE C C 1
ATOM 5289 O O . ILE C 1 147 ? 42.461 33.256 66.329 1.00 14.33 128 ILE C O 1
ATOM 5294 N N . GLU C 1 148 ? 43.444 35.021 65.364 1.00 12.90 129 GLU C N 1
ATOM 5295 C CA . GLU C 1 148 ? 43.852 34.234 64.219 1.00 14.04 129 GLU C CA 1
ATOM 5296 C C . GLU C 1 148 ? 44.808 33.115 64.647 1.00 15.39 129 GLU C C 1
ATOM 5297 O O . GLU C 1 148 ? 45.737 33.339 65.385 1.00 13.41 129 GLU C O 1
ATOM 5303 N N . ASP C 1 149 ? 44.650 31.958 64.051 1.00 14.86 130 ASP C N 1
ATOM 5304 C CA . ASP C 1 149 ? 45.775 31.002 64.041 1.00 15.39 130 ASP C CA 1
ATOM 5305 C C . ASP C 1 149 ? 46.931 31.643 63.267 1.00 14.95 130 ASP C C 1
ATOM 5306 O O . ASP C 1 149 ? 46.772 32.631 62.568 1.00 16.41 130 ASP C O 1
ATOM 5311 N N . LEU C 1 150 ? 48.139 31.139 63.473 1.00 14.86 131 LEU C N 1
ATOM 5312 C CA . LEU C 1 150 ? 49.355 31.736 62.838 1.00 14.49 131 LEU C CA 1
ATOM 5313 C C . LEU C 1 150 ? 49.350 31.654 61.326 1.00 14.82 131 LEU C C 1
ATOM 5314 O O . LEU C 1 150 ? 49.009 30.618 60.784 1.00 16.49 131 LEU C O 1
ATOM 5319 N N . HIS C 1 151 ? 49.674 32.762 60.658 1.00 13.41 132 HIS C N 1
ATOM 5320 C CA . HIS C 1 151 ? 49.828 32.780 59.188 1.00 14.05 132 HIS C CA 1
ATOM 5321 C C . HIS C 1 151 ? 51.323 32.613 58.982 1.00 14.99 132 HIS C C 1
ATOM 5322 O O . HIS C 1 151 ? 52.136 33.248 59.619 1.00 15.36 132 HIS C O 1
ATOM 5329 N N . ILE C 1 152 ? 51.643 31.684 58.115 1.00 14.80 133 ILE C N 1
ATOM 5330 C CA . ILE C 1 152 ? 53.023 31.202 57.920 1.00 15.66 133 ILE C CA 1
ATOM 5331 C C . ILE C 1 152 ? 53.515 31.223 56.480 1.00 15.95 133 ILE C C 1
ATOM 5332 O O . ILE C 1 152 ? 53.037 30.495 55.623 1.00 17.52 133 ILE C O 1
ATOM 5337 N N . VAL C 1 153 ? 54.501 32.090 56.282 1.00 13.83 134 VAL C N 1
ATOM 5338 C CA . VAL C 1 153 ? 55.373 32.196 55.086 1.00 15.55 134 VAL C CA 1
ATOM 5339 C C . VAL C 1 153 ? 56.810 32.107 55.634 1.00 15.62 134 VAL C C 1
ATOM 5340 O O . VAL C 1 153 ? 57.480 33.096 55.935 1.00 14.97 134 VAL C O 1
ATOM 5344 N N . ARG C 1 154 ? 57.197 30.889 55.888 1.00 14.58 135 ARG C N 1
ATOM 5345 C CA . ARG C 1 154 ? 58.472 30.621 56.597 1.00 15.13 135 ARG C CA 1
ATOM 5346 C C . ARG C 1 154 ? 59.569 31.429 55.935 1.00 18.26 135 ARG C C 1
ATOM 5347 O O . ARG C 1 154 ? 59.685 31.437 54.704 1.00 18.38 135 ARG C O 1
ATOM 5355 N N . PRO C 1 155 ? 60.370 32.146 56.729 1.00 18.65 136 PRO C N 1
ATOM 5356 C CA . PRO C 1 155 ? 60.525 32.090 58.174 1.00 20.69 136 PRO C CA 1
ATOM 5357 C C . PRO C 1 155 ? 59.596 32.966 59.029 1.00 19.26 136 PRO C C 1
ATOM 5358 O O . PRO C 1 155 ? 59.841 33.110 60.203 1.00 16.72 136 PRO C O 1
ATOM 5362 N N . HIS C 1 156 ? 58.539 33.509 58.421 1.00 17.56 137 HIS C N 1
ATOM 5363 C CA . HIS C 1 156 ? 57.649 34.488 59.070 1.00 17.13 137 HIS C CA 1
ATOM 5364 C C . HIS C 1 156 ? 56.353 33.893 59.507 1.00 12.87 137 HIS C C 1
ATOM 5365 O O . HIS C 1 156 ? 55.706 33.174 58.743 1.00 14.46 137 HIS C O 1
ATOM 5372 N N . PHE C 1 157 ? 55.996 34.261 60.732 1.00 15.12 138 PHE C N 1
ATOM 5373 C CA . PHE C 1 157 ? 54.763 33.861 61.485 1.00 15.23 138 PHE C CA 1
ATOM 5374 C C . PHE C 1 157 ? 54.090 35.127 61.999 1.00 12.18 138 PHE C C 1
ATOM 5375 O O . PHE C 1 157 ? 54.764 36.055 62.448 1.00 13.81 138 PHE C O 1
ATOM 5383 N N . ALA C 1 158 ? 52.751 35.127 61.956 1.00 12.54 139 ALA C N 1
ATOM 5384 C CA . ALA C 1 158 ? 51.951 36.301 62.311 1.00 14.27 139 ALA C CA 1
ATOM 5385 C C . ALA C 1 158 ? 50.623 35.876 62.826 1.00 14.72 139 ALA C C 1
ATOM 5386 O O . ALA C 1 158 ? 50.053 34.846 62.377 1.00 14.05 139 ALA C O 1
ATOM 5388 N N . THR C 1 159 ? 50.128 36.657 63.781 1.00 15.57 140 THR C N 1
ATOM 5389 C CA . THR C 1 159 ? 48.692 36.664 64.146 1.00 14.91 140 THR C CA 1
ATOM 5390 C C . THR C 1 159 ? 48.188 38.056 64.442 1.00 15.11 140 THR C C 1
ATOM 5391 O O . THR C 1 159 ? 48.941 39.020 64.624 1.00 13.50 140 THR C O 1
ATOM 5395 N N . THR C 1 160 ? 46.872 38.131 64.472 1.00 13.41 141 THR C N 1
ATOM 5396 C CA . THR C 1 160 ? 46.126 39.354 64.627 1.00 13.39 141 THR C CA 1
ATOM 5397 C C . THR C 1 160 ? 45.054 39.029 65.629 1.00 13.35 141 THR C C 1
ATOM 5398 O O . THR C 1 160 ? 44.429 37.967 65.522 1.00 14.74 141 THR C O 1
ATOM 5402 N N . VAL C 1 161 ? 44.840 39.967 66.547 1.00 13.72 142 VAL C N 1
ATOM 5403 C CA . VAL C 1 161 ? 43.749 39.849 67.537 1.00 12.09 142 VAL C CA 1
ATOM 5404 C C . VAL C 1 161 ? 42.896 41.069 67.492 1.00 13.43 142 VAL C C 1
ATOM 5405 O O . VAL C 1 161 ? 43.414 42.184 67.407 1.00 13.95 142 VAL C O 1
ATOM 5409 N N . SER C 1 162 ? 41.583 40.838 67.580 1.00 13.88 143 SER C N 1
ATOM 5410 C CA . SER C 1 162 ? 40.602 41.904 67.253 1.00 13.57 143 SER C CA 1
ATOM 5411 C C . SER C 1 162 ? 39.292 41.694 68.005 1.00 12.66 143 SER C C 1
ATOM 5412 O O . SER C 1 162 ? 39.056 40.630 68.478 1.00 11.35 143 SER C O 1
ATOM 5415 N N . TYR C 1 163 ? 38.539 42.773 68.179 1.00 11.65 144 TYR C N 1
ATOM 5416 C CA . TYR C 1 163 ? 37.274 42.755 68.886 1.00 10.57 144 TYR C CA 1
ATOM 5417 C C . TYR C 1 163 ? 36.315 43.365 67.913 1.00 7.57 144 TYR C C 1
ATOM 5418 O O . TYR C 1 163 ? 36.488 44.520 67.527 1.00 12.78 144 TYR C O 1
ATOM 5427 N N . GLU C 1 164 ? 35.366 42.566 67.458 1.00 13.00 145 GLU C N 1
ATOM 5428 C CA . GLU C 1 164 ? 34.275 42.979 66.554 1.00 11.07 145 GLU C CA 1
ATOM 5429 C C . GLU C 1 164 ? 34.775 43.764 65.348 1.00 9.16 145 GLU C C 1
ATOM 5430 O O . GLU C 1 164 ? 34.264 44.860 64.979 1.00 14.53 145 GLU C O 1
ATOM 5436 N N . GLY C 1 165 ? 35.827 43.215 64.766 1.00 12.01 146 GLY C N 1
ATOM 5437 C CA . GLY C 1 165 ? 36.453 43.832 63.599 1.00 14.29 146 GLY C CA 1
ATOM 5438 C C . GLY C 1 165 ? 37.543 44.839 63.813 1.00 13.51 146 GLY C C 1
ATOM 5439 O O . GLY C 1 165 ? 38.202 45.225 62.836 1.00 15.37 146 GLY C O 1
ATOM 5440 N N . ASN C 1 166 ? 37.743 45.241 65.068 1.00 11.94 147 ASN C N 1
ATOM 5441 C CA . ASN C 1 166 ? 38.723 46.268 65.451 1.00 13.37 147 ASN C CA 1
ATOM 5442 C C . ASN C 1 166 ? 40.018 45.638 65.905 1.00 14.37 147 ASN C C 1
ATOM 5443 O O . ASN C 1 166 ? 40.102 45.018 66.952 1.00 13.31 147 ASN C O 1
ATOM 5448 N N . THR C 1 167 ? 41.027 45.754 65.065 1.00 12.76 148 THR C N 1
ATOM 5449 C CA . THR C 1 167 ? 42.339 45.229 65.442 1.00 14.17 148 THR C CA 1
ATOM 5450 C C . THR C 1 167 ? 42.849 45.885 66.696 1.00 8.90 148 THR C C 1
ATOM 5451 O O . THR C 1 167 ? 42.804 47.137 66.816 1.00 12.74 148 THR C O 1
ATOM 5455 N N . PHE C 1 168 ? 43.375 45.098 67.618 1.00 11.56 149 PHE C N 1
ATOM 5456 C CA . PHE C 1 168 ? 44.119 45.655 68.770 1.00 11.63 149 PHE C CA 1
ATOM 5457 C C . PHE C 1 168 ? 45.466 45.059 69.167 1.00 17.03 149 PHE C C 1
ATOM 5458 O O . PHE C 1 168 ? 46.193 45.679 69.919 1.00 12.46 149 PHE C O 1
ATOM 5466 N N . LEU C 1 169 ? 45.816 43.924 68.590 1.00 14.41 150 LEU C N 1
ATOM 5467 C CA . LEU C 1 169 ? 47.190 43.396 68.770 1.00 13.16 150 LEU C CA 1
ATOM 5468 C C . LEU C 1 169 ? 47.629 42.665 67.565 1.00 16.05 150 LEU C C 1
ATOM 5469 O O . LEU C 1 169 ? 46.904 41.796 67.042 1.00 16.15 150 LEU C O 1
ATOM 5474 N N . ASN C 1 170 ? 48.798 43.056 67.092 1.00 16.06 151 ASN C N 1
ATOM 5475 C CA . ASN C 1 170 ? 49.554 42.328 66.076 1.00 13.59 151 ASN C CA 1
ATOM 5476 C C . ASN C 1 170 ? 50.838 41.733 66.663 1.00 16.09 151 ASN C C 1
ATOM 5477 O O . ASN C 1 170 ? 51.562 42.400 67.393 1.00 13.83 151 ASN C O 1
ATOM 5490 N N . ASP C 1 172 ? 54.294 39.423 65.328 1.00 17.04 153 ASP C N 1
ATOM 5491 C CA . ASP C 1 172 ? 55.123 38.817 64.290 1.00 13.68 153 ASP C CA 1
ATOM 5492 C C . ASP C 1 172 ? 56.379 38.155 64.854 1.00 16.23 153 ASP C C 1
ATOM 5493 O O . ASP C 1 172 ? 56.899 38.551 65.865 1.00 14.72 153 ASP C O 1
ATOM 5498 N N . PHE C 1 173 ? 56.831 37.152 64.123 1.00 15.40 154 PHE C N 1
ATOM 5499 C CA . PHE C 1 173 ? 58.053 36.366 64.461 1.00 15.37 154 PHE C CA 1
ATOM 5500 C C . PHE C 1 173 ? 58.734 35.890 63.230 1.00 16.80 154 PHE C C 1
ATOM 5501 O O . PHE C 1 173 ? 58.099 35.294 62.381 1.00 17.46 154 PHE C O 1
ATOM 5509 N N . GLU C 1 174 ? 60.018 36.223 63.116 1.00 16.44 155 GLU C N 1
ATOM 5510 C CA . GLU C 1 174 ? 60.912 35.656 62.086 1.00 15.92 155 GLU C CA 1
ATOM 5511 C C . GLU C 1 174 ? 61.856 34.643 62.742 1.00 18.72 155 GLU C C 1
ATOM 5512 O O . GLU C 1 174 ? 62.734 35.002 63.520 1.00 18.05 155 GLU C O 1
ATOM 5518 N N . ALA C 1 175 ? 61.615 33.383 62.460 1.00 17.02 156 ALA C N 1
ATOM 5519 C CA . ALA C 1 175 ? 62.473 32.302 62.994 1.00 17.85 156 ALA C CA 1
ATOM 5520 C C . ALA C 1 175 ? 63.861 32.457 62.399 1.00 19.24 156 ALA C C 1
ATOM 5521 O O . ALA C 1 175 ? 64.022 32.605 61.180 1.00 19.00 156 ALA C O 1
ATOM 5523 N N . THR C 1 176 ? 64.860 32.364 63.275 1.00 19.68 157 THR C N 1
ATOM 5524 C CA . THR C 1 176 ? 66.252 32.486 62.845 1.00 18.83 157 THR C CA 1
ATOM 5525 C C . THR C 1 176 ? 67.089 31.223 63.048 1.00 22.10 157 THR C C 1
ATOM 5526 O O . THR C 1 176 ? 68.177 31.073 62.484 1.00 25.20 157 THR C O 1
ATOM 5530 N N . GLY C 1 177 ? 66.548 30.286 63.793 1.00 23.70 158 GLY C N 1
ATOM 5531 C CA . GLY C 1 177 ? 67.183 28.971 64.007 1.00 24.31 158 GLY C CA 1
ATOM 5532 C C . GLY C 1 177 ? 66.489 28.074 65.007 1.00 23.69 158 GLY C C 1
ATOM 5533 O O . GLY C 1 177 ? 65.685 28.534 65.823 1.00 22.04 158 GLY C O 1
ATOM 5534 N N . SER C 1 178 ? 66.792 26.792 64.881 1.00 18.77 159 SER C N 1
ATOM 5535 C CA . SER C 1 178 ? 66.317 25.755 65.792 1.00 21.15 159 SER C CA 1
ATOM 5536 C C . SER C 1 178 ? 67.132 25.752 67.034 1.00 23.13 159 SER C C 1
ATOM 5537 O O . SER C 1 178 ? 68.370 25.902 67.012 1.00 28.52 159 SER C O 1
ATOM 5540 N N . ILE C 1 179 ? 66.425 25.575 68.127 1.00 18.36 160 ILE C N 1
ATOM 5541 C CA . ILE C 1 179 ? 67.063 25.306 69.401 1.00 21.94 160 ILE C CA 1
ATOM 5542 C C . ILE C 1 179 ? 67.208 23.795 69.607 1.00 21.64 160 ILE C C 1
ATOM 5543 O O . ILE C 1 179 ? 66.244 23.030 69.632 1.00 23.76 160 ILE C O 1
ATOM 5548 N N . THR C 1 180 ? 68.456 23.393 69.807 1.00 23.60 161 THR C N 1
ATOM 5549 C CA . THR C 1 180 ? 68.808 22.006 70.049 1.00 23.06 161 THR C CA 1
ATOM 5550 C C . THR C 1 180 ? 69.846 21.844 71.162 1.00 24.30 161 THR C C 1
ATOM 5551 O O . THR C 1 180 ? 70.337 22.810 71.762 1.00 23.12 161 THR C O 1
ATOM 5555 N N . GLY C 1 181 ? 70.082 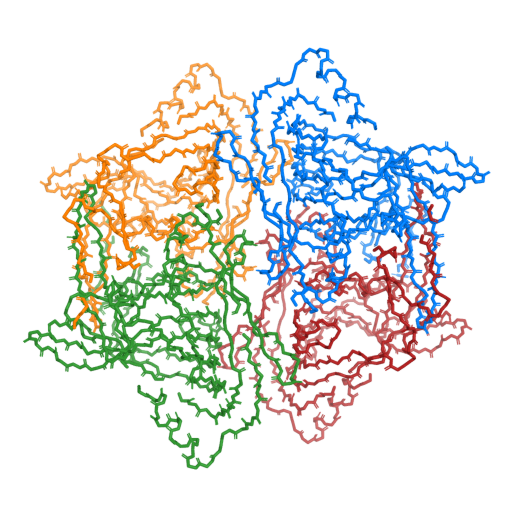20.583 71.449 1.00 26.21 162 GLY C N 1
ATOM 5556 C CA . GLY C 1 181 ? 71.058 20.165 72.460 1.00 28.76 162 GLY C CA 1
ATOM 5557 C C . GLY C 1 181 ? 70.776 20.721 73.824 1.00 28.10 162 GLY C C 1
ATOM 5558 O O . GLY C 1 181 ? 69.640 20.762 74.281 1.00 26.57 162 GLY C O 1
ATOM 5559 N N . ARG C 1 182 ? 71.838 21.135 74.504 1.00 29.62 163 ARG C N 1
ATOM 5560 C CA . ARG C 1 182 ? 71.705 21.620 75.878 1.00 29.48 163 ARG C CA 1
ATOM 5561 C C . ARG C 1 182 ? 70.704 22.722 75.982 1.00 25.80 163 ARG C C 1
ATOM 5562 O O . ARG C 1 182 ? 69.982 22.832 76.976 1.00 28.25 163 ARG C O 1
ATOM 5570 N N . ASP C 1 183 ? 70.707 23.557 74.951 1.00 24.40 164 ASP C N 1
ATOM 5571 C CA . ASP C 1 183 ? 69.952 24.813 74.987 1.00 19.61 164 ASP C CA 1
ATOM 5572 C C . ASP C 1 183 ? 68.466 24.442 74.938 1.00 18.16 164 ASP C C 1
ATOM 5573 O O . ASP C 1 183 ? 67.620 25.122 75.534 1.00 19.69 164 ASP C O 1
ATOM 5578 N N . LEU C 1 184 ? 68.205 23.325 74.271 1.00 19.28 165 LEU C N 1
ATOM 5579 C CA . LEU C 1 184 ? 66.804 22.819 74.173 1.00 21.04 165 LEU C CA 1
ATOM 5580 C C . LEU C 1 184 ? 66.395 22.170 75.495 1.00 25.60 165 LEU C C 1
ATOM 5581 O O . LEU C 1 184 ? 65.287 22.355 75.991 1.00 26.81 165 LEU C O 1
ATOM 5586 N N . ASP C 1 185 ? 67.352 21.483 76.108 1.00 28.30 166 ASP C N 1
ATOM 5587 C CA . ASP C 1 185 ? 67.149 20.951 77.475 1.00 29.08 166 ASP C CA 1
ATOM 5588 C C . ASP C 1 185 ? 66.816 22.046 78.450 1.00 29.16 166 ASP C C 1
ATOM 5589 O O . ASP C 1 185 ? 65.859 21.970 79.215 1.00 30.84 166 ASP C O 1
ATOM 5594 N N . ALA C 1 186 ? 67.635 23.084 78.436 1.00 28.24 167 ALA C N 1
ATOM 5595 C CA . ALA C 1 186 ? 67.365 24.264 79.255 1.00 29.04 167 ALA C CA 1
ATOM 5596 C C . ALA C 1 186 ? 65.962 24.843 79.001 1.00 30.35 167 ALA C C 1
ATOM 5597 O O . ALA C 1 186 ? 65.244 25.256 79.923 1.00 30.42 167 ALA C O 1
ATOM 5599 N N . LEU C 1 187 ? 65.595 24.879 77.730 1.00 26.20 168 LEU C N 1
ATOM 5600 C CA . LEU C 1 187 ? 64.321 25.453 77.347 1.00 26.99 168 LEU C CA 1
ATOM 5601 C C . LEU C 1 187 ? 63.204 24.538 77.833 1.00 24.81 168 LEU C C 1
ATOM 5602 O O . LEU C 1 187 ? 62.166 25.017 78.317 1.00 23.43 168 LEU C O 1
ATOM 5607 N N . LYS C 1 188 ? 63.432 23.237 77.702 1.00 26.44 169 LYS C N 1
ATOM 5608 C CA . LYS C 1 188 ? 62.387 22.239 78.003 1.00 27.16 169 LYS C CA 1
ATOM 5609 C C . LYS C 1 188 ? 62.148 22.268 79.493 1.00 31.26 169 LYS C C 1
ATOM 5610 O O . LYS C 1 188 ? 61.031 22.432 80.025 1.00 27.51 169 LYS C O 1
ATOM 5616 N N . SER C 1 189 ? 63.257 22.091 80.173 1.00 32.16 170 SER C N 1
ATOM 5617 C CA . SER C 1 189 ? 63.216 21.927 81.617 1.00 34.32 170 SER C CA 1
ATOM 5618 C C . SER C 1 189 ? 62.512 23.101 82.189 1.00 31.99 170 SER C C 1
ATOM 5619 O O . SER C 1 189 ? 61.740 23.012 83.137 1.00 38.70 170 SER C O 1
ATOM 5622 N N . GLN C 1 190 ? 62.786 24.219 81.575 1.00 31.71 171 GLN C N 1
ATOM 5623 C CA . GLN C 1 190 ? 62.190 25.481 81.964 1.00 31.50 171 GLN C CA 1
ATOM 5624 C C . GLN C 1 190 ? 60.676 25.461 81.899 1.00 33.63 171 GLN C C 1
ATOM 5625 O O . GLN C 1 190 ? 60.004 25.637 82.909 1.00 33.32 171 GLN C O 1
ATOM 5631 N N . PHE C 1 191 ? 60.183 25.323 80.665 1.00 29.80 172 PHE C N 1
ATOM 5632 C CA . PHE C 1 191 ? 58.731 25.376 80.302 1.00 28.86 172 PHE C CA 1
ATOM 5633 C C . PHE C 1 191 ? 57.861 24.417 81.100 1.00 25.25 172 PHE C C 1
ATOM 5634 O O . PHE C 1 191 ? 56.627 24.574 81.170 1.00 28.13 172 PHE C O 1
ATOM 5642 N N . LEU C 1 192 ? 58.533 23.429 81.672 1.00 25.16 173 LEU C N 1
ATOM 5643 C CA . LEU C 1 192 ? 57.882 22.294 82.332 1.00 24.59 173 LEU C CA 1
ATOM 5644 C C . LEU C 1 192 ? 57.197 22.725 83.613 1.00 27.38 173 LEU C C 1
ATOM 5645 O O . LEU C 1 192 ? 56.236 22.102 84.053 1.00 31.49 173 LEU C O 1
ATOM 5650 N N . THR C 1 193 ? 57.679 23.816 84.182 1.00 24.83 174 THR C N 1
ATOM 5651 C CA . THR C 1 193 ? 57.124 24.301 85.441 1.00 25.23 174 THR C CA 1
ATOM 5652 C C . THR C 1 193 ? 56.844 25.771 85.372 1.00 28.13 174 THR C C 1
ATOM 5653 O O . THR C 1 193 ? 57.722 26.579 85.056 1.00 31.83 174 THR C O 1
ATOM 5665 N N . ASN C 1 195 ? 54.342 28.782 87.509 1.00 20.26 176 ASN C N 1
ATOM 5666 C CA . ASN C 1 195 ? 53.368 29.168 88.509 1.00 17.41 176 ASN C CA 1
ATOM 5667 C C . ASN C 1 195 ? 52.497 30.297 88.016 1.00 15.64 176 ASN C C 1
ATOM 5668 O O . ASN C 1 195 ? 52.844 31.452 88.144 1.00 18.45 176 ASN C O 1
ATOM 5673 N N . THR C 1 196 ? 51.331 29.961 87.479 1.00 15.89 177 THR C N 1
ATOM 5674 C CA . THR C 1 196 ? 50.392 30.970 87.036 1.00 16.69 177 THR C CA 1
ATOM 5675 C C . THR C 1 196 ? 49.584 31.503 88.223 1.00 13.96 177 THR C C 1
ATOM 5676 O O . THR C 1 196 ? 49.041 30.754 89.003 1.00 18.11 177 THR C O 1
ATOM 5680 N N . LEU C 1 197 ? 49.586 32.827 88.360 1.00 16.17 178 LEU C N 1
ATOM 5681 C CA . LEU C 1 197 ? 48.919 33.537 89.494 1.00 13.03 178 LEU C CA 1
ATOM 5682 C C . LEU C 1 197 ? 47.732 34.346 88.987 1.00 16.32 178 LEU C C 1
ATOM 5683 O O . LEU C 1 197 ? 47.815 35.038 87.988 1.00 19.05 178 LEU C O 1
ATOM 5688 N N . GLY C 1 198 ? 46.623 34.211 89.692 1.00 15.11 179 GLY C N 1
ATOM 5689 C CA . GLY C 1 198 ? 45.423 34.983 89.395 1.00 14.94 179 GLY C CA 1
ATOM 5690 C C . GLY C 1 198 ? 44.798 35.590 90.624 1.00 14.53 179 GLY C C 1
ATOM 5691 O O . GLY C 1 198 ? 45.308 35.499 91.762 1.00 16.82 179 GLY C O 1
ATOM 5692 N N . TRP C 1 199 ? 43.647 36.196 90.386 1.00 13.94 180 TRP C N 1
ATOM 5693 C CA . TRP C 1 199 ? 42.886 36.863 91.405 1.00 13.99 180 TRP C CA 1
ATOM 5694 C C . TRP C 1 199 ? 41.393 36.664 91.103 1.00 13.93 180 TRP C C 1
ATOM 5695 O O . TRP C 1 199 ? 40.836 37.264 90.204 1.00 14.69 180 TRP C O 1
ATOM 5706 N N . ARG C 1 200 ? 40.804 35.776 91.873 1.00 14.57 181 ARG C N 1
ATOM 5707 C CA . ARG C 1 200 ? 39.369 35.448 91.720 1.00 13.89 181 ARG C CA 1
ATOM 5708 C C . ARG C 1 200 ? 38.604 36.458 92.556 1.00 16.72 181 ARG C C 1
ATOM 5709 O O . ARG C 1 200 ? 38.767 36.555 93.790 1.00 17.04 181 ARG C O 1
ATOM 5717 N N . TYR C 1 201 ? 37.856 37.291 91.852 1.00 15.35 182 TYR C N 1
ATOM 5718 C CA . TYR C 1 201 ? 37.027 38.319 92.456 1.00 15.40 182 TYR C CA 1
ATOM 5719 C C . TYR C 1 201 ? 35.631 38.225 91.902 1.00 17.09 182 TYR C C 1
ATOM 5720 O O . TYR C 1 201 ? 35.427 38.118 90.664 1.00 15.04 182 TYR C O 1
ATOM 5729 N N . ILE C 1 202 ? 34.687 38.231 92.842 1.00 17.09 183 ILE C N 1
ATOM 5730 C CA . ILE C 1 202 ? 33.257 38.213 92.539 1.00 18.72 183 ILE C CA 1
ATOM 5731 C C . ILE C 1 202 ? 32.577 39.379 93.288 1.00 16.76 183 ILE C C 1
ATOM 5732 O O . ILE C 1 202 ? 32.741 39.524 94.505 1.00 16.81 183 ILE C O 1
ATOM 5737 N N . PRO C 1 203 ? 31.843 40.212 92.567 1.00 15.20 184 PRO C N 1
ATOM 5738 C CA . PRO C 1 203 ? 31.363 41.463 93.153 1.00 16.07 184 PRO C CA 1
ATOM 5739 C C . PRO C 1 203 ? 30.182 41.214 94.044 1.00 14.70 184 PRO C C 1
ATOM 5740 O O . PRO C 1 203 ? 29.534 40.215 93.929 1.00 18.30 184 PRO C O 1
ATOM 5744 N N . LYS C 1 204 ? 29.934 42.138 94.952 1.00 17.23 185 LYS C N 1
ATOM 5745 C CA . LYS C 1 204 ? 28.672 42.086 95.689 1.00 18.76 185 LYS C CA 1
ATOM 5746 C C . LYS C 1 204 ? 27.559 42.322 94.683 1.00 20.50 185 LYS C C 1
ATOM 5747 O O . LYS C 1 204 ? 27.754 42.965 93.659 1.00 20.85 185 LYS C O 1
ATOM 5753 N N . VAL C 1 205 ? 26.377 41.785 94.996 1.00 19.93 186 VAL C N 1
ATOM 5754 C CA . VAL C 1 205 ? 25.161 42.079 94.218 1.00 21.13 186 VAL C CA 1
ATOM 5755 C C . VAL C 1 205 ? 24.551 43.390 94.646 1.00 21.10 186 VAL C C 1
ATOM 5756 O O . VAL C 1 205 ? 24.295 43.611 95.823 1.00 22.13 186 VAL C O 1
ATOM 5760 N N . GLY C 1 206 ? 24.383 44.276 93.683 1.00 24.09 187 GLY C N 1
ATOM 5761 C CA . GLY C 1 206 ? 23.765 45.586 93.915 1.00 24.26 187 GLY C CA 1
ATOM 5762 C C . GLY C 1 206 ? 24.435 46.502 94.921 1.00 26.14 187 GLY C C 1
ATOM 5763 O O . GLY C 1 206 ? 23.792 47.314 95.584 1.00 29.65 187 GLY C O 1
ATOM 5764 N N . ALA C 1 207 ? 25.744 46.350 95.055 1.00 24.83 188 ALA C N 1
ATOM 5765 C CA . ALA C 1 207 ? 26.526 47.115 96.030 1.00 25.03 188 ALA C CA 1
ATOM 5766 C C . ALA C 1 207 ? 28.012 47.179 95.627 1.00 23.19 188 ALA C C 1
ATOM 5767 O O . ALA C 1 207 ? 28.462 46.306 94.914 1.00 22.46 188 ALA C O 1
ATOM 5769 N N . PRO C 1 208 ? 28.762 48.185 96.093 1.00 22.02 189 PRO C N 1
ATOM 5770 C CA . PRO C 1 208 ? 30.196 48.178 95.739 1.00 21.87 189 PRO C CA 1
ATOM 5771 C C . PRO C 1 208 ? 30.979 47.170 96.501 1.00 20.73 189 PRO C C 1
ATOM 5772 O O . PRO C 1 208 ? 30.594 46.748 97.571 1.00 25.14 189 PRO C O 1
ATOM 5776 N N . GLY C 1 209 ? 32.096 46.775 95.926 1.00 20.23 190 GLY C N 1
ATOM 5777 C CA . GLY C 1 209 ? 32.979 45.859 96.614 1.00 21.47 190 GLY C CA 1
ATOM 5778 C C . GLY C 1 209 ? 32.777 44.414 96.263 1.00 20.41 190 GLY C C 1
ATOM 5779 O O . GLY C 1 209 ? 32.058 44.062 95.332 1.00 21.85 190 GLY C O 1
ATOM 5780 N N . ALA C 1 210 ? 33.452 43.582 97.038 1.00 19.47 191 ALA C N 1
ATOM 5781 C CA . ALA C 1 210 ? 33.594 42.143 96.742 1.00 18.06 191 ALA C CA 1
ATOM 5782 C C . ALA C 1 210 ? 32.882 41.247 97.709 1.00 19.88 191 ALA C C 1
ATOM 5783 O O . ALA C 1 210 ? 32.931 41.452 98.914 1.00 18.42 191 ALA C O 1
ATOM 5785 N N . GLU C 1 211 ? 32.230 40.255 97.120 1.00 17.93 192 GLU C N 1
ATOM 5786 C CA . GLU C 1 211 ? 31.605 39.121 97.794 1.00 18.80 192 GLU C CA 1
ATOM 5787 C C . GLU C 1 211 ? 32.667 38.105 98.138 1.00 19.63 192 GLU C C 1
ATOM 5788 O O . GLU C 1 211 ? 32.634 37.441 99.165 1.00 20.39 192 GLU C O 1
ATOM 5794 N N . LEU C 1 212 ? 33.628 38.017 97.222 1.00 20.50 193 LEU C N 1
ATOM 5795 C CA . LEU C 1 212 ? 34.772 37.110 97.302 1.00 16.68 193 LEU C CA 1
ATOM 5796 C C . LEU C 1 212 ? 35.995 37.695 96.601 1.00 16.34 193 LEU C C 1
ATOM 5797 O O . LEU C 1 212 ? 35.889 38.257 95.524 1.00 16.91 193 LEU C O 1
ATOM 5802 N N . SER C 1 213 ? 37.151 37.575 97.256 1.00 17.43 194 SER C N 1
ATOM 5803 C CA . SER C 1 213 ? 38.361 38.120 96.710 1.00 16.92 194 SER C CA 1
ATOM 5804 C C . SER C 1 213 ? 39.559 37.368 97.261 1.00 20.59 194 SER C C 1
ATOM 5805 O O . SER C 1 213 ? 39.840 37.419 98.456 1.00 19.17 194 SER C O 1
ATOM 5808 N N . GLN C 1 214 ? 40.191 36.603 96.386 1.00 19.03 195 GLN C N 1
ATOM 5809 C CA . GLN C 1 214 ? 41.292 35.732 96.783 1.00 19.27 195 GLN C CA 1
ATOM 5810 C C . GLN C 1 214 ? 42.260 35.524 95.654 1.00 20.16 195 GLN C C 1
ATOM 5811 O O . GLN C 1 214 ? 41.873 35.463 94.498 1.00 17.19 195 GLN C O 1
ATOM 5817 N N . PHE C 1 215 ? 43.518 35.411 96.036 1.00 16.07 196 PHE C N 1
ATOM 5818 C CA . PHE C 1 215 ? 44.585 35.106 95.081 1.00 15.41 196 PHE C CA 1
ATOM 5819 C C . PHE C 1 215 ? 44.686 33.608 94.884 1.00 11.58 196 PHE C C 1
ATOM 5820 O O . PHE C 1 215 ? 44.414 32.852 95.799 1.00 15.41 196 PHE C O 1
ATOM 5828 N N . VAL C 1 216 ? 45.041 33.172 93.672 1.00 15.44 197 VAL C N 1
ATOM 5829 C CA . VAL C 1 216 ? 45.122 31.775 93.294 1.00 12.47 197 VAL C CA 1
ATOM 5830 C C . VAL C 1 216 ? 46.385 31.454 92.467 1.00 14.20 197 VAL C C 1
ATOM 5831 O O . VAL C 1 216 ? 46.877 32.284 91.671 1.00 15.78 197 VAL C O 1
ATOM 5835 N N . LEU C 1 217 ? 46.929 30.288 92.770 1.00 16.61 198 LEU C N 1
ATOM 5836 C CA . LEU C 1 217 ? 48.095 29.714 92.099 1.00 15.91 198 LEU C CA 1
ATOM 5837 C C . LEU C 1 217 ? 47.621 28.522 91.311 1.00 14.62 198 LEU C C 1
ATOM 5838 O O . LEU C 1 217 ? 47.008 27.612 91.844 1.00 16.38 198 LEU C O 1
ATOM 5843 N N . TYR C 1 218 ? 47.939 28.492 90.032 1.00 14.99 199 TYR C N 1
ATOM 5844 C CA . TYR C 1 218 ? 47.708 27.303 89.226 1.00 14.17 199 TYR C CA 1
ATOM 5845 C C . TYR C 1 218 ? 49.026 26.791 88.625 1.00 16.51 199 TYR C C 1
ATOM 5846 O O . TYR C 1 218 ? 49.562 27.362 87.677 1.00 15.36 199 TYR C O 1
ATOM 5855 N N . PRO C 1 219 ? 49.568 25.751 89.228 1.00 16.49 200 PRO C N 1
ATOM 5856 C CA . PRO C 1 219 ? 50.823 25.197 88.718 1.00 19.22 200 PRO C CA 1
ATOM 5857 C C . PRO C 1 219 ? 50.596 24.464 87.425 1.00 18.40 200 PRO C C 1
ATOM 5858 O O . PRO C 1 219 ? 49.763 23.574 87.335 1.00 19.11 200 PRO C O 1
ATOM 5862 N N . GLN C 1 220 ? 51.319 24.900 86.412 1.00 18.77 201 GLN C N 1
ATOM 5863 C CA . GLN C 1 220 ? 51.240 24.257 85.091 1.00 22.69 201 GLN C CA 1
ATOM 5864 C C . GLN C 1 220 ? 52.586 24.164 84.409 1.00 25.92 201 GLN C C 1
ATOM 5865 O O . GLN C 1 220 ? 53.608 24.431 84.969 1.00 22.11 201 GLN C O 1
ATOM 5871 N N . GLY C 1 221 ? 52.549 23.735 83.176 1.00 30.21 202 GLY C N 1
ATOM 5872 C CA . GLY C 1 221 ? 53.776 23.385 82.468 1.00 30.62 202 GLY C CA 1
ATOM 5873 C C . GLY C 1 221 ? 53.437 22.750 81.142 1.00 31.06 202 GLY C C 1
ATOM 5874 O O . GLY C 1 221 ? 52.338 22.181 80.937 1.00 27.20 202 GLY C O 1
ATOM 5883 N N . GLU C 1 223 ? 55.239 20.297 78.044 1.00 22.79 204 GLU C N 1
ATOM 5884 C CA . GLU C 1 223 ? 56.324 19.456 77.549 1.00 20.34 204 GLU C CA 1
ATOM 5885 C C . GLU C 1 223 ? 56.645 19.911 76.144 1.00 21.50 204 GLU C C 1
ATOM 5886 O O . GLU C 1 223 ? 55.931 19.589 75.206 1.00 21.15 204 GLU C O 1
ATOM 5892 N N . VAL C 1 224 ? 57.708 20.711 76.044 1.00 20.56 205 VAL C N 1
ATOM 5893 C CA . VAL C 1 224 ? 58.241 21.194 74.746 1.00 18.38 205 VAL C CA 1
ATOM 5894 C C . VAL C 1 224 ? 58.950 20.077 74.007 1.00 19.81 205 VAL C C 1
ATOM 5895 O O . VAL C 1 224 ? 59.779 19.370 74.571 1.00 21.50 205 VAL C O 1
ATOM 5899 N N A GLU C 1 225 ? 58.591 19.881 72.737 0.70 16.91 206 GLU C N 1
ATOM 5900 N N B GLU C 1 225 ? 58.613 19.923 72.731 0.30 18.70 206 GLU C N 1
ATOM 5901 C CA A GLU C 1 225 ? 59.282 18.914 71.871 0.70 20.48 206 GLU C CA 1
ATOM 5902 C CA B GLU C 1 225 ? 59.253 18.928 71.861 0.30 19.78 206 GLU C CA 1
ATOM 5903 C C A GLU C 1 225 ? 60.292 19.581 70.933 0.70 21.23 206 GLU C C 1
ATOM 5904 C C B GLU C 1 225 ? 60.266 19.556 70.898 0.30 20.16 206 GLU C C 1
ATOM 5905 O O A GLU C 1 225 ? 61.417 19.113 70.767 0.70 23.35 206 GLU C O 1
ATOM 5906 O O B GLU C 1 225 ? 61.357 19.029 70.683 0.30 21.33 206 GLU C O 1
ATOM 5917 N N . THR C 1 226 ? 59.894 20.690 70.322 1.00 19.02 207 THR C N 1
ATOM 5918 C CA . THR C 1 226 ? 60.745 21.410 69.376 1.00 17.86 207 THR C CA 1
ATOM 5919 C C . THR C 1 226 ? 60.605 22.919 69.578 1.00 20.48 207 THR C C 1
ATOM 5920 O O . THR C 1 226 ? 59.597 23.407 70.076 1.00 15.52 207 THR C O 1
ATOM 5924 N N . ALA C 1 227 ? 61.651 23.635 69.234 1.00 11.72 208 ALA C N 1
ATOM 5925 C CA . ALA C 1 227 ? 61.671 25.088 69.440 1.00 15.22 208 ALA C CA 1
ATOM 5926 C C . ALA C 1 227 ? 62.559 25.819 68.478 1.00 15.02 208 ALA C C 1
ATOM 5927 O O . ALA C 1 227 ? 63.617 25.310 68.104 1.00 19.36 208 ALA C O 1
ATOM 5929 N N . GLU C 1 228 ? 62.115 27.015 68.094 1.00 15.40 209 GLU C N 1
ATOM 5930 C CA . GLU C 1 228 ? 62.929 27.964 67.376 1.00 14.35 209 GLU C CA 1
ATOM 5931 C C . GLU C 1 228 ? 63.058 29.287 68.077 1.00 16.43 209 GLU C C 1
ATOM 5932 O O . GLU C 1 228 ? 62.156 29.765 68.733 1.00 18.18 209 GLU C O 1
ATOM 5938 N N . VAL C 1 229 ? 64.211 29.881 67.894 1.00 13.90 210 VAL C N 1
ATOM 5939 C CA . VAL C 1 229 ? 64.450 31.220 68.345 1.00 17.80 210 VAL C CA 1
ATOM 5940 C C . VAL C 1 229 ? 64.215 32.179 67.173 1.00 16.93 210 VAL C C 1
ATOM 5941 O O . VAL C 1 229 ? 64.296 31.792 66.004 1.00 20.41 210 VAL C O 1
ATOM 5945 N N . GLY C 1 230 ? 63.891 33.428 67.483 1.00 16.08 211 GLY C N 1
ATOM 5946 C CA . GLY C 1 230 ? 63.728 34.410 66.421 1.00 14.30 211 GLY C CA 1
ATOM 5947 C C . GLY C 1 230 ? 63.572 35.830 66.843 1.00 14.67 211 GLY C C 1
ATOM 5948 O O . GLY C 1 230 ? 63.849 36.197 67.966 1.00 19.70 211 GLY C O 1
ATOM 5949 N N . LYS C 1 231 ? 63.180 36.617 65.861 1.00 13.15 212 LYS C N 1
ATOM 5950 C CA . LYS C 1 231 ? 62.984 38.028 66.016 1.00 16.64 212 LYS C CA 1
ATOM 5951 C C . LYS C 1 231 ? 61.505 38.268 66.128 1.00 17.16 212 LYS C C 1
ATOM 5952 O O . LYS C 1 231 ? 60.777 38.014 65.203 1.00 17.48 212 LYS C O 1
ATOM 5958 N N . GLY C 1 232 ? 61.120 38.735 67.304 1.00 19.06 213 GLY C N 1
ATOM 5959 C CA . GLY C 1 232 ? 59.713 39.025 67.649 1.00 16.72 213 GLY C CA 1
ATOM 5960 C C . GLY C 1 232 ? 59.407 40.493 67.718 1.00 20.33 213 GLY C C 1
ATOM 5961 O O . GLY C 1 232 ? 60.249 41.346 68.048 1.00 19.07 213 GLY C O 1
ATOM 5962 N N . SER C 1 233 ? 58.155 40.778 67.403 1.00 15.36 214 SER C N 1
ATOM 5963 C CA . SER C 1 233 ? 57.607 42.109 67.556 1.00 17.29 214 SER C CA 1
ATOM 5964 C C . SER C 1 233 ? 56.125 42.023 67.907 1.00 14.14 214 SER C C 1
ATOM 5965 O O . SER C 1 233 ? 55.479 41.026 67.615 1.00 14.93 214 SER C O 1
ATOM 5968 N N . LEU C 1 234 ? 55.662 43.070 68.573 1.00 14.29 215 LEU C N 1
ATOM 5969 C CA . LEU C 1 234 ? 54.240 43.261 68.779 1.00 15.29 215 LEU C CA 1
ATOM 5970 C C . LEU C 1 234 ? 53.850 44.726 68.702 1.00 18.94 215 LEU C C 1
ATOM 5971 O O . LEU C 1 234 ? 54.695 45.640 68.823 1.00 15.48 215 LEU C O 1
ATOM 5976 N N . LYS C 1 235 ? 52.558 44.934 68.418 1.00 16.87 216 LYS C N 1
ATOM 5977 C CA . LYS C 1 235 ? 51.984 46.270 68.352 1.00 18.12 216 LYS C CA 1
ATOM 5978 C C . LYS C 1 235 ? 50.578 46.283 68.900 1.00 14.57 216 LYS C C 1
ATOM 5979 O O . LYS C 1 235 ? 49.745 45.516 68.456 1.00 16.33 216 LYS C O 1
ATOM 5985 N N . TRP C 1 236 ? 50.307 47.207 69.800 1.00 15.96 217 TRP C N 1
ATOM 5986 C CA . TRP C 1 236 ? 48.929 47.450 70.246 1.00 14.58 217 TRP C CA 1
ATOM 5987 C C . TRP C 1 236 ? 48.331 48.601 69.440 1.00 11.89 217 TRP C C 1
ATOM 5988 O O . TRP C 1 236 ? 49.038 49.500 68.984 1.00 15.69 217 TRP C O 1
ATOM 5999 N N . THR C 1 237 ? 47.012 48.544 69.251 1.00 14.15 218 THR C N 1
ATOM 6000 C CA . THR C 1 237 ? 46.234 49.632 68.687 1.00 15.77 218 THR C CA 1
ATOM 6001 C C . THR C 1 237 ? 45.193 50.027 69.733 1.00 11.42 218 THR C C 1
ATOM 6002 O O . THR C 1 237 ? 44.347 49.220 70.110 1.00 18.08 218 THR C O 1
ATOM 6006 N N . GLU C 1 238 ? 45.258 51.283 70.192 1.00 17.20 219 GLU C N 1
ATOM 6007 C CA . GLU C 1 238 ? 44.289 51.800 71.148 1.00 14.44 219 GLU C CA 1
ATOM 6008 C C . GLU C 1 238 ? 42.888 51.787 70.522 1.00 14.15 219 GLU C C 1
ATOM 6009 O O . GLU C 1 238 ? 42.728 52.062 69.328 1.00 15.08 219 GLU C O 1
ATOM 6015 N N . LEU C 1 239 ? 41.912 51.503 71.371 1.00 15.95 220 LEU C N 1
ATOM 6016 C CA . LEU C 1 239 ? 40.506 51.407 71.007 1.00 17.92 220 LEU C CA 1
ATOM 6017 C C . LEU C 1 239 ? 39.619 52.409 71.740 1.00 17.57 220 LEU C C 1
ATOM 6018 O O . LEU C 1 239 ? 39.895 52.808 72.861 1.00 16.34 220 LEU C O 1
ATOM 6023 N N . THR C 1 240 ? 38.535 52.776 71.072 1.00 17.10 221 THR C N 1
ATOM 6024 C CA . THR C 1 240 ? 37.464 53.564 71.700 1.00 19.26 221 THR C CA 1
ATOM 6025 C C . THR C 1 240 ? 36.376 52.692 72.357 1.00 20.13 221 THR C C 1
ATOM 6026 O O . THR C 1 240 ? 36.238 51.513 72.049 1.00 15.41 221 THR C O 1
ATOM 6030 N N . PRO C 1 241 ? 35.580 53.291 73.261 1.00 15.20 222 PRO C N 1
ATOM 6031 C CA . PRO C 1 241 ? 34.501 52.498 73.827 1.00 16.22 222 PRO C CA 1
ATOM 6032 C C . PRO C 1 241 ? 33.530 51.904 72.764 1.00 14.25 222 PRO C C 1
ATOM 6033 O O . PRO C 1 241 ? 33.132 50.742 72.869 1.00 12.57 222 PRO C O 1
ATOM 6045 N N . GLN C 1 243 ? 34.238 50.901 69.989 1.00 16.63 224 GLN C N 1
ATOM 6046 C CA . GLN C 1 243 ? 34.957 49.809 69.301 1.00 15.56 224 GLN C CA 1
ATOM 6047 C C . GLN C 1 243 ? 35.052 48.575 70.180 1.00 18.79 224 GLN C C 1
ATOM 6048 O O . GLN C 1 243 ? 34.867 47.447 69.749 1.00 18.47 224 GLN C O 1
ATOM 6054 N N . SER C 1 244 ? 35.319 48.814 71.447 1.00 13.25 225 SER C N 1
ATOM 6055 C CA . SER C 1 244 ? 35.511 47.697 72.374 1.00 12.82 225 SER C CA 1
ATOM 6056 C C . SER C 1 244 ? 34.972 48.099 73.730 1.00 12.97 225 SER C C 1
ATOM 6057 O O . SER C 1 244 ? 35.718 48.505 74.618 1.00 15.59 225 SER C O 1
ATOM 6060 N N . PRO C 1 245 ? 33.642 48.019 73.910 1.00 13.04 226 PRO C N 1
ATOM 6061 C CA . PRO C 1 245 ? 33.049 48.641 75.123 1.00 14.20 226 PRO C CA 1
ATOM 6062 C C . PRO C 1 245 ? 33.429 48.088 76.486 1.00 15.81 226 PRO C C 1
ATOM 6063 O O . PRO C 1 245 ? 33.496 48.859 77.470 1.00 15.70 226 PRO C O 1
ATOM 6067 N N . ALA C 1 246 ? 33.667 46.792 76.517 1.00 11.64 227 ALA C N 1
ATOM 6068 C CA . ALA C 1 246 ? 34.055 46.094 77.774 1.00 17.91 227 ALA C CA 1
ATOM 6069 C C . ALA C 1 246 ? 35.572 45.975 78.033 1.00 15.84 227 ALA C C 1
ATOM 6070 O O . ALA C 1 246 ? 35.993 45.507 79.109 1.00 17.30 227 ALA C O 1
ATOM 6072 N N . GLN C 1 247 ? 36.372 46.392 77.061 1.00 14.48 228 GLN C N 1
ATOM 6073 C CA . GLN C 1 247 ? 37.876 46.131 77.071 1.00 13.10 228 GLN C CA 1
ATOM 6074 C C . GLN C 1 247 ? 38.799 47.259 76.670 1.00 12.13 228 GLN C C 1
ATOM 6075 O O . GLN C 1 247 ? 40.005 47.159 76.873 1.00 16.48 228 GLN C O 1
ATOM 6081 N N . TYR C 1 248 ? 38.245 48.316 76.118 1.00 12.33 229 TYR C N 1
ATOM 6082 C CA . TYR C 1 248 ? 39.036 49.416 75.577 1.00 13.53 229 TYR C CA 1
ATOM 6083 C C . TYR C 1 248 ? 40.109 49.879 76.598 1.00 11.33 229 TYR C C 1
ATOM 6084 O O . TYR C 1 248 ? 41.263 50.150 76.241 1.00 15.29 229 TYR C O 1
ATOM 6093 N N . TYR C 1 249 ? 39.722 49.933 77.860 1.00 15.66 230 TYR C N 1
ATOM 6094 C CA . TYR C 1 249 ? 40.621 50.511 78.907 1.00 15.78 230 TYR C CA 1
ATOM 6095 C C . TYR C 1 249 ? 41.755 49.527 79.288 1.00 20.27 230 TYR C C 1
ATOM 6096 O O . TYR C 1 249 ? 42.844 49.922 79.713 1.00 18.99 230 TYR C O 1
ATOM 6105 N N . ILE C 1 250 ? 41.507 48.252 79.054 1.00 14.26 231 ILE C N 1
ATOM 6106 C CA . ILE C 1 250 ? 42.513 47.208 79.275 1.00 14.76 231 ILE C CA 1
ATOM 6107 C C . ILE C 1 250 ? 43.557 47.313 78.179 1.00 14.42 231 ILE C C 1
ATOM 6108 O O . ILE C 1 250 ? 44.803 47.363 78.414 1.00 15.86 231 ILE C O 1
ATOM 6113 N N . VAL C 1 251 ? 43.062 47.342 76.947 1.00 15.79 232 VAL C N 1
ATOM 6114 C CA . VAL C 1 251 ? 43.945 47.526 75.787 1.00 14.95 232 VAL C CA 1
ATOM 6115 C C . VAL C 1 251 ? 44.757 48.794 75.892 1.00 15.71 232 VAL C C 1
ATOM 6116 O O . VAL C 1 251 ? 45.977 48.793 75.633 1.00 14.88 232 VAL C O 1
ATOM 6120 N N . ASN C 1 252 ? 44.106 49.855 76.316 1.00 14.82 233 ASN C N 1
ATOM 6121 C CA . ASN C 1 252 ? 44.741 51.174 76.262 1.00 15.77 233 ASN C CA 1
ATOM 6122 C C . ASN C 1 252 ? 45.773 51.268 77.376 1.00 16.14 233 ASN C C 1
ATOM 6123 O O . ASN C 1 252 ? 46.844 51.869 77.221 1.00 17.34 233 ASN C O 1
ATOM 6128 N N . SER C 1 253 ? 45.462 50.598 78.477 1.00 15.38 234 SER C N 1
ATOM 6129 C CA . SER C 1 253 ? 46.416 50.465 79.616 1.00 14.87 234 SER C CA 1
ATOM 6130 C C . SER C 1 253 ? 47.697 49.749 79.173 1.00 16.57 234 SER C C 1
ATOM 6131 O O . SER C 1 253 ? 48.826 50.255 79.395 1.00 14.34 234 SER C O 1
ATOM 6134 N N . LEU C 1 254 ? 47.538 48.586 78.546 1.00 15.46 235 LEU C N 1
ATOM 6135 C CA . LEU C 1 254 ? 48.712 47.821 78.062 1.00 14.60 235 LEU C CA 1
ATOM 6136 C C . LEU C 1 254 ? 49.446 48.571 76.953 1.00 15.48 235 LEU C C 1
ATOM 6137 O O . LEU C 1 254 ? 50.657 48.522 76.865 1.00 16.42 235 LEU C O 1
ATOM 6142 N N . ALA C 1 255 ? 48.727 49.292 76.101 1.00 16.53 236 ALA C N 1
ATOM 6143 C CA . ALA C 1 255 ? 49.374 50.078 75.057 1.00 15.19 236 ALA C CA 1
ATOM 6144 C C . ALA C 1 255 ? 50.256 51.219 75.598 1.00 15.63 236 ALA C C 1
ATOM 6145 O O . ALA C 1 255 ? 51.170 51.677 74.929 1.00 17.77 236 ALA C O 1
ATOM 6147 N N . SER C 1 256 ? 49.946 51.639 76.810 1.00 15.92 237 SER C N 1
ATOM 6148 C CA . SER C 1 256 ? 50.614 52.793 77.497 1.00 16.29 237 SER C CA 1
ATOM 6149 C C . SER C 1 256 ? 52.001 52.387 78.054 1.00 18.65 237 SER C C 1
ATOM 6150 O O . SER C 1 256 ? 52.858 53.255 78.348 1.00 18.82 237 SER C O 1
ATOM 6153 N N . LEU C 1 257 ? 52.204 51.080 78.121 1.00 15.11 238 LEU C N 1
ATOM 6154 C CA . LEU C 1 257 ? 53.493 50.476 78.600 1.00 16.79 238 LEU C CA 1
ATOM 6155 C C . LEU C 1 257 ? 54.532 50.453 77.497 1.00 18.67 238 LEU C C 1
ATOM 6156 O O . LEU C 1 257 ? 54.455 49.661 76.566 1.00 19.03 238 LEU C O 1
ATOM 6161 N N . PRO C 1 258 ? 55.518 51.341 77.583 1.00 15.87 239 PRO C N 1
ATOM 6162 C CA . PRO C 1 258 ? 56.390 51.409 76.421 1.00 15.77 239 PRO C CA 1
ATOM 6163 C C . PRO C 1 258 ? 57.072 50.086 76.173 1.00 15.21 239 PRO C C 1
ATOM 6164 O O . PRO C 1 258 ? 57.603 49.427 77.078 1.00 17.61 239 PRO C O 1
ATOM 6168 N N . ILE C 1 259 ? 57.023 49.672 74.921 1.00 15.05 240 ILE C N 1
ATOM 6169 C CA . ILE C 1 259 ? 57.806 48.537 74.455 1.00 16.09 240 ILE C CA 1
ATOM 6170 C C . ILE C 1 259 ? 59.258 48.998 74.157 1.00 15.95 240 ILE C C 1
ATOM 6171 O O . ILE C 1 259 ? 59.594 49.413 73.030 1.00 20.24 240 ILE C O 1
ATOM 6176 N N . LYS C 1 260 ? 60.109 48.917 75.177 1.00 16.84 241 LYS C N 1
ATOM 6177 C CA . LYS C 1 260 ? 61.519 49.428 75.043 1.00 15.27 241 LYS C CA 1
ATOM 6178 C C . LYS C 1 260 ? 62.362 48.588 74.107 1.00 17.90 241 LYS C C 1
ATOM 6179 O O . LYS C 1 260 ? 63.120 49.084 73.267 1.00 18.06 241 LYS C O 1
ATOM 6185 N N . ARG C 1 261 ? 62.168 47.301 74.241 1.00 14.69 242 ARG C N 1
ATOM 6186 C CA . ARG C 1 261 ? 62.784 46.252 73.440 1.00 15.48 242 ARG C CA 1
ATOM 6187 C C . ARG C 1 261 ? 62.164 44.872 73.750 1.00 14.55 242 ARG C C 1
ATOM 6188 O O . ARG C 1 261 ? 61.836 44.532 74.911 1.00 16.72 242 ARG C O 1
ATOM 6196 N N . VAL C 1 262 ? 61.983 44.096 72.688 1.00 16.08 243 VAL C N 1
ATOM 6197 C CA . VAL C 1 262 ? 61.593 42.679 72.798 1.00 14.99 243 VAL C CA 1
ATOM 6198 C C . VAL C 1 262 ? 62.835 41.910 73.102 1.00 17.13 243 VAL C C 1
ATOM 6199 O O . VAL C 1 262 ? 63.777 41.909 72.309 1.00 19.89 243 VAL C O 1
ATOM 6203 N N . THR C 1 263 ? 62.838 41.307 74.280 1.00 14.01 244 THR C N 1
ATOM 6204 C CA . THR C 1 263 ? 64.077 40.669 74.844 1.00 15.26 244 THR C CA 1
ATOM 6205 C C . THR C 1 263 ? 64.143 39.175 74.635 1.00 16.68 244 THR C C 1
ATOM 6206 O O . THR C 1 263 ? 65.189 38.557 74.642 1.00 18.74 244 THR C O 1
ATOM 6210 N N A GLN C 1 264 ? 62.979 38.594 74.392 0.50 16.08 245 GLN C N 1
ATOM 6211 N N B GLN C 1 264 ? 62.988 38.587 74.399 0.50 16.56 245 GLN C N 1
ATOM 6212 C CA A GLN C 1 264 ? 62.846 37.148 74.201 0.50 14.56 245 GLN C CA 1
ATOM 6213 C CA B GLN C 1 264 ? 62.923 37.159 74.126 0.50 15.54 245 GLN C CA 1
ATOM 6214 C C A GLN C 1 264 ? 61.742 36.863 73.204 0.50 16.36 245 GLN C C 1
ATOM 6215 C C B GLN C 1 264 ? 61.766 36.867 73.201 0.50 16.76 245 GLN C C 1
ATOM 6216 O O A GLN C 1 264 ? 60.726 37.556 73.192 0.50 17.55 245 GLN C O 1
ATOM 6217 O O B GLN C 1 264 ? 60.756 37.567 73.221 0.50 17.15 245 GLN C O 1
ATOM 6228 N N . ALA C 1 265 ? 61.980 35.852 72.374 1.00 18.70 246 ALA C N 1
ATOM 6229 C CA . ALA C 1 265 ? 61.019 35.436 71.338 1.00 15.51 246 ALA C CA 1
ATOM 6230 C C . ALA C 1 265 ? 61.342 34.021 70.923 1.00 15.44 246 ALA C C 1
ATOM 6231 O O . ALA C 1 265 ? 62.377 33.741 70.258 1.00 18.32 246 ALA C O 1
ATOM 6233 N N . VAL C 1 266 ? 60.421 33.147 71.268 1.00 16.21 247 VAL C N 1
ATOM 6234 C CA . VAL C 1 266 ? 60.534 31.738 70.941 1.00 13.78 247 VAL C CA 1
ATOM 6235 C C . VAL C 1 266 ? 59.212 31.213 70.414 1.00 14.73 247 VAL C C 1
ATOM 6236 O O . VAL C 1 266 ? 58.154 31.714 70.788 1.00 15.01 247 VAL C O 1
ATOM 6240 N N . LEU C 1 267 ? 59.333 30.238 69.520 1.00 14.48 248 LEU C N 1
ATOM 6241 C CA . LEU C 1 267 ? 58.218 29.443 68.981 1.00 13.50 248 LEU C CA 1
ATOM 6242 C C . LEU C 1 267 ? 58.464 27.985 69.300 1.00 13.48 248 LEU C C 1
ATOM 6243 O O . LEU C 1 267 ? 59.456 27.398 68.858 1.00 16.76 248 LEU C O 1
ATOM 6248 N N . VAL C 1 268 ? 57.520 27.416 70.058 1.00 14.26 249 VAL C N 1
ATOM 6249 C CA . VAL C 1 268 ? 57.612 26.059 70.586 1.00 12.03 249 VAL C CA 1
ATOM 6250 C C . VAL C 1 268 ? 56.395 25.246 70.256 1.00 18.22 249 VAL C C 1
ATOM 6251 O O . VAL C 1 268 ? 55.303 25.760 70.080 1.00 16.32 249 VAL C O 1
ATOM 6255 N N A GLU C 1 269 ? 56.642 23.956 70.183 0.50 14.31 250 GLU C N 1
ATOM 6256 N N B GLU C 1 269 ? 56.599 23.957 70.015 0.50 15.14 250 GLU C N 1
ATOM 6257 C CA A GLU C 1 269 ? 55.650 22.990 69.816 0.50 16.03 250 GLU C CA 1
ATOM 6258 C CA B GLU C 1 269 ? 55.484 23.017 69.993 0.50 17.20 250 GLU C CA 1
ATOM 6259 C C A GLU C 1 269 ? 55.782 21.754 70.736 0.50 16.12 250 GLU C C 1
ATOM 6260 C C B GLU C 1 269 ? 55.759 21.888 70.923 0.50 16.14 250 GLU C C 1
ATOM 6261 O O A GLU C 1 269 ? 56.885 21.251 70.964 0.50 16.68 250 GLU C O 1
ATOM 6262 O O B GLU C 1 269 ? 56.893 21.573 71.305 0.50 13.53 250 GLU C O 1
ATOM 6273 N N . GLY C 1 270 ? 54.652 21.279 71.262 1.00 15.73 251 GLY C N 1
ATOM 6274 C CA . GLY C 1 270 ? 54.637 20.145 72.176 1.00 15.75 251 GLY C CA 1
ATOM 6275 C C . GLY C 1 270 ? 53.270 19.761 72.708 1.00 16.39 251 GLY C C 1
ATOM 6276 O O . GLY C 1 270 ? 52.301 19.745 71.974 1.00 15.44 251 GLY C O 1
ATOM 6277 N N . ARG C 1 271 ? 53.220 19.454 73.988 1.00 15.18 252 ARG C N 1
ATOM 6278 C CA . ARG C 1 271 ? 51.971 19.081 74.660 1.00 17.79 252 ARG C CA 1
ATOM 6279 C C . ARG C 1 271 ? 51.957 19.564 76.086 1.00 17.31 252 ARG C C 1
ATOM 6280 O O . ARG C 1 271 ? 52.953 19.971 76.645 1.00 19.94 252 ARG C O 1
ATOM 6288 N N . ALA C 1 272 ? 50.778 19.489 76.674 1.00 14.46 253 ALA C N 1
ATOM 6289 C CA . ALA C 1 272 ? 50.596 19.829 78.069 1.00 15.14 253 ALA C CA 1
ATOM 6290 C C . ALA C 1 272 ? 49.818 18.730 78.767 1.00 15.90 253 ALA C C 1
ATOM 6291 O O . ALA C 1 272 ? 48.859 18.179 78.210 1.00 17.40 253 ALA C O 1
ATOM 6293 N N . ILE C 1 273 ? 50.225 18.447 79.996 1.00 17.19 254 ILE C N 1
ATOM 6294 C CA . ILE C 1 273 ? 49.479 17.588 80.896 1.00 17.04 254 ILE C CA 1
ATOM 6295 C C . ILE C 1 273 ? 49.377 18.301 82.257 1.00 19.86 254 ILE C C 1
ATOM 6296 O O . ILE C 1 273 ? 50.371 18.460 82.980 1.00 18.82 254 ILE C O 1
ATOM 6301 N N . LEU C 1 274 ? 48.181 18.773 82.569 1.00 17.68 255 LEU C N 1
ATOM 6302 C CA . LEU C 1 274 ? 47.939 19.704 83.683 1.00 16.37 255 LEU C CA 1
ATOM 6303 C C . LEU C 1 274 ? 47.087 19.044 84.748 1.00 16.86 255 LEU C C 1
ATOM 6304 O O . LEU C 1 274 ? 46.070 18.418 84.478 1.00 15.56 255 LEU C O 1
ATOM 6309 N N . ARG C 1 275 ? 47.519 19.201 85.978 1.00 19.04 256 ARG C N 1
ATOM 6310 C CA . ARG C 1 275 ? 46.722 18.727 87.124 1.00 18.78 256 ARG C CA 1
ATOM 6311 C C . ARG C 1 275 ? 45.780 19.815 87.541 1.00 17.11 256 ARG C C 1
ATOM 6312 O O . ARG C 1 275 ? 46.115 20.713 88.318 1.00 20.63 256 ARG C O 1
ATOM 6320 N N . ALA C 1 276 ? 44.576 19.786 86.981 1.00 17.75 257 ALA C N 1
ATOM 6321 C CA . ALA C 1 276 ? 43.648 20.912 87.167 1.00 18.46 257 ALA C CA 1
ATOM 6322 C C . ALA C 1 276 ? 43.284 21.139 88.643 1.00 19.78 257 ALA C C 1
ATOM 6323 O O . ALA C 1 276 ? 43.035 22.269 89.076 1.00 21.83 257 ALA C O 1
ATOM 6333 N N . GLY C 1 278 ? 45.252 20.848 91.040 1.00 20.49 259 GLY C N 1
ATOM 6334 C CA . GLY C 1 278 ? 46.447 21.275 91.712 1.00 20.43 259 GLY C CA 1
ATOM 6335 C C . GLY C 1 278 ? 46.387 22.746 92.039 1.00 21.15 259 GLY C C 1
ATOM 6336 O O . GLY C 1 278 ? 47.212 23.261 92.800 1.00 20.89 259 GLY C O 1
ATOM 6337 N N . ALA C 1 279 ? 45.418 23.439 91.439 1.00 15.84 260 ALA C N 1
ATOM 6338 C CA . ALA C 1 279 ? 45.218 24.836 91.728 1.00 18.80 260 ALA C CA 1
ATOM 6339 C C . ALA C 1 279 ? 44.893 24.993 93.209 1.00 15.83 260 ALA C C 1
ATOM 6340 O O . ALA C 1 279 ? 44.214 24.147 93.781 1.00 19.06 260 ALA C O 1
ATOM 6342 N N . ARG C 1 280 ? 45.339 26.097 93.810 1.00 19.20 261 ARG C N 1
ATOM 6343 C CA . ARG C 1 280 ? 45.009 26.402 95.209 1.00 17.78 261 ARG C CA 1
ATOM 6344 C C . ARG C 1 280 ? 44.970 27.876 95.551 1.00 20.80 261 ARG C C 1
ATOM 6345 O O . ARG C 1 280 ? 45.628 28.696 94.913 1.00 17.10 261 ARG C O 1
ATOM 6353 N N . VAL C 1 281 ? 44.145 28.201 96.544 1.00 17.77 262 VAL C N 1
ATOM 6354 C CA . VAL C 1 281 ? 44.121 29.553 97.095 1.00 16.26 262 VAL C CA 1
ATOM 6355 C C . VAL C 1 281 ? 45.463 29.776 97.779 1.00 18.33 262 VAL C C 1
ATOM 6356 O O . VAL C 1 281 ? 45.986 28.916 98.483 1.00 20.45 262 VAL C O 1
ATOM 6360 N N . ILE C 1 282 ? 45.993 30.959 97.566 1.00 18.98 263 ILE C N 1
ATOM 6361 C CA . ILE C 1 282 ? 47.180 31.435 98.310 1.00 20.91 263 ILE C CA 1
ATOM 6362 C C . ILE C 1 282 ? 46.863 32.677 99.128 1.00 22.56 263 ILE C C 1
ATOM 6363 O O . ILE C 1 282 ? 46.052 33.507 98.733 1.00 21.60 263 ILE C O 1
ATOM 6368 N N . GLU C 1 283 ? 47.534 32.845 100.269 1.00 20.42 264 GLU C N 1
ATOM 6369 C CA . GLU C 1 283 ? 47.201 33.995 101.093 1.00 24.12 264 GLU C CA 1
ATOM 6370 C C . GLU C 1 283 ? 48.319 34.383 102.016 1.00 23.31 264 GLU C C 1
ATOM 6371 O O . GLU C 1 283 ? 49.308 33.666 102.039 1.00 21.49 264 GLU C O 1
ATOM 6378 N N . GLY D 1 19 ? 39.006 57.713 31.250 1.00 39.95 0 GLY D N 1
ATOM 6379 C CA . GLY D 1 19 ? 39.279 56.327 31.737 1.00 41.08 0 GLY D CA 1
ATOM 6380 C C . GLY D 1 19 ? 40.652 55.843 31.313 1.00 40.88 0 GLY D C 1
ATOM 6381 O O . GLY D 1 19 ? 40.897 55.538 30.161 1.00 41.90 0 GLY D O 1
ATOM 6390 N N . PHE D 1 21 ? 42.417 53.257 32.809 1.00 30.13 2 PHE D N 1
ATOM 6391 C CA . PHE D 1 21 ? 42.719 51.833 32.997 1.00 26.93 2 PHE D CA 1
ATOM 6392 C C . PHE D 1 21 ? 42.577 51.044 31.720 1.00 26.27 2 PHE D C 1
ATOM 6393 O O . PHE D 1 21 ? 41.508 50.994 31.103 1.00 27.22 2 PHE D O 1
ATOM 6401 N N . ARG D 1 22 ? 43.671 50.387 31.378 1.00 26.00 3 ARG D N 1
ATOM 6402 C CA . ARG D 1 22 ? 43.701 49.369 30.337 1.00 27.74 3 ARG D CA 1
ATOM 6403 C C . ARG D 1 22 ? 44.452 48.116 30.801 1.00 25.21 3 ARG D C 1
ATOM 6404 O O . ARG D 1 22 ? 45.521 48.210 31.413 1.00 26.36 3 ARG D O 1
ATOM 6407 N N . PRO D 1 23 ? 43.881 46.941 30.534 1.00 24.44 4 PRO D N 1
ATOM 6408 C CA . PRO D 1 23 ? 44.589 45.699 30.849 1.00 26.39 4 PRO D CA 1
ATOM 6409 C C . PRO D 1 23 ? 45.841 45.487 30.043 1.00 28.13 4 PRO D C 1
ATOM 6410 O O . PRO D 1 23 ? 45.897 45.867 28.882 1.00 29.17 4 PRO D O 1
ATOM 6414 N N . GLN D 1 24 ? 46.827 44.877 30.702 1.00 29.19 5 GLN D N 1
ATOM 6415 C CA . GLN D 1 24 ? 48.148 44.498 30.110 1.00 28.18 5 GLN D CA 1
ATOM 6416 C C . GLN D 1 24 ? 48.104 43.156 29.408 1.00 28.30 5 GLN D C 1
ATOM 6417 O O . GLN D 1 24 ? 47.512 42.224 29.880 1.00 27.74 5 GLN D O 1
ATOM 6423 N N . ASP D 1 25 ? 48.813 43.055 28.298 1.00 29.62 6 ASP D N 1
ATOM 6424 C CA . ASP D 1 25 ? 48.665 41.910 27.368 1.00 32.07 6 ASP D CA 1
ATOM 6425 C C . ASP D 1 25 ? 48.931 40.523 27.891 1.00 30.27 6 ASP D C 1
ATOM 6426 O O . ASP D 1 25 ? 48.278 39.545 27.524 1.00 36.15 6 ASP D O 1
ATOM 6431 N N A ASP D 1 26 ? 49.914 40.449 28.758 0.50 28.64 7 ASP D N 1
ATOM 6432 N N B ASP D 1 26 ? 49.908 40.459 28.763 0.50 29.34 7 ASP D N 1
ATOM 6433 C CA A ASP D 1 26 ? 50.434 39.172 29.248 0.50 27.48 7 ASP D CA 1
ATOM 6434 C CA B ASP D 1 26 ? 50.442 39.187 29.237 0.50 28.82 7 ASP D CA 1
ATOM 6435 C C A ASP D 1 26 ? 50.204 39.115 30.750 0.50 24.83 7 ASP D C 1
ATOM 6436 C C B ASP D 1 26 ? 50.059 38.955 30.686 0.50 26.15 7 ASP D C 1
ATOM 6437 O O A ASP D 1 26 ? 51.014 38.588 31.519 0.50 23.59 7 ASP D O 1
ATOM 6438 O O B ASP D 1 26 ? 50.599 38.079 31.351 0.50 29.07 7 ASP D O 1
ATOM 6447 N N . PHE D 1 27 ? 49.135 39.773 31.158 1.00 23.69 8 PHE D N 1
ATOM 6448 C CA . PHE D 1 27 ? 48.679 39.692 32.571 1.00 23.34 8 PHE D CA 1
ATOM 6449 C C . PHE D 1 27 ? 47.445 38.840 32.710 1.00 22.74 8 PHE D C 1
ATOM 6450 O O . PHE D 1 27 ? 46.677 38.645 31.757 1.00 20.97 8 PHE D O 1
ATOM 6458 N N . THR D 1 28 ? 47.298 38.290 33.909 1.00 19.90 9 THR D N 1
ATOM 6459 C CA . THR D 1 28 ? 46.038 37.599 34.312 1.00 20.47 9 THR D CA 1
ATOM 6460 C C . THR D 1 28 ? 45.313 38.442 35.355 1.00 17.53 9 THR D C 1
ATOM 6461 O O . THR D 1 28 ? 45.934 39.165 36.148 1.00 17.75 9 THR D O 1
ATOM 6465 N N . TYR D 1 29 ? 44.000 38.334 35.299 1.00 20.23 10 TYR D N 1
ATOM 6466 C CA . TYR D 1 29 ? 43.084 39.121 36.125 1.00 17.82 10 TYR D CA 1
ATOM 6467 C C . TYR D 1 29 ? 41.898 38.320 36.672 1.00 17.29 10 TYR D C 1
ATOM 6468 O O . TYR D 1 29 ? 41.551 37.266 36.149 1.00 20.13 10 TYR D O 1
ATOM 6477 N N . LEU D 1 30 ? 41.340 38.858 37.771 1.00 17.16 11 LEU D N 1
ATOM 6478 C CA . LEU D 1 30 ? 39.972 38.548 38.269 1.00 16.13 11 LEU D CA 1
ATOM 6479 C C . LEU D 1 30 ? 39.254 39.845 38.600 1.00 14.88 11 LEU D C 1
ATOM 6480 O O . LEU D 1 30 ? 39.910 40.821 39.013 1.00 17.62 11 LEU D O 1
ATOM 6493 N N . PRO D 1 32 ? 37.753 42.750 40.602 1.00 19.74 13 PRO D N 1
ATOM 6494 C CA . PRO D 1 32 ? 37.912 43.983 39.780 1.00 17.07 13 PRO D CA 1
ATOM 6495 C C . PRO D 1 32 ? 39.250 44.069 39.082 1.00 17.62 13 PRO D C 1
ATOM 6496 O O . PRO D 1 32 ? 40.313 44.102 39.709 1.00 21.92 13 PRO D O 1
ATOM 6500 N N . VAL D 1 33 ? 39.172 44.064 37.770 1.00 17.45 14 VAL D N 1
ATOM 6501 C CA . VAL D 1 33 ? 40.358 44.043 36.900 1.00 16.98 14 VAL D CA 1
ATOM 6502 C C . VAL D 1 33 ? 41.131 45.353 37.017 1.00 16.20 14 VAL D C 1
ATOM 6503 O O . VAL D 1 33 ? 42.365 45.364 36.991 1.00 17.50 14 VAL D O 1
ATOM 6507 N N . HIS D 1 34 ? 40.395 46.409 37.259 1.00 16.73 15 HIS D N 1
ATOM 6508 C CA . HIS D 1 34 ? 40.943 47.779 37.247 1.00 19.18 15 HIS D CA 1
ATOM 6509 C C . HIS D 1 34 ? 41.895 48.035 38.425 1.00 21.17 15 HIS D C 1
ATOM 6510 O O . HIS D 1 34 ? 42.568 49.069 38.476 1.00 22.95 15 HIS D O 1
ATOM 6517 N N . PHE D 1 35 ? 41.966 47.084 39.354 1.00 23.65 16 PHE D N 1
ATOM 6518 C CA . PHE D 1 35 ? 42.888 47.232 40.515 1.00 25.97 16 PHE D CA 1
ATOM 6519 C C . PHE D 1 35 ? 44.186 46.455 40.308 1.00 30.39 16 PHE D C 1
ATOM 6520 O O . PHE D 1 35 ? 45.026 46.305 41.209 1.00 32.44 16 PHE D O 1
ATOM 6528 N N . GLY D 1 36 ? 44.355 46.012 39.070 1.00 31.86 17 GLY D N 1
ATOM 6529 C CA . GLY D 1 36 ? 45.583 45.277 38.661 1.00 30.20 17 GLY D CA 1
ATOM 6530 C C . GLY D 1 36 ? 45.498 43.765 38.752 1.00 27.54 17 GLY D C 1
ATOM 6531 O O . GLY D 1 36 ? 44.529 43.169 39.210 1.00 25.78 17 GLY D O 1
ATOM 6532 N N . GLY D 1 37 ? 46.553 43.153 38.260 1.00 28.48 18 GLY D N 1
ATOM 6533 C CA . GLY D 1 37 ? 46.667 41.688 38.190 1.00 25.11 18 GLY D CA 1
ATOM 6534 C C . GLY D 1 37 ? 48.113 41.276 38.213 1.00 26.07 18 GLY D C 1
ATOM 6535 O O . GLY D 1 37 ? 48.975 42.011 38.691 1.00 23.81 18 GLY D O 1
ATOM 6536 N N . GLY D 1 38 ? 48.372 40.110 37.650 1.00 24.70 19 GLY D N 1
ATOM 6537 C CA . GLY D 1 38 ? 49.704 39.524 37.674 1.00 27.96 19 GLY D CA 1
ATOM 6538 C C . GLY D 1 38 ? 50.171 39.037 36.327 1.00 26.04 19 GLY D C 1
ATOM 6539 O O . GLY D 1 38 ? 49.419 38.499 35.531 1.00 25.18 19 GLY D O 1
ATOM 6540 N N . LYS D 1 39 ? 51.444 39.285 36.091 1.00 28.45 20 LYS D N 1
ATOM 6541 C CA . LYS D 1 39 ? 52.155 38.736 34.923 1.00 28.22 20 LYS D CA 1
ATOM 6542 C C . LYS D 1 39 ? 51.912 37.233 34.850 1.00 24.28 20 LYS D C 1
ATOM 6543 O O . LYS D 1 39 ? 52.081 36.522 35.830 1.00 24.40 20 LYS D O 1
ATOM 6548 N N . PHE D 1 40 ? 51.548 36.753 33.668 1.00 25.68 21 PHE D N 1
ATOM 6549 C CA . PHE D 1 40 ? 51.378 35.297 33.428 1.00 23.43 21 PHE D CA 1
ATOM 6550 C C . PHE D 1 40 ? 52.694 34.562 33.542 1.00 23.83 21 PHE D C 1
ATOM 6551 O O . PHE D 1 40 ? 53.752 35.015 33.081 1.00 25.38 21 PHE D O 1
ATOM 6559 N N . ASP D 1 41 ? 52.613 33.443 34.235 1.00 23.58 22 ASP D N 1
ATOM 6560 C CA . ASP D 1 41 ? 53.750 32.548 34.474 1.00 24.20 22 ASP D CA 1
ATOM 6561 C C . ASP D 1 41 ? 53.263 31.131 34.286 1.00 25.16 22 ASP D C 1
ATOM 6562 O O . ASP D 1 41 ? 52.394 30.682 35.042 1.00 25.02 22 ASP D O 1
ATOM 6567 N N . PRO D 1 42 ? 53.771 30.424 33.267 1.00 25.40 23 PRO D N 1
ATOM 6568 C CA . PRO D 1 42 ? 53.219 29.085 33.031 1.00 25.96 23 PRO D CA 1
ATOM 6569 C C . PRO D 1 42 ? 53.543 28.077 34.122 1.00 25.46 23 PRO D C 1
ATOM 6570 O O . PRO D 1 42 ? 52.904 27.025 34.181 1.00 26.51 23 PRO D O 1
ATOM 6574 N N . GLU D 1 43 ? 54.448 28.454 35.013 1.00 23.20 24 GLU D N 1
ATOM 6575 C CA . GLU D 1 43 ? 54.845 27.624 36.178 1.00 25.40 24 GLU D CA 1
ATOM 6576 C C . GLU D 1 43 ? 54.366 28.221 37.512 1.00 24.80 24 GLU D C 1
ATOM 6577 O O . GLU D 1 43 ? 54.898 27.921 38.578 1.00 24.24 24 GLU D O 1
ATOM 6583 N N . THR D 1 44 ? 53.367 29.083 37.419 1.00 24.50 25 THR D N 1
ATOM 6584 C CA . THR D 1 44 ? 52.681 29.531 38.645 1.00 22.72 25 THR D CA 1
ATOM 6585 C C . THR D 1 44 ? 52.278 28.294 39.459 1.00 18.62 25 THR D C 1
ATOM 6586 O O . THR D 1 44 ? 51.628 27.341 38.980 1.00 22.35 25 THR D O 1
ATOM 6590 N N . LEU D 1 45 ? 52.588 28.340 40.746 1.00 20.87 26 LEU D N 1
ATOM 6591 C CA . LEU D 1 45 ? 52.258 27.201 41.636 1.00 20.78 26 LEU D CA 1
ATOM 6592 C C . LEU D 1 45 ? 51.329 27.560 42.777 1.00 18.87 26 LEU D C 1
ATOM 6593 O O . LEU D 1 45 ? 51.361 28.668 43.316 1.00 19.99 26 LEU D O 1
ATOM 6598 N N . VAL D 1 46 ? 50.522 26.573 43.137 1.00 19.79 27 VAL D N 1
ATOM 6599 C CA . VAL D 1 46 ? 49.827 26.549 44.428 1.00 20.96 27 VAL D CA 1
ATOM 6600 C C . VAL D 1 46 ? 50.543 25.528 45.286 1.00 18.81 27 VAL D C 1
ATOM 6601 O O . VAL D 1 46 ? 50.683 24.367 44.931 1.00 20.79 27 VAL D O 1
ATOM 6605 N N . THR D 1 47 ? 51.069 26.002 46.398 1.00 17.03 28 THR D N 1
ATOM 6606 C CA . THR D 1 47 ? 51.746 25.148 47.341 1.00 17.69 28 THR D CA 1
ATOM 6607 C C . THR D 1 47 ? 51.148 25.340 48.736 1.00 16.89 28 THR D C 1
ATOM 6608 O O . THR D 1 47 ? 50.841 26.462 49.179 1.00 18.74 28 THR D O 1
ATOM 6612 N N . GLN D 1 48 ? 51.009 24.235 49.424 1.00 13.03 29 GLN D N 1
ATOM 6613 C CA . GLN D 1 48 ? 50.408 24.205 50.739 1.00 15.71 29 GLN D CA 1
ATOM 6614 C C . GLN D 1 48 ? 50.664 22.893 51.457 1.00 16.05 29 GLN D C 1
ATOM 6615 O O . GLN D 1 48 ? 50.909 21.875 50.832 1.00 16.84 29 GLN D O 1
ATOM 6621 N N . LYS D 1 49 ? 50.538 22.916 52.769 1.00 16.49 30 LYS D N 1
ATOM 6622 C CA . LYS D 1 49 ? 50.369 21.674 53.544 1.00 16.26 30 LYS D CA 1
ATOM 6623 C C . LYS D 1 49 ? 48.917 21.246 53.487 1.00 16.74 30 LYS D C 1
ATOM 6624 O O . LYS D 1 49 ? 48.016 22.093 53.445 1.00 14.59 30 LYS D O 1
ATOM 6630 N N . ALA D 1 50 ? 48.690 19.934 53.516 1.00 13.61 31 ALA D N 1
ATOM 6631 C CA . ALA D 1 50 ? 47.363 19.356 53.354 1.00 14.28 31 ALA D CA 1
ATOM 6632 C C . ALA D 1 50 ? 47.131 18.158 54.266 1.00 20.00 31 ALA D C 1
ATOM 6633 O O . ALA D 1 50 ? 47.984 17.274 54.421 1.00 20.00 31 ALA D O 1
ATOM 6635 N N . THR D 1 51 ? 45.983 18.176 54.914 1.00 18.71 32 THR D N 1
ATOM 6636 C CA . THR D 1 51 ? 45.397 16.995 55.568 1.00 16.92 32 THR D CA 1
ATOM 6637 C C . THR D 1 51 ? 44.039 16.706 54.907 1.00 21.41 32 THR D C 1
ATOM 6638 O O . THR D 1 51 ? 43.260 17.628 54.633 1.00 17.15 32 THR D O 1
ATOM 6642 N N . ALA D 1 52 ? 43.791 15.439 54.579 1.00 15.23 33 ALA D N 1
ATOM 6643 C CA . ALA D 1 52 ? 42.531 15.037 53.943 1.00 17.12 33 ALA D CA 1
ATOM 6644 C C . ALA D 1 52 ? 41.985 13.797 54.609 1.00 19.08 33 ALA D C 1
ATOM 6645 O O . ALA D 1 52 ? 42.698 12.828 54.824 1.00 21.51 33 ALA D O 1
ATOM 6647 N N . LEU D 1 53 ? 40.718 13.878 54.951 1.00 16.78 34 LEU D N 1
ATOM 6648 C CA . LEU D 1 53 ? 39.917 12.701 55.305 1.00 16.08 34 LEU D CA 1
ATOM 6649 C C . LEU D 1 53 ? 38.988 12.378 54.150 1.00 18.70 34 LEU D C 1
ATOM 6650 O O . LEU D 1 53 ? 38.021 13.117 53.867 1.00 15.03 34 LEU D O 1
ATOM 6655 N N . SER D 1 54 ? 39.340 11.306 53.430 1.00 16.11 35 SER D N 1
ATOM 6656 C CA . SER D 1 54 ? 38.795 11.021 52.128 1.00 17.46 35 SER D CA 1
ATOM 6657 C C . SER D 1 54 ? 37.986 9.729 52.253 1.00 19.88 35 SER D C 1
ATOM 6658 O O . SER D 1 54 ? 38.511 8.679 52.608 1.00 19.51 35 SER D O 1
ATOM 6661 N N . LEU D 1 55 ? 36.700 9.868 52.016 1.00 20.39 36 LEU D N 1
ATOM 6662 C CA . LEU D 1 55 ? 35.767 8.747 51.976 1.00 19.10 36 LEU D CA 1
ATOM 6663 C C . LEU D 1 55 ? 35.217 8.532 50.562 1.00 20.86 36 LEU D C 1
ATOM 6664 O O . LEU D 1 55 ? 35.151 9.449 49.743 1.00 20.12 36 LEU D O 1
ATOM 6669 N N . SER D 1 56 ? 34.767 7.315 50.309 1.00 18.05 37 SER D N 1
ATOM 6670 C CA . SER D 1 56 ? 33.912 7.055 49.134 1.00 18.53 37 SER D CA 1
ATOM 6671 C C . SER D 1 56 ? 32.733 6.221 49.521 1.00 18.29 37 SER D C 1
ATOM 6672 O O . SER D 1 56 ? 32.825 5.380 50.438 1.00 18.62 37 SER D O 1
ATOM 6675 N N . PHE D 1 57 ? 31.597 6.461 48.878 1.00 18.13 38 PHE D N 1
ATOM 6676 C CA . PHE D 1 57 ? 30.463 5.578 49.096 1.00 16.25 38 PHE D CA 1
ATOM 6677 C C . PHE D 1 57 ? 29.857 5.124 47.764 1.00 16.92 38 PHE D C 1
ATOM 6678 O O . PHE D 1 57 ? 29.807 5.851 46.791 1.00 16.69 38 PHE D O 1
ATOM 6686 N N . GLU D 1 58 ? 29.418 3.890 47.810 1.00 17.90 39 GLU D N 1
ATOM 6687 C CA . GLU D 1 58 ? 28.507 3.309 46.793 1.00 17.87 39 GLU D CA 1
ATOM 6688 C C . GLU D 1 58 ? 27.075 3.735 46.929 1.00 18.86 39 GLU D C 1
ATOM 6689 O O . GLU D 1 58 ? 26.478 3.726 48.016 1.00 19.54 39 GLU D O 1
ATOM 6695 N N . THR D 1 59 ? 26.496 4.043 45.780 1.00 18.87 40 THR D N 1
ATOM 6696 C CA . THR D 1 59 ? 25.107 4.512 45.711 1.00 18.72 40 THR D CA 1
ATOM 6697 C C . THR D 1 59 ? 24.365 3.831 44.540 1.00 21.07 40 THR D C 1
ATOM 6698 O O . THR D 1 59 ? 24.838 2.827 44.005 1.00 20.31 40 THR D O 1
ATOM 6702 N N . GLU D 1 60 ? 23.231 4.414 44.166 1.00 22.44 41 GLU D N 1
ATOM 6703 C CA . GLU D 1 60 ? 22.424 3.996 43.000 1.00 20.64 41 GLU D CA 1
ATOM 6704 C C . GLU D 1 60 ? 22.876 4.700 41.749 1.00 20.37 41 GLU D C 1
ATOM 6705 O O . GLU D 1 60 ? 22.908 5.947 41.668 1.00 21.98 41 GLU D O 1
ATOM 6711 N N . ARG D 1 61 ? 23.160 3.911 40.723 1.00 21.47 42 ARG D N 1
ATOM 6712 C CA . ARG D 1 61 ? 23.682 4.467 39.487 1.00 20.09 42 ARG D CA 1
ATOM 6713 C C . ARG D 1 61 ? 22.707 5.429 38.864 1.00 20.28 42 ARG D C 1
ATOM 6714 O O . ARG D 1 61 ? 23.080 6.511 38.416 1.00 20.18 42 ARG D O 1
ATOM 6722 N N A ASP D 1 62 ? 21.445 5.018 38.839 0.70 22.76 43 ASP D N 1
ATOM 6723 N N B ASP D 1 62 ? 21.444 5.024 38.839 0.30 21.40 43 ASP D N 1
ATOM 6724 C CA A ASP D 1 62 ? 20.405 5.735 38.086 0.70 26.11 43 ASP D CA 1
ATOM 6725 C CA B ASP D 1 62 ? 20.409 5.762 38.101 0.30 22.89 43 ASP D CA 1
ATOM 6726 C C A ASP D 1 62 ? 20.127 7.125 38.668 0.70 25.04 43 ASP D C 1
ATOM 6727 C C B ASP D 1 62 ? 20.282 7.166 38.653 0.30 22.52 43 ASP D C 1
ATOM 6728 O O A ASP D 1 62 ? 19.810 8.084 37.952 0.70 26.83 43 ASP D O 1
ATOM 6729 O O B ASP D 1 62 ? 20.255 8.166 37.916 0.30 21.41 43 ASP D O 1
ATOM 6738 N N . LEU D 1 63 ? 20.280 7.219 39.971 1.00 21.36 44 LEU D N 1
ATOM 6739 C CA . LEU D 1 63 ? 20.090 8.490 40.689 1.00 21.89 44 LEU D CA 1
ATOM 6740 C C . LEU D 1 63 ? 21.333 9.365 40.494 1.00 18.41 44 LEU D C 1
ATOM 6741 O O . LEU D 1 63 ? 21.233 10.566 40.192 1.00 23.21 44 LEU D O 1
ATOM 6746 N N . LEU D 1 64 ? 22.509 8.768 40.601 1.00 21.61 45 LEU D N 1
ATOM 6747 C CA . LEU D 1 64 ? 23.732 9.566 40.507 1.00 17.24 45 LEU D CA 1
ATOM 6748 C C . LEU D 1 64 ? 23.823 10.122 39.079 1.00 18.67 45 LEU D C 1
ATOM 6749 O O . LEU D 1 64 ? 24.328 11.216 38.823 1.00 21.09 45 LEU D O 1
ATOM 6754 N N . GLU D 1 65 ? 23.298 9.365 38.126 1.00 20.47 46 GLU D N 1
ATOM 6755 C CA . GLU D 1 65 ? 23.444 9.757 36.712 1.00 20.07 46 GLU D CA 1
ATOM 6756 C C . GLU D 1 65 ? 22.708 11.062 36.343 1.00 18.70 46 GLU D C 1
ATOM 6757 O O . GLU D 1 65 ? 23.097 11.788 35.447 1.00 20.99 46 GLU D O 1
ATOM 6763 N N . ASN D 1 66 ? 21.694 11.360 37.130 1.00 20.42 47 ASN D N 1
ATOM 6764 C CA . ASN D 1 66 ? 20.859 12.532 36.931 1.00 20.52 47 ASN D CA 1
ATOM 6765 C C . ASN D 1 66 ? 21.658 13.812 37.085 1.00 19.54 47 ASN D C 1
ATOM 6766 O O . ASN D 1 66 ? 21.236 14.866 36.594 1.00 24.02 47 ASN D O 1
ATOM 6771 N N . TYR D 1 67 ? 22.795 13.700 37.764 1.00 19.69 48 TYR D N 1
ATOM 6772 C CA . TYR D 1 67 ? 23.636 14.882 38.117 1.00 20.47 48 TYR D CA 1
ATOM 6773 C C . TYR D 1 67 ? 24.926 14.935 37.351 1.00 21.33 48 TYR D C 1
ATOM 6774 O O . TYR D 1 67 ? 25.754 15.833 37.518 1.00 20.44 48 TYR D O 1
ATOM 6783 N N . ILE D 1 68 ? 25.060 13.979 36.456 1.00 22.81 49 ILE D N 1
ATOM 6784 C CA . ILE D 1 68 ? 26.236 13.861 35.620 1.00 21.37 49 ILE D CA 1
ATOM 6785 C C . ILE D 1 68 ? 25.917 14.389 34.193 1.00 22.91 49 ILE D C 1
ATOM 6786 O O . ILE D 1 68 ? 24.933 13.900 33.588 1.00 23.90 49 ILE D O 1
ATOM 6791 N N . PRO D 1 69 ? 26.671 15.409 33.689 1.00 22.40 50 PRO D N 1
ATOM 6792 C CA . PRO D 1 69 ? 26.258 15.934 32.379 1.00 22.02 50 PRO D CA 1
ATOM 6793 C C . PRO D 1 69 ? 26.508 14.976 31.241 1.00 24.14 50 PRO D C 1
ATOM 6794 O O . PRO D 1 69 ? 27.440 14.214 31.248 1.00 22.83 50 PRO D O 1
ATOM 6798 N N . GLU D 1 70 ? 25.689 15.122 30.215 1.00 27.04 51 GLU D N 1
ATOM 6799 C CA . GLU D 1 70 ? 25.973 14.427 28.941 1.00 30.14 51 GLU D CA 1
ATOM 6800 C C . GLU D 1 70 ? 27.400 14.733 28.460 1.00 29.44 51 GLU D C 1
ATOM 6801 O O . GLU D 1 70 ? 27.908 15.869 28.514 1.00 32.54 51 GLU D O 1
ATOM 6807 N N . GLY D 1 71 ? 28.037 13.694 27.954 1.00 30.61 52 GLY D N 1
ATOM 6808 C CA . GLY D 1 71 ? 29.391 13.797 27.425 1.00 29.88 52 GLY D CA 1
ATOM 6809 C C . GLY D 1 71 ? 30.330 13.045 28.313 1.00 29.08 52 GLY D C 1
ATOM 6810 O O . GLY D 1 71 ? 31.419 12.619 27.903 1.00 30.19 52 GLY D O 1
ATOM 6811 N N . PHE D 1 72 ? 29.864 12.885 29.551 1.00 25.86 53 PHE D N 1
ATOM 6812 C CA . PHE D 1 72 ? 30.564 12.085 30.558 1.00 23.92 53 PHE D CA 1
ATOM 6813 C C . PHE D 1 72 ? 29.830 10.766 30.754 1.00 26.59 53 PHE D C 1
ATOM 6814 O O . PHE D 1 72 ? 28.609 10.697 30.770 1.00 28.33 53 PHE D O 1
ATOM 6822 N N . GLU D 1 73 ? 30.620 9.717 30.918 1.00 21.63 54 GLU D N 1
ATOM 6823 C CA . GLU D 1 73 ? 30.144 8.410 31.360 1.00 22.02 54 GLU D CA 1
ATOM 6824 C C . GLU D 1 73 ? 30.516 8.165 32.829 1.00 21.44 54 GLU D C 1
ATOM 6825 O O . GLU D 1 73 ? 31.691 8.283 33.196 1.00 22.85 54 GLU D O 1
ATOM 6831 N N . LEU D 1 74 ? 29.507 7.810 33.639 1.00 20.87 55 LEU D N 1
ATOM 6832 C CA . LEU D 1 74 ? 29.708 7.466 35.067 1.00 21.39 55 LEU D CA 1
ATOM 6833 C C . LEU D 1 74 ? 30.332 6.062 35.130 1.00 18.04 55 LEU D C 1
ATOM 6834 O O . LEU D 1 74 ? 29.723 5.077 34.757 1.00 21.01 55 LEU D O 1
ATOM 6839 N N . LEU D 1 75 ? 31.543 6.009 35.605 1.00 18.46 56 LEU D N 1
ATOM 6840 C CA . LEU D 1 75 ? 32.346 4.775 35.610 1.00 19.94 56 LEU D CA 1
ATOM 6841 C C . LEU D 1 75 ? 31.893 3.793 36.671 1.00 23.49 56 LEU D C 1
ATOM 6842 O O . LEU D 1 75 ? 31.996 2.588 36.537 1.00 20.91 56 LEU D O 1
ATOM 6847 N N . ALA D 1 76 ? 31.464 4.335 37.794 1.00 20.58 57 ALA D N 1
ATOM 6848 C CA . ALA D 1 76 ? 31.040 3.504 38.911 1.00 20.27 57 ALA D CA 1
ATOM 6849 C C . ALA D 1 76 ? 30.060 4.276 39.751 1.00 19.50 57 ALA D C 1
ATOM 6850 O O . ALA D 1 76 ? 30.104 5.523 39.752 1.00 22.12 57 ALA D O 1
ATOM 6852 N N . PRO D 1 77 ? 29.148 3.571 40.419 1.00 21.51 58 PRO D N 1
ATOM 6853 C CA . PRO D 1 77 ? 28.138 4.339 41.119 1.00 21.11 58 PRO D CA 1
ATOM 6854 C C . PRO D 1 77 ? 28.669 4.742 42.485 1.00 19.12 58 PRO D C 1
ATOM 6855 O O . PRO D 1 77 ? 28.255 4.182 43.515 1.00 21.88 58 PRO D O 1
ATOM 6859 N N . GLU D 1 78 ? 29.573 5.711 42.452 1.00 19.32 59 GLU D N 1
ATOM 6860 C CA . GLU D 1 78 ? 30.375 6.038 43.625 1.00 19.13 59 GLU D CA 1
ATOM 6861 C C . GLU D 1 78 ? 30.433 7.544 43.809 1.00 19.11 59 GLU D C 1
ATOM 6862 O O . GLU D 1 78 ? 30.531 8.301 42.831 1.00 17.97 59 GLU D O 1
ATOM 6868 N N . VAL D 1 79 ? 30.290 7.971 45.058 1.00 16.76 60 VAL D N 1
ATOM 6869 C CA . VAL D 1 79 ? 30.425 9.381 45.412 1.00 19.39 60 VAL D CA 1
ATOM 6870 C C . VAL D 1 79 ? 31.601 9.503 46.348 1.00 14.43 60 VAL D C 1
ATOM 6871 O O . VAL D 1 79 ? 31.701 8.824 47.371 1.00 16.75 60 VAL D O 1
ATOM 6875 N N . GLN D 1 80 ? 32.486 10.418 45.994 1.00 18.60 61 GLN D N 1
ATOM 6876 C CA . GLN D 1 80 ? 33.654 10.665 46.824 1.00 14.80 61 GLN D CA 1
ATOM 6877 C C . GLN D 1 80 ? 33.363 11.933 47.608 1.00 16.05 61 GLN D C 1
ATOM 6878 O O . GLN D 1 80 ? 32.884 12.914 47.023 1.00 15.35 61 GLN D O 1
ATOM 6884 N N . VAL D 1 81 ? 33.593 11.860 48.926 1.00 15.17 62 VAL D N 1
ATOM 6885 C CA . VAL D 1 81 ? 33.414 12.991 49.881 1.00 16.13 62 VAL D CA 1
ATOM 6886 C C . VAL D 1 81 ? 34.682 13.082 50.685 1.00 15.17 62 VAL D C 1
ATOM 6887 O O . VAL D 1 81 ? 35.013 12.165 51.475 1.00 19.06 62 VAL D O 1
ATOM 6891 N N . ALA D 1 82 ? 35.388 14.198 50.504 1.00 17.10 63 ALA D N 1
ATOM 6892 C CA . ALA D 1 82 ? 36.590 14.478 51.326 1.00 15.95 63 ALA D CA 1
ATOM 6893 C C . ALA D 1 82 ? 36.658 15.851 51.944 1.00 16.60 63 ALA D C 1
ATOM 6894 O O . ALA D 1 82 ? 36.432 16.857 51.290 1.00 16.12 63 ALA D O 1
ATOM 6896 N N . PHE D 1 83 ? 37.036 15.800 53.214 1.00 12.71 64 PHE D N 1
ATOM 6897 C CA . PHE D 1 83 ? 37.423 16.959 54.064 1.00 14.59 64 PHE D CA 1
ATOM 6898 C C . PHE D 1 83 ? 38.862 17.187 53.674 1.00 12.36 64 PHE D C 1
ATOM 6899 O O . PHE D 1 83 ? 39.652 16.275 53.678 1.00 15.41 64 PHE D O 1
ATOM 6907 N N . ASN D 1 84 ? 39.223 18.436 53.386 1.00 15.44 65 ASN D N 1
ATOM 6908 C CA . ASN D 1 84 ? 40.624 18.789 53.320 1.00 15.67 65 ASN D CA 1
ATOM 6909 C C . ASN D 1 84 ? 40.881 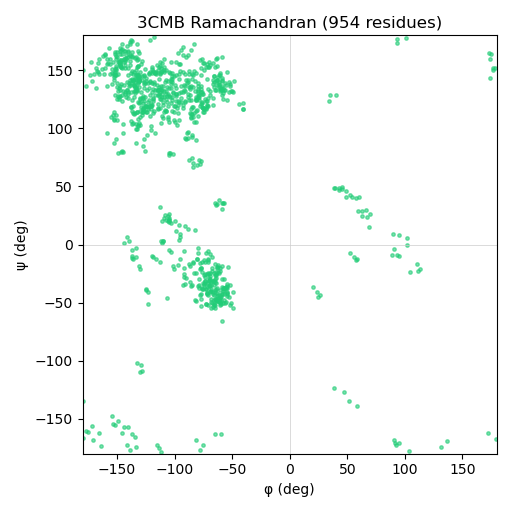20.045 54.127 1.00 13.92 65 ASN D C 1
ATOM 6910 O O . ASN D 1 84 ? 40.051 20.974 54.079 1.00 15.05 65 ASN D O 1
ATOM 6915 N N . LYS D 1 85 ? 42.053 20.125 54.764 1.00 13.73 66 LYS D N 1
ATOM 6916 C CA . LYS D 1 85 ? 42.500 21.390 55.409 1.00 15.69 66 LYS D CA 1
ATOM 6917 C C . LYS D 1 85 ? 43.776 21.768 54.709 1.00 14.25 66 LYS D C 1
ATOM 6918 O O . LYS D 1 85 ? 44.748 20.983 54.668 1.00 16.80 66 LYS D O 1
ATOM 6924 N N . PHE D 1 86 ? 43.821 22.980 54.192 1.00 15.13 67 PHE D N 1
ATOM 6925 C CA . PHE D 1 86 ? 45.073 23.520 53.700 1.00 12.42 67 PHE D CA 1
ATOM 6926 C C . PHE D 1 86 ? 45.649 24.582 54.600 1.00 12.66 67 PHE D C 1
ATOM 6927 O O . PHE D 1 86 ? 44.927 25.505 54.956 1.00 15.08 67 PHE D O 1
ATOM 6935 N N . THR D 1 87 ? 46.956 24.508 54.843 1.00 14.25 68 THR D N 1
ATOM 6936 C CA . THR D 1 87 ? 47.657 25.474 55.697 1.00 15.50 68 THR D CA 1
ATOM 6937 C C . THR D 1 87 ? 48.960 25.913 55.024 1.00 13.10 68 THR D C 1
ATOM 6938 O O . THR D 1 87 ? 49.420 25.266 54.061 1.00 17.27 68 THR D O 1
ATOM 6942 N N . GLU D 1 88 ? 49.486 27.066 55.468 1.00 13.40 69 GLU D N 1
ATOM 6943 C CA . GLU D 1 88 ? 50.729 27.622 54.904 1.00 14.31 69 GLU D CA 1
ATOM 6944 C C . GLU D 1 88 ? 50.682 27.863 53.391 1.00 14.72 69 GLU D C 1
ATOM 6945 O O . GLU D 1 88 ? 51.644 27.677 52.626 1.00 16.37 69 GLU D O 1
ATOM 6951 N N . ILE D 1 89 ? 49.555 28.337 52.954 1.00 15.52 70 ILE D N 1
ATOM 6952 C CA . ILE D 1 89 ? 49.311 28.472 51.518 1.00 14.57 70 ILE D CA 1
ATOM 6953 C C . ILE D 1 89 ? 50.013 29.645 50.909 1.00 12.83 70 ILE D C 1
ATOM 6954 O O . ILE D 1 89 ? 49.909 30.775 51.388 1.00 16.68 70 ILE D O 1
ATOM 6959 N N . ASN D 1 90 ? 50.703 29.395 49.802 1.00 16.57 71 ASN D N 1
ATOM 6960 C CA . ASN D 1 90 ? 51.519 30.442 49.172 1.00 17.19 71 ASN D CA 1
ATOM 6961 C C . ASN D 1 90 ? 50.731 31.608 48.640 1.00 14.12 71 ASN D C 1
ATOM 6962 O O . ASN D 1 90 ? 51.074 32.792 48.935 1.00 20.42 71 ASN D O 1
ATOM 6967 N N . TRP D 1 91 ? 49.713 31.307 47.830 1.00 17.35 72 TRP D N 1
ATOM 6968 C CA . TRP D 1 91 ? 48.910 32.346 47.163 1.00 13.89 72 TRP D CA 1
ATOM 6969 C C . TRP D 1 91 ? 47.980 33.143 48.162 1.00 14.31 72 TRP D C 1
ATOM 6970 O O . TRP D 1 91 ? 47.521 34.280 47.866 1.00 16.14 72 TRP D O 1
ATOM 6981 N N . LEU D 1 92 ? 47.839 32.614 49.371 1.00 15.82 73 LEU D N 1
ATOM 6982 C CA . LEU D 1 92 ? 47.153 33.320 50.463 1.00 13.82 73 LEU D CA 1
ATOM 6983 C C . LEU D 1 92 ? 48.169 33.819 51.545 1.00 14.33 73 LEU D C 1
ATOM 6984 O O . LEU D 1 92 ? 47.812 34.088 52.691 1.00 17.11 73 LEU D O 1
ATOM 6989 N N . HIS D 1 93 ? 49.431 33.937 51.143 1.00 16.11 74 HIS D N 1
ATOM 6990 C CA . HIS D 1 93 ? 50.520 34.470 52.013 1.00 13.83 74 HIS D CA 1
ATOM 6991 C C . HIS D 1 93 ? 50.505 33.950 53.450 1.00 16.20 74 HIS D C 1
ATOM 6992 O O . HIS D 1 93 ? 50.523 34.724 54.437 1.00 14.24 74 HIS D O 1
ATOM 6999 N N . GLY D 1 94 ? 50.383 32.625 53.503 1.00 13.16 75 GLY D N 1
ATOM 7000 C CA . GLY D 1 94 ? 50.441 31.854 54.734 1.00 15.34 75 GLY D CA 1
ATOM 7001 C C . GLY D 1 94 ? 49.141 31.623 55.453 1.00 10.64 75 GLY D C 1
ATOM 7002 O O . GLY D 1 94 ? 49.118 30.997 56.523 1.00 15.09 75 GLY D O 1
ATOM 7003 N N . GLY D 1 95 ? 48.038 31.967 54.820 1.00 12.72 76 GLY D N 1
ATOM 7004 C CA . GLY D 1 95 ? 46.727 31.617 55.376 1.00 15.58 76 GLY D CA 1
ATOM 7005 C C . GLY D 1 95 ? 46.324 30.151 55.221 1.00 11.89 76 GLY D C 1
ATOM 7006 O O . GLY D 1 95 ? 47.065 29.297 54.787 1.00 14.48 76 GLY D O 1
ATOM 7007 N N . GLN D 1 96 ? 45.079 29.902 55.589 1.00 16.43 77 GLN D N 1
ATOM 7008 C CA . GLN D 1 96 ? 44.490 28.564 55.578 1.00 14.33 77 GLN D CA 1
ATOM 7009 C C . GLN D 1 96 ? 42.964 28.559 55.340 1.00 17.28 77 GLN D C 1
ATOM 7010 O O . GLN D 1 96 ? 42.249 29.583 55.478 1.00 14.89 77 GLN D O 1
ATOM 7016 N N . TYR D 1 97 ? 42.492 27.414 54.919 1.00 13.96 78 TYR D N 1
ATOM 7017 C CA . TYR D 1 97 ? 41.049 27.139 54.765 1.00 14.95 78 TYR D CA 1
ATOM 7018 C C . TYR D 1 97 ? 40.759 25.655 54.689 1.00 13.92 78 TYR D C 1
ATOM 7019 O O . TYR D 1 97 ? 41.660 24.870 54.408 1.00 13.07 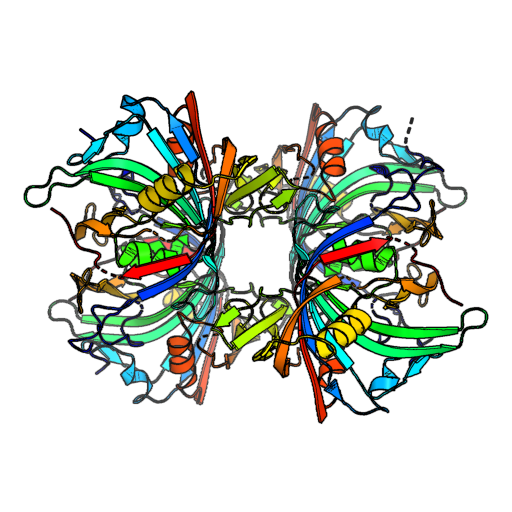78 TYR D O 1
ATOM 7028 N N . ASN D 1 98 ? 39.507 25.335 54.916 1.00 13.74 79 ASN D N 1
ATOM 7029 C CA . ASN D 1 98 ? 38.967 23.990 54.831 1.00 12.93 79 ASN D CA 1
ATOM 7030 C C . ASN D 1 98 ? 37.962 23.862 53.655 1.00 14.95 79 ASN D C 1
ATOM 7031 O O . ASN D 1 98 ? 37.349 24.843 53.184 1.00 13.45 79 ASN D O 1
ATOM 7036 N N . LEU D 1 99 ? 37.836 22.645 53.163 1.00 10.81 80 LEU D N 1
ATOM 7037 C CA . LEU D 1 99 ? 36.887 22.354 52.082 1.00 15.40 80 LEU D CA 1
ATOM 7038 C C . LEU D 1 99 ? 36.313 20.957 52.213 1.00 11.86 80 LEU D C 1
ATOM 7039 O O . LEU D 1 99 ? 36.851 20.100 52.905 1.00 14.10 80 LEU D O 1
ATOM 7044 N N . ILE D 1 100 ? 35.174 20.757 51.579 1.00 14.04 81 ILE D N 1
ATOM 7045 C CA . ILE D 1 100 ? 34.610 19.451 51.416 1.00 10.38 81 ILE D CA 1
ATOM 7046 C C . ILE D 1 100 ? 34.392 19.250 49.913 1.00 14.39 81 ILE D C 1
ATOM 7047 O O . ILE D 1 100 ? 33.681 20.039 49.261 1.00 15.40 81 ILE D O 1
ATOM 7052 N N . ASN D 1 101 ? 35.064 18.232 49.374 1.00 14.14 82 ASN D N 1
ATOM 7053 C CA . ASN D 1 101 ? 35.085 17.933 47.948 1.00 15.02 82 ASN D CA 1
ATOM 7054 C C . ASN D 1 101 ? 34.164 16.776 47.675 1.00 14.70 82 ASN D C 1
ATOM 7055 O O . ASN D 1 101 ? 34.232 15.734 48.322 1.00 16.82 82 ASN D O 1
ATOM 7060 N N . VAL D 1 102 ? 33.256 16.982 46.745 1.00 15.69 83 VAL D N 1
ATOM 7061 C CA . VAL D 1 102 ? 32.277 15.950 46.361 1.00 13.41 83 VAL D CA 1
ATOM 7062 C C . VAL D 1 102 ? 32.307 15.710 44.848 1.00 16.28 83 VAL D C 1
ATOM 7063 O O . VAL D 1 102 ? 32.066 16.607 44.007 1.00 16.41 83 VAL D O 1
ATOM 7067 N N . ALA D 1 103 ? 32.668 14.483 44.511 1.00 14.16 84 ALA D N 1
ATOM 7068 C CA . ALA D 1 103 ? 32.945 14.152 43.095 1.00 16.92 84 ALA D CA 1
ATOM 7069 C C . ALA D 1 103 ? 32.558 12.715 42.783 1.00 16.82 84 ALA D C 1
ATOM 7070 O O . ALA D 1 103 ? 32.338 11.906 43.673 1.00 18.04 84 ALA D O 1
ATOM 7072 N N . ALA D 1 104 ? 32.450 12.443 41.488 1.00 19.43 85 ALA D N 1
ATOM 7073 C CA . ALA D 1 104 ? 32.128 11.106 40.976 1.00 16.81 85 ALA D CA 1
ATOM 7074 C C . ALA D 1 104 ? 33.097 10.741 39.832 1.00 16.84 85 ALA D C 1
ATOM 7075 O O . ALA D 1 104 ? 33.495 11.613 39.059 1.00 15.06 85 ALA D O 1
ATOM 7077 N N . PRO D 1 105 ? 33.452 9.462 39.709 1.00 14.27 86 PRO D N 1
ATOM 7078 C CA . PRO D 1 105 ? 34.411 8.992 38.698 1.00 18.91 86 PRO D CA 1
ATOM 7079 C C . PRO D 1 105 ? 33.744 8.856 37.373 1.00 16.96 86 PRO D C 1
ATOM 7080 O O . PRO D 1 105 ? 32.678 8.265 37.281 1.00 16.79 86 PRO D O 1
ATOM 7084 N N . VAL D 1 106 ? 34.353 9.516 36.391 1.00 18.63 87 VAL D N 1
ATOM 7085 C CA . VAL D 1 106 ? 33.755 9.652 35.047 1.00 17.44 87 VAL D CA 1
ATOM 7086 C C . VAL D 1 106 ? 34.765 9.434 33.969 1.00 19.52 87 VAL D C 1
ATOM 7087 O O . VAL D 1 106 ? 35.967 9.570 34.159 1.00 18.63 87 VAL D O 1
ATOM 7091 N N . ARG D 1 107 ? 34.207 9.163 32.807 1.00 20.03 88 ARG D N 1
ATOM 7092 C CA . ARG D 1 107 ? 34.984 9.140 31.567 1.00 20.93 88 ARG D CA 1
ATOM 7093 C C . ARG D 1 107 ? 34.410 10.193 30.630 1.00 18.04 88 ARG D C 1
ATOM 7094 O O . ARG D 1 107 ? 33.194 10.292 30.470 1.00 23.44 88 ARG D O 1
ATOM 7102 N N . PHE D 1 108 ? 35.290 11.017 30.080 1.00 21.83 89 PHE D N 1
ATOM 7103 C CA . PHE D 1 108 ? 34.931 12.076 29.122 1.00 25.36 89 PHE D CA 1
ATOM 7104 C C . PHE D 1 108 ? 35.181 11.590 27.719 1.00 28.37 89 PHE D C 1
ATOM 7105 O O . PHE D 1 108 ? 36.305 11.256 27.364 1.00 27.57 89 PHE D O 1
ATOM 7113 N N . HIS D 1 109 ? 34.086 11.535 26.979 1.00 31.25 90 HIS D N 1
ATOM 7114 C CA . HIS D 1 109 ? 34.051 11.148 25.553 1.00 33.00 90 HIS D CA 1
ATOM 7115 C C . HIS D 1 109 ? 33.938 12.405 24.711 1.00 31.44 90 HIS D C 1
ATOM 7116 O O . HIS D 1 109 ? 32.857 12.802 24.260 1.00 35.10 90 HIS D O 1
ATOM 7123 N N . GLY D 1 110 ? 35.077 13.048 24.586 1.00 31.39 91 GLY D N 1
ATOM 7124 C CA . GLY D 1 110 ? 35.202 14.335 23.907 1.00 33.11 91 GLY D CA 1
ATOM 7125 C C . GLY D 1 110 ? 35.443 14.154 22.422 1.00 35.20 91 GLY D C 1
ATOM 7126 O O . GLY D 1 110 ? 35.796 13.059 21.955 1.00 33.70 91 GLY D O 1
ATOM 7127 N N . LYS D 1 111 ? 35.223 15.243 21.695 1.00 35.52 92 LYS D N 1
ATOM 7128 C CA . LYS D 1 111 ? 35.423 15.257 20.239 1.00 35.86 92 LYS D CA 1
ATOM 7129 C C . LYS D 1 111 ? 36.906 15.374 20.023 1.00 34.83 92 LYS D C 1
ATOM 7130 O O . LYS D 1 111 ? 37.440 15.035 18.980 1.00 36.45 92 LYS D O 1
ATOM 7133 N N . LYS D 1 112 ? 37.570 15.865 21.051 1.00 34.48 93 LYS D N 1
ATOM 7134 C CA . LYS D 1 112 ? 39.020 16.086 20.990 1.00 32.66 93 LYS D CA 1
ATOM 7135 C C . LYS D 1 112 ? 39.737 15.345 22.086 1.00 33.34 93 LYS D C 1
ATOM 7136 O O . LYS D 1 112 ? 40.729 14.637 21.871 1.00 32.24 93 LYS D O 1
ATOM 7138 N N . ASP D 1 113 ? 39.234 15.557 23.293 1.00 30.39 94 ASP D N 1
ATOM 7139 C CA . ASP D 1 113 ? 39.850 15.011 24.501 1.00 29.76 94 ASP D CA 1
ATOM 7140 C C . ASP D 1 113 ? 39.136 13.756 24.977 1.00 26.95 94 ASP D C 1
ATOM 7141 O O . ASP D 1 113 ? 37.913 13.654 24.973 1.00 30.82 94 ASP D O 1
ATOM 7146 N N . GLU D 1 114 ? 39.954 12.801 25.355 1.00 27.48 95 GLU D N 1
ATOM 7147 C CA . GLU D 1 114 ? 39.505 11.527 25.927 1.00 26.21 95 GLU D CA 1
ATOM 7148 C C . GLU D 1 114 ? 40.324 11.179 27.133 1.00 29.71 95 GLU D C 1
ATOM 7149 O O . GLU D 1 114 ? 41.512 10.930 27.053 1.00 30.34 95 GLU D O 1
ATOM 7155 N N . LEU D 1 115 ? 39.651 11.206 28.267 1.00 31.05 96 LEU D N 1
ATOM 7156 C CA . LEU D 1 115 ? 40.311 11.028 29.561 1.00 29.29 96 LEU D CA 1
ATOM 7157 C C . LEU D 1 115 ? 39.311 10.627 30.650 1.00 26.81 96 LEU D C 1
ATOM 7158 O O . LEU D 1 115 ? 38.090 10.733 30.481 1.00 22.80 96 LEU D O 1
ATOM 7163 N N . ASP D 1 116 ? 39.883 10.116 31.731 1.00 25.95 97 ASP D N 1
ATOM 7164 C CA . ASP D 1 116 ? 39.140 9.796 32.940 1.00 24.28 97 ASP D CA 1
ATOM 7165 C C . ASP D 1 116 ? 39.532 10.768 34.059 1.00 22.70 97 ASP D C 1
ATOM 7166 O O . ASP D 1 116 ? 40.665 11.240 34.160 1.00 21.08 97 ASP D O 1
ATOM 7171 N N . GLY D 1 117 ? 38.574 11.023 34.925 1.00 20.52 98 GLY D N 1
ATOM 7172 C CA . GLY D 1 117 ? 38.840 11.847 36.101 1.00 20.28 98 GLY D CA 1
ATOM 7173 C C . GLY D 1 117 ? 37.706 11.873 37.078 1.00 19.35 98 GLY D C 1
ATOM 7174 O O . GLY D 1 117 ? 36.866 10.990 37.099 1.00 18.16 98 GLY D O 1
ATOM 7175 N N . ALA D 1 118 ? 37.669 12.936 37.867 1.00 17.40 99 ALA D N 1
ATOM 7176 C CA . ALA D 1 118 ? 36.569 13.087 38.820 1.00 17.44 99 ALA D CA 1
ATOM 7177 C C . ALA D 1 118 ? 35.715 14.277 38.477 1.00 16.83 99 ALA D C 1
ATOM 7178 O O . ALA D 1 118 ? 36.229 15.393 38.515 1.00 17.84 99 ALA D O 1
ATOM 7180 N N . TYR D 1 119 ? 34.431 14.020 38.161 1.00 17.57 100 TYR D N 1
ATOM 7181 C CA . TYR D 1 119 ? 33.450 15.083 37.848 1.00 16.19 100 TYR D CA 1
ATOM 7182 C C . TYR D 1 119 ? 33.081 15.735 39.170 1.00 16.46 100 TYR D C 1
ATOM 7183 O O . TYR D 1 119 ? 32.475 15.090 40.030 1.00 16.92 100 TYR D O 1
ATOM 7192 N N . THR D 1 120 ? 33.463 17.006 39.313 1.00 18.40 101 THR D N 1
ATOM 7193 C CA . THR D 1 120 ? 33.209 17.760 40.561 1.00 15.79 101 THR D CA 1
ATOM 7194 C C . THR D 1 120 ? 31.696 18.130 40.639 1.00 16.15 101 THR D C 1
ATOM 7195 O O . THR D 1 120 ? 31.140 18.920 39.858 1.00 16.29 101 THR D O 1
ATOM 7199 N N . LEU D 1 121 ? 31.064 17.579 41.655 1.00 17.47 102 LEU D N 1
ATOM 7200 C CA . LEU D 1 121 ? 29.641 17.802 41.938 1.00 15.35 102 LEU D CA 1
ATOM 7201 C C . LEU D 1 121 ? 29.354 19.139 42.702 1.00 17.24 102 LEU D C 1
ATOM 7202 O O . LEU D 1 121 ? 28.479 19.927 42.329 1.00 16.23 102 LEU D O 1
ATOM 7207 N N . VAL D 1 122 ? 30.122 19.343 43.754 1.00 14.48 103 VAL D N 1
ATOM 7208 C CA . VAL D 1 122 ? 30.044 20.586 44.550 1.00 12.71 103 VAL D CA 1
ATOM 7209 C C . VAL D 1 122 ? 31.264 20.571 45.429 1.00 12.58 103 VAL D C 1
ATOM 7210 O O . VAL D 1 122 ? 31.731 19.498 45.810 1.00 13.92 103 VAL D O 1
ATOM 7214 N N . VAL D 1 123 ? 31.783 21.758 45.757 1.00 14.09 104 VAL D N 1
ATOM 7215 C CA . VAL D 1 123 ? 32.831 21.887 46.784 1.00 13.91 104 VAL D CA 1
ATOM 7216 C C . VAL D 1 123 ? 32.328 22.931 47.731 1.00 13.42 104 VAL D C 1
ATOM 7217 O O . VAL D 1 123 ? 31.965 24.004 47.252 1.00 15.08 104 VAL D O 1
ATOM 7221 N N . TRP D 1 124 ? 32.266 22.607 49.033 1.00 11.64 105 TRP D N 1
ATOM 7222 C CA . TRP D 1 124 ? 32.022 23.631 50.090 1.00 12.29 105 TRP D CA 1
ATOM 7223 C C . TRP D 1 124 ? 33.361 24.111 50.552 1.00 9.34 105 TRP D C 1
ATOM 7224 O O . TRP D 1 124 ? 34.273 23.318 50.756 1.00 11.64 105 TRP D O 1
ATOM 7235 N N . GLU D 1 125 ? 33.539 25.428 50.655 1.00 14.43 106 GLU D N 1
ATOM 7236 C CA . GLU D 1 125 ? 34.773 25.986 51.228 1.00 12.91 106 GLU D CA 1
ATOM 7237 C C . GLU D 1 125 ? 34.361 27.083 52.260 1.00 13.66 106 GLU D C 1
ATOM 7238 O O . GLU D 1 125 ? 33.314 27.683 52.087 1.00 13.97 106 GLU D O 1
ATOM 7244 N N . ASN D 1 126 ? 35.217 27.308 53.263 1.00 14.02 107 ASN D N 1
ATOM 7245 C CA . ASN D 1 126 ? 34.951 28.228 54.376 1.00 13.51 107 ASN D CA 1
ATOM 7246 C C . ASN D 1 126 ? 35.737 29.519 54.239 1.00 14.76 107 ASN D C 1
ATOM 7247 O O . ASN D 1 126 ? 35.807 30.311 55.196 1.00 15.98 107 ASN D O 1
ATOM 7252 N N . LYS D 1 127 ? 36.206 29.817 53.006 1.00 12.25 108 LYS D N 1
ATOM 7253 C CA . LYS D 1 127 ? 36.865 31.111 52.688 1.00 12.43 108 LYS D CA 1
ATOM 7254 C C . LYS D 1 127 ? 36.385 31.502 51.274 1.00 12.10 108 LYS D C 1
ATOM 7255 O O . LYS D 1 127 ? 36.336 30.676 50.374 1.00 14.52 108 LYS D O 1
ATOM 7261 N N . THR D 1 128 ? 36.095 32.789 51.062 1.00 12.84 109 THR D N 1
ATOM 7262 C CA . THR D 1 128 ? 35.490 33.221 49.798 1.00 12.72 109 THR D CA 1
ATOM 7263 C C . THR D 1 128 ? 36.552 33.326 48.680 1.00 11.44 109 THR D C 1
ATOM 7264 O O . THR D 1 128 ? 36.302 32.960 47.531 1.00 14.96 109 THR D O 1
ATOM 7268 N N . ALA D 1 129 ? 37.775 33.727 49.010 1.00 12.25 110 ALA D N 1
ATOM 7269 C CA . ALA D 1 129 ? 38.795 33.867 47.955 1.00 13.42 110 ALA D CA 1
ATOM 7270 C C . ALA D 1 129 ? 38.932 32.611 47.052 1.00 12.78 110 ALA D C 1
ATOM 7271 O O . ALA D 1 129 ? 38.960 32.751 45.822 1.00 17.06 110 ALA D O 1
ATOM 7273 N N . PRO D 1 130 ? 39.078 31.399 47.651 1.00 13.31 111 PRO D N 1
ATOM 7274 C CA . PRO D 1 130 ? 39.234 30.278 46.719 1.00 13.06 111 PRO D CA 1
ATOM 7275 C C . PRO D 1 130 ? 37.978 29.855 45.984 1.00 14.08 111 PRO D C 1
ATOM 7276 O O . PRO D 1 130 ? 38.017 29.153 44.955 1.00 15.29 111 PRO D O 1
ATOM 7280 N N . ILE D 1 131 ? 36.868 30.328 46.493 1.00 14.09 112 ILE D N 1
ATOM 7281 C CA . ILE D 1 131 ? 35.601 30.007 45.868 1.00 11.82 112 ILE D CA 1
ATOM 7282 C C . ILE D 1 131 ? 35.618 30.732 44.534 1.00 14.07 112 ILE D C 1
ATOM 7283 O O . ILE D 1 131 ? 35.297 30.189 43.500 1.00 16.89 112 ILE D O 1
ATOM 7288 N N . LEU D 1 132 ? 36.009 31.999 44.615 1.00 16.99 113 LEU D N 1
ATOM 7289 C CA . LEU D 1 132 ? 35.952 32.933 43.453 1.00 14.09 113 LEU D CA 1
ATOM 7290 C C . LEU D 1 132 ? 36.862 32.416 42.388 1.00 18.88 113 LEU D C 1
ATOM 7291 O O . LEU D 1 132 ? 36.517 32.323 41.210 1.00 17.94 113 LEU D O 1
ATOM 7296 N N . GLY D 1 133 ? 38.064 32.101 42.849 1.00 17.23 114 GLY D N 1
ATOM 7297 C CA . GLY D 1 133 ? 39.135 31.662 41.933 1.00 17.24 114 GLY D CA 1
ATOM 7298 C C . GLY D 1 133 ? 38.763 30.340 41.280 1.00 17.11 114 GLY D C 1
ATOM 7299 O O . GLY D 1 133 ? 38.836 30.141 40.071 1.00 19.48 114 GLY D O 1
ATOM 7300 N N . GLY D 1 134 ? 38.297 29.421 42.107 1.00 14.85 115 GLY D N 1
ATOM 7301 C CA . GLY D 1 134 ? 37.968 28.102 41.603 1.00 13.78 115 GLY D CA 1
ATOM 7302 C C . GLY D 1 134 ? 36.889 28.153 40.528 1.00 12.85 115 GLY D C 1
ATOM 7303 O O . GLY D 1 134 ? 36.947 27.505 39.450 1.00 19.50 115 GLY D O 1
ATOM 7304 N N . ARG D 1 135 ? 35.865 28.926 40.817 1.00 13.23 116 ARG D N 1
ATOM 7305 C CA . ARG D 1 135 ? 34.716 29.008 39.916 1.00 15.49 116 ARG D CA 1
ATOM 7306 C C . ARG D 1 135 ? 35.141 29.699 38.635 1.00 16.39 116 ARG D C 1
ATOM 7307 O O . ARG D 1 135 ? 34.780 29.274 37.521 1.00 17.31 116 ARG D O 1
ATOM 7315 N N . GLU D 1 136 ? 35.794 30.839 38.795 1.00 18.68 117 GLU D N 1
ATOM 7316 C CA . GLU D 1 136 ? 35.961 31.758 37.672 1.00 17.52 117 GLU D CA 1
ATOM 7317 C C . GLU D 1 136 ? 37.139 31.363 36.820 1.00 20.51 117 GLU D C 1
ATOM 7318 O O . GLU D 1 136 ? 37.200 31.678 35.634 1.00 17.04 117 GLU D O 1
ATOM 7324 N N . GLN D 1 137 ? 38.068 30.649 37.434 1.00 17.17 118 GLN D N 1
ATOM 7325 C CA . GLN D 1 137 ? 39.345 30.283 36.759 1.00 18.02 118 GLN D CA 1
ATOM 7326 C C . GLN D 1 137 ? 39.210 28.923 36.088 1.00 19.08 118 GLN D C 1
ATOM 7327 O O . GLN D 1 137 ? 39.781 28.661 35.025 1.00 21.43 118 GLN D O 1
ATOM 7333 N N . THR D 1 138 ? 38.442 28.052 36.731 1.00 18.06 119 THR D N 1
ATOM 7334 C CA . THR D 1 138 ? 38.425 26.599 36.349 1.00 15.39 119 THR D CA 1
ATOM 7335 C C . THR D 1 138 ? 37.050 25.878 36.344 1.00 19.97 119 THR D C 1
ATOM 7336 O O . THR D 1 138 ? 36.939 24.672 36.098 1.00 15.75 119 THR D O 1
ATOM 7340 N N . GLY D 1 139 ? 35.982 26.605 36.611 1.00 14.60 120 GLY D N 1
ATOM 7341 C CA . GLY D 1 139 ? 34.653 26.001 36.543 1.00 15.81 120 GLY D CA 1
ATOM 7342 C C . GLY D 1 139 ? 34.457 24.945 37.620 1.00 15.86 120 GLY D C 1
ATOM 7343 O O . GLY D 1 139 ? 33.648 24.037 37.506 1.00 16.75 120 GLY D O 1
ATOM 7344 N N . ILE D 1 140 ? 35.142 25.130 38.744 1.00 15.75 121 ILE D N 1
ATOM 7345 C CA . ILE D 1 140 ? 34.943 24.203 39.855 1.00 18.06 121 ILE D CA 1
ATOM 7346 C C . ILE D 1 140 ? 33.772 24.727 40.729 1.00 16.02 121 ILE D C 1
ATOM 7347 O O . ILE D 1 140 ? 33.762 25.916 41.058 1.00 16.94 121 ILE D O 1
ATOM 7352 N N . PRO D 1 141 ? 32.780 23.881 41.048 1.00 14.54 122 PRO D N 1
ATOM 7353 C CA . PRO D 1 141 ? 31.529 24.470 41.581 1.00 15.08 122 PRO D CA 1
ATOM 7354 C C . PRO D 1 141 ? 31.603 24.646 43.100 1.00 13.80 122 PRO D C 1
ATOM 7355 O O . PRO D 1 141 ? 30.941 23.964 43.885 1.00 14.42 122 PRO D O 1
ATOM 7359 N N . LYS D 1 142 ? 32.401 25.620 43.446 1.00 16.33 123 LYS D N 1
ATOM 7360 C CA . LYS D 1 142 ? 32.581 26.049 44.848 1.00 16.15 123 LYS D CA 1
ATOM 7361 C C . LYS D 1 142 ? 31.468 26.956 45.371 1.00 15.93 123 LYS D C 1
ATOM 7362 O O . LYS D 1 142 ? 31.038 27.877 44.673 1.00 13.58 123 LYS D O 1
ATOM 7368 N N . ILE D 1 143 ? 31.045 26.653 46.599 1.00 15.10 124 ILE D N 1
ATOM 7369 C CA . ILE D 1 143 ? 30.031 27.422 47.386 1.00 13.11 124 ILE D CA 1
ATOM 7370 C C . ILE D 1 143 ? 30.459 27.434 48.870 1.00 13.03 124 ILE D C 1
ATOM 7371 O O . ILE D 1 143 ? 31.291 26.641 49.281 1.00 14.14 124 ILE D O 1
ATOM 7376 N N . TYR D 1 144 ? 29.929 28.364 49.652 1.00 12.19 125 TYR D N 1
ATOM 7377 C CA . TYR D 1 144 ? 30.329 28.532 51.071 1.00 10.50 125 TYR D CA 1
ATOM 7378 C C . TYR D 1 144 ? 29.557 27.700 52.066 1.00 8.89 125 TYR D C 1
ATOM 7379 O O . TYR D 1 144 ? 28.331 27.561 52.006 1.00 12.47 125 TYR D O 1
ATOM 7388 N N . ALA D 1 145 ? 30.322 27.193 53.037 1.00 13.73 126 ALA D N 1
ATOM 7389 C CA . ALA D 1 145 ? 29.810 26.629 54.295 1.00 15.53 126 ALA D CA 1
ATOM 7390 C C . ALA D 1 145 ? 30.779 26.869 55.403 1.00 13.23 126 ALA D C 1
ATOM 7391 O O . ALA D 1 145 ? 31.961 26.964 55.180 1.00 12.73 126 ALA D O 1
ATOM 7393 N N . ASP D 1 146 ? 30.253 26.841 56.621 1.00 11.67 127 ASP D N 1
ATOM 7394 C CA . ASP D 1 146 ? 31.115 26.749 57.783 1.00 13.79 127 ASP D CA 1
ATOM 7395 C C . ASP D 1 146 ? 31.518 25.281 57.935 1.00 11.00 127 ASP D C 1
ATOM 7396 O O . ASP D 1 146 ? 30.719 24.418 57.857 1.00 10.43 127 ASP D O 1
ATOM 7401 N N . ILE D 1 147 ? 32.803 25.052 58.095 1.00 12.91 128 ILE D N 1
ATOM 7402 C CA . ILE D 1 147 ? 33.383 23.718 58.137 1.00 11.07 128 ILE D CA 1
ATOM 7403 C C . ILE D 1 147 ? 34.397 23.658 59.271 1.00 12.02 128 ILE D C 1
ATOM 7404 O O . ILE D 1 147 ? 35.404 24.347 59.252 1.00 11.89 128 ILE D O 1
ATOM 7409 N N . GLU D 1 148 ? 34.075 22.867 60.271 1.00 11.54 129 GLU D N 1
ATOM 7410 C CA . GLU D 1 148 ? 34.954 22.680 61.446 1.00 12.29 129 GLU D CA 1
ATOM 7411 C C . GLU D 1 148 ? 36.266 22.010 61.036 1.00 13.62 129 GLU D C 1
ATOM 7412 O O . GLU D 1 148 ? 36.319 21.119 60.184 1.00 12.65 129 GLU D O 1
ATOM 7418 N N A ASP D 1 149 ? 37.334 22.433 61.660 0.50 14.55 130 ASP D N 1
ATOM 7419 N N B ASP D 1 149 ? 37.334 22.475 61.669 0.50 14.30 130 ASP D N 1
ATOM 7420 C CA A ASP D 1 149 ? 38.535 21.636 61.576 0.50 15.24 130 ASP D CA 1
ATOM 7421 C CA B ASP D 1 149 ? 38.597 21.722 61.680 0.50 14.84 130 ASP D CA 1
ATOM 7422 C C A ASP D 1 149 ? 38.211 20.366 62.335 0.50 16.75 130 ASP D C 1
ATOM 7423 C C B ASP D 1 149 ? 38.205 20.370 62.323 0.50 16.80 130 ASP D C 1
ATOM 7424 O O A ASP D 1 149 ? 37.338 20.321 63.197 0.50 17.50 130 ASP D O 1
ATOM 7425 O O B ASP D 1 149 ? 37.238 20.260 63.068 0.50 18.64 130 ASP D O 1
ATOM 7434 N N . LEU D 1 150 ? 38.956 19.326 62.018 1.00 16.75 131 LEU D N 1
ATOM 7435 C CA . LEU D 1 150 ? 38.768 18.023 62.726 1.00 15.22 131 LEU D CA 1
ATOM 7436 C C . LEU D 1 150 ? 38.801 18.167 64.261 1.00 14.66 131 LEU D C 1
ATOM 7437 O O . LEU D 1 150 ? 39.703 18.792 64.844 1.00 16.34 131 LEU D O 1
ATOM 7442 N N . HIS D 1 151 ? 37.803 17.553 64.898 1.00 12.17 132 HIS D N 1
ATOM 7443 C CA . HIS D 1 151 ? 37.696 17.355 66.359 1.00 15.40 132 HIS D CA 1
ATOM 7444 C C . HIS D 1 151 ? 38.279 15.950 66.630 1.00 15.49 132 HIS D C 1
ATOM 7445 O O . HIS D 1 151 ? 37.935 14.992 65.948 1.00 13.70 132 HIS D O 1
ATOM 7452 N N . ILE D 1 152 ? 39.251 15.880 67.534 1.00 16.96 133 ILE D N 1
ATOM 7453 C CA . ILE D 1 152 ? 40.078 14.660 67.705 1.00 14.91 133 ILE D CA 1
ATOM 7454 C C . ILE D 1 152 ? 40.300 14.136 69.115 1.00 16.31 133 ILE D C 1
ATOM 7455 O O . ILE D 1 152 ? 40.828 14.814 69.966 1.00 13.54 133 ILE D O 1
ATOM 7460 N N . VAL D 1 153 ? 39.741 12.963 69.324 1.00 13.95 134 VAL D N 1
ATOM 7461 C CA . VAL D 1 153 ? 39.876 12.155 70.562 1.00 17.83 134 VAL D CA 1
ATOM 7462 C C . VAL D 1 153 ? 40.327 10.750 70.075 1.00 16.77 134 VAL D C 1
ATOM 7463 O O . VAL D 1 153 ? 39.523 9.868 69.795 1.00 17.87 134 VAL D O 1
ATOM 7467 N N . ARG D 1 154 ? 41.640 10.612 69.893 1.00 19.04 135 ARG D N 1
ATOM 7468 C CA . ARG D 1 154 ? 42.171 9.475 69.108 1.00 19.77 135 ARG D CA 1
ATOM 7469 C C . ARG D 1 154 ? 41.657 8.217 69.757 1.00 18.06 135 ARG D C 1
ATOM 7470 O O . ARG D 1 154 ? 41.574 8.159 70.975 1.00 20.46 135 ARG D O 1
ATOM 7478 N N . PRO D 1 155 ? 41.235 7.224 68.963 1.00 19.13 136 PRO D N 1
ATOM 7479 C CA . PRO D 1 155 ? 41.298 7.042 67.512 1.00 19.83 136 PRO D CA 1
ATOM 7480 C C . PRO D 1 155 ? 40.199 7.734 66.636 1.00 19.81 136 PRO D C 1
ATOM 7481 O O . PRO D 1 155 ? 40.096 7.464 65.454 1.00 21.09 136 PRO D O 1
ATOM 7485 N N . HIS D 1 156 ? 39.434 8.642 67.253 1.00 19.73 137 HIS D N 1
ATOM 7486 C CA . HIS D 1 156 ? 38.258 9.227 66.613 1.00 16.33 137 HIS D CA 1
ATOM 7487 C C . HIS D 1 156 ? 38.495 10.626 66.108 1.00 18.00 137 HIS D C 1
ATOM 7488 O O . HIS D 1 156 ? 39.091 11.458 66.794 1.00 16.61 137 HIS D O 1
ATOM 7495 N N . PHE D 1 157 ? 37.972 10.869 64.897 1.00 14.74 138 PHE D N 1
ATOM 7496 C CA . PHE D 1 157 ? 38.151 12.145 64.179 1.00 16.77 138 PHE D CA 1
ATOM 7497 C C . PHE D 1 157 ? 36.793 12.530 63.671 1.00 16.50 138 PHE D C 1
ATOM 7498 O O . PHE D 1 157 ? 36.076 11.687 63.173 1.00 15.54 138 PHE D O 1
ATOM 7506 N N . ALA D 1 158 ? 36.418 13.813 63.803 1.00 20.56 139 ALA D N 1
ATOM 7507 C CA . ALA D 1 158 ? 35.131 14.267 63.238 1.00 14.64 139 ALA D CA 1
ATOM 7508 C C . ALA D 1 158 ? 35.099 15.688 62.734 1.00 17.29 139 ALA D C 1
ATOM 7509 O O . ALA D 1 158 ? 35.828 16.554 63.238 1.00 13.91 139 ALA D O 1
ATOM 7511 N N . THR D 1 159 ? 34.154 15.947 61.829 1.00 13.23 140 THR D N 1
ATOM 7512 C CA . THR D 1 159 ? 33.874 17.342 61.464 1.00 15.40 140 THR D CA 1
ATOM 7513 C C . THR D 1 159 ? 32.402 17.528 61.297 1.00 14.34 140 THR D C 1
ATOM 7514 O O . THR D 1 159 ? 31.677 16.583 61.210 1.00 13.67 140 THR D O 1
ATOM 7518 N N . THR D 1 160 ? 32.004 18.779 61.251 1.00 14.84 141 THR D N 1
ATOM 7519 C CA . THR D 1 160 ? 30.649 19.163 60.983 1.00 11.71 141 THR D CA 1
ATOM 7520 C C . THR D 1 160 ? 30.660 20.307 60.004 1.00 11.73 141 THR D C 1
ATOM 7521 O O . THR D 1 160 ? 31.462 21.220 60.131 1.00 13.31 141 THR D O 1
ATOM 7525 N N . VAL D 1 161 ? 29.703 20.270 59.084 1.00 12.07 142 VAL D N 1
ATOM 7526 C CA . VAL D 1 161 ? 29.582 21.270 58.019 1.00 12.60 142 VAL D CA 1
ATOM 7527 C C . VAL D 1 161 ? 28.181 21.857 58.126 1.00 8.34 142 VAL D C 1
ATOM 7528 O O . VAL D 1 161 ? 27.199 21.146 58.276 1.00 16.50 142 VAL D O 1
ATOM 7532 N N . SER D 1 162 ? 28.067 23.186 58.079 1.00 12.87 143 SER D N 1
ATOM 7533 C CA . SER D 1 162 ? 26.753 23.834 58.264 1.00 9.60 143 SER D CA 1
ATOM 7534 C C . SER D 1 162 ? 26.635 25.128 57.539 1.00 14.13 143 SER D C 1
ATOM 7535 O O . SER D 1 162 ? 27.643 25.685 57.120 1.00 13.06 143 SER D O 1
ATOM 7538 N N . TYR D 1 163 ? 25.383 25.530 57.375 1.00 13.40 144 TYR D N 1
ATOM 7539 C CA . TYR D 1 163 ? 25.028 26.802 56.715 1.00 13.34 144 TYR D CA 1
ATOM 7540 C C . TYR D 1 163 ? 24.221 27.632 57.698 1.00 10.81 144 TYR D C 1
ATOM 7541 O O . TYR D 1 163 ? 23.115 27.254 58.018 1.00 13.77 144 TYR D O 1
ATOM 7550 N N . GLU D 1 164 ? 24.783 28.726 58.186 1.00 12.74 145 GLU D N 1
ATOM 7551 C CA . GLU D 1 164 ? 24.044 29.684 59.071 1.00 13.01 145 GLU D CA 1
ATOM 7552 C C . GLU D 1 164 ? 23.390 28.985 60.251 1.00 12.69 145 GLU D C 1
ATOM 7553 O O . GLU D 1 164 ? 22.265 29.236 60.637 1.00 12.45 145 GLU D O 1
ATOM 7559 N N . GLY D 1 165 ? 24.181 28.093 60.796 1.00 14.00 146 GLY D N 1
ATOM 7560 C CA . GLY D 1 165 ? 23.887 27.376 62.008 1.00 11.05 146 GLY D CA 1
ATOM 7561 C C . GLY D 1 165 ? 23.168 26.064 61.825 1.00 11.34 146 GLY D C 1
ATOM 7562 O O . GLY D 1 165 ? 22.845 25.380 62.821 1.00 12.13 146 GLY D O 1
ATOM 7563 N N . ASN D 1 166 ? 22.821 25.780 60.583 1.00 14.27 147 ASN D N 1
ATOM 7564 C CA . ASN D 1 166 ? 22.008 24.598 60.214 1.00 11.77 147 ASN D CA 1
ATOM 7565 C C . ASN D 1 166 ? 22.891 23.479 59.678 1.00 11.10 147 ASN D C 1
ATOM 7566 O O . ASN D 1 166 ? 23.533 23.596 58.628 1.00 13.55 147 ASN D O 1
ATOM 7571 N N . THR D 1 167 ? 23.040 22.461 60.486 1.00 11.00 148 THR D N 1
ATOM 7572 C CA . THR D 1 167 ? 23.914 21.330 60.150 1.00 12.67 148 THR D CA 1
ATOM 7573 C C . THR D 1 167 ? 23.417 20.643 58.886 1.00 15.91 148 THR D C 1
ATOM 7574 O O . THR D 1 167 ? 22.214 20.378 58.754 1.00 14.55 148 THR D O 1
ATOM 7578 N N . PHE D 1 168 ? 24.338 20.292 57.990 1.00 12.92 149 PHE D N 1
ATOM 7579 C CA . PHE D 1 168 ? 23.887 19.503 56.869 1.00 12.63 149 PHE D CA 1
ATOM 7580 C C . PHE D 1 168 ? 24.799 18.339 56.526 1.00 14.98 149 PHE D C 1
ATOM 7581 O O . PHE D 1 168 ? 24.413 17.463 55.769 1.00 14.91 149 PHE D O 1
ATOM 7589 N N . LEU D 1 169 ? 25.993 18.323 57.094 1.00 11.73 150 LEU D N 1
ATOM 7590 C CA . LEU D 1 169 ? 26.901 17.175 56.905 1.00 12.43 150 LEU D CA 1
ATOM 7591 C C . LEU D 1 169 ? 27.815 16.929 58.108 1.00 14.21 150 LEU D C 1
ATOM 7592 O O . LEU D 1 169 ? 28.432 17.843 58.673 1.00 13.44 150 LEU D O 1
ATOM 7597 N N . ASN D 1 170 ? 27.768 15.679 58.548 1.00 11.23 151 ASN D N 1
ATOM 7598 C CA . ASN D 1 170 ? 28.582 15.139 59.643 1.00 12.99 151 ASN D CA 1
ATOM 7599 C C . ASN D 1 170 ? 29.455 14.034 59.039 1.00 17.93 151 ASN D C 1
ATOM 7600 O O . ASN D 1 170 ? 29.001 13.203 58.235 1.00 16.71 151 ASN D O 1
ATOM 7613 N N . ASP D 1 172 ? 32.549 11.232 60.305 1.00 12.44 153 ASP D N 1
ATOM 7614 C CA . ASP D 1 172 ? 33.281 10.570 61.380 1.00 16.49 153 ASP D CA 1
ATOM 7615 C C . ASP D 1 172 ? 34.287 9.538 60.853 1.00 15.59 153 ASP D C 1
ATOM 7616 O O . ASP D 1 172 ? 34.066 8.891 59.852 1.00 17.20 153 ASP D O 1
ATOM 7621 N N . PHE D 1 173 ? 35.365 9.350 61.590 1.00 18.66 154 PHE D N 1
ATOM 7622 C CA . PHE D 1 173 ? 36.421 8.392 61.209 1.00 18.64 154 PHE D CA 1
ATOM 7623 C C . PHE D 1 173 ? 37.118 7.866 62.435 1.00 22.51 154 PHE D C 1
ATOM 7624 O O . PHE D 1 173 ? 37.585 8.644 63.264 1.00 17.28 154 PHE D O 1
ATOM 7632 N N . GLU D 1 174 ? 37.203 6.541 62.516 1.00 16.59 155 GLU D N 1
ATOM 7633 C CA . GLU D 1 174 ? 37.983 5.860 63.549 1.00 20.04 155 GLU D CA 1
ATOM 7634 C C . GLU D 1 174 ? 39.185 5.208 62.906 1.00 19.62 155 GLU D C 1
ATOM 7635 O O . GLU D 1 174 ? 39.047 4.267 62.102 1.00 20.11 155 GLU D O 1
ATOM 7641 N N . ALA D 1 175 ? 40.353 5.747 63.198 1.00 17.83 156 ALA D N 1
ATOM 7642 C CA . ALA D 1 175 ? 41.608 5.196 62.653 1.00 18.14 156 ALA D CA 1
ATOM 7643 C C . ALA D 1 175 ? 41.745 3.775 63.201 1.00 21.06 156 ALA D C 1
ATOM 7644 O O . ALA D 1 175 ? 41.530 3.521 64.395 1.00 21.98 156 ALA D O 1
ATOM 7646 N N . THR D 1 176 ? 42.142 2.857 62.328 1.00 20.22 157 THR D N 1
ATOM 7647 C CA . THR D 1 176 ? 42.369 1.480 62.806 1.00 22.57 157 THR D CA 1
ATOM 7648 C C . THR D 1 176 ? 43.791 0.999 62.615 1.00 25.67 157 THR D C 1
ATOM 7649 O O . THR D 1 176 ? 44.181 -0.033 63.154 1.00 27.15 157 THR D O 1
ATOM 7653 N N . GLY D 1 177 ? 44.547 1.770 61.862 1.00 25.95 158 GLY D N 1
ATOM 7654 C CA . GLY D 1 177 ? 45.983 1.514 61.657 1.00 27.36 158 GLY D CA 1
ATOM 7655 C C . GLY D 1 177 ? 46.676 2.378 60.652 1.00 28.04 158 GLY D C 1
ATOM 7656 O O . GLY D 1 177 ? 46.047 3.058 59.843 1.00 27.36 158 GLY D O 1
ATOM 7657 N N . SER D 1 178 ? 47.993 2.325 60.740 1.00 27.54 159 SER D N 1
ATOM 7658 C CA . SER D 1 178 ? 48.874 2.925 59.743 1.00 28.75 159 SER D CA 1
ATOM 7659 C C . SER D 1 178 ? 48.917 2.202 58.434 1.00 27.76 159 SER D C 1
ATOM 7660 O O . SER D 1 178 ? 48.862 0.998 58.363 1.00 29.97 159 SER D O 1
ATOM 7663 N N . ILE D 1 179 ? 49.001 2.998 57.381 1.00 26.63 160 ILE D N 1
ATOM 7664 C CA . ILE D 1 179 ? 49.262 2.476 56.041 1.00 27.12 160 ILE D CA 1
ATOM 7665 C C . ILE D 1 179 ? 50.752 2.618 55.787 1.00 28.60 160 ILE D C 1
ATOM 7666 O O . ILE D 1 179 ? 51.346 3.710 55.890 1.00 25.03 160 ILE D O 1
ATOM 7671 N N . THR D 1 180 ? 51.343 1.466 55.473 1.00 30.17 161 THR D N 1
ATOM 7672 C CA . THR D 1 180 ? 52.764 1.380 55.184 1.00 30.48 161 THR D CA 1
ATOM 7673 C C . THR D 1 180 ? 53.034 0.474 54.014 1.00 30.54 161 THR D C 1
ATOM 7674 O O . THR D 1 180 ? 52.164 -0.200 53.474 1.00 29.48 161 THR D O 1
ATOM 7678 N N . GLY D 1 181 ? 54.282 0.498 53.623 1.00 35.23 162 GLY D N 1
ATOM 7679 C CA . GLY D 1 181 ? 54.761 -0.336 52.513 1.00 37.44 162 GLY D CA 1
ATOM 7680 C C . GLY D 1 181 ? 53.954 -0.230 51.245 1.00 38.82 162 GLY D C 1
ATOM 7681 O O . GLY D 1 181 ? 53.597 0.847 50.796 1.00 40.30 162 GLY D O 1
ATOM 7682 N N . ARG D 1 182 ? 53.675 -1.383 50.666 1.00 38.61 163 ARG D N 1
ATOM 7683 C CA . ARG D 1 182 ? 53.004 -1.465 49.358 1.00 38.14 163 ARG D CA 1
ATOM 7684 C C . ARG D 1 182 ? 51.696 -0.710 49.363 1.00 36.63 163 ARG D C 1
ATOM 7685 O O . ARG D 1 182 ? 51.326 -0.061 48.388 1.00 35.95 163 ARG D O 1
ATOM 7687 N N . ASP D 1 183 ? 51.024 -0.782 50.495 1.00 34.47 164 ASP D N 1
ATOM 7688 C CA . ASP D 1 183 ? 49.702 -0.180 50.630 1.00 32.80 164 ASP D CA 1
ATOM 7689 C C . ASP D 1 183 ? 49.855 1.325 50.501 1.00 32.45 164 ASP D C 1
ATOM 7690 O O . ASP D 1 183 ? 49.037 2.013 49.880 1.00 31.55 164 ASP D O 1
ATOM 7695 N N . LEU D 1 184 ? 50.941 1.805 51.089 1.00 29.72 165 LEU D N 1
ATOM 7696 C CA . LEU D 1 184 ? 51.233 3.242 51.135 1.00 29.55 165 LEU D CA 1
ATOM 7697 C C . LEU D 1 184 ? 51.613 3.730 49.745 1.00 29.43 165 LEU D C 1
ATOM 7698 O O . LEU D 1 184 ? 51.323 4.865 49.339 1.00 26.56 165 LEU D O 1
ATOM 7703 N N . ASP D 1 185 ? 52.259 2.856 48.992 1.00 27.15 166 ASP D N 1
ATOM 7704 C CA . ASP D 1 185 ? 52.731 3.256 47.662 1.00 27.41 166 ASP D CA 1
ATOM 7705 C C . ASP D 1 185 ? 51.537 3.379 46.749 1.00 27.16 166 ASP D C 1
ATOM 7706 O O . ASP D 1 185 ? 51.457 4.242 45.882 1.00 28.61 166 ASP D O 1
ATOM 7711 N N . ALA D 1 186 ? 50.605 2.487 46.982 1.00 29.60 167 ALA D N 1
ATOM 7712 C CA . ALA D 1 186 ? 49.356 2.451 46.243 1.00 30.36 167 ALA D CA 1
ATOM 7713 C C . ALA D 1 186 ? 48.610 3.754 46.488 1.00 29.81 167 ALA D C 1
ATOM 7714 O O . ALA D 1 186 ? 48.103 4.409 45.578 1.00 29.70 167 ALA D O 1
ATOM 7716 N N . LEU D 1 187 ? 48.546 4.081 47.763 1.00 29.02 168 LEU D N 1
ATOM 7717 C CA . LEU D 1 187 ? 47.826 5.274 48.207 1.00 28.52 168 LEU D CA 1
ATOM 7718 C C . LEU D 1 187 ? 48.494 6.522 47.637 1.00 27.06 168 LEU D C 1
ATOM 7719 O O . LEU D 1 187 ? 47.820 7.421 47.110 1.00 25.78 168 LEU D O 1
ATOM 7724 N N . LYS D 1 188 ? 49.820 6.576 47.744 1.00 25.57 169 LYS D N 1
ATOM 7725 C CA . LYS D 1 188 ? 50.551 7.749 47.278 1.00 27.53 169 LYS D CA 1
ATOM 7726 C C . LYS D 1 188 ? 50.262 7.954 45.809 1.00 28.99 169 LYS D C 1
ATOM 7727 O O . LYS D 1 188 ? 50.106 9.072 45.302 1.00 26.56 169 LYS D O 1
ATOM 7733 N N . SER D 1 189 ? 50.134 6.846 45.119 1.00 29.92 170 SER D N 1
ATOM 7734 C CA . SER D 1 189 ? 49.978 6.917 43.678 1.00 29.41 170 SER D CA 1
ATOM 7735 C C . SER D 1 189 ? 48.576 7.367 43.324 1.00 30.76 170 SER D C 1
ATOM 7736 O O . SER D 1 189 ? 48.362 8.141 42.407 1.00 35.60 170 SER D O 1
ATOM 7739 N N . GLN D 1 190 ? 47.621 6.888 44.094 1.00 32.39 171 GLN D N 1
ATOM 7740 C CA . GLN D 1 190 ? 46.213 7.258 43.908 1.00 32.00 171 GLN D CA 1
ATOM 7741 C C . GLN D 1 190 ? 46.051 8.777 44.035 1.00 31.73 171 GLN D C 1
ATOM 7742 O O . GLN D 1 190 ? 45.349 9.406 43.251 1.00 35.15 171 GLN D O 1
ATOM 7748 N N . PHE D 1 191 ? 46.728 9.350 45.022 1.00 29.95 172 PHE D N 1
ATOM 7749 C CA . PHE D 1 191 ? 46.503 10.759 45.417 1.00 28.23 172 PHE D CA 1
ATOM 7750 C C . PHE D 1 191 ? 47.353 11.733 44.598 1.00 25.89 172 PHE D C 1
ATOM 7751 O O . PHE D 1 191 ? 47.082 12.936 44.514 1.00 26.55 172 PHE D O 1
ATOM 7759 N N . LEU D 1 192 ? 48.384 11.204 43.969 1.00 25.13 173 LEU D N 1
ATOM 7760 C CA . LEU D 1 192 ? 49.422 12.075 43.422 1.00 24.59 173 LEU D CA 1
ATOM 7761 C C . LEU D 1 192 ? 48.957 12.744 42.150 1.00 25.74 173 LEU D C 1
ATOM 7762 O O . LEU D 1 192 ? 49.256 13.906 41.873 1.00 28.59 173 LEU D O 1
ATOM 7767 N N . THR D 1 193 ? 48.235 11.972 41.367 1.00 22.87 174 THR D N 1
ATOM 7768 C CA . THR D 1 193 ? 47.776 12.398 40.058 1.00 24.05 174 THR D CA 1
ATOM 7769 C C . THR D 1 193 ? 46.271 12.232 39.989 1.00 25.41 174 THR D C 1
ATOM 7770 O O . THR D 1 193 ? 45.736 11.125 40.021 1.00 27.10 174 THR D O 1
ATOM 7782 N N . ASN D 1 195 ? 42.763 13.897 38.076 1.00 22.59 176 ASN D N 1
ATOM 7783 C CA . ASN D 1 195 ? 42.175 14.695 37.005 1.00 21.28 176 ASN D CA 1
ATOM 7784 C C . ASN D 1 195 ? 40.879 15.278 37.518 1.00 19.77 176 ASN D C 1
ATOM 7785 O O . ASN D 1 195 ? 39.809 14.735 37.355 1.00 22.91 176 ASN D O 1
ATOM 7790 N N . THR D 1 196 ? 40.976 16.426 38.155 1.00 19.25 177 THR D N 1
ATOM 7791 C CA . THR D 1 196 ? 39.750 17.127 38.565 1.00 17.73 177 THR D CA 1
ATOM 7792 C C . THR D 1 196 ? 39.048 17.805 37.361 1.00 17.83 177 THR D C 1
ATOM 7793 O O . THR D 1 196 ? 39.659 18.520 36.557 1.00 20.54 177 THR D O 1
ATOM 7797 N N . LEU D 1 197 ? 37.753 17.527 37.264 1.00 17.20 178 LEU D N 1
ATOM 7798 C CA . LEU D 1 197 ? 36.871 17.985 36.171 1.00 18.25 178 LEU D CA 1
ATOM 7799 C C . LEU D 1 197 ? 35.796 18.932 36.658 1.00 16.70 178 LEU D C 1
ATOM 7800 O O . LEU D 1 197 ? 35.148 18.722 37.692 1.00 20.00 178 LEU D O 1
ATOM 7805 N N . GLY D 1 198 ? 35.604 19.974 35.879 1.00 16.71 179 GLY D N 1
ATOM 7806 C CA . GLY D 1 198 ? 34.638 21.031 36.179 1.00 16.42 179 GLY D CA 1
ATOM 7807 C C . GLY D 1 198 ? 33.877 21.492 34.954 1.00 18.73 179 GLY D C 1
ATOM 7808 O O . GLY D 1 198 ? 34.097 21.022 33.831 1.00 21.65 179 GLY D O 1
ATOM 7809 N N . TRP D 1 199 ? 32.918 22.349 35.217 1.00 17.20 180 TRP D N 1
ATOM 7810 C CA . TRP D 1 199 ? 32.094 22.969 34.197 1.00 18.01 180 TRP D CA 1
ATOM 7811 C C . TRP D 1 199 ? 31.935 24.450 34.477 1.00 18.81 180 TRP D C 1
ATOM 7812 O O . TRP D 1 199 ? 31.223 24.870 35.427 1.00 16.40 180 TRP D O 1
ATOM 7823 N N . ARG D 1 200 ? 32.667 25.228 33.687 1.00 14.50 181 ARG D N 1
ATOM 7824 C CA . ARG D 1 200 ? 32.630 26.686 33.760 1.00 17.41 181 ARG D CA 1
ATOM 7825 C C . ARG D 1 200 ? 31.460 27.171 32.929 1.00 17.40 181 ARG D C 1
ATOM 7826 O O . ARG D 1 200 ? 31.457 27.090 31.707 1.00 20.56 181 ARG D O 1
ATOM 7834 N N . TYR D 1 201 ? 30.472 27.670 33.664 1.00 18.25 182 TYR D N 1
ATOM 7835 C CA . TYR D 1 201 ? 29.207 28.199 33.173 1.00 14.54 182 TYR D CA 1
ATOM 7836 C C . TYR D 1 201 ? 28.963 29.585 33.712 1.00 19.58 182 TYR D C 1
ATOM 7837 O O . TYR D 1 201 ? 29.068 29.796 34.890 1.00 18.70 182 TYR D O 1
ATOM 7846 N N . ILE D 1 202 ? 28.680 30.505 32.797 1.00 18.07 183 ILE D N 1
ATOM 7847 C CA . ILE D 1 202 ? 28.374 31.919 33.102 1.00 16.77 183 ILE D CA 1
ATOM 7848 C C . ILE D 1 202 ? 27.094 32.247 32.338 1.00 18.71 183 ILE D C 1
ATOM 7849 O O . ILE D 1 202 ? 27.062 32.070 31.128 1.00 17.65 183 ILE D O 1
ATOM 7854 N N . PRO D 1 203 ? 26.026 32.671 33.036 1.00 18.70 184 PRO D N 1
ATOM 7855 C CA . PRO D 1 203 ? 24.714 32.919 32.417 1.00 18.03 184 PRO D CA 1
ATOM 7856 C C . PRO D 1 203 ? 24.677 34.123 31.527 1.00 18.41 184 PRO D C 1
ATOM 7857 O O . PRO D 1 203 ? 25.404 35.050 31.722 1.00 19.24 184 PRO D O 1
ATOM 7861 N N . LYS D 1 204 ? 23.714 34.113 30.617 1.00 20.05 185 LYS D N 1
ATOM 7862 C CA . LYS D 1 204 ? 23.316 35.354 29.917 1.00 21.17 185 LYS D CA 1
ATOM 7863 C C . LYS D 1 204 ? 22.845 36.403 30.922 1.00 18.18 185 LYS D C 1
ATOM 7864 O O . LYS D 1 204 ? 22.216 36.087 31.948 1.00 19.45 185 LYS D O 1
ATOM 7870 N N . VAL D 1 205 ? 23.169 37.650 30.633 1.00 22.77 186 VAL D N 1
ATOM 7871 C CA . VAL D 1 205 ? 22.651 38.781 31.398 1.00 22.46 186 VAL D CA 1
ATOM 7872 C C . VAL D 1 205 ? 21.199 38.990 30.954 1.00 26.10 186 VAL D C 1
ATOM 7873 O O . VAL D 1 205 ? 20.910 39.252 29.786 1.00 25.22 186 VAL D O 1
ATOM 7877 N N . GLY D 1 206 ? 20.283 38.840 31.894 1.00 26.06 187 GLY D N 1
ATOM 7878 C CA . GLY D 1 206 ? 18.871 39.192 31.662 1.00 29.16 187 GLY D CA 1
ATOM 7879 C C . GLY D 1 206 ? 18.122 38.306 30.687 1.00 30.06 187 GLY D C 1
ATOM 7880 O O . GLY D 1 206 ? 17.036 38.637 30.205 1.00 30.91 187 GLY D O 1
ATOM 7881 N N . ALA D 1 207 ? 18.716 37.163 30.403 1.00 29.38 188 ALA D N 1
ATOM 7882 C CA . ALA D 1 207 ? 18.113 36.171 29.502 1.00 27.61 188 ALA D CA 1
ATOM 7883 C C . ALA D 1 207 ? 18.410 34.752 29.974 1.00 27.50 188 ALA D C 1
ATOM 7884 O O . ALA D 1 207 ? 19.372 34.556 30.691 1.00 30.30 188 ALA D O 1
ATOM 7886 N N . PRO D 1 208 ? 17.622 33.753 29.535 1.00 26.76 189 PRO D N 1
ATOM 7887 C CA . PRO D 1 208 ? 17.996 32.387 29.898 1.00 25.17 189 PRO D CA 1
ATOM 7888 C C . PRO D 1 208 ? 19.138 31.858 29.089 1.00 25.10 189 PRO D C 1
ATOM 7889 O O . PRO D 1 208 ? 19.485 32.404 28.058 1.00 22.22 189 PRO D O 1
ATOM 7893 N N . GLY D 1 209 ? 19.777 30.829 29.629 1.00 23.18 190 GLY D N 1
ATOM 7894 C CA . GLY D 1 209 ? 20.918 30.181 28.978 1.00 23.61 190 GLY D CA 1
ATOM 7895 C C . GLY D 1 209 ? 22.258 30.766 29.359 1.00 21.78 190 GLY D C 1
ATOM 7896 O O . GLY D 1 209 ? 22.382 31.610 30.252 1.00 21.74 190 GLY D O 1
ATOM 7897 N N . ALA D 1 210 ? 23.238 30.345 28.594 1.00 20.54 191 ALA D N 1
ATOM 7898 C CA . ALA D 1 210 ? 24.638 30.582 28.848 1.00 21.85 191 ALA D CA 1
ATOM 7899 C C . ALA D 1 210 ? 25.288 31.570 27.908 1.00 25.33 191 ALA D C 1
ATOM 7900 O O . ALA D 1 210 ? 25.049 31.598 26.705 1.00 25.10 191 ALA D O 1
ATOM 7902 N N . GLU D 1 211 ? 26.122 32.375 28.517 1.00 21.66 192 GLU D N 1
ATOM 7903 C CA . GLU D 1 211 ? 27.072 33.226 27.805 1.00 19.75 192 GLU D CA 1
ATOM 7904 C C . GLU D 1 211 ? 28.324 32.428 27.493 1.00 22.56 192 GLU D C 1
ATOM 7905 O O . GLU D 1 211 ? 28.995 32.589 26.470 1.00 24.31 192 GLU D O 1
ATOM 7911 N N . LEU D 1 212 ? 28.648 31.548 28.420 1.00 20.62 193 LEU D N 1
ATOM 7912 C CA . LEU D 1 212 ? 29.876 30.777 28.350 1.00 21.40 193 LEU D CA 1
ATOM 7913 C C . LEU D 1 212 ? 29.544 29.469 29.035 1.00 20.69 193 LEU D C 1
ATOM 7914 O O . LEU D 1 212 ? 28.907 29.453 30.084 1.00 21.65 193 LEU D O 1
ATOM 7919 N N . SER D 1 213 ? 29.913 28.382 28.380 1.00 17.92 194 SER D N 1
ATOM 7920 C CA . SER D 1 213 ? 29.672 27.023 28.874 1.00 19.47 194 SER D CA 1
ATOM 7921 C C . SER D 1 213 ? 30.712 26.044 28.333 1.00 23.34 194 SER D C 1
ATOM 7922 O O . SER D 1 213 ? 30.743 25.696 27.147 1.00 23.42 194 SER D O 1
ATOM 7925 N N . GLN D 1 214 ? 31.599 25.621 29.214 1.00 20.21 195 GLN D N 1
ATOM 7926 C CA . GLN D 1 214 ? 32.695 24.738 28.797 1.00 22.08 195 GLN D CA 1
ATOM 7927 C C . GLN D 1 214 ? 33.178 23.841 29.934 1.00 19.84 195 GLN D C 1
ATOM 7928 O O . GLN D 1 214 ? 33.245 24.246 31.107 1.00 18.78 195 GLN D O 1
ATOM 7934 N N . PHE D 1 215 ? 33.575 22.655 29.548 1.00 17.94 196 PHE D N 1
ATOM 7935 C CA . PHE D 1 215 ? 34.233 21.739 30.516 1.00 20.37 196 PHE D CA 1
ATOM 7936 C C . PHE D 1 215 ? 35.705 22.031 30.674 1.00 21.50 196 PHE D C 1
ATOM 7937 O O . PHE D 1 215 ? 36.409 22.476 29.779 1.00 20.98 196 PHE D O 1
ATOM 7945 N N . VAL D 1 216 ? 36.172 21.744 31.871 1.00 17.60 197 VAL D N 1
ATOM 7946 C CA . VAL D 1 216 ? 37.513 22.113 32.261 1.00 17.91 197 VAL D CA 1
ATOM 7947 C C . VAL D 1 216 ? 38.198 21.017 33.059 1.00 20.04 197 VAL D C 1
ATOM 7948 O O . VAL D 1 216 ? 37.584 20.342 33.868 1.00 22.58 197 VAL D O 1
ATOM 7952 N N . LEU D 1 217 ? 39.472 20.832 32.749 1.00 22.26 198 LEU D N 1
ATOM 7953 C CA . LEU D 1 217 ? 40.355 19.847 33.399 1.00 22.04 198 LEU D CA 1
ATOM 7954 C C . LEU D 1 217 ? 41.429 20.577 34.222 1.00 20.74 198 LEU D C 1
ATOM 7955 O O . LEU D 1 217 ? 42.157 21.415 33.692 1.00 19.67 198 LEU D O 1
ATOM 7960 N N . TYR D 1 218 ? 41.522 20.243 35.501 1.00 19.73 199 TYR D N 1
ATOM 7961 C CA . TYR D 1 218 ? 42.564 20.766 36.398 1.00 18.49 199 TYR D CA 1
ATOM 7962 C C . TYR D 1 218 ? 43.345 19.573 36.937 1.00 19.48 199 TYR D C 1
ATOM 7963 O O . TYR D 1 218 ? 42.894 18.890 37.866 1.00 22.58 199 TYR D O 1
ATOM 7972 N N . PRO D 1 219 ? 44.502 19.287 36.336 1.00 19.94 200 PRO D N 1
ATOM 7973 C CA . PRO D 1 219 ? 45.353 18.217 36.896 1.00 21.37 200 PRO D CA 1
ATOM 7974 C C . PRO D 1 219 ? 45.990 18.637 38.205 1.00 21.77 200 PRO D C 1
ATOM 7975 O O . PRO D 1 219 ? 46.715 19.631 38.288 1.00 18.25 200 PRO D O 1
ATOM 7979 N N . GLN D 1 220 ? 45.651 17.878 39.230 1.00 21.20 201 GLN D N 1
ATOM 7980 C CA . GLN D 1 220 ? 46.156 18.172 40.571 1.00 23.40 201 GLN D CA 1
ATOM 7981 C C . GLN D 1 220 ? 46.398 16.901 41.352 1.00 25.85 201 GLN D C 1
ATOM 7982 O O . GLN D 1 220 ? 46.530 15.844 40.800 1.00 24.18 201 GLN D O 1
ATOM 7988 N N . GLY D 1 221 ? 46.493 17.015 42.660 1.00 31.07 202 GLY D N 1
ATOM 7989 C CA . GLY D 1 221 ? 46.891 15.858 43.470 1.00 32.67 202 GLY D CA 1
ATOM 7990 C C . GLY D 1 221 ? 47.985 16.193 44.462 1.00 35.06 202 GLY D C 1
ATOM 7991 O O . GLY D 1 221 ? 48.840 17.070 44.237 1.00 38.29 202 GLY D O 1
ATOM 8000 N N . GLU D 1 223 ? 50.965 15.113 47.546 1.00 24.76 204 GLU D N 1
ATOM 8001 C CA . GLU D 1 223 ? 52.038 14.236 48.046 1.00 22.46 204 GLU D CA 1
ATOM 8002 C C . GLU D 1 223 ? 51.784 13.827 49.475 1.00 23.98 204 GLU D C 1
ATOM 8003 O O . GLU D 1 223 ? 51.954 14.615 50.415 1.00 22.97 204 GLU D O 1
ATOM 8009 N N . VAL D 1 224 ? 51.359 12.583 49.596 1.00 19.93 205 VAL D N 1
ATOM 8010 C CA . VAL D 1 224 ? 51.015 11.955 50.870 1.00 21.71 205 VAL D CA 1
ATOM 8011 C C . VAL D 1 224 ? 52.297 11.554 51.504 1.00 23.14 205 VAL D C 1
ATOM 8012 O O . VAL D 1 224 ? 53.156 10.954 50.856 1.00 25.51 205 VAL D O 1
ATOM 8016 N N A GLU D 1 225 ? 52.450 11.927 52.764 0.50 21.80 206 GLU D N 1
ATOM 8017 N N B GLU D 1 225 ? 52.438 11.930 52.769 0.50 22.08 206 GLU D N 1
ATOM 8018 C CA A GLU D 1 225 ? 53.605 11.519 53.537 0.50 22.90 206 GLU D CA 1
ATOM 8019 C CA B GLU D 1 225 ? 53.624 11.615 53.561 0.50 23.26 206 GLU D CA 1
ATOM 8020 C C A GLU D 1 225 ? 53.186 10.343 54.368 0.50 24.93 206 GLU D C 1
ATOM 8021 C C B GLU D 1 225 ? 53.316 10.484 54.539 0.50 25.22 206 GLU D C 1
ATOM 8022 O O A GLU D 1 225 ? 53.727 9.250 54.246 0.50 22.35 206 GLU D O 1
ATOM 8023 O O B GLU D 1 225 ? 54.105 9.568 54.718 0.50 23.75 206 GLU D O 1
ATOM 8034 N N . THR D 1 226 ? 52.148 10.563 55.163 1.00 23.53 207 THR D N 1
ATOM 8035 C CA . THR D 1 226 ? 51.651 9.528 56.078 1.00 23.79 207 THR D CA 1
ATOM 8036 C C . THR D 1 226 ? 50.152 9.340 55.912 1.00 24.69 207 THR D C 1
ATOM 8037 O O . THR D 1 226 ? 49.436 10.217 55.416 1.00 22.02 207 THR D O 1
ATOM 8041 N N . ALA D 1 227 ? 49.698 8.176 56.316 1.00 20.30 208 ALA D N 1
ATOM 8042 C CA . ALA D 1 227 ? 48.304 7.808 56.141 1.00 20.36 208 ALA D CA 1
ATOM 8043 C C . ALA D 1 227 ? 47.855 6.753 57.120 1.00 22.75 208 ALA D C 1
ATOM 8044 O O . ALA D 1 227 ? 48.661 5.936 57.586 1.00 20.99 208 ALA D O 1
ATOM 8046 N N . GLU D 1 228 ? 46.585 6.859 57.490 1.00 19.78 209 GLU D N 1
ATOM 8047 C CA . GLU D 1 228 ? 45.881 5.868 58.288 1.00 20.39 209 GLU D CA 1
ATOM 8048 C C . GLU D 1 228 ? 44.624 5.396 57.600 1.00 21.73 209 GLU D C 1
ATOM 8049 O O . GLU D 1 228 ? 43.896 6.176 56.963 1.00 20.46 209 GLU D O 1
ATOM 8055 N N . VAL D 1 229 ? 44.371 4.118 57.790 1.00 19.88 210 VAL D N 1
ATOM 8056 C CA . VAL D 1 229 ? 43.120 3.508 57.422 1.00 21.25 210 VAL D CA 1
ATOM 8057 C C . VAL D 1 229 ? 42.179 3.452 58.620 1.00 20.73 210 VAL D C 1
ATOM 8058 O O . VAL D 1 229 ? 42.573 3.496 59.786 1.00 20.60 210 VAL D O 1
ATOM 8062 N N . GLY D 1 230 ? 40.904 3.396 58.303 1.00 22.43 211 GLY D N 1
ATOM 8063 C CA . GLY D 1 230 ? 39.885 3.226 59.341 1.00 20.07 211 GLY D CA 1
ATOM 8064 C C . GLY D 1 230 ? 38.474 3.103 58.865 1.00 20.58 211 GLY D C 1
ATOM 8065 O O . GLY D 1 230 ? 38.226 2.780 57.715 1.00 18.26 211 GLY D O 1
ATOM 8066 N N . LYS D 1 231 ? 37.572 3.357 59.808 1.00 18.34 212 LYS D N 1
ATOM 8067 C CA . LYS D 1 231 ? 36.118 3.173 59.631 1.00 19.25 212 LYS D CA 1
ATOM 8068 C C . LYS D 1 231 ? 35.481 4.521 59.522 1.00 21.70 212 LYS D C 1
ATOM 8069 O O . LYS D 1 231 ? 35.521 5.318 60.452 1.00 22.83 212 LYS D O 1
ATOM 8075 N N . GLY D 1 232 ? 34.930 4.768 58.355 1.00 21.06 213 GLY D N 1
ATOM 8076 C CA . GLY D 1 232 ? 34.374 6.100 58.044 1.00 21.20 213 GLY D CA 1
ATOM 8077 C C . GLY D 1 232 ? 32.883 6.059 57.990 1.00 21.08 213 GLY D C 1
ATOM 8078 O O . GLY D 1 232 ? 32.287 5.048 57.642 1.00 20.92 213 GLY D O 1
ATOM 8079 N N . SER D 1 233 ? 32.270 7.191 58.339 1.00 21.89 214 SER D N 1
ATOM 8080 C CA . SER D 1 233 ? 30.893 7.411 58.037 1.00 16.95 214 SER D CA 1
ATOM 8081 C C . SER D 1 233 ? 30.587 8.843 57.734 1.00 17.26 214 SER D C 1
ATOM 8082 O O . SER D 1 233 ? 31.375 9.761 58.014 1.00 14.81 214 SER D O 1
ATOM 8085 N N . LEU D 1 234 ? 29.418 9.003 57.141 1.00 15.91 215 LEU D N 1
ATOM 8086 C CA . LEU D 1 234 ? 28.863 10.345 56.867 1.00 17.42 215 LEU D CA 1
ATOM 8087 C C . LEU D 1 234 ? 27.344 10.350 56.952 1.00 16.02 215 LEU D C 1
ATOM 8088 O O . LEU D 1 234 ? 26.708 9.325 56.842 1.00 16.93 215 LEU D O 1
ATOM 8093 N N . LYS D 1 235 ? 26.798 11.526 57.221 1.00 16.55 216 LYS D N 1
ATOM 8094 C CA . LYS D 1 235 ? 25.345 11.740 57.309 1.00 16.44 216 LYS D CA 1
ATOM 8095 C C . LYS D 1 235 ? 24.984 13.106 56.797 1.00 17.08 216 LYS D C 1
ATOM 8096 O O . LYS D 1 235 ? 25.541 14.130 57.264 1.00 16.64 216 LYS D O 1
ATOM 8102 N N . TRP D 1 236 ? 24.094 13.125 55.804 1.00 15.28 217 TRP D N 1
ATOM 8103 C CA . TRP D 1 236 ? 23.511 14.379 55.280 1.00 16.24 217 TRP D CA 1
ATOM 8104 C C . TRP D 1 236 ? 22.291 14.725 56.098 1.00 12.08 217 TRP D C 1
ATOM 8105 O O . TRP D 1 236 ? 21.565 13.852 56.582 1.00 15.93 217 TRP D O 1
ATOM 8116 N N . THR D 1 237 ? 22.043 16.017 56.268 1.00 16.05 218 THR D N 1
ATOM 8117 C CA . THR D 1 237 ? 20.765 16.443 56.844 1.00 14.82 218 THR D CA 1
ATOM 8118 C C . THR D 1 237 ? 20.068 17.389 55.851 1.00 15.14 218 THR D C 1
ATOM 8119 O O . THR D 1 237 ? 20.665 18.414 55.408 1.00 15.19 218 THR D O 1
ATOM 8123 N N . GLU D 1 238 ? 18.826 17.044 55.474 1.00 19.08 219 GLU D N 1
ATOM 8124 C CA . GLU D 1 238 ? 18.072 17.872 54.509 1.00 15.17 219 GLU D CA 1
ATOM 8125 C C . GLU D 1 238 ? 17.776 19.228 55.132 1.00 15.67 219 GLU D C 1
ATOM 8126 O O . GLU D 1 238 ? 17.589 19.339 56.336 1.00 17.49 219 GLU D O 1
ATOM 8132 N N . LEU D 1 239 ? 17.793 20.244 54.283 1.00 16.74 220 LEU D N 1
ATOM 8133 C CA . LEU D 1 239 ? 17.559 21.612 54.672 1.00 17.16 220 LEU D CA 1
ATOM 8134 C C . LEU D 1 239 ? 16.349 22.153 53.929 1.00 16.95 220 LEU D C 1
ATOM 8135 O O . LEU D 1 239 ? 16.028 21.743 52.807 1.00 17.45 220 LEU D O 1
ATOM 8140 N N . THR D 1 240 ? 15.713 23.124 54.572 1.00 15.02 221 THR D N 1
ATOM 8141 C CA . THR D 1 240 ? 14.656 23.917 53.918 1.00 16.91 221 THR D CA 1
ATOM 8142 C C . THR D 1 240 ? 15.215 25.164 53.292 1.00 18.15 221 THR D C 1
ATOM 8143 O O . THR D 1 240 ? 16.298 25.581 53.632 1.00 15.15 221 THR D O 1
ATOM 8147 N N . PRO D 1 241 ? 14.458 25.782 52.383 1.00 15.81 222 PRO D N 1
ATOM 8148 C CA . PRO D 1 241 ? 14.941 27.057 51.822 1.00 15.50 222 PRO D CA 1
ATOM 8149 C C . PRO D 1 241 ? 15.209 28.196 52.830 1.00 14.50 222 PRO D C 1
ATOM 8150 O O . PRO D 1 241 ? 16.191 28.950 52.668 1.00 15.39 222 PRO D O 1
ATOM 8162 N N . GLN D 1 243 ? 16.355 27.761 55.737 1.00 12.57 224 GLN D N 1
ATOM 8163 C CA . GLN D 1 243 ? 17.618 27.324 56.338 1.00 16.39 224 GLN D CA 1
ATOM 8164 C C . GLN D 1 243 ? 18.815 27.591 55.457 1.00 13.22 224 GLN D C 1
ATOM 8165 O O . GLN D 1 243 ? 19.871 28.069 55.903 1.00 16.65 224 GLN D O 1
ATOM 8171 N N . SER D 1 244 ? 18.621 27.294 54.193 1.00 15.60 225 SER D N 1
ATOM 8172 C CA . SER D 1 244 ? 19.695 27.410 53.258 1.00 15.36 225 SER D CA 1
ATOM 8173 C C . SER D 1 244 ? 19.225 27.818 51.902 1.00 16.40 225 SER D C 1
ATOM 8174 O O . SER D 1 244 ? 19.070 26.961 51.039 1.00 14.82 225 SER D O 1
ATOM 8177 N N . PRO D 1 245 ? 18.959 29.111 51.711 1.00 16.21 226 PRO D N 1
ATOM 8178 C CA . PRO D 1 245 ? 18.202 29.456 50.480 1.00 13.71 226 PRO D CA 1
ATOM 8179 C C . PRO D 1 245 ? 18.848 29.193 49.136 1.00 17.60 226 PRO D C 1
ATOM 8180 O O . PRO D 1 245 ? 18.137 28.999 48.164 1.00 18.45 226 PRO D O 1
ATOM 8184 N N . ALA D 1 246 ? 20.168 29.244 49.111 1.00 15.09 227 ALA D N 1
ATOM 8185 C CA . ALA D 1 246 ? 20.967 29.253 47.882 1.00 18.34 227 ALA D CA 1
ATOM 8186 C C . ALA D 1 246 ? 21.394 27.825 47.569 1.00 15.03 227 ALA D C 1
ATOM 8187 O O . ALA D 1 246 ? 21.882 27.527 46.471 1.00 18.13 227 ALA D O 1
ATOM 8189 N N . GLN D 1 247 ? 21.208 26.932 48.548 1.00 16.30 228 GLN D N 1
ATOM 8190 C CA . GLN D 1 247 ? 21.928 25.624 48.507 1.00 15.21 228 GLN D CA 1
ATOM 8191 C C . GLN D 1 247 ? 21.068 24.393 48.888 1.00 18.88 228 GLN D C 1
ATOM 8192 O O . GLN D 1 247 ? 21.463 23.235 48.829 1.00 14.40 228 GLN D O 1
ATOM 8198 N N . TYR D 1 248 ? 19.886 24.641 49.386 1.00 15.85 229 TYR D N 1
ATOM 8199 C CA . TYR D 1 248 ? 19.131 23.523 50.005 1.00 17.35 229 TYR D CA 1
ATOM 8200 C C . TYR D 1 248 ? 18.934 22.345 49.004 1.00 20.27 229 TYR D C 1
ATOM 8201 O O . TYR D 1 248 ? 18.939 21.171 49.340 1.00 18.11 229 TYR D O 1
ATOM 8210 N N . TYR D 1 249 ? 18.709 22.711 47.755 1.00 17.62 230 TYR D N 1
ATOM 8211 C CA . TYR D 1 249 ? 18.439 21.696 46.706 1.00 18.54 230 TYR D CA 1
ATOM 8212 C C . TYR D 1 249 ? 19.688 20.828 46.377 1.00 19.02 230 TYR D C 1
ATOM 8213 O O . TYR D 1 249 ? 19.585 19.649 45.992 1.00 18.18 230 TYR D O 1
ATOM 8222 N N . ILE D 1 250 ? 20.849 21.456 46.490 1.00 17.33 231 ILE D N 1
ATOM 8223 C CA . ILE D 1 250 ? 22.133 20.747 46.329 1.00 18.06 231 ILE D CA 1
ATOM 8224 C C . ILE D 1 250 ? 22.271 19.722 47.450 1.00 19.70 231 ILE D C 1
ATOM 8225 O O . ILE D 1 250 ? 22.482 18.549 47.235 1.00 16.03 231 ILE D O 1
ATOM 8230 N N . VAL D 1 251 ? 22.141 20.203 48.673 1.00 15.76 232 VAL D N 1
ATOM 8231 C CA . VAL D 1 251 ? 22.211 19.325 49.836 1.00 14.71 232 VAL D CA 1
ATOM 8232 C C . VAL D 1 251 ? 21.194 18.158 49.744 1.00 17.09 232 VAL D C 1
ATOM 8233 O O . VAL D 1 251 ? 21.489 16.990 50.024 1.00 15.31 232 VAL D O 1
ATOM 8237 N N . ASN D 1 252 ? 19.981 18.496 49.345 1.00 16.50 233 ASN D N 1
ATOM 8238 C CA . ASN D 1 252 ? 18.877 17.542 49.412 1.00 17.18 233 ASN D CA 1
ATOM 8239 C C . ASN D 1 252 ? 19.044 16.493 48.294 1.00 20.67 233 ASN D C 1
ATOM 8240 O O . ASN D 1 252 ? 18.676 15.339 48.438 1.00 18.76 233 ASN D O 1
ATOM 8245 N N . SER D 1 253 ? 19.622 16.948 47.197 1.00 17.51 234 SER D N 1
ATOM 8246 C CA . SER D 1 253 ? 19.908 16.056 46.061 1.00 18.58 234 SER D CA 1
ATOM 8247 C C . SER D 1 253 ? 20.926 14.996 46.515 1.00 21.24 234 SER D C 1
ATOM 8248 O O . SER D 1 253 ? 20.762 13.782 46.344 1.00 18.98 234 SER D O 1
ATOM 8251 N N . LEU D 1 254 ? 21.967 15.480 47.144 1.00 17.09 235 LEU D N 1
ATOM 8252 C CA . LEU D 1 254 ? 23.002 14.575 47.669 1.00 16.89 235 LEU D CA 1
ATOM 8253 C C . LEU D 1 254 ? 22.439 13.618 48.729 1.00 18.34 235 LEU D C 1
ATOM 8254 O O . LEU D 1 254 ? 22.759 12.433 48.790 1.00 17.15 235 LEU D O 1
ATOM 8259 N N . ALA D 1 255 ? 21.633 14.180 49.611 1.00 14.64 236 ALA D N 1
ATOM 8260 C CA . ALA D 1 255 ? 21.067 13.392 50.720 1.00 13.84 236 ALA D CA 1
ATOM 8261 C C . ALA D 1 255 ? 20.269 12.226 50.147 1.00 19.94 236 ALA D C 1
ATOM 8262 O O . ALA D 1 255 ? 20.121 11.202 50.743 1.00 18.41 236 ALA D O 1
ATOM 8264 N N . SER D 1 256 ? 19.722 12.456 48.975 1.00 17.42 237 SER D N 1
ATOM 8265 C CA . SER D 1 256 ? 18.773 11.479 48.371 1.00 17.26 237 SER D CA 1
ATOM 8266 C C . SER D 1 256 ? 19.476 10.275 47.806 1.00 21.86 237 SER D C 1
ATOM 8267 O O . SER D 1 256 ? 18.837 9.292 47.501 1.00 20.63 237 SER D O 1
ATOM 8270 N N . LEU D 1 257 ? 20.775 10.390 47.636 1.00 19.43 238 LEU D N 1
ATOM 8271 C CA . LEU D 1 257 ? 21.615 9.296 47.077 1.00 17.94 238 LEU D CA 1
ATOM 8272 C C . LEU D 1 257 ? 21.934 8.259 48.148 1.00 21.99 238 LEU D C 1
ATOM 8273 O O . LEU D 1 257 ? 22.724 8.519 49.090 1.00 20.62 238 LEU D O 1
ATOM 8278 N N . PRO D 1 258 ? 21.365 7.053 48.036 1.00 18.51 239 PRO D N 1
ATOM 8279 C CA . PRO D 1 258 ? 21.585 6.171 49.190 1.00 22.53 239 PRO D CA 1
ATOM 8280 C C . PRO D 1 258 ? 23.012 5.764 49.457 1.00 21.30 239 PRO D C 1
ATOM 8281 O O . PRO D 1 258 ? 23.808 5.494 48.549 1.00 19.77 239 PRO D O 1
ATOM 8285 N N . ILE D 1 259 ? 23.325 5.728 50.744 1.00 20.66 240 ILE D N 1
ATOM 8286 C CA . ILE D 1 259 ? 24.650 5.312 51.185 1.00 21.75 240 ILE D CA 1
ATOM 8287 C C . ILE D 1 259 ? 24.577 3.787 51.366 1.00 18.78 240 ILE D C 1
ATOM 8288 O O . ILE D 1 259 ? 24.112 3.291 52.360 1.00 22.15 240 ILE D O 1
ATOM 8293 N N . LYS D 1 260 ? 25.004 3.058 50.339 1.00 22.96 241 LYS D N 1
ATOM 8294 C CA . LYS D 1 260 ? 24.846 1.585 50.344 1.00 22.59 241 LYS D CA 1
ATOM 8295 C C . LYS D 1 260 ? 26.022 0.926 51.038 1.00 23.87 241 LYS D C 1
ATOM 8296 O O . LYS D 1 260 ? 25.879 -0.073 51.740 1.00 26.83 241 LYS D O 1
ATOM 8302 N N . ARG D 1 261 ? 27.182 1.545 50.912 1.00 21.74 242 ARG D N 1
ATOM 8303 C CA . ARG D 1 261 ? 28.410 1.030 51.498 1.00 24.54 242 ARG D CA 1
ATOM 8304 C C . ARG D 1 261 ? 29.493 2.082 51.437 1.00 21.07 242 ARG D C 1
ATOM 8305 O O . ARG D 1 261 ? 29.690 2.728 50.422 1.00 22.50 242 ARG D O 1
ATOM 8313 N N . VAL D 1 262 ? 30.198 2.243 52.538 1.00 21.22 243 VAL D N 1
ATOM 8314 C CA . VAL D 1 262 ? 31.360 3.091 52.542 1.00 21.04 243 VAL D CA 1
ATOM 8315 C C . VAL D 1 262 ? 32.507 2.236 52.056 1.00 21.15 243 VAL D C 1
ATOM 8316 O O . VAL D 1 262 ? 32.869 1.238 52.692 1.00 22.49 243 VAL D O 1
ATOM 8320 N N . THR D 1 263 ? 33.092 2.636 50.938 1.00 20.96 244 THR D N 1
ATOM 8321 C CA . THR D 1 263 ? 33.985 1.734 50.214 1.00 22.58 244 THR D CA 1
ATOM 8322 C C . THR D 1 263 ? 35.434 2.042 50.475 1.00 25.19 244 THR D C 1
ATOM 8323 O O . THR D 1 263 ? 36.314 1.202 50.235 1.00 27.64 244 THR D O 1
ATOM 8327 N N . GLN D 1 264 ? 35.710 3.267 50.916 1.00 23.80 245 GLN D N 1
ATOM 8328 C CA . GLN D 1 264 ? 37.070 3.636 51.318 1.00 22.95 245 GLN D CA 1
ATOM 8329 C C . GLN D 1 264 ? 36.985 4.687 52.408 1.00 21.76 245 GLN D C 1
ATOM 8330 O O . GLN D 1 264 ? 36.023 5.473 52.437 1.00 22.93 245 GLN D O 1
ATOM 8336 N N . ALA D 1 265 ? 37.946 4.635 53.309 1.00 21.63 246 ALA D N 1
ATOM 8337 C CA . ALA D 1 265 ? 38.086 5.662 54.350 1.00 20.41 246 ALA D CA 1
ATOM 8338 C C . ALA D 1 265 ? 39.561 5.786 54.759 1.00 18.29 246 ALA D C 1
ATOM 8339 O O . ALA D 1 265 ? 40.131 4.881 55.346 1.00 17.51 246 ALA D O 1
ATOM 8341 N N . VAL D 1 266 ? 40.167 6.922 54.423 1.00 19.38 247 VAL D N 1
ATOM 8342 C CA . VAL D 1 266 ? 41.542 7.208 54.806 1.00 17.51 247 VAL D CA 1
ATOM 8343 C C . VAL D 1 266 ? 41.765 8.622 55.307 1.00 19.03 247 VAL D C 1
ATOM 8344 O O . VAL D 1 266 ? 41.086 9.560 54.866 1.00 17.99 247 VAL D O 1
ATOM 8348 N N . LEU D 1 267 ? 42.737 8.745 56.211 1.00 16.31 248 LEU D N 1
ATOM 8349 C CA . LEU D 1 267 ? 43.200 10.029 56.761 1.00 18.73 248 LEU D CA 1
ATOM 8350 C C . LEU D 1 267 ? 44.636 10.171 56.372 1.00 18.31 248 LEU D C 1
ATOM 8351 O O . LEU D 1 267 ? 45.449 9.350 56.761 1.00 20.05 248 LEU D O 1
ATOM 8356 N N . VAL D 1 268 ? 44.908 11.168 55.546 1.00 17.15 249 VAL D N 1
ATOM 8357 C CA . VAL D 1 268 ? 46.267 11.476 55.087 1.00 16.69 249 VAL D CA 1
ATOM 8358 C C . VAL D 1 268 ? 46.754 12.842 55.448 1.00 19.24 249 VAL D C 1
ATOM 8359 O O . VAL D 1 268 ? 46.001 13.792 55.672 1.00 16.49 249 VAL D O 1
ATOM 8363 N N A GLU D 1 269 ? 48.059 12.932 55.278 0.50 18.56 250 GLU D N 1
ATOM 8364 N N B GLU D 1 269 ? 48.066 12.920 55.623 0.50 16.15 250 GLU D N 1
ATOM 8365 C CA A GLU D 1 269 ? 48.872 14.014 55.787 0.50 21.64 250 GLU D CA 1
ATOM 8366 C CA B GLU D 1 269 ? 48.733 14.205 55.735 0.50 17.80 250 GLU D CA 1
ATOM 8367 C C A GLU D 1 269 ? 50.017 14.264 54.822 0.50 20.10 250 GLU D C 1
ATOM 8368 C C B GLU D 1 269 ? 49.827 14.253 54.711 0.50 15.75 250 GLU D C 1
ATOM 8369 O O A GLU D 1 269 ? 50.854 13.380 54.607 0.50 21.31 250 GLU D O 1
ATOM 8370 O O B GLU D 1 269 ? 50.399 13.222 54.335 0.50 15.63 250 GLU D O 1
ATOM 8381 N N . GLY D 1 270 ? 50.077 15.463 54.249 1.00 19.28 251 GLY D N 1
ATOM 8382 C CA . GLY D 1 270 ? 51.181 15.785 53.314 1.00 16.36 251 GLY D CA 1
ATOM 8383 C C . GLY D 1 270 ? 51.264 17.231 52.860 1.00 21.22 251 GLY D C 1
ATOM 8384 O O . GLY D 1 270 ? 51.107 18.197 53.657 1.00 19.80 251 GLY D O 1
ATOM 8385 N N . ARG D 1 271 ? 51.556 17.352 51.576 1.00 18.38 252 ARG D N 1
ATOM 8386 C CA . ARG D 1 271 ? 51.649 18.653 50.906 1.00 19.44 252 ARG D CA 1
ATOM 8387 C C . ARG D 1 271 ? 51.213 18.545 49.472 1.00 16.92 252 ARG D C 1
ATOM 8388 O O . ARG D 1 271 ? 51.069 17.484 48.940 1.00 21.02 252 ARG D O 1
ATOM 8396 N N . ALA D 1 272 ? 50.996 19.706 48.885 1.00 18.47 253 ALA D N 1
ATOM 8397 C CA . ALA D 1 272 ? 50.660 19.830 47.478 1.00 16.20 253 ALA D CA 1
ATOM 8398 C C . ALA D 1 272 ? 51.494 20.907 46.827 1.00 18.16 253 ALA D C 1
ATOM 8399 O O . ALA D 1 272 ? 51.829 21.938 47.426 1.00 19.93 253 ALA D O 1
ATOM 8401 N N . ILE D 1 273 ? 51.854 20.578 45.591 1.00 17.29 254 ILE D N 1
ATOM 8402 C CA . ILE D 1 273 ? 52.493 21.424 44.616 1.00 20.04 254 ILE D CA 1
ATOM 8403 C C . ILE D 1 273 ? 51.707 21.269 43.306 1.00 20.01 254 ILE D C 1
ATOM 8404 O O . ILE D 1 273 ? 51.830 20.272 42.570 1.00 20.82 254 ILE D O 1
ATOM 8409 N N . LEU D 1 274 ? 50.890 22.275 43.043 1.00 19.71 255 LEU D N 1
ATOM 8410 C CA . LEU D 1 274 ? 50.026 22.314 41.878 1.00 21.99 255 LEU D CA 1
ATOM 8411 C C . LEU D 1 274 ? 50.435 23.337 40.853 1.00 21.62 255 LEU D C 1
ATOM 8412 O O . LEU D 1 274 ? 50.762 24.482 41.187 1.00 20.03 255 LEU D O 1
ATOM 8417 N N . ARG D 1 275 ? 50.379 22.890 39.598 1.00 21.93 256 ARG D N 1
ATOM 8418 C CA . ARG D 1 275 ? 50.571 23.755 38.437 1.00 20.50 256 ARG D CA 1
ATOM 8419 C C . ARG D 1 275 ? 49.257 24.424 38.071 1.00 17.62 256 ARG D C 1
ATOM 8420 O O . ARG D 1 275 ? 48.452 23.889 37.299 1.00 20.62 256 ARG D O 1
ATOM 8428 N N . ALA D 1 276 ? 49.053 25.611 38.624 1.00 20.32 257 ALA D N 1
ATOM 8429 C CA . ALA D 1 276 ? 47.789 26.319 38.454 1.00 18.44 257 ALA D CA 1
ATOM 8430 C C . ALA D 1 276 ? 47.479 26.577 36.977 1.00 24.31 257 ALA D C 1
ATOM 8431 O O . ALA D 1 276 ? 46.313 26.570 36.584 1.00 28.67 257 ALA D O 1
ATOM 8441 N N . GLY D 1 278 ? 48.334 24.776 34.483 1.00 22.76 259 GLY D N 1
ATOM 8442 C CA . GLY D 1 278 ? 48.140 23.489 33.838 1.00 22.95 259 GLY D CA 1
ATOM 8443 C C . GLY D 1 278 ? 46.687 23.104 33.576 1.00 20.32 259 GLY D C 1
ATOM 8444 O O . GLY D 1 278 ? 46.403 22.114 32.932 1.00 22.75 259 GLY D O 1
ATOM 8445 N N . ALA D 1 279 ? 45.761 23.891 34.088 1.00 20.79 260 ALA D N 1
ATOM 8446 C CA . ALA D 1 279 ? 44.337 23.689 33.788 1.00 19.92 260 ALA D CA 1
ATOM 8447 C C . ALA D 1 279 ? 44.059 24.002 32.300 1.00 22.58 260 ALA D C 1
ATOM 8448 O O . ALA D 1 279 ? 44.742 24.831 31.656 1.00 22.71 260 ALA D O 1
ATOM 8450 N N A ARG D 1 280 ? 43.067 23.321 31.754 0.50 22.71 261 ARG D N 1
ATOM 8451 N N B ARG D 1 280 ? 43.071 23.289 31.770 0.50 22.93 261 ARG D N 1
ATOM 8452 C CA A ARG D 1 280 ? 42.686 23.551 30.364 0.50 21.88 261 ARG D CA 1
ATOM 8453 C CA B ARG D 1 280 ? 42.680 23.401 30.357 0.50 22.39 261 ARG D CA 1
ATOM 8454 C C A ARG D 1 280 ? 41.283 23.110 30.016 0.50 21.76 261 ARG D C 1
ATOM 8455 C C B ARG D 1 280 ? 41.217 23.145 30.073 0.50 21.01 261 ARG D C 1
ATOM 8456 O O A ARG D 1 280 ? 40.723 22.165 30.570 0.50 23.47 261 ARG D O 1
ATOM 8457 O O B ARG D 1 280 ? 40.538 22.379 30.740 0.50 19.17 261 ARG D O 1
ATOM 8472 N N . VAL D 1 281 ? 40.734 23.839 29.066 1.00 20.93 262 VAL D N 1
ATOM 8473 C CA . VAL D 1 281 ? 39.416 23.546 28.548 1.00 21.36 262 VAL D CA 1
ATOM 8474 C C . VAL D 1 281 ? 39.547 22.216 27.787 1.00 23.66 262 VAL D C 1
ATOM 8475 O O . VAL D 1 281 ? 40.525 21.983 27.057 1.00 28.21 262 VAL D O 1
ATOM 8479 N N . ILE D 1 282 ? 38.557 21.368 27.967 1.00 23.76 263 ILE D N 1
ATOM 8480 C CA . ILE D 1 282 ? 38.473 20.096 27.246 1.00 24.85 263 ILE D CA 1
ATOM 8481 C C . ILE D 1 282 ? 37.158 20.042 26.475 1.00 26.78 263 ILE D C 1
ATOM 8482 O O . ILE D 1 282 ? 36.139 20.620 26.875 1.00 28.50 263 ILE D O 1
ATOM 8487 N N . GLU D 1 283 ? 37.197 19.375 25.331 1.00 28.00 264 GLU D N 1
ATOM 8488 C CA . GLU D 1 283 ? 35.993 19.268 24.488 1.00 30.10 264 GLU D CA 1
ATOM 8489 C C . GLU D 1 283 ? 35.958 18.013 23.633 1.00 28.98 264 GLU D C 1
ATOM 8490 O O . GLU D 1 283 ? 36.961 17.324 23.526 1.00 26.22 264 GLU D O 1
#

InterPro domains:
  IPR010451 Acetoacetate decarboxylase [PF06314] (12-245)
  IPR023375 Acetoacetate decarboxylase domain superfamily [G3DSA:2.40.400.10] (1-264)
  IPR023375 Acetoacetate decarboxylase domain superfamily [SSF160104] (1-263)

B-factor: mean 22.65, std 9.35, range [2.0, 79.72]

Radius of gyration: 29.67 Å; Cα contacts (8 Å, |Δi|>4): 2938; chains: 4; bounding box: 79×70×85 Å

Nearest PDB structures (foldseek):
  3cmb-assembly1_D  TM=1.002E+00  e=1.331E-49  Methanoculleus marisnigri JR1
  3c8w-assembly1_A  TM=8.763E-01  e=2.795E-15  Legionella pneumophila subsp. pneumophila str. Philadelphia 1
  3bgt-assembly1_D  TM=8.746E-01  e=1.740E-15  Chromobacterium violaceum
  3bh2-assembly1_A  TM=8.721E-01  e=9.889E-15  Clostridium acetobutylicum ATCC 824
  5upb-assembly1_C  TM=7.761E-01  e=3.942E-13  Rhizorhabdus wittichii RW1

Solvent-accessible surface area: 40306 Å² total

Secondary structure (DSSP, 8-state):
-----TTEE---GGG--EE--TT-EEEEEEEEEEEEEE--HHHHHTTS-TTEEE-SSEEEEEEEEEEEEGGGTTEEEEEEEEEEEEEEE-SS-EEEEEEEEEEEESSHHHHHHHHHHH---EEE-EEPPPEEETTEEE--EEETTEEEE--EEEEEE--HHHHHHHHHHHH--EEEEEEEEPSSSSSEEEEEEEEE----EEEEEEEEE---B-------TTTHHHHHHHHTS---EEEEEEEEEEEEEEE---EEE-/------TTEE---GGG--EE--TT-EEEEEEEEEEEEEE--HHHHHTTSPTTEEE-SSEEEEEEEEEEEEGGGTTEEEEEEEEEEEEEEE-SS-EEEEEEEEEEEES-HHHHHHHHHHH---EEE-EEPPPEEETTEEE--EEETTEEEE--EEEEEE--HHHHHHHHHHHH--EEEEEEEEPTTSSSEEEEEEEEE----EEEEEEEEE---B-------TTTHHHHHHHHTS---EEEEEEEEEEEEEEE---EEE-/------TTEE---GGG--EE--TT-EEEEEEEEEEEEEE--HHHHHTTS-TTEEE-SSEEEEEEEEEES-GGGTT--EEEEEEEEEEEEE-SS-EEEEEEEEEEEES-HHHHHHHHHHH---EEE-EEPPPEEETTEEE--EEETTEEEE--EEEEEE--HHHHHHHHHHHT--EEEEEEEEPTTSSSEEEEEEEEE----EEEEEEEEE---B-------TTTHHHHHHHHTS---EEEEEEEEEEEEEEE---EEE-/-----TTEE---GGG--EE--TT-EEEEEEEEEEEEEE--HHHHHTTSPTTEEE-SSEEEEEEEEEES-TTTTT--EEEEEEEEEEEEE-SS-EEEEEEEEEEEESSHHHHHHHHHHH---EEE-EEPPPEEETTEEE--EEETTEEEE--EEEEEE--HHHHHHHHHHHH--EEEEEEEEPSSSSSEEEEEEEEE----EEEEEEEEE---B-------TTTHHHHHHHHTS---EEEEEEEEEEEEEEE---EEE-

Organism: Methanoculleus marisnigri (strain ATCC 35101 / DSM 1498 / JR1) (NCBI:txid368407)

CATH classification: 2.40.400.10